Protein AF-0000000082549595 (afdb_homodimer)

pLDDT: mean 86.16, std 17.13, range [18.05, 98.75]

Sequence (910 aa):
MDESGLNRSSKKHKLNEEQGIVDGNTKCLENLPEEILRYIISLLPTNDAVRTSILCKRWEYLWTSIPNLGFKKGSKAKRKLFMNFVERVLLLHDSSDIKQFTLYCDVLHDGDASRIKAWISSAIRHNVQELVFDLNISEEQFSLPRCLFTCVTLTKLQFDMPCVLKIPPTIYFTNLKILTVGNVTFSDDYTTQKLFSGLPVLEEMFLEYCIWVNLTAVSISSPKLHRLRIIDDEQNSDDEDGCQVMIFGPGLKTFTYCGPICNDYCLYNSCSLERVVINACDPGKTARQVAYRMYRLLSGLSTIKKLKLSSGAVEVLNSAAELLPHVPMFNNVTHLEFDDGPTYLDRVALSTILEKFPRLNTLEFPEGINLSVNCKNADGIPAPVPPCFLSHLRCIKVYCYAEVQNQLPAIKNLLKNAVALDKIVISSNNHFARDFEKQLMEFPRGSKNCKFIIYMDESGLNRSSKKHKLNEEQGIVDGNTKCLENLPEEILRYIISLLPTNDAVRTSILCKRWEYLWTSIPNLGFKKGSKAKRKLFMNFVERVLLLHDSSDIKQFTLYCDVLHDGDASRIKAWISSAIRHNVQELVFDLNISEEQFSLPRCLFTCVTLTKLQFDMPCVLKIPPTIYFTNLKILTVGNVTFSDDYTTQKLFSGLPVLEEMFLEYCIWVNLTAVSISSPKLHRLRIIDDEQNSDDEDGCQVMIFGPGLKTFTYCGPICNDYCLYNSCSLERVVINACDPGKTARQVAYRMYRLLSGLSTIKKLKLSSGAVEVLNSAAELLPHVPMFNNVTHLEFDDGPTYLDRVALSTILEKFPRLNTLEFPEGINLSVNCKNADGIPAPVPPCFLSHLRCIKVYCYAEVQNQLPAIKNLLKNAVALDKIVISSNNHFARDFEKQLMEFPRGSKNCKFIIY

Secondary structure (DSSP, 8-state):
-------------------S--------GGGS-HHHHHHHHHTS-HHHHHHGGGT-GGGTTGGGG-SEEEEE--TTS-HHHHHHHHHHHHHH--SSPPSEEEEEEEE-SHHHHHHHHHHHHHHHHTT-SEEEEEEEE-SSEEE--GGGGG-SS--EEEEE-SSEEE--S----TT--EEEEES-EE--HHHHHHHHHS-TT--EEEEEEEEE-S--EEEEE-TT--EEEEEE-GGGGG-SS--EEEEE-TT--EEEEEE---SEEEEES-TT--EEEEEE---GGGHHHHHHHHHHHHHT--S-SEEEEEHHHHHHHHTTGGGGGGPPP-TT--EEEEESS-EETT-HHHHHHHTT-TT--EEEETT-EE--TT--STTSSPSSPPHHHHHT--EEEE------TTTHHHHHHHHHH-TT--EEEE--SSPPPTTHHHHHHHS--SSTTPEEEE-/-------------------S--------GGGS-HHHHHHHHHTS-HHHHHHGGGT-GGGTTGGGG-SEEEEE--TTS-HHHHHHHHHHHHHH--SSPPSEEEEEEEE-SHHHHHHHHHHHHHHHHTT-SEEEEEEEE-SSEEE--GGGGG-SS--EEEEE-SSEEE--S----TT--EEEEES-EE--HHHHHHHHHS-TT--EEEEEEEEE-S--EEEEE-TT--EEEEEE-GGGGG-SS--EEEEE-TT--EEEEEE---SEEEEES-TT--EEEEEE---GGGHHHHHHHHHHHHHT-SS-SEEEEEHHHHHHHHTTGGGGGGPPP-TT--EEEEESS-EETT-HHHHHHHTT-TT--EEEETT-EE--TT--STTSSPSSPPHHHHHT--EEEE------TTTHHHHHHHHHH-TT--EEEE--SSPPPTTHHHHHHHS--S-TTPEEEE-

Organism: Quercus lobata (NCBI:txid97700)

Nearest PDB structures (foldseek):
  4k17-assembly2_B  TM=4.503E-01  e=9.598E-05  Mus musculus
  8rfh-assembly1_B  TM=3.430E-01  e=7.603E-02  Nicotiana benthamiana
  6djb-assembly1_A  TM=2.849E-01  e=8.649E-01  Homo sapiens
  3qkw-assembly1_D  TM=1.720E-01  e=8.131E+00  Streptococcus parasanguinis
  4k17-assembly2_B  TM=4.518E-01  e=1.374E-04  Mus musculus

Structure (mmCIF, N/CA/C/O backbone):
data_AF-0000000082549595-model_v1
#
loop_
_entity.id
_entity.type
_entity.pdbx_description
1 polymer 'F-box domain-containing protein'
#
loop_
_atom_site.group_PDB
_atom_site.id
_atom_site.type_symbol
_atom_site.label_atom_id
_atom_site.label_alt_id
_atom_site.label_comp_id
_atom_site.label_asym_id
_atom_site.label_entity_id
_atom_site.label_seq_id
_atom_site.pdbx_PDB_ins_code
_atom_site.Cartn_x
_atom_site.Cartn_y
_atom_site.Cartn_z
_atom_site.occupancy
_atom_site.B_iso_or_equiv
_atom_site.auth_seq_id
_atom_site.auth_comp_id
_atom_site.auth_asym_id
_atom_site.auth_atom_id
_atom_site.pdbx_PDB_model_num
ATOM 1 N N . MET A 1 1 ? 60.688 66.562 11.852 1 21.02 1 MET A N 1
ATOM 2 C CA . MET A 1 1 ? 60.594 66.875 13.266 1 21.02 1 MET A CA 1
ATOM 3 C C . MET A 1 1 ? 59.344 67.75 13.531 1 21.02 1 MET A C 1
ATOM 5 O O . MET A 1 1 ? 58.562 67.438 14.414 1 21.02 1 MET A O 1
ATOM 9 N N . ASP A 1 2 ? 59.375 69.062 13.234 1 19.61 2 ASP A N 1
ATOM 10 C CA . ASP A 1 2 ? 59.125 70.188 14.094 1 19.61 2 ASP A CA 1
ATOM 11 C C . ASP A 1 2 ? 57.688 70.688 13.922 1 19.61 2 ASP A C 1
ATOM 13 O O . ASP A 1 2 ? 57.469 71.875 13.891 1 19.61 2 ASP A O 1
ATOM 17 N N . GLU A 1 3 ? 56.781 69.812 13.445 1 22.39 3 GLU A N 1
ATOM 18 C CA . GLU A 1 3 ? 55.562 70.25 12.828 1 22.39 3 GLU A CA 1
ATOM 19 C C . GLU A 1 3 ? 54.625 70.938 13.844 1 22.39 3 GLU A C 1
ATOM 21 O O . GLU A 1 3 ? 53.938 70.25 14.609 1 22.39 3 GLU A O 1
ATOM 26 N N . SER A 1 4 ? 55.062 72.125 14.305 1 20.42 4 SER A N 1
ATOM 27 C CA . SER A 1 4 ? 54.719 72.875 15.508 1 20.42 4 SER A CA 1
ATOM 28 C C . SER A 1 4 ? 53.312 73.5 15.414 1 20.42 4 SER A C 1
ATOM 30 O O . SER A 1 4 ? 52.812 74 16.406 1 20.42 4 SER A O 1
ATOM 32 N N . GLY A 1 5 ? 52.812 73.688 14.203 1 20.5 5 GLY A N 1
ATOM 33 C CA . GLY A 1 5 ? 52.094 74.938 14.148 1 20.5 5 GLY A CA 1
ATOM 34 C C . GLY A 1 5 ? 50.938 75 15.109 1 20.5 5 GLY A C 1
ATOM 35 O O . GLY A 1 5 ? 50.5 74 15.656 1 20.5 5 GLY A O 1
ATOM 36 N N . LEU A 1 6 ? 50.062 76.188 15.047 1 23.3 6 LEU A N 1
ATOM 37 C CA . LEU A 1 6 ? 49.406 77.312 15.672 1 23.3 6 LEU A CA 1
ATOM 38 C C . LEU A 1 6 ? 48 76.938 16.172 1 23.3 6 LEU A C 1
ATOM 40 O O . LEU A 1 6 ? 47.312 76.125 15.539 1 23.3 6 LEU A O 1
ATOM 44 N N . ASN A 1 7 ? 47.656 77.375 17.406 1 22.33 7 ASN A N 1
ATOM 45 C CA . ASN A 1 7 ? 46.75 77.312 18.562 1 22.33 7 ASN A CA 1
ATOM 46 C C . ASN A 1 7 ? 45.438 78.062 18.266 1 22.33 7 ASN A C 1
ATOM 48 O O . ASN A 1 7 ? 44.688 78.438 19.188 1 22.33 7 ASN A O 1
ATOM 52 N N . ARG A 1 8 ? 45.094 78.375 16.984 1 23.38 8 ARG A N 1
ATOM 53 C CA . ARG A 1 8 ? 44.094 79.5 16.969 1 23.38 8 ARG A CA 1
ATOM 54 C C . ARG A 1 8 ? 42.844 79.125 17.719 1 23.38 8 ARG A C 1
ATOM 56 O O . ARG A 1 8 ? 42.312 78 17.562 1 23.38 8 ARG A O 1
ATOM 63 N N . SER A 1 9 ? 42.594 79.812 18.812 1 21.81 9 SER A N 1
ATOM 64 C CA . SER A 1 9 ? 41.625 79.938 19.891 1 21.81 9 SER A CA 1
ATOM 65 C C . SER A 1 9 ? 40.219 80.25 19.359 1 21.81 9 SER A C 1
ATOM 67 O O . SER A 1 9 ? 40.031 81.312 18.766 1 21.81 9 SER A O 1
ATOM 69 N N . SER A 1 10 ? 39.688 79.5 18.531 1 21.23 10 SER A N 1
ATOM 70 C CA . SER A 1 10 ? 38.406 79.875 17.922 1 21.23 10 SER A CA 1
ATOM 71 C C . SER A 1 10 ? 37.375 80.25 18.984 1 21.23 10 SER A C 1
ATOM 73 O O . SER A 1 10 ? 37.25 79.562 19.984 1 21.23 10 SER A O 1
ATOM 75 N N . LYS A 1 11 ? 37.062 81.562 19.062 1 21.11 11 LYS A N 1
ATOM 76 C CA . LYS A 1 11 ? 36.094 82.312 19.844 1 21.11 11 LYS A CA 1
ATOM 77 C C . LYS A 1 11 ? 34.75 81.625 19.906 1 21.11 11 LYS A C 1
ATOM 79 O O . LYS A 1 11 ? 34.219 81.25 18.875 1 21.11 11 LYS A O 1
ATOM 84 N N . LYS A 1 12 ? 34.375 81.25 21.125 1 21.97 12 LYS A N 1
ATOM 85 C CA . LYS A 1 12 ? 33.219 80.562 21.703 1 21.97 12 LYS A CA 1
ATOM 86 C C . LYS A 1 12 ? 31.938 81.375 21.516 1 21.97 12 LYS A C 1
ATOM 88 O O . LYS A 1 12 ? 31.719 82.375 22.234 1 21.97 12 LYS A O 1
ATOM 93 N N . HIS A 1 13 ? 31.781 81.875 20.25 1 22.58 13 HIS A N 1
ATOM 94 C CA . HIS A 1 13 ? 30.562 82.688 20.344 1 22.58 13 HIS A CA 1
ATOM 95 C C . HIS A 1 13 ? 29.453 81.938 21.031 1 22.58 13 HIS A C 1
ATOM 97 O O . HIS A 1 13 ? 29.188 80.75 20.703 1 22.58 13 HIS A O 1
ATOM 103 N N . LYS A 1 14 ? 29.219 82.25 22.25 1 22.47 14 LYS A N 1
ATOM 104 C CA . LYS A 1 14 ? 28.203 81.75 23.172 1 22.47 14 LYS A CA 1
ATOM 105 C C . LYS A 1 14 ? 26.812 81.812 22.516 1 22.47 14 LYS A C 1
ATOM 107 O O . LYS A 1 14 ? 26.328 82.875 22.141 1 22.47 14 LYS A O 1
ATOM 112 N N . LEU A 1 15 ? 26.594 80.875 21.578 1 23.33 15 LEU A N 1
ATOM 113 C CA . LEU A 1 15 ? 25.234 80.75 21.094 1 23.33 15 LEU A CA 1
ATOM 114 C C . LEU A 1 15 ? 24.219 80.938 22.219 1 23.33 15 LEU A C 1
ATOM 116 O O . LEU A 1 15 ? 24.297 80.25 23.234 1 23.33 15 LEU A O 1
ATOM 120 N N . ASN A 1 16 ? 23.781 82.125 22.5 1 25.38 16 ASN A N 1
ATOM 121 C CA . ASN A 1 16 ? 22.641 82.562 23.312 1 25.38 16 ASN A CA 1
ATOM 122 C C . ASN A 1 16 ? 21.531 81.5 23.297 1 25.38 16 ASN A C 1
ATOM 124 O O . ASN A 1 16 ? 21.422 80.688 22.359 1 25.38 16 ASN A O 1
ATOM 128 N N . GLU A 1 17 ? 20.734 81.375 24.422 1 27.81 17 GLU A N 1
ATOM 129 C CA . GLU A 1 17 ? 19.656 80.562 25.016 1 27.81 17 GLU A CA 1
ATOM 130 C C . GLU A 1 17 ? 18.422 80.562 24.109 1 27.81 17 GLU A C 1
ATOM 132 O O . GLU A 1 17 ? 17.812 81.625 23.875 1 27.81 17 GLU A O 1
ATOM 137 N N . GLU A 1 18 ? 18.484 79.938 22.938 1 28.59 18 GLU A N 1
ATOM 138 C CA . GLU A 1 18 ? 17.359 79.812 22.031 1 28.59 18 GLU A CA 1
ATOM 139 C C . GLU A 1 18 ? 16.094 79.438 22.797 1 28.59 18 GLU A C 1
ATOM 141 O O . GLU A 1 18 ? 16.031 78.375 23.422 1 28.59 18 GLU A O 1
ATOM 146 N N . GLN A 1 19 ? 15.266 80.375 23.281 1 29.42 19 GLN A N 1
ATOM 147 C CA . GLN A 1 19 ? 13.977 80.438 23.984 1 29.42 19 GLN A CA 1
ATOM 148 C C . GLN A 1 19 ? 13 79.375 23.406 1 29.42 19 GLN A C 1
ATOM 150 O O . GLN A 1 19 ? 12.406 78.625 24.156 1 29.42 19 GLN A O 1
ATOM 155 N N . GLY A 1 20 ? 11.969 79.875 22.562 1 29.8 20 GLY A N 1
ATOM 156 C CA . GLY A 1 20 ? 10.539 79.625 22.453 1 29.8 20 GLY A CA 1
ATOM 157 C C . GLY A 1 20 ? 10.219 78.375 21.703 1 29.8 20 GLY A C 1
ATOM 158 O O . GLY A 1 20 ? 9.055 78.125 21.391 1 29.8 20 GLY A O 1
ATOM 159 N N . ILE A 1 21 ? 11.039 77.875 20.891 1 30.16 21 ILE A N 1
ATOM 160 C CA . ILE A 1 21 ? 10.578 77.062 19.719 1 30.16 21 ILE A CA 1
ATOM 161 C C . ILE A 1 21 ? 9.82 75.875 20.188 1 30.16 21 ILE A C 1
ATOM 163 O O . ILE A 1 21 ? 8.867 75.438 19.531 1 30.16 21 ILE A O 1
ATOM 167 N N . VAL A 1 22 ? 10.547 75 20.891 1 33.09 22 VAL A N 1
ATOM 168 C CA . VAL A 1 22 ? 10.023 73.688 20.781 1 33.09 22 VAL A CA 1
ATOM 169 C C . VAL A 1 22 ? 8.648 73.562 21.438 1 33.09 22 VAL A C 1
ATOM 171 O O . VAL A 1 22 ? 8.539 73.562 22.672 1 33.09 22 VAL A O 1
ATOM 174 N N . ASP A 1 23 ? 7.801 74.562 21.297 1 35.5 23 ASP A N 1
ATOM 175 C CA . ASP A 1 23 ? 6.414 74.125 21.516 1 35.5 23 ASP A CA 1
ATOM 176 C C . ASP A 1 23 ? 6.105 72.812 20.797 1 35.5 23 ASP A C 1
ATOM 178 O O . ASP A 1 23 ? 5.828 72.812 19.594 1 35.5 23 ASP A O 1
ATOM 182 N N . GLY A 1 24 ? 6.984 71.938 20.719 1 33.94 24 GLY A N 1
ATOM 183 C CA . GLY A 1 24 ? 6.988 70.625 20.141 1 33.94 24 GLY A CA 1
ATOM 184 C C . GLY A 1 24 ? 5.617 70 20.109 1 33.94 24 GLY A C 1
ATOM 185 O O . GLY A 1 24 ? 4.832 70.125 21.047 1 33.94 24 GLY A O 1
ATOM 186 N N . ASN A 1 25 ? 4.91 70 18.891 1 35.94 25 ASN A N 1
ATOM 187 C CA . ASN A 1 25 ? 3.793 69.125 18.562 1 35.94 25 ASN A CA 1
ATOM 188 C C . ASN A 1 25 ? 3.877 67.75 19.297 1 35.94 25 ASN A C 1
ATOM 190 O O . ASN A 1 25 ? 4.398 66.812 18.766 1 35.94 25 ASN A O 1
ATOM 194 N N . THR A 1 26 ? 4.527 67.688 20.312 1 38.94 26 THR A N 1
ATOM 195 C CA . THR A 1 26 ? 4.156 66.5 21.109 1 38.94 26 THR A CA 1
ATOM 196 C C . THR A 1 26 ? 2.658 66.25 21 1 38.94 26 THR A C 1
ATOM 198 O O . THR A 1 26 ? 1.858 66.812 21.734 1 38.94 26 THR A O 1
ATOM 201 N N . LYS A 1 27 ? 2.123 66.438 19.859 1 45.41 27 LYS A N 1
ATOM 202 C CA . LYS A 1 27 ? 0.85 65.75 19.625 1 45.41 27 LYS A CA 1
ATOM 203 C C . LYS A 1 27 ? 0.684 64.562 20.547 1 45.41 27 LYS A C 1
ATOM 205 O O . LYS A 1 27 ? 1.286 63.5 20.328 1 45.41 27 LYS A O 1
ATOM 210 N N . CYS A 1 28 ? 0.617 64.75 21.75 1 50.03 28 CYS A N 1
ATOM 211 C CA . CYS A 1 28 ? 0.358 63.906 22.906 1 50.03 28 CYS A CA 1
ATOM 212 C C . CYS A 1 28 ? -0.617 62.781 22.578 1 50.03 28 CYS A C 1
ATOM 214 O O . CYS A 1 28 ? -1.691 63.031 22.031 1 50.03 28 CYS A O 1
ATOM 216 N N . LEU A 1 29 ? -0.008 61.594 22.328 1 61.06 29 LEU A N 1
ATOM 217 C CA . LEU A 1 29 ? -0.815 60.375 22.266 1 61.06 29 LEU A CA 1
ATOM 218 C C . LEU A 1 29 ? -2.072 60.531 23.125 1 61.06 29 LEU A C 1
ATOM 220 O O . LEU A 1 29 ? -3.041 59.781 22.938 1 61.06 29 LEU A O 1
ATOM 224 N N . GLU A 1 30 ? -2.002 61.594 24.078 1 61.25 30 GLU A N 1
ATOM 225 C CA . GLU A 1 30 ? -3.113 61.75 25.016 1 61.25 30 GLU A CA 1
ATOM 226 C C . GLU A 1 30 ? -4.348 62.312 24.297 1 61.25 30 GLU A C 1
ATOM 228 O O . GLU A 1 30 ? -5.477 62.062 24.734 1 61.25 30 GLU A O 1
ATOM 233 N N . ASN A 1 31 ? -4.102 63.031 23.141 1 66.19 31 ASN A N 1
ATOM 234 C CA . ASN A 1 31 ? -5.266 63.656 22.5 1 66.19 31 ASN A CA 1
ATOM 235 C C . ASN A 1 31 ? -5.805 62.781 21.375 1 66.19 31 ASN A C 1
ATOM 237 O O . ASN A 1 31 ? -6.695 63.188 20.641 1 66.19 31 ASN A O 1
ATOM 241 N N . LEU A 1 32 ? -5.211 61.625 21.25 1 75.38 32 LEU A N 1
ATOM 242 C CA . LEU A 1 32 ? -5.691 60.75 20.188 1 75.38 32 LEU A CA 1
ATOM 243 C C . LEU A 1 32 ? -6.977 60.062 20.609 1 75.38 32 LEU A C 1
ATOM 245 O O . LEU A 1 32 ? -7.156 59.719 21.781 1 75.38 32 LEU A O 1
ATOM 249 N N . PRO A 1 33 ? -7.965 60 19.594 1 80.75 33 PRO A N 1
ATOM 250 C CA . PRO A 1 33 ? -9.164 59.219 19.891 1 80.75 33 PRO A CA 1
ATOM 251 C C . PRO A 1 33 ? -8.828 57.812 20.391 1 80.75 33 PRO A C 1
ATOM 253 O O . PRO A 1 33 ? -7.793 57.25 20.031 1 80.75 33 PRO A O 1
ATOM 256 N N . GLU A 1 34 ? -9.742 57.375 21.188 1 81.12 34 GLU A N 1
ATOM 257 C CA . GLU A 1 34 ? -9.547 56.094 21.859 1 81.12 34 GLU A CA 1
ATOM 258 C C . GLU A 1 34 ? -9.383 54.969 20.844 1 81.12 34 GLU A C 1
ATOM 260 O O . GLU A 1 34 ? -8.578 54.062 21.031 1 81.12 34 GLU A O 1
ATOM 265 N N . GLU A 1 35 ? -10.109 55.125 19.75 1 82.5 35 GLU A N 1
ATOM 266 C CA . GLU A 1 35 ? -10.055 54.094 18.719 1 82.5 35 GLU A CA 1
ATOM 267 C C . GLU A 1 35 ? -8.656 54 18.109 1 82.5 35 GLU A C 1
ATOM 269 O O . GLU A 1 35 ? -8.164 52.906 17.844 1 82.5 35 GLU A O 1
ATOM 274 N N . ILE A 1 36 ? -8.086 55.031 17.984 1 84.44 36 ILE A N 1
ATOM 275 C CA . ILE A 1 36 ? -6.754 55.094 17.406 1 84.44 36 ILE A CA 1
ATOM 276 C C . ILE A 1 36 ? -5.727 54.594 18.422 1 84.44 36 ILE A C 1
ATOM 278 O O . ILE A 1 36 ? -4.785 53.875 18.062 1 84.44 36 ILE A O 1
ATOM 282 N N . LEU A 1 37 ? -5.906 55.031 19.609 1 82.69 37 LEU A N 1
ATOM 283 C CA . LEU A 1 37 ? -5 54.594 20.656 1 82.69 37 LEU A CA 1
ATOM 284 C C . LEU A 1 37 ? -5.039 53.062 20.797 1 82.69 37 LEU A C 1
ATOM 286 O O . LEU A 1 37 ? -3.992 52.438 20.906 1 82.69 37 LEU A O 1
ATOM 290 N N . ARG A 1 38 ? -6.176 52.562 20.75 1 83.44 38 ARG A N 1
ATOM 291 C CA . ARG A 1 38 ? -6.344 51.094 20.828 1 83.44 38 ARG A CA 1
ATOM 292 C C . ARG A 1 38 ? -5.609 50.406 19.688 1 83.44 38 ARG A C 1
ATOM 294 O O . ARG A 1 38 ? -4.988 49.375 19.891 1 83.44 38 ARG A O 1
ATOM 301 N N . TYR A 1 39 ? -5.66 51.031 18.609 1 85 39 TYR A N 1
ATOM 302 C CA . TYR A 1 39 ? -4.977 50.469 17.453 1 85 39 TYR A CA 1
ATOM 303 C C . TYR A 1 39 ? -3.467 50.5 17.656 1 85 39 TYR A C 1
ATOM 305 O O . TYR A 1 39 ? -2.791 49.5 17.375 1 85 39 TYR A O 1
ATOM 313 N N . ILE A 1 40 ? -2.971 51.531 18.172 1 81.69 40 ILE A N 1
ATOM 314 C CA . ILE A 1 40 ? -1.534 51.656 18.391 1 81.69 40 ILE A CA 1
ATOM 315 C C . ILE A 1 40 ? -1.073 50.625 19.406 1 81.69 40 ILE A C 1
ATOM 317 O O . ILE A 1 40 ? -0.06 49.938 19.203 1 81.69 40 ILE A O 1
ATOM 321 N N . ILE A 1 41 ? -1.818 50.531 20.406 1 84.94 41 ILE A N 1
ATOM 322 C CA . ILE A 1 41 ? -1.472 49.625 21.484 1 84.94 41 ILE A CA 1
ATOM 323 C C . ILE A 1 41 ? -1.538 48.188 20.953 1 84.94 41 ILE A C 1
ATOM 325 O O . ILE A 1 41 ? -0.743 47.312 21.359 1 84.94 41 ILE A O 1
ATOM 329 N N . SER A 1 42 ? -2.369 47.938 20.031 1 84.88 42 SER A N 1
ATOM 330 C CA . SER A 1 42 ? -2.561 46.594 19.469 1 84.88 42 SER A CA 1
ATOM 331 C C . SER A 1 42 ? -1.353 46.156 18.656 1 84.88 42 SER A C 1
ATOM 333 O O . SER A 1 42 ? -1.173 44.969 18.391 1 84.88 42 SER A O 1
ATOM 335 N N . LEU A 1 43 ? -0.505 47.094 18.328 1 83 43 LEU A N 1
ATOM 336 C CA . LEU A 1 43 ? 0.67 46.781 17.516 1 83 43 LEU A CA 1
ATOM 337 C C . LEU A 1 43 ? 1.86 46.438 18.406 1 83 43 LEU A C 1
ATOM 339 O O . LEU A 1 43 ? 2.879 45.938 17.906 1 83 43 LEU A O 1
ATOM 343 N N . LEU A 1 44 ? 1.71 46.594 19.672 1 82.94 44 LEU A N 1
ATOM 344 C CA . LEU A 1 44 ? 2.801 46.312 20.609 1 82.94 44 LEU A CA 1
ATOM 345 C C . LEU A 1 44 ? 2.781 44.875 21.078 1 82.94 44 LEU A C 1
ATOM 347 O O . LEU A 1 44 ? 1.725 44.25 21.109 1 82.94 44 LEU A O 1
ATOM 351 N N . PRO A 1 45 ? 4.074 44.406 21.406 1 86.19 45 PRO A N 1
ATOM 352 C CA . PRO A 1 45 ? 4.066 43.125 22.109 1 86.19 45 PRO A CA 1
ATOM 353 C C . PRO A 1 45 ? 3.223 43.156 23.375 1 86.19 45 PRO A C 1
ATOM 355 O O . PRO A 1 45 ? 3.064 44.219 24 1 86.19 45 PRO A O 1
ATOM 358 N N . THR A 1 46 ? 2.631 42.094 23.734 1 90.12 46 THR A N 1
ATOM 359 C CA . THR A 1 46 ? 1.681 42 24.844 1 90.12 46 THR A CA 1
ATOM 360 C C . THR A 1 46 ? 2.25 42.656 26.094 1 90.12 46 THR A C 1
ATOM 362 O O . THR A 1 46 ? 1.571 43.438 26.766 1 90.12 46 THR A O 1
ATOM 365 N N . ASN A 1 47 ? 3.492 42.375 26.438 1 86.81 47 ASN A N 1
ATOM 366 C CA . ASN A 1 47 ? 4.117 42.938 27.625 1 86.81 47 ASN A CA 1
ATOM 367 C C . ASN A 1 47 ? 4.117 44.469 27.594 1 86.81 47 ASN A C 1
ATOM 369 O O . ASN A 1 47 ? 3.787 45.125 28.578 1 86.81 47 ASN A O 1
ATOM 373 N N . ASP A 1 48 ? 4.441 44.969 26.484 1 86.56 48 ASP A N 1
ATOM 374 C CA . ASP A 1 48 ? 4.516 46.406 26.312 1 86.56 48 ASP A CA 1
ATOM 375 C C . ASP A 1 48 ? 3.123 47.031 26.328 1 86.56 48 ASP A C 1
ATOM 377 O O . ASP A 1 48 ? 2.926 48.125 26.875 1 86.56 48 ASP A O 1
ATOM 381 N N . ALA A 1 49 ? 2.299 46.312 25.672 1 88.19 49 ALA A N 1
ATOM 382 C CA . ALA A 1 49 ? 0.924 46.812 25.656 1 88.19 49 ALA A CA 1
ATOM 383 C C . ALA A 1 49 ? 0.375 46.969 27.078 1 88.19 49 ALA A C 1
ATOM 385 O O . ALA A 1 49 ? -0.193 48 27.422 1 88.19 49 ALA A O 1
ATOM 386 N N . VAL A 1 50 ? 0.528 46.031 27.844 1 88.31 50 VAL A N 1
ATOM 387 C CA . VAL A 1 50 ? 0.038 46.031 29.219 1 88.31 50 VAL A CA 1
ATOM 388 C C . VAL A 1 50 ? 0.736 47.156 30 1 88.31 50 VAL A C 1
ATOM 390 O O . VAL A 1 50 ? 0.104 47.844 30.812 1 88.31 50 VAL A O 1
ATOM 393 N N . ARG A 1 51 ? 1.981 47.344 29.75 1 86.69 51 ARG A N 1
ATOM 394 C CA . ARG A 1 51 ? 2.785 48.312 30.453 1 86.69 51 ARG A CA 1
ATOM 395 C C . ARG A 1 51 ? 2.295 49.75 30.172 1 86.69 51 ARG A C 1
ATOM 397 O O . ARG A 1 51 ? 2.545 50.656 30.953 1 86.69 51 ARG A O 1
ATOM 404 N N . THR A 1 52 ? 1.684 49.906 29.062 1 83.62 52 THR A N 1
ATOM 405 C CA . THR A 1 52 ? 1.168 51.219 28.719 1 83.62 52 THR A CA 1
ATOM 406 C C . THR A 1 52 ? 0.117 51.656 29.734 1 83.62 52 THR A C 1
ATOM 408 O O . THR A 1 52 ? -0.207 52.844 29.812 1 83.62 52 THR A O 1
ATOM 411 N N . SER A 1 53 ? -0.406 50.75 30.5 1 85.19 53 SER A N 1
ATOM 412 C CA . SER A 1 53 ? -1.454 51.062 31.469 1 85.19 53 SER A CA 1
ATOM 413 C C . SER A 1 53 ? -0.941 52 32.562 1 85.19 53 SER A C 1
ATOM 415 O O . SER A 1 53 ? -1.729 52.688 33.25 1 85.19 53 SER A O 1
ATOM 417 N N . ILE A 1 54 ? 0.324 52.062 32.688 1 82.69 54 ILE A N 1
ATOM 418 C CA . ILE A 1 54 ? 0.894 52.844 33.781 1 82.69 54 ILE A CA 1
ATOM 419 C C . ILE A 1 54 ? 1.269 54.219 33.281 1 82.69 54 ILE A C 1
ATOM 421 O O . ILE A 1 54 ? 1.604 55.094 34.094 1 82.69 54 ILE A O 1
ATOM 425 N N . LEU A 1 55 ? 1.168 54.406 32 1 77.19 55 LEU A N 1
ATOM 426 C CA . LEU A 1 55 ? 1.623 55.688 31.422 1 77.19 55 LEU A CA 1
ATOM 427 C C . LEU A 1 55 ? 0.659 56.812 31.766 1 77.19 55 LEU A C 1
ATOM 429 O O . LEU A 1 55 ? 1.088 57.906 32.094 1 77.19 55 LEU A O 1
AT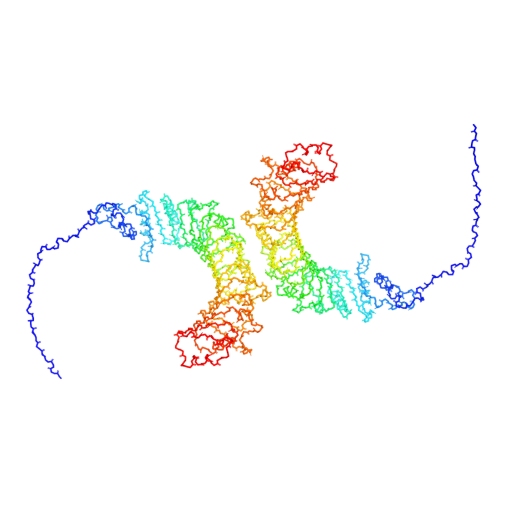OM 433 N N . CYS A 1 56 ? -0.615 56.531 31.672 1 78.56 56 CYS A N 1
ATOM 434 C CA . CYS A 1 56 ? -1.646 57.5 32.031 1 78.56 56 CYS A CA 1
ATOM 435 C C . CYS A 1 56 ? -2.975 56.812 32.312 1 78.56 56 CYS A C 1
ATOM 437 O O . CYS A 1 56 ? -3.189 55.656 31.875 1 78.56 56 CYS A O 1
ATOM 439 N N . LYS A 1 57 ? -3.83 57.375 33.031 1 80.81 57 LYS A N 1
ATOM 440 C CA . LYS A 1 57 ? -5.113 56.812 33.469 1 80.81 57 LYS A CA 1
ATOM 441 C C . LYS A 1 57 ? -5.988 56.5 32.25 1 80.81 57 LYS A C 1
ATOM 443 O O . LYS A 1 57 ? -6.711 55.5 32.25 1 80.81 57 LYS A O 1
ATOM 448 N N . ARG A 1 58 ? -5.875 57.219 31.219 1 79.81 58 ARG A N 1
ATOM 449 C CA . ARG A 1 58 ? -6.68 57.031 30.031 1 79.81 58 ARG A CA 1
ATOM 450 C C . ARG A 1 58 ? -6.312 55.75 29.312 1 79.81 58 ARG A C 1
ATOM 452 O O . ARG A 1 58 ? -7.137 55.156 28.609 1 79.81 58 ARG A O 1
ATOM 459 N N . TRP A 1 59 ? -5.125 55.344 29.578 1 78.62 59 TRP A N 1
ATOM 460 C CA . TRP A 1 59 ? -4.617 54.188 28.859 1 78.62 59 TRP A CA 1
ATOM 461 C C . TRP A 1 59 ? -4.727 52.938 29.719 1 78.62 59 TRP A C 1
ATOM 463 O O . TRP A 1 59 ? -4.379 51.844 29.266 1 78.62 59 TRP A O 1
ATOM 473 N N . GLU A 1 60 ? -5.219 53.062 30.859 1 83.75 60 GLU A N 1
ATOM 474 C CA . GLU A 1 60 ? -5.164 52.031 31.875 1 83.75 60 GLU A CA 1
ATOM 475 C C . GLU A 1 60 ? -5.812 50.75 31.391 1 83.75 60 GLU A C 1
ATOM 477 O O . GLU A 1 60 ? -5.328 49.656 31.672 1 83.75 60 GLU A O 1
ATOM 482 N N . TYR A 1 61 ? -6.859 50.812 30.562 1 85.5 61 TYR A N 1
ATOM 483 C CA . TYR A 1 61 ? -7.594 49.594 30.219 1 85.5 61 TYR A CA 1
ATOM 484 C C . TYR A 1 61 ? -7.625 49.375 28.703 1 85.5 61 TYR A C 1
ATOM 486 O O . TYR A 1 61 ? -8.32 48.5 28.219 1 85.5 61 TYR A O 1
ATOM 494 N N . LEU A 1 62 ? -6.855 50.094 27.984 1 85.75 62 LEU A N 1
ATOM 495 C CA . LEU A 1 62 ? -6.895 50 26.531 1 85.75 62 LEU A CA 1
ATOM 496 C C . LEU A 1 62 ? -6.344 48.656 26.047 1 85.75 62 LEU A C 1
ATOM 498 O O . LEU A 1 62 ? -6.785 48.125 25.031 1 85.75 62 LEU A O 1
ATOM 502 N N . TRP A 1 63 ? -5.434 48.188 26.844 1 88.69 63 TRP A N 1
ATOM 503 C CA . TRP A 1 63 ? -4.777 46.938 26.453 1 88.69 63 TRP A CA 1
ATOM 504 C C . TRP A 1 63 ? -5.734 45.75 26.594 1 88.69 63 TRP A C 1
ATOM 506 O O . TRP A 1 63 ? -5.488 44.688 26.031 1 88.69 63 TRP A O 1
ATOM 516 N N . THR A 1 64 ? -6.832 45.875 27.297 1 91.25 64 THR A N 1
ATOM 517 C CA . THR A 1 64 ? -7.734 44.781 27.625 1 91.25 64 THR A CA 1
ATOM 518 C C . THR A 1 64 ? -8.5 44.344 26.375 1 91.25 64 THR A C 1
ATOM 520 O O . THR A 1 64 ? -9.164 43.312 26.406 1 91.25 64 THR A O 1
ATOM 523 N N . SER A 1 65 ? -8.391 45 25.25 1 91 65 SER A N 1
ATOM 524 C CA . SER A 1 65 ? -9.117 44.656 24.031 1 91 65 SER A CA 1
ATOM 525 C C . SER A 1 65 ? -8.164 44.312 22.891 1 91 65 SER A C 1
ATOM 527 O O . SER A 1 65 ? -8.586 44.219 21.734 1 91 65 SER A O 1
ATOM 529 N N . ILE A 1 66 ? -6.945 44.125 23.203 1 91.06 66 ILE A N 1
ATOM 530 C CA . ILE A 1 66 ? -5.984 43.875 22.125 1 91.06 66 ILE A CA 1
ATOM 531 C C . ILE A 1 66 ? -6.238 42.5 21.516 1 91.06 66 ILE A C 1
ATOM 533 O O . ILE A 1 66 ? -6.473 41.531 22.234 1 91.06 66 ILE A O 1
ATOM 537 N N . PRO A 1 67 ? -6.129 42.438 20.203 1 93.81 67 PRO A N 1
ATOM 538 C CA . PRO A 1 67 ? -6.508 41.219 19.5 1 93.81 67 PRO A CA 1
ATOM 539 C C . PRO A 1 67 ? -5.379 40.188 19.469 1 93.81 67 PRO A C 1
ATOM 541 O O . PRO A 1 67 ? -5.633 39 19.328 1 93.81 67 PRO A O 1
ATOM 544 N N . ASN A 1 68 ? -4.156 40.594 19.562 1 95 68 ASN A N 1
ATOM 545 C CA . ASN A 1 68 ? -3.02 39.688 19.5 1 95 68 ASN A CA 1
ATOM 546 C C . ASN A 1 68 ? -2.33 39.562 20.859 1 95 68 ASN A C 1
ATOM 548 O O . ASN A 1 68 ? -1.794 40.531 21.375 1 95 68 ASN A O 1
ATOM 552 N N . LEU A 1 69 ? -2.369 38.375 21.406 1 95.5 69 LEU A N 1
ATOM 553 C CA . LEU A 1 69 ? -1.748 38.062 22.703 1 95.5 69 LEU A CA 1
ATOM 554 C C . LEU A 1 69 ? -0.611 37.062 22.547 1 95.5 69 LEU A C 1
ATOM 556 O O . LEU A 1 69 ? -0.812 35.969 22.016 1 95.5 69 LEU A O 1
ATOM 560 N N . GLY A 1 70 ? 0.565 37.438 22.859 1 94.94 70 GLY A N 1
ATOM 561 C CA . GLY A 1 70 ? 1.726 36.562 22.797 1 94.94 70 GLY A CA 1
ATOM 562 C C . GLY A 1 70 ? 2.498 36.5 24.094 1 94.94 70 GLY A C 1
ATOM 563 O O . GLY A 1 70 ? 2.777 37.531 24.719 1 94.94 70 GLY A O 1
ATOM 564 N N . PHE A 1 71 ? 2.781 35.281 24.562 1 94.56 71 PHE A N 1
ATOM 565 C CA . PHE A 1 71 ? 3.48 35.062 25.828 1 94.56 71 PHE A CA 1
ATOM 566 C C . PHE A 1 71 ? 4.664 34.125 25.641 1 94.56 71 PHE A C 1
ATOM 568 O O . PHE A 1 71 ? 4.504 33 25.156 1 94.56 71 PHE A O 1
ATOM 575 N N . LYS A 1 72 ? 5.77 34.531 25.953 1 90.56 72 LYS A N 1
ATOM 576 C CA . LYS A 1 72 ? 6.98 33.719 25.938 1 90.56 72 LYS A CA 1
ATOM 577 C C . LYS A 1 72 ? 7.828 33.938 27.188 1 90.56 72 LYS A C 1
ATOM 579 O O . LYS A 1 72 ? 8.125 35.094 27.531 1 90.56 72 LYS A O 1
ATOM 584 N N . LYS A 1 73 ? 8.039 32.875 27.828 1 82.12 73 LYS A N 1
ATOM 585 C CA . LYS A 1 73 ? 8.867 33.031 29.016 1 82.12 73 LYS A CA 1
ATOM 586 C C . LYS A 1 73 ? 10.328 33.312 28.656 1 82.12 73 LYS A C 1
ATOM 588 O O . LYS A 1 73 ? 10.93 32.531 27.906 1 82.12 73 LYS A O 1
ATOM 593 N N . GLY A 1 74 ? 10.836 34.344 29.078 1 72.69 74 GLY A N 1
ATOM 594 C CA . GLY A 1 74 ? 12.25 34.625 28.891 1 72.69 74 GLY A CA 1
ATOM 595 C C . GLY A 1 74 ? 13.156 33.781 29.781 1 72.69 74 GLY A C 1
ATOM 596 O O . GLY A 1 74 ? 12.719 33.281 30.812 1 72.69 74 GLY A O 1
ATOM 597 N N . SER A 1 75 ? 14.312 33.5 29.391 1 70.5 75 SER A N 1
ATOM 598 C CA . SER A 1 75 ? 15.289 32.656 30.109 1 70.5 75 SER A CA 1
ATOM 599 C C . SER A 1 75 ? 15.5 33.188 31.531 1 70.5 75 SER A C 1
ATOM 601 O O . SER A 1 75 ? 15.688 32.375 32.469 1 70.5 75 SER A O 1
ATOM 603 N N . LYS A 1 76 ? 15.445 34.438 31.812 1 76.12 76 LYS A N 1
ATOM 604 C CA . LYS A 1 76 ? 15.797 35.031 33.094 1 76.12 76 LYS A CA 1
ATOM 605 C C . LYS A 1 76 ? 14.555 35.312 33.938 1 76.12 76 LYS A C 1
ATOM 607 O O . LYS A 1 76 ? 14.656 35.625 35.125 1 76.12 76 LYS A O 1
ATOM 612 N N . ALA A 1 77 ? 13.469 35.125 33.281 1 74.69 77 ALA A N 1
ATOM 613 C CA . ALA A 1 77 ? 12.242 35.5 33.969 1 74.69 77 ALA A CA 1
ATOM 614 C C . ALA A 1 77 ? 11.812 34.438 34.969 1 74.69 77 ALA A C 1
ATOM 616 O O . ALA A 1 77 ? 11.984 33.25 34.719 1 74.69 77 ALA A O 1
ATOM 617 N N . LYS A 1 78 ? 11.414 34.875 36.156 1 83.62 78 LYS A N 1
ATOM 618 C CA . LYS A 1 78 ? 10.859 33.938 37.125 1 83.62 78 LYS A CA 1
ATOM 619 C C . LYS A 1 78 ? 9.57 33.312 36.594 1 83.62 78 LYS A C 1
ATOM 621 O O . LYS A 1 78 ? 8.672 34.031 36.156 1 83.62 78 LYS A O 1
ATOM 626 N N . ARG A 1 79 ? 9.469 32.125 36.719 1 86.62 79 ARG A N 1
ATOM 627 C CA . ARG A 1 79 ? 8.359 31.344 36.188 1 86.62 79 ARG A CA 1
ATOM 628 C C . ARG A 1 79 ? 7.039 31.75 36.812 1 86.62 79 ARG A C 1
ATOM 630 O O . ARG A 1 79 ? 6.035 31.938 36.125 1 86.62 79 ARG A O 1
ATOM 637 N N . LYS A 1 80 ? 7.051 31.906 38.094 1 86.88 80 LYS A N 1
ATOM 638 C CA . LYS A 1 80 ? 5.832 32.281 38.812 1 86.88 80 LYS A CA 1
ATOM 639 C C . LYS A 1 80 ? 5.273 33.594 38.344 1 86.88 80 LYS A C 1
ATOM 641 O O . LYS A 1 80 ? 4.062 33.75 38.156 1 86.88 80 LYS A O 1
ATOM 646 N N . LEU A 1 81 ? 6.125 34.562 38.125 1 88.81 81 LEU A N 1
ATOM 647 C CA . LEU A 1 81 ? 5.703 35.875 37.688 1 88.81 81 LEU A CA 1
ATOM 648 C C . LEU A 1 81 ? 5.113 35.781 36.281 1 88.81 81 LEU A C 1
ATOM 650 O O . LEU A 1 81 ? 4.121 36.469 35.969 1 88.81 81 LEU A O 1
ATOM 654 N N . PHE A 1 82 ? 5.82 35.031 35.531 1 91.25 82 PHE A N 1
ATOM 655 C CA . PHE A 1 82 ? 5.344 34.844 34.156 1 91.25 82 PHE A CA 1
ATOM 656 C C . PHE A 1 82 ? 3.947 34.219 34.156 1 91.25 82 PHE A C 1
ATOM 658 O O . PHE A 1 82 ? 3.049 34.75 33.469 1 91.25 82 PHE A O 1
ATOM 665 N N . MET A 1 83 ? 3.738 33.156 34.875 1 91.25 83 MET A N 1
ATOM 666 C CA . MET A 1 83 ? 2.459 32.469 34.938 1 91.25 83 MET A CA 1
ATOM 667 C C . MET A 1 83 ? 1.352 33.375 35.438 1 91.25 83 MET A C 1
ATOM 669 O O . MET A 1 83 ? 0.245 33.375 34.906 1 91.25 83 MET A O 1
ATOM 673 N N . ASN A 1 84 ? 1.668 34.125 36.375 1 91.25 84 ASN A N 1
ATOM 674 C CA . ASN A 1 84 ? 0.689 35.062 36.938 1 91.25 84 ASN A CA 1
ATOM 675 C C . ASN A 1 84 ? 0.345 36.156 35.938 1 91.25 84 ASN A C 1
ATOM 677 O O . ASN A 1 84 ? -0.791 36.656 35.906 1 91.25 84 ASN A O 1
ATOM 681 N N . PHE A 1 85 ? 1.34 36.562 35.312 1 91.88 85 PHE A N 1
ATOM 682 C CA . PHE A 1 85 ? 1.142 37.594 34.312 1 91.88 85 PHE A CA 1
ATOM 683 C C . PHE A 1 85 ? 0.169 37.125 33.25 1 91.88 85 PHE A C 1
ATOM 685 O O . PHE A 1 85 ? -0.76 37.875 32.875 1 91.88 85 PHE A O 1
ATOM 692 N N . VAL A 1 86 ? 0.388 35.938 32.719 1 93.62 86 VAL A N 1
ATOM 693 C CA . VAL A 1 86 ? -0.488 35.375 31.688 1 93.62 86 VAL A CA 1
ATOM 694 C C . VAL A 1 86 ? -1.919 35.312 32.219 1 93.62 86 VAL A C 1
ATOM 696 O O . VAL A 1 86 ? -2.855 35.75 31.547 1 93.62 86 VAL A O 1
ATOM 699 N N . GLU A 1 87 ? -2.057 34.812 33.344 1 94.12 87 GLU A N 1
ATOM 700 C CA . GLU A 1 87 ? -3.363 34.656 33.969 1 94.12 87 GLU A CA 1
ATOM 701 C C . GLU A 1 87 ? -4.07 36 34.094 1 94.12 87 GLU A C 1
ATOM 703 O O . GLU A 1 87 ? -5.258 36.125 33.781 1 94.12 87 GLU A O 1
ATOM 708 N N . ARG A 1 88 ? -3.367 36.969 34.562 1 93.31 88 ARG A N 1
ATOM 709 C CA . ARG A 1 88 ? -3.928 38.281 34.781 1 93.31 88 ARG A CA 1
ATOM 710 C C . ARG A 1 88 ? -4.387 38.906 33.469 1 93.31 88 ARG A C 1
ATOM 712 O O . ARG A 1 88 ? -5.465 39.5 33.375 1 93.31 88 ARG A O 1
ATOM 719 N N . VAL A 1 89 ? -3.539 38.812 32.531 1 93.75 89 VAL A N 1
ATOM 720 C CA . VAL A 1 89 ? -3.848 39.406 31.219 1 93.75 89 VAL A CA 1
ATOM 721 C C . VAL A 1 89 ? -5.129 38.812 30.656 1 93.75 89 VAL A C 1
ATOM 723 O O . VAL A 1 89 ? -6.004 39.5 30.172 1 93.75 89 VAL A O 1
ATOM 726 N N . LEU A 1 90 ? -5.273 37.5 30.75 1 94.88 90 LEU A N 1
ATOM 727 C CA . LEU A 1 90 ? -6.438 36.812 30.203 1 94.88 90 LEU A CA 1
ATOM 728 C C . LEU A 1 90 ? -7.684 37.094 31.031 1 94.88 90 LEU A C 1
ATOM 730 O O . LEU A 1 90 ? -8.781 37.219 30.484 1 94.88 90 LEU A O 1
ATOM 734 N N . LEU A 1 91 ? -7.512 37.219 32.25 1 93.25 91 LEU A N 1
ATOM 735 C CA . LEU A 1 91 ? -8.625 37.5 33.156 1 93.25 91 LEU A CA 1
ATOM 736 C C . LEU A 1 91 ? -9.195 38.875 32.906 1 93.25 91 LEU A C 1
ATOM 738 O O . LEU A 1 91 ? -10.406 39.094 33 1 93.25 91 LEU A O 1
ATOM 742 N N . LEU A 1 92 ? -8.312 39.812 32.625 1 92.88 92 LEU A N 1
ATOM 743 C CA . LEU A 1 92 ? -8.711 41.219 32.531 1 92.88 92 LEU A CA 1
ATOM 744 C C . LEU A 1 92 ? -9.086 41.562 31.078 1 92.88 92 LEU A C 1
ATOM 746 O O . LEU A 1 92 ? -9.641 42.625 30.812 1 92.88 92 LEU A O 1
ATOM 750 N N . HIS A 1 93 ? -8.688 40.625 30.203 1 92.94 93 HIS A N 1
ATOM 751 C CA . HIS A 1 93 ? -9.07 40.844 28.812 1 92.94 93 HIS A CA 1
ATOM 752 C C . HIS A 1 93 ? -10.578 41.031 28.672 1 92.94 93 HIS A C 1
ATOM 754 O O . HIS A 1 93 ? -11.352 40.25 29.25 1 92.94 93 HIS A O 1
ATOM 760 N N . ASP A 1 94 ? -11.055 41.906 27.984 1 91.38 94 ASP A N 1
ATOM 761 C CA . ASP A 1 94 ? -12.484 42.156 27.891 1 91.38 94 ASP A CA 1
ATOM 762 C C . ASP A 1 94 ? -13.164 41.188 26.922 1 91.38 94 ASP A C 1
ATOM 764 O O . ASP A 1 94 ? -12.602 40.156 26.609 1 91.38 94 ASP A O 1
ATOM 768 N N . SER A 1 95 ? -14.398 41.438 26.484 1 92 95 SER A N 1
ATOM 769 C CA . SER A 1 95 ? -15.195 40.5 25.719 1 92 95 SER A CA 1
ATOM 770 C C . SER A 1 95 ? -14.836 40.531 24.234 1 92 95 SER A C 1
ATOM 772 O O . SER A 1 95 ? -15.469 39.875 23.422 1 92 95 SER A O 1
ATOM 774 N N . SER A 1 96 ? -13.812 41.344 23.953 1 93.25 96 SER A N 1
ATOM 775 C CA . SER A 1 96 ? -13.398 41.438 22.562 1 93.25 96 SER A CA 1
ATOM 776 C C . SER A 1 96 ? -12.781 40.125 22.078 1 93.25 96 SER A C 1
ATOM 778 O O . SER A 1 96 ? -12.25 39.344 22.875 1 93.25 96 SER A O 1
ATOM 780 N N . ASP A 1 97 ? -12.852 39.938 20.828 1 95.81 97 ASP A N 1
ATOM 781 C CA . ASP A 1 97 ? -12.312 38.719 20.234 1 95.81 97 ASP A CA 1
ATOM 782 C C . ASP A 1 97 ? -10.789 38.719 20.25 1 95.81 97 ASP A C 1
ATOM 784 O O . ASP A 1 97 ? -10.172 39.781 20.141 1 95.81 97 ASP A O 1
ATOM 788 N N . ILE A 1 98 ? -10.219 37.594 20.344 1 96.38 98 ILE A N 1
ATOM 789 C CA . ILE A 1 98 ? -8.781 37.406 20.219 1 96.38 98 ILE A CA 1
ATOM 790 C C . ILE A 1 98 ? -8.461 36.844 18.828 1 96.38 98 ILE A C 1
ATOM 792 O O . ILE A 1 98 ? -8.969 35.812 18.438 1 96.38 98 ILE A O 1
ATOM 796 N N . LYS A 1 99 ? -7.645 37.594 18.109 1 97.12 99 LYS A N 1
ATOM 797 C CA . LYS A 1 99 ? -7.27 37.125 16.766 1 97.12 99 LYS A CA 1
ATOM 798 C C . LYS A 1 99 ? -6.148 36.094 16.828 1 97.12 99 LYS A C 1
ATOM 800 O O . LYS A 1 99 ? -6.266 35.031 16.25 1 97.12 99 LYS A O 1
ATOM 805 N N . GLN A 1 100 ? -5.117 36.438 17.516 1 97.69 100 GLN A N 1
ATOM 806 C CA . GLN A 1 100 ? -3.979 35.531 17.641 1 97.69 100 GLN A CA 1
ATOM 807 C C . GLN A 1 100 ? -3.586 35.344 19.094 1 97.69 100 GLN A C 1
ATOM 809 O O . GLN A 1 100 ? -3.488 36.312 19.844 1 97.69 100 GLN A O 1
ATOM 814 N N . PHE A 1 101 ? -3.439 34.125 19.516 1 97.88 101 PHE A N 1
ATOM 815 C CA . PHE A 1 101 ? -2.951 33.781 20.844 1 97.88 101 PHE A CA 1
ATOM 816 C C . PHE A 1 101 ? -1.731 32.875 20.75 1 97.88 101 PHE A C 1
ATOM 818 O O . PHE A 1 101 ? -1.806 31.781 20.172 1 97.88 101 PHE A O 1
ATOM 825 N N . THR A 1 102 ? -0.555 33.25 21.203 1 97.44 102 THR A N 1
ATOM 826 C CA . THR A 1 102 ? 0.666 32.438 21.172 1 97.44 102 THR A CA 1
ATOM 827 C C . THR A 1 102 ? 1.194 32.219 22.594 1 97.44 102 THR A C 1
ATOM 829 O O . THR A 1 102 ? 1.226 33.156 23.391 1 97.44 102 THR A O 1
ATOM 832 N N . LEU A 1 103 ? 1.557 31.016 22.891 1 95.94 103 LEU A N 1
ATOM 833 C CA . LEU A 1 103 ? 2.029 30.656 24.234 1 95.94 103 LEU A CA 1
ATOM 834 C C . LEU A 1 103 ? 3.25 29.75 24.156 1 95.94 103 LEU A C 1
ATOM 836 O O . LEU A 1 103 ? 3.201 28.688 23.516 1 95.94 103 LEU A O 1
ATOM 840 N N . TYR A 1 104 ? 4.402 30.094 24.75 1 93.38 104 TYR A N 1
ATOM 841 C CA . TYR A 1 104 ? 5.613 29.297 24.875 1 93.38 104 TYR A CA 1
ATOM 842 C C . TYR A 1 104 ? 5.996 29.141 26.344 1 93.38 104 TYR A C 1
ATOM 844 O O . TYR A 1 104 ? 6.352 30.109 27.016 1 93.38 104 TYR A O 1
ATOM 852 N N . CYS A 1 105 ? 5.855 27.953 26.812 1 88.75 105 CYS A N 1
ATOM 853 C CA . CYS A 1 105 ? 6.207 27.797 28.219 1 88.75 105 CYS A CA 1
ATOM 854 C C . CYS A 1 105 ? 6.438 26.328 28.562 1 88.75 105 CYS A C 1
ATOM 856 O O . CYS A 1 105 ? 6.09 25.438 27.781 1 88.75 105 CYS A O 1
ATOM 858 N N . ASP A 1 106 ? 7.035 26.094 29.734 1 87.06 106 ASP A N 1
ATOM 859 C CA . ASP A 1 106 ? 7.273 24.75 30.25 1 87.06 106 ASP A CA 1
ATOM 860 C C . ASP A 1 106 ? 6.121 24.281 31.141 1 87.06 106 ASP A C 1
ATOM 862 O O . ASP A 1 106 ? 5.504 25.094 31.844 1 87.06 106 ASP A O 1
ATOM 866 N N . VAL A 1 107 ? 5.793 23.062 30.953 1 82.62 107 VAL A N 1
ATOM 867 C CA . VAL A 1 107 ? 4.812 22.453 31.844 1 82.62 107 VAL A CA 1
ATOM 868 C C . VAL A 1 107 ? 5.516 21.484 32.812 1 82.62 107 VAL A C 1
ATOM 870 O O . VAL A 1 107 ? 5.82 20.344 32.438 1 82.62 107 VAL A O 1
ATOM 873 N N . LEU A 1 108 ? 5.652 21.859 33.938 1 74.5 108 LEU A N 1
ATOM 874 C CA . LEU A 1 108 ? 6.508 21.141 34.875 1 74.5 108 LEU A CA 1
ATOM 875 C C . LEU A 1 108 ? 5.688 20.203 35.75 1 74.5 108 LEU A C 1
ATOM 877 O O . LEU A 1 108 ? 6.164 19.141 36.156 1 74.5 108 LEU A O 1
ATOM 881 N N . HIS A 1 109 ? 4.508 20.609 36.188 1 80.38 109 HIS A N 1
ATOM 882 C CA . HIS A 1 109 ? 3.676 19.812 37.094 1 80.38 109 HIS A CA 1
ATOM 883 C C . HIS A 1 109 ? 2.199 19.938 36.719 1 80.38 109 HIS A C 1
ATOM 885 O O . HIS A 1 109 ? 1.837 20.75 35.875 1 80.38 109 HIS A O 1
ATOM 891 N N . ASP A 1 110 ? 1.369 19.219 37.375 1 79.5 110 ASP A N 1
ATOM 892 C CA . ASP A 1 110 ? -0.061 19.125 37.094 1 79.5 110 ASP A CA 1
ATOM 893 C C . ASP A 1 110 ? -0.749 20.484 37.25 1 79.5 110 ASP A C 1
ATOM 895 O O . ASP A 1 110 ? -1.713 20.781 36.562 1 79.5 110 ASP A O 1
ATOM 899 N N . GLY A 1 111 ? -0.27 21.156 38.188 1 84.38 111 GLY A N 1
ATOM 900 C CA . GLY A 1 111 ? -0.842 22.484 38.375 1 84.38 111 GLY A CA 1
ATOM 901 C C . GLY A 1 111 ? -0.678 23.391 37.188 1 84.38 111 GLY A C 1
ATOM 902 O O . GLY A 1 111 ? -1.586 24.141 36.844 1 84.38 111 GLY A O 1
ATOM 903 N N . ASP A 1 112 ? 0.414 23.281 36.562 1 87.44 112 ASP A N 1
ATOM 904 C CA . ASP A 1 112 ? 0.679 24.047 35.344 1 87.44 112 ASP A CA 1
ATOM 905 C C . ASP A 1 112 ? -0.268 23.625 34.219 1 87.44 112 ASP A C 1
ATOM 907 O O . ASP A 1 112 ? -0.782 24.469 33.5 1 87.44 112 ASP A O 1
ATOM 911 N N . ALA A 1 113 ? -0.474 22.312 34.188 1 89.75 113 ALA A N 1
ATOM 912 C CA . ALA A 1 113 ? -1.33 21.781 33.125 1 89.75 113 ALA A CA 1
ATOM 913 C C . ALA A 1 113 ? -2.74 22.359 33.219 1 89.75 113 ALA A C 1
ATOM 915 O O . ALA A 1 113 ? -3.332 22.734 32.188 1 89.75 113 ALA A O 1
ATOM 916 N N . SER A 1 114 ? -3.244 22.406 34.406 1 92.5 114 SER A N 1
ATOM 917 C CA . SER A 1 114 ? -4.586 22.922 34.625 1 92.5 114 SER A CA 1
ATOM 918 C C . SER A 1 114 ? -4.676 24.406 34.219 1 92.5 114 SER A C 1
ATOM 920 O O . SER A 1 114 ? -5.676 24.828 33.656 1 92.5 114 SER A O 1
ATOM 922 N N . ARG A 1 115 ? -3.713 25.172 34.531 1 93.56 115 ARG A N 1
ATOM 923 C CA . ARG A 1 115 ? -3.691 26.594 34.188 1 93.56 115 ARG A CA 1
ATOM 924 C C . ARG A 1 115 ? -3.627 26.781 32.688 1 93.56 115 ARG A C 1
ATOM 926 O O . ARG A 1 115 ? -4.363 27.609 32.125 1 93.56 115 ARG A O 1
ATOM 933 N N . ILE A 1 116 ? -2.807 26.031 32.125 1 92.81 116 ILE A N 1
ATOM 934 C CA . ILE A 1 116 ? -2.623 26.141 30.688 1 92.81 116 ILE A CA 1
ATOM 935 C C . ILE A 1 116 ? -3.926 25.781 29.984 1 92.81 116 ILE A C 1
ATOM 937 O O . ILE A 1 116 ? -4.328 26.469 29.031 1 92.81 116 ILE A O 1
ATOM 941 N N . LYS A 1 117 ? -4.52 24.75 30.438 1 94.25 117 LYS A N 1
ATOM 942 C CA . LYS A 1 117 ? -5.816 24.391 29.891 1 94.25 117 LYS A CA 1
ATOM 943 C C . LYS A 1 117 ? -6.82 25.531 30.016 1 94.25 117 LYS A C 1
ATOM 945 O O . LYS A 1 117 ? -7.57 25.812 29.078 1 94.25 117 LYS A O 1
ATOM 950 N N . ALA A 1 118 ? -6.809 26.156 31.109 1 95.81 118 ALA A N 1
ATOM 951 C CA . ALA A 1 118 ? -7.707 27.281 31.359 1 95.81 118 ALA A CA 1
ATOM 952 C C . ALA A 1 118 ? -7.402 28.438 30.422 1 95.81 118 ALA A C 1
ATOM 954 O O . ALA A 1 118 ? -8.32 29.125 29.938 1 95.81 118 ALA A O 1
ATOM 955 N N . TRP A 1 119 ? -6.125 28.688 30.219 1 97 119 TRP A N 1
ATOM 956 C CA . TRP A 1 119 ? -5.715 29.766 29.312 1 97 119 TRP A CA 1
ATOM 957 C C . TRP A 1 119 ? -6.203 29.516 27.891 1 97 119 TRP A C 1
ATOM 959 O O . TRP A 1 119 ? -6.766 30.406 27.25 1 97 119 TRP A O 1
ATOM 969 N N . ILE A 1 120 ? -6.016 28.281 27.453 1 96.38 120 ILE A N 1
ATOM 970 C CA . ILE A 1 120 ? -6.449 27.891 26.109 1 96.38 120 ILE A CA 1
ATOM 971 C C . ILE A 1 120 ? -7.969 28.016 26.016 1 96.38 120 ILE A C 1
ATOM 973 O O . ILE A 1 120 ? -8.492 28.547 25.031 1 96.38 120 ILE A O 1
ATOM 977 N N . SER A 1 121 ? -8.617 27.562 27.031 1 97.25 121 SER A N 1
ATOM 978 C CA . SER A 1 121 ? -10.078 27.656 27.062 1 97.25 121 SER A CA 1
ATOM 979 C C . SER A 1 121 ? -10.539 29.109 26.984 1 97.25 121 SER A C 1
ATOM 981 O O . SER A 1 121 ? -11.531 29.422 26.328 1 97.25 121 SER A O 1
ATOM 983 N N . SER A 1 122 ? -9.867 29.953 27.688 1 96.88 122 SER A N 1
ATOM 984 C CA . SER A 1 122 ? -10.195 31.375 27.672 1 96.88 122 SER A CA 1
ATOM 985 C C . SER A 1 122 ? -10.031 31.969 26.281 1 96.88 122 SER A C 1
ATOM 987 O O . SER A 1 122 ? -10.875 32.75 25.828 1 96.88 122 SER A O 1
ATOM 989 N N . ALA A 1 123 ? -8.961 31.594 25.672 1 97 123 ALA A N 1
ATOM 990 C CA . ALA A 1 123 ? -8.734 32.062 24.297 1 97 123 ALA A CA 1
ATOM 991 C C . ALA A 1 123 ? -9.859 31.594 23.375 1 97 123 ALA A C 1
ATOM 993 O O . ALA A 1 123 ? -10.336 32.375 22.547 1 97 123 ALA A O 1
ATOM 994 N N . ILE A 1 124 ? -10.305 30.391 23.562 1 97 124 ILE A N 1
ATOM 995 C CA . ILE A 1 124 ? -11.375 29.828 22.75 1 97 124 ILE A CA 1
ATOM 996 C C . ILE A 1 124 ? -12.68 30.578 23.016 1 97 124 ILE A C 1
ATOM 998 O O . ILE A 1 124 ? -13.414 30.906 22.078 1 97 124 ILE A O 1
ATOM 1002 N N . ARG A 1 125 ? -12.945 30.891 24.203 1 96 125 ARG A N 1
ATOM 1003 C CA . ARG A 1 125 ? -14.148 31.625 24.578 1 96 125 ARG A CA 1
ATOM 1004 C C . ARG A 1 125 ? -14.156 33.031 23.953 1 96 125 ARG A C 1
ATOM 1006 O O . ARG A 1 125 ? -15.219 33.594 23.719 1 96 125 ARG A O 1
ATOM 1013 N N . HIS A 1 126 ? -12.961 33.5 23.703 1 97.19 126 HIS A N 1
ATOM 1014 C CA . HIS A 1 126 ? -12.828 34.812 23.094 1 97.19 126 HIS A CA 1
ATOM 1015 C C . HIS A 1 126 ? -12.688 34.719 21.578 1 97.19 126 HIS A C 1
ATOM 1017 O O . HIS A 1 126 ? -12.078 35.562 20.938 1 97.19 126 HIS A O 1
ATOM 1023 N N . ASN A 1 127 ? -13.086 33.562 21 1 97.38 127 ASN A N 1
ATOM 1024 C CA . ASN A 1 127 ? -13.18 33.344 19.562 1 97.38 127 ASN A CA 1
ATOM 1025 C C . ASN A 1 127 ? -11.82 33.469 18.891 1 97.38 127 ASN A C 1
ATOM 1027 O O . ASN A 1 127 ? -11.688 34.156 17.875 1 97.38 127 ASN A O 1
ATOM 1031 N N . VAL A 1 128 ? -10.883 32.844 19.422 1 97.94 128 VAL A N 1
ATOM 1032 C CA . VAL A 1 128 ? -9.531 32.906 18.875 1 97.94 128 VAL A CA 1
ATOM 1033 C C . VAL A 1 128 ? -9.516 32.344 17.469 1 97.94 128 VAL A C 1
ATOM 1035 O O . VAL A 1 128 ? -10.203 31.359 17.172 1 97.94 128 VAL A O 1
ATOM 1038 N N . GLN A 1 129 ? -8.719 32.969 16.594 1 98.44 129 GLN A N 1
ATOM 1039 C CA . GLN A 1 129 ? -8.625 32.531 15.195 1 98.44 129 GLN A CA 1
ATOM 1040 C C . GLN A 1 129 ? -7.312 31.797 14.93 1 98.44 129 GLN A C 1
ATOM 1042 O O . GLN A 1 129 ? -7.285 30.828 14.172 1 98.44 129 GLN A O 1
ATOM 1047 N N . GLU A 1 130 ? -6.254 32.312 15.461 1 98.69 130 GLU A N 1
ATOM 1048 C CA . GLU A 1 130 ? -4.945 31.672 15.352 1 98.69 130 GLU A CA 1
ATOM 1049 C C . GLU A 1 130 ? -4.398 31.281 16.719 1 98.69 130 GLU A C 1
ATOM 1051 O O . GLU A 1 130 ? -4.18 32.156 17.578 1 98.69 130 GLU A O 1
ATOM 1056 N N . LEU A 1 131 ? -4.203 30.047 16.906 1 98.56 131 LEU A N 1
ATOM 1057 C CA . LEU A 1 131 ? -3.705 29.531 18.172 1 98.56 131 LEU A CA 1
ATOM 1058 C C . LEU A 1 131 ? -2.373 28.812 17.984 1 98.56 131 LEU A C 1
ATOM 1060 O O . LEU A 1 131 ? -2.293 27.828 17.234 1 98.56 131 LEU A O 1
ATOM 1064 N N . VAL A 1 132 ? -1.304 29.266 18.594 1 97.88 132 VAL A N 1
ATOM 1065 C CA . VAL A 1 132 ? 0.03 28.688 18.516 1 97.88 132 VAL A CA 1
ATOM 1066 C C . VAL A 1 132 ? 0.593 28.453 19.906 1 97.88 132 VAL A C 1
ATOM 1068 O O . VAL A 1 132 ? 0.667 29.391 20.719 1 97.88 132 VAL A O 1
ATOM 1071 N N . PHE A 1 133 ? 0.933 27.25 20.203 1 95.12 133 PHE A N 1
ATOM 1072 C CA . PHE A 1 133 ? 1.571 27.078 21.5 1 95.12 133 PHE A CA 1
ATOM 1073 C C . PHE A 1 133 ? 2.641 25.984 21.422 1 95.12 133 PHE A C 1
ATOM 1075 O O . PHE A 1 133 ? 2.514 25.031 20.656 1 95.12 133 PHE A O 1
ATOM 1082 N N . ASP A 1 134 ? 3.684 26.203 22.094 1 95.44 134 ASP A N 1
ATOM 1083 C CA . ASP A 1 134 ? 4.832 25.312 22.281 1 95.44 134 ASP A CA 1
ATOM 1084 C C . ASP A 1 134 ? 5.066 25.016 23.766 1 95.44 134 ASP A C 1
ATOM 1086 O O . ASP A 1 134 ? 5.527 25.891 24.5 1 95.44 134 ASP A O 1
ATOM 1090 N N . LEU A 1 135 ? 4.73 23.844 24.094 1 92.94 135 LEU A N 1
ATOM 1091 C CA . LEU A 1 135 ? 4.793 23.453 25.5 1 92.94 135 LEU A CA 1
ATOM 1092 C C . LEU A 1 135 ? 5.852 22.375 25.719 1 92.94 135 LEU A C 1
ATOM 1094 O O . LEU A 1 135 ? 5.824 21.328 25.062 1 92.94 135 LEU A O 1
ATOM 1098 N N . ASN A 1 136 ? 6.809 22.609 26.562 1 91.69 136 ASN A N 1
ATOM 1099 C CA . ASN A 1 136 ? 7.75 21.578 26.984 1 91.69 136 ASN A CA 1
ATOM 1100 C C . ASN A 1 136 ? 7.215 20.781 28.172 1 91.69 136 ASN A C 1
ATOM 1102 O O . ASN A 1 136 ? 7.355 21.203 29.312 1 91.69 136 ASN A O 1
ATOM 1106 N N . ILE A 1 137 ? 6.699 19.672 27.797 1 88.81 137 ILE A N 1
ATOM 1107 C CA . ILE A 1 137 ? 5.965 18.906 28.797 1 88.81 137 ILE A CA 1
ATOM 1108 C C . ILE A 1 137 ? 6.848 17.781 29.328 1 88.81 137 ILE A C 1
ATOM 1110 O O . ILE A 1 137 ? 7.438 17.016 28.547 1 88.81 137 ILE A O 1
ATOM 1114 N N . SER A 1 138 ? 6.887 17.672 30.594 1 81.75 138 SER A N 1
ATOM 1115 C CA . SER A 1 138 ? 7.668 16.625 31.234 1 81.75 138 SER A CA 1
ATOM 1116 C C . SER A 1 138 ? 6.844 15.352 31.422 1 81.75 138 SER A C 1
ATOM 1118 O O . SER A 1 138 ? 7.402 14.258 31.547 1 81.75 138 SER A O 1
ATOM 1120 N N . GLU A 1 139 ? 5.57 15.461 31.406 1 79.94 139 GLU A N 1
ATOM 1121 C CA . GLU A 1 139 ? 4.684 14.328 31.625 1 79.94 139 GLU A CA 1
ATOM 1122 C C . GLU A 1 139 ? 4.578 13.453 30.391 1 79.94 139 GLU A C 1
ATOM 1124 O O . GLU A 1 139 ? 4.824 13.922 29.266 1 79.94 139 GLU A O 1
ATOM 1129 N N . GLU A 1 140 ? 4.148 12.273 30.609 1 83.81 140 GLU A N 1
ATOM 1130 C CA . GLU A 1 140 ? 4.055 11.297 29.516 1 83.81 140 GLU A CA 1
ATOM 1131 C C . GLU A 1 140 ? 2.826 11.555 28.656 1 83.81 140 GLU A C 1
ATOM 1133 O O . GLU A 1 140 ? 2.875 11.391 27.438 1 83.81 140 GLU A O 1
ATOM 1138 N N . GLN A 1 141 ? 1.833 11.961 29.344 1 90.94 141 GLN A N 1
ATOM 1139 C CA . GLN A 1 141 ? 0.588 12.195 28.625 1 90.94 141 GLN A CA 1
ATOM 1140 C C . GLN A 1 141 ? 0.026 13.578 28.922 1 90.94 141 GLN A C 1
ATOM 1142 O O . GLN A 1 141 ? 0.215 14.102 30.031 1 90.94 141 GLN A O 1
ATOM 1147 N N . PHE A 1 142 ? -0.678 14.164 28 1 91.19 142 PHE A N 1
ATOM 1148 C CA . PHE A 1 142 ? -1.262 15.492 28.156 1 91.19 142 PHE A CA 1
ATOM 1149 C C . PHE A 1 142 ? -2.572 15.602 27.375 1 91.19 142 PHE A C 1
ATOM 1151 O O . PHE A 1 142 ? -2.693 15.062 26.281 1 91.19 142 PHE A O 1
ATOM 1158 N N . SER A 1 143 ? -3.529 16.219 28.016 1 91.88 143 SER A N 1
ATOM 1159 C CA . SER A 1 143 ? -4.82 16.422 27.375 1 91.88 143 SER A CA 1
ATOM 1160 C C . SER A 1 143 ? -5.094 17.906 27.172 1 91.88 143 SER A C 1
ATOM 1162 O O . SER A 1 143 ? -4.781 18.734 28.031 1 91.88 143 SER A O 1
ATOM 1164 N N . LEU A 1 144 ? -5.574 18.203 26.031 1 93.94 144 LEU A N 1
ATOM 1165 C CA . LEU A 1 144 ? -6.027 19.562 25.734 1 93.94 144 LEU A CA 1
ATOM 1166 C C . LEU A 1 144 ? -7.52 19.703 26.016 1 93.94 144 LEU A C 1
ATOM 1168 O O . LEU A 1 144 ? -8.234 18.703 26.109 1 93.94 144 LEU A O 1
ATOM 1172 N N . PRO A 1 145 ? -7.934 20.938 26.281 1 95.31 145 PRO A N 1
ATOM 1173 C CA . PRO A 1 145 ? -9.367 21.109 26.531 1 95.31 145 PRO A CA 1
ATOM 1174 C C . PRO A 1 145 ? -10.234 20.656 25.359 1 95.31 145 PRO A C 1
ATOM 1176 O O . PRO A 1 145 ? -9.898 20.906 24.203 1 95.31 145 PRO A O 1
ATOM 1179 N N . ARG A 1 146 ? -11.359 20.062 25.656 1 94.56 146 ARG A N 1
ATOM 1180 C CA . ARG A 1 146 ? -12.258 19.5 24.672 1 94.56 146 ARG A CA 1
ATOM 1181 C C . ARG A 1 146 ? -12.781 20.562 23.719 1 94.56 146 ARG A C 1
ATOM 1183 O O . ARG A 1 146 ? -12.977 20.297 22.531 1 94.56 146 ARG A O 1
ATOM 1190 N N . CYS A 1 147 ? -12.984 21.766 24.266 1 95.81 147 CYS A N 1
ATOM 1191 C CA . CYS A 1 147 ? -13.562 22.828 23.469 1 95.81 147 CYS A CA 1
ATOM 1192 C C . CYS A 1 147 ? -12.625 23.25 22.328 1 95.81 147 CYS A C 1
ATOM 1194 O O . CYS A 1 147 ? -13.055 23.844 21.344 1 95.81 147 CYS A O 1
ATOM 1196 N N . LEU A 1 148 ? -11.398 22.938 22.531 1 97.19 148 LEU A N 1
ATOM 1197 C CA . LEU A 1 148 ? -10.445 23.234 21.484 1 97.19 148 LEU A CA 1
ATOM 1198 C C . LEU A 1 148 ? -10.805 22.484 20.203 1 97.19 148 LEU A C 1
ATOM 1200 O O . LEU A 1 148 ? -10.773 23.062 19.109 1 97.19 148 LEU A O 1
ATOM 1204 N N . PHE A 1 149 ? -11.266 21.281 20.312 1 96.44 149 PHE A N 1
ATOM 1205 C CA . PHE A 1 149 ? -11.43 20.375 19.188 1 96.44 149 PHE A CA 1
ATOM 1206 C C . PHE A 1 149 ? -12.766 20.609 18.484 1 96.44 149 PHE A C 1
ATOM 1208 O O . PHE A 1 149 ? -13.07 19.984 17.469 1 96.44 149 PHE A O 1
ATOM 1215 N N . THR A 1 150 ? -13.57 21.516 19 1 95.31 150 THR A N 1
ATOM 1216 C CA . THR A 1 150 ? -14.844 21.875 18.375 1 95.31 150 THR A CA 1
ATOM 1217 C C . THR A 1 150 ? -14.93 23.391 18.156 1 95.31 150 THR A C 1
ATOM 1219 O O . THR A 1 150 ? -16.016 23.922 17.938 1 95.31 150 THR A O 1
ATOM 1222 N N . CYS A 1 151 ? -13.836 24.016 18.281 1 96.31 151 CYS A N 1
ATOM 1223 C CA . CYS A 1 151 ? -13.805 25.469 18.125 1 96.31 151 CYS A CA 1
ATOM 1224 C C . CYS A 1 151 ? -14.156 25.875 16.703 1 96.31 151 CYS A C 1
ATOM 1226 O O . CYS A 1 151 ? -13.484 25.453 15.758 1 96.31 151 CYS A O 1
ATOM 1228 N N . VAL A 1 152 ? -15.047 26.703 16.5 1 96.25 152 VAL A N 1
ATOM 1229 C CA . VAL A 1 152 ? -15.578 27.047 15.18 1 96.25 152 VAL A CA 1
ATOM 1230 C C . VAL A 1 152 ? -14.773 28.203 14.578 1 96.25 152 VAL A C 1
ATOM 1232 O O . VAL A 1 152 ? -14.703 28.344 13.359 1 96.25 152 VAL A O 1
ATOM 1235 N N . THR A 1 153 ? -14.141 29 15.43 1 97.75 153 THR A N 1
ATOM 1236 C CA . THR A 1 153 ? -13.516 30.234 14.938 1 97.75 153 THR A CA 1
ATOM 1237 C C . THR A 1 153 ? -12.062 29.969 14.547 1 97.75 153 THR A C 1
ATOM 1239 O O . THR A 1 153 ? -11.438 30.797 13.883 1 97.75 153 THR A O 1
ATOM 1242 N N . LEU A 1 154 ? -11.562 28.875 14.898 1 97.94 154 LEU A N 1
ATOM 1243 C CA . LEU A 1 154 ? -10.148 28.562 14.688 1 97.94 154 LEU A CA 1
ATOM 1244 C C . LEU A 1 154 ? -9.859 28.359 13.211 1 97.94 154 LEU A C 1
ATOM 1246 O O . LEU A 1 154 ? -10.523 27.562 12.547 1 97.94 154 LEU A O 1
ATOM 1250 N N . THR A 1 155 ? -8.844 29.078 12.656 1 98.5 155 THR A N 1
ATOM 1251 C CA . THR A 1 155 ? -8.438 28.938 11.266 1 98.5 155 THR A CA 1
ATOM 1252 C C . THR A 1 155 ? -7.02 28.375 11.172 1 98.5 155 THR A C 1
ATOM 1254 O O . THR A 1 155 ? -6.66 27.734 10.18 1 98.5 155 THR A O 1
ATOM 1257 N N . LYS A 1 156 ? -6.219 28.688 12.117 1 98.75 156 LYS A N 1
ATOM 1258 C CA . LYS A 1 156 ? -4.852 28.188 12.195 1 98.75 156 LYS A CA 1
ATOM 1259 C C . LYS A 1 156 ? -4.555 27.609 13.578 1 98.75 156 LYS A C 1
ATOM 1261 O O . LYS A 1 156 ? -4.785 28.266 14.594 1 98.75 156 LYS A O 1
ATOM 1266 N N . LEU A 1 157 ? -4.109 26.406 13.609 1 98.62 157 LEU A N 1
ATOM 1267 C CA . LEU A 1 157 ? -3.729 25.75 14.852 1 98.62 157 LEU A CA 1
ATOM 1268 C C . LEU A 1 157 ? -2.33 25.141 14.742 1 98.62 157 LEU A C 1
ATOM 1270 O O . LEU A 1 157 ? -2.064 24.328 13.859 1 98.62 157 LEU A O 1
ATOM 1274 N N . GLN A 1 158 ? -1.42 25.562 15.57 1 98.56 158 GLN A N 1
ATOM 1275 C CA . GLN A 1 158 ? -0.061 25.031 15.633 1 98.56 158 GLN A CA 1
ATOM 1276 C C . GLN A 1 158 ? 0.336 24.688 17.062 1 98.56 158 GLN A C 1
ATOM 1278 O O . GLN A 1 158 ? 0.264 25.531 17.953 1 98.56 158 GLN A O 1
ATOM 1283 N N . PHE A 1 159 ? 0.671 23.5 17.25 1 96.88 159 PHE A N 1
ATOM 1284 C CA . PHE A 1 159 ? 1.123 23.172 18.609 1 96.88 159 PHE A CA 1
ATOM 1285 C C . PHE A 1 159 ? 2.285 22.188 18.562 1 96.88 159 PHE A C 1
ATOM 1287 O O . PHE A 1 159 ? 2.41 21.406 17.625 1 96.88 159 PHE A O 1
ATOM 1294 N N . ASP A 1 160 ? 3.182 22.281 19.453 1 96.44 160 ASP A N 1
ATOM 1295 C CA . ASP A 1 160 ? 4.359 21.453 19.688 1 96.44 160 ASP A CA 1
ATOM 1296 C C . ASP A 1 160 ? 4.422 20.984 21.141 1 96.44 160 ASP A C 1
ATOM 1298 O O . ASP A 1 160 ? 4.508 21.797 22.062 1 96.44 160 ASP A O 1
ATOM 1302 N N . MET A 1 161 ? 4.266 19.75 21.344 1 94.75 161 MET A N 1
ATOM 1303 C CA . MET A 1 161 ? 4.215 19.172 22.688 1 94.75 161 MET A CA 1
ATOM 1304 C C . MET A 1 161 ? 4.785 17.766 22.688 1 94.75 161 MET A C 1
ATOM 1306 O O . MET A 1 161 ? 4.102 16.812 22.328 1 94.75 161 MET A O 1
ATOM 1310 N N . PRO A 1 162 ? 6 17.484 23.234 1 93.44 162 PRO A N 1
ATOM 1311 C CA . PRO A 1 162 ? 6.621 16.172 23.25 1 93.44 162 PRO A CA 1
ATOM 1312 C C . PRO A 1 162 ? 5.977 15.227 24.281 1 93.44 162 PRO A C 1
ATOM 1314 O O . PRO A 1 162 ? 6.582 14.914 25.297 1 93.44 162 PRO A O 1
ATOM 1317 N N . CYS A 1 163 ? 4.766 14.781 24.016 1 94.06 163 CYS A N 1
ATOM 1318 C CA . CYS A 1 163 ? 4.023 13.883 24.875 1 94.06 163 CYS A CA 1
ATOM 1319 C C . CYS A 1 163 ? 2.979 13.102 24.094 1 94.06 163 CYS A C 1
ATOM 1321 O O . CYS A 1 163 ? 2.803 13.32 22.891 1 94.06 163 CYS A O 1
ATOM 1323 N N . VAL A 1 164 ? 2.449 12.172 24.781 1 94.88 164 VAL A N 1
ATOM 1324 C CA . VAL A 1 164 ? 1.322 11.453 24.203 1 94.88 164 VAL A CA 1
ATOM 1325 C C . VAL A 1 164 ? 0.07 12.328 24.25 1 94.88 164 VAL A C 1
ATOM 1327 O O . VAL A 1 164 ? -0.344 12.766 25.328 1 94.88 164 VAL A O 1
ATOM 1330 N N . LEU A 1 165 ? -0.474 12.625 23.125 1 93.44 165 LEU A N 1
ATOM 1331 C CA . LEU A 1 165 ? -1.663 13.461 23.047 1 93.44 165 LEU A CA 1
ATOM 1332 C C . LEU A 1 165 ? -2.928 12.641 23.266 1 93.44 165 LEU A C 1
ATOM 1334 O O . LEU A 1 165 ? -3.195 11.695 22.531 1 93.44 165 LEU A O 1
ATOM 1338 N N . LYS A 1 166 ? -3.596 13.016 24.234 1 92.62 166 LYS A N 1
ATOM 1339 C CA . LYS A 1 166 ? -4.914 12.422 24.438 1 92.62 166 LYS A CA 1
ATOM 1340 C C . LYS A 1 166 ? -5.98 13.164 23.641 1 92.62 166 LYS A C 1
ATOM 1342 O O . LYS A 1 166 ? -6.27 14.336 23.922 1 92.62 166 LYS A O 1
ATOM 1347 N N . ILE A 1 167 ? -6.539 12.516 22.703 1 92.56 167 ILE A N 1
ATOM 1348 C CA . ILE A 1 167 ? -7.496 13.117 21.797 1 92.56 167 ILE A CA 1
ATOM 1349 C C . ILE A 1 167 ? -8.922 12.766 22.219 1 92.56 167 ILE A C 1
ATOM 1351 O O . ILE A 1 167 ? -9.211 11.602 22.516 1 92.56 167 ILE A O 1
ATOM 1355 N N . PRO A 1 168 ? -9.703 13.75 22.312 1 92.44 168 PRO A N 1
ATOM 1356 C CA . PRO A 1 168 ? -11.086 13.477 22.688 1 92.44 168 PRO A CA 1
ATOM 1357 C C . PRO A 1 168 ? -11.859 12.734 21.594 1 92.44 168 PRO A C 1
ATOM 1359 O O . PRO A 1 168 ? -11.422 12.695 20.438 1 92.44 168 PRO A O 1
ATOM 1362 N N . PRO A 1 169 ? -12.969 12.156 21.906 1 88.44 169 PRO A N 1
ATOM 1363 C CA . PRO A 1 169 ? -13.734 11.359 20.938 1 88.44 169 PRO A CA 1
ATOM 1364 C C . PRO A 1 169 ? -14.469 12.219 19.922 1 88.44 169 PRO A C 1
ATOM 1366 O O . PRO A 1 169 ? -14.852 11.727 18.844 1 88.44 169 PRO A O 1
ATOM 1369 N N . THR A 1 170 ? -14.703 13.453 20.281 1 90.94 170 THR A N 1
ATOM 1370 C CA . THR A 1 170 ? -15.422 14.312 19.359 1 90.94 170 THR A CA 1
ATOM 1371 C C . THR A 1 170 ? -14.508 15.414 18.828 1 90.94 170 THR A C 1
ATOM 1373 O O . THR A 1 170 ? -13.961 16.203 19.594 1 90.94 170 THR A O 1
ATOM 1376 N N . ILE A 1 171 ? -14.359 15.406 17.594 1 93.88 171 ILE A N 1
ATOM 1377 C CA . ILE A 1 171 ? -13.508 16.391 16.938 1 93.88 171 ILE A CA 1
ATOM 1378 C C . ILE A 1 171 ? -14.195 16.906 15.664 1 93.88 171 ILE A C 1
ATOM 1380 O O . ILE A 1 171 ? -14.711 16.109 14.875 1 93.88 171 ILE A O 1
ATOM 1384 N N . TYR A 1 172 ? -14.328 18.203 15.57 1 94.12 172 TYR A N 1
ATOM 1385 C CA . TYR A 1 172 ? -14.859 18.781 14.352 1 94.12 172 TYR A CA 1
ATOM 1386 C C . TYR A 1 172 ? -14.414 20.234 14.195 1 94.12 172 TYR A C 1
ATOM 1388 O O . TYR A 1 172 ? -15.078 21.156 14.68 1 94.12 172 TYR A O 1
ATOM 1396 N N . PHE A 1 173 ? -13.367 20.438 13.445 1 95.31 173 PHE A N 1
ATOM 1397 C CA . PHE A 1 173 ? -12.844 21.766 13.164 1 95.31 173 PHE A CA 1
ATOM 1398 C C . PHE A 1 173 ? -13.492 22.344 11.914 1 95.31 173 PHE A C 1
ATOM 1400 O O . PHE A 1 173 ? -12.977 22.188 10.805 1 95.31 173 PHE A O 1
ATOM 1407 N N . THR A 1 174 ? -14.469 23.125 12.016 1 95.44 174 THR A N 1
ATOM 1408 C CA . THR A 1 174 ? -15.328 23.562 10.922 1 95.44 174 THR A CA 1
ATOM 1409 C C . THR A 1 174 ? -14.578 24.516 9.984 1 95.44 174 THR A C 1
ATOM 1411 O O . THR A 1 174 ? -14.852 24.547 8.789 1 95.44 174 THR A O 1
ATOM 1414 N N . ASN A 1 175 ? -13.578 25.25 10.594 1 97.44 175 ASN A N 1
ATOM 1415 C CA . ASN A 1 175 ? -12.984 26.297 9.781 1 97.44 175 ASN A CA 1
ATOM 1416 C C . ASN A 1 175 ? -11.461 26.234 9.805 1 97.44 175 ASN A C 1
ATOM 1418 O O . ASN A 1 175 ? -10.797 27.156 9.32 1 97.44 175 ASN A O 1
ATOM 1422 N N . LEU A 1 176 ? -10.93 25.188 10.281 1 98.06 176 LEU A N 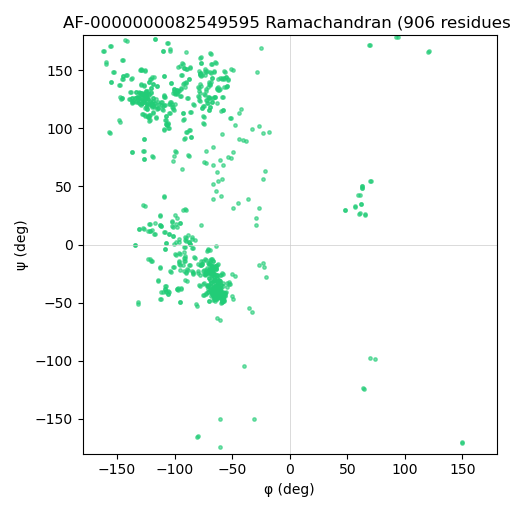1
ATOM 1423 C CA . LEU A 1 176 ? -9.484 25.078 10.391 1 98.06 176 LEU A CA 1
ATOM 1424 C C . LEU A 1 176 ? -8.844 24.906 9.023 1 98.06 176 LEU A C 1
ATOM 1426 O O . LEU A 1 176 ? -9.141 23.938 8.305 1 98.06 176 LEU A O 1
ATOM 1430 N N . LYS A 1 177 ? -7.895 25.781 8.664 1 98.44 177 LYS A N 1
ATOM 1431 C CA . LYS A 1 177 ? -7.273 25.766 7.344 1 98.44 177 LYS A CA 1
ATOM 1432 C C . LYS A 1 177 ? -5.836 25.266 7.418 1 98.44 177 LYS A C 1
ATOM 1434 O O . LYS A 1 177 ? -5.34 24.656 6.473 1 98.44 177 LYS A O 1
ATOM 1439 N N . ILE A 1 178 ? -5.191 25.609 8.484 1 98.75 178 ILE A N 1
ATOM 1440 C CA . ILE A 1 178 ? -3.791 25.234 8.641 1 98.75 178 ILE A CA 1
ATOM 1441 C C . ILE A 1 178 ? -3.6 24.516 9.969 1 98.75 178 ILE A C 1
ATOM 1443 O O . ILE A 1 178 ? -3.955 25.031 11.023 1 98.75 178 ILE A O 1
ATOM 1447 N N . LEU A 1 179 ? -3.064 23.328 9.906 1 98.62 179 LEU A N 1
ATOM 1448 C CA . LEU A 1 179 ? -2.766 22.547 11.102 1 98.62 179 LEU A CA 1
ATOM 1449 C C . LEU A 1 179 ? -1.295 22.141 11.141 1 98.62 179 LEU A C 1
ATOM 1451 O O . LEU A 1 179 ? -0.788 21.531 10.188 1 98.62 179 LEU A O 1
ATOM 1455 N N . THR A 1 180 ? -0.574 22.5 12.148 1 98.62 180 THR A N 1
ATOM 1456 C CA . THR A 1 180 ? 0.807 22.094 12.375 1 98.62 180 THR A CA 1
ATOM 1457 C C . THR A 1 180 ? 0.942 21.359 13.703 1 98.62 180 THR A C 1
ATOM 1459 O O . THR A 1 180 ? 0.599 21.891 14.758 1 98.62 180 THR A O 1
ATOM 1462 N N . VAL A 1 181 ? 1.377 20.172 13.656 1 98.12 181 VAL A N 1
ATOM 1463 C CA . VAL A 1 181 ? 1.593 19.359 14.852 1 98.12 181 VAL A CA 1
ATOM 1464 C C . VAL A 1 181 ? 3.07 18.984 14.961 1 98.12 181 VAL A C 1
ATOM 1466 O O . VAL A 1 181 ? 3.652 18.422 14.031 1 98.12 181 VAL A O 1
ATOM 1469 N N . GLY A 1 182 ? 3.654 19.297 16.125 1 97.56 182 GLY A N 1
ATOM 1470 C CA . GLY A 1 182 ? 5.07 19.031 16.312 1 97.56 182 GLY A CA 1
ATOM 1471 C C . GLY A 1 182 ? 5.367 18.188 17.531 1 97.56 182 GLY A C 1
ATOM 1472 O O . GLY A 1 182 ? 4.812 18.422 18.609 1 97.56 182 GLY A O 1
ATOM 1473 N N . ASN A 1 183 ? 6.148 17.125 17.391 1 96.25 183 ASN A N 1
ATOM 1474 C CA . ASN A 1 183 ? 6.746 16.344 18.453 1 96.25 183 ASN A CA 1
ATOM 1475 C C . ASN A 1 183 ? 5.68 15.625 19.281 1 96.25 183 ASN A C 1
ATOM 1477 O O . ASN A 1 183 ? 5.887 15.352 20.469 1 96.25 183 ASN A O 1
ATOM 1481 N N . VAL A 1 184 ? 4.594 15.375 18.688 1 96.38 184 VAL A N 1
ATOM 1482 C CA . VAL A 1 184 ? 3.498 14.719 19.391 1 96.38 184 VAL A CA 1
ATOM 1483 C C . VAL A 1 184 ? 3.561 13.211 19.141 1 96.38 184 VAL A C 1
ATOM 1485 O O . VAL A 1 184 ? 3.947 12.766 18.062 1 96.38 184 VAL A O 1
ATOM 1488 N N . THR A 1 185 ? 3.154 12.43 20.188 1 95.38 185 THR A N 1
ATOM 1489 C CA . THR A 1 185 ? 3.045 10.984 20.062 1 95.38 185 THR A CA 1
ATOM 1490 C C . THR A 1 185 ? 1.583 10.562 19.953 1 95.38 185 THR A C 1
ATOM 1492 O O . THR A 1 185 ? 0.763 10.883 20.812 1 95.38 185 THR A O 1
ATOM 1495 N N . PHE A 1 186 ? 1.274 9.898 18.844 1 95.06 186 PHE A N 1
ATOM 1496 C CA . PHE A 1 186 ? -0.04 9.289 18.672 1 95.06 186 PHE A CA 1
ATOM 1497 C C . PHE A 1 186 ? -0.027 7.832 19.094 1 95.06 186 PHE A C 1
ATOM 1499 O O . PHE A 1 186 ? 0.878 7.078 18.734 1 95.06 186 PHE A O 1
ATOM 1506 N N . SER A 1 187 ? -1.071 7.383 19.891 1 92.62 187 SER A N 1
ATOM 1507 C CA . SER A 1 187 ? -0.957 6.039 20.453 1 92.62 187 SER A CA 1
ATOM 1508 C C . SER A 1 187 ? -2.26 5.266 20.297 1 92.62 187 SER A C 1
ATOM 1510 O O . SER A 1 187 ? -2.359 4.113 20.734 1 92.62 187 SER A O 1
ATOM 1512 N N . ASP A 1 188 ? -3.25 5.914 19.703 1 92.06 188 ASP A N 1
ATOM 1513 C CA . ASP A 1 188 ? -4.547 5.258 19.547 1 92.06 188 ASP A CA 1
ATOM 1514 C C . ASP A 1 188 ? -5.07 5.422 18.125 1 92.06 188 ASP A C 1
ATOM 1516 O O . ASP A 1 188 ? -5.25 6.543 17.641 1 92.06 188 ASP A O 1
ATOM 1520 N N . ASP A 1 189 ? -5.414 4.289 17.531 1 91.19 189 ASP A N 1
ATOM 1521 C CA . ASP A 1 189 ? -5.859 4.289 16.141 1 91.19 189 ASP A CA 1
ATOM 1522 C C . ASP A 1 189 ? -7.152 5.086 15.977 1 91.19 189 ASP A C 1
ATOM 1524 O O . ASP A 1 189 ? -7.266 5.91 15.062 1 91.19 189 ASP A O 1
ATOM 1528 N N . TYR A 1 190 ? -8.062 4.848 16.859 1 90.44 190 TYR A N 1
ATOM 1529 C CA . TYR A 1 190 ? -9.406 5.391 16.719 1 90.44 190 TYR A CA 1
ATOM 1530 C C . TYR A 1 190 ? -9.414 6.898 16.922 1 90.44 190 TYR A C 1
ATOM 1532 O O . TYR A 1 190 ? -9.922 7.648 16.094 1 90.44 190 TYR A O 1
ATOM 1540 N N . THR A 1 191 ? -8.781 7.266 17.984 1 92.31 191 THR A N 1
ATOM 1541 C CA . THR A 1 191 ? -8.797 8.695 18.281 1 92.31 191 THR A CA 1
ATOM 1542 C C . THR A 1 191 ? -7.93 9.461 17.281 1 92.31 191 THR A C 1
ATOM 1544 O O . THR A 1 191 ? -8.273 10.578 16.891 1 92.31 191 THR A O 1
ATOM 1547 N N . THR A 1 192 ? -6.816 8.852 16.844 1 94.69 192 THR A N 1
ATOM 1548 C CA . THR A 1 192 ? -5.957 9.484 15.844 1 94.69 192 THR A CA 1
ATOM 1549 C C . THR A 1 192 ? -6.699 9.664 14.523 1 94.69 192 THR A C 1
ATOM 1551 O O . THR A 1 192 ? -6.625 10.727 13.898 1 94.69 192 THR A O 1
ATOM 1554 N N . GLN A 1 193 ? -7.426 8.617 14.188 1 95.06 193 GLN A N 1
ATOM 1555 C CA . GLN A 1 193 ? -8.211 8.688 12.961 1 95.06 193 GLN A CA 1
ATOM 1556 C C . GLN A 1 193 ? -9.25 9.805 13.031 1 95.06 193 GLN A C 1
ATOM 1558 O O . GLN A 1 193 ? -9.492 10.5 12.047 1 95.06 193 GLN A O 1
ATOM 1563 N N . LYS A 1 194 ? -9.836 9.984 14.172 1 93.38 194 LYS A N 1
ATOM 1564 C CA . LYS A 1 194 ? -10.836 11.031 14.352 1 93.38 194 LYS A CA 1
ATOM 1565 C C . LYS A 1 194 ? -10.234 12.414 14.141 1 93.38 194 LYS A C 1
ATOM 1567 O O . LYS A 1 194 ? -10.867 13.297 13.562 1 93.38 194 LYS A O 1
ATOM 1572 N N . LEU A 1 195 ? -9.062 12.516 14.602 1 94.44 195 LEU A N 1
ATOM 1573 C CA . LEU A 1 195 ? -8.375 13.797 14.43 1 94.44 195 LEU A CA 1
ATOM 1574 C C . LEU A 1 195 ? -8.203 14.125 12.953 1 94.44 195 LEU A C 1
ATOM 1576 O O . LEU A 1 195 ? -8.531 15.234 12.523 1 94.44 195 LEU A O 1
ATOM 1580 N N . PHE A 1 196 ? -7.801 13.172 12.156 1 94.94 196 PHE A N 1
ATOM 1581 C CA . PHE A 1 196 ? -7.488 13.414 10.75 1 94.94 196 PHE A CA 1
ATOM 1582 C C . PHE A 1 196 ? -8.758 13.406 9.906 1 94.94 196 PHE A C 1
ATOM 1584 O O . PHE A 1 196 ? -8.734 13.836 8.75 1 94.94 196 PHE A O 1
ATOM 1591 N N . SER A 1 197 ? -9.852 12.977 10.477 1 90.75 197 SER A N 1
ATOM 1592 C CA . SER A 1 197 ? -11.133 12.969 9.773 1 90.75 197 SER A CA 1
ATOM 1593 C C . SER A 1 197 ? -11.938 14.227 10.094 1 90.75 197 SER A C 1
ATOM 1595 O O . SER A 1 197 ? -12.891 14.555 9.391 1 90.75 197 SER A O 1
ATOM 1597 N N . GLY A 1 198 ? -11.602 14.945 11.172 1 90.69 198 GLY A N 1
ATOM 1598 C CA . GLY A 1 198 ? -12.352 16.109 11.641 1 90.69 198 GLY A CA 1
ATOM 1599 C C . GLY A 1 198 ? -11.875 17.406 11.031 1 90.69 198 GLY A C 1
ATOM 1600 O O . GLY A 1 198 ? -11.93 18.453 11.68 1 90.69 198 GLY A O 1
ATOM 1601 N N . LEU A 1 199 ? -11.367 17.281 9.805 1 94.69 199 LEU A N 1
ATOM 1602 C CA . LEU A 1 199 ? -10.781 18.453 9.18 1 94.69 199 LEU A CA 1
ATOM 1603 C C . LEU A 1 199 ? -11.398 18.703 7.805 1 94.69 199 LEU A C 1
ATOM 1605 O O . LEU A 1 199 ? -10.719 18.594 6.785 1 94.69 199 LEU A O 1
ATOM 1609 N N . PRO A 1 200 ? -12.625 19.188 7.668 1 93.44 200 PRO A N 1
ATOM 1610 C CA . PRO A 1 200 ? -13.359 19.234 6.402 1 93.44 200 PRO A CA 1
ATOM 1611 C C . PRO A 1 200 ? -12.828 20.312 5.453 1 93.44 200 PRO A C 1
ATOM 1613 O O . PRO A 1 200 ? -12.961 20.172 4.23 1 93.44 200 PRO A O 1
ATOM 1616 N N . VAL A 1 201 ? -12.188 21.406 6.031 1 96.06 201 VAL A N 1
ATOM 1617 C CA . VAL A 1 201 ? -11.797 22.516 5.152 1 96.06 201 VAL A CA 1
ATOM 1618 C C . VAL A 1 201 ? -10.289 22.734 5.25 1 96.06 201 VAL A C 1
ATOM 1620 O O . VAL A 1 201 ? -9.797 23.812 4.902 1 96.06 201 VAL A O 1
ATOM 1623 N N . LEU A 1 202 ? -9.562 21.766 5.758 1 97.38 202 LEU A N 1
ATOM 1624 C CA . LEU A 1 202 ? -8.117 21.906 5.934 1 97.38 202 LEU A CA 1
ATOM 1625 C C . LEU A 1 202 ? -7.418 22.078 4.59 1 97.38 202 LEU A C 1
ATOM 1627 O O . LEU A 1 202 ? -7.703 21.344 3.641 1 97.38 202 LEU A O 1
ATOM 1631 N N . GLU A 1 203 ? -6.48 23.031 4.496 1 98 203 GLU A N 1
ATOM 1632 C CA . GLU A 1 203 ? -5.758 23.328 3.262 1 98 203 GLU A CA 1
ATOM 1633 C C . GLU A 1 203 ? -4.297 22.906 3.361 1 98 203 GLU A C 1
ATOM 1635 O O . GLU A 1 203 ? -3.711 22.438 2.383 1 98 203 GLU A O 1
ATOM 1640 N N . GLU A 1 204 ? -3.719 23.156 4.492 1 98.44 204 GLU A N 1
ATOM 1641 C CA . GLU A 1 204 ? -2.316 22.812 4.715 1 98.44 204 GLU A CA 1
ATOM 1642 C C . GLU A 1 204 ? -2.137 22.031 6.008 1 98.44 204 GLU A C 1
ATOM 1644 O O . GLU A 1 204 ? -2.746 22.344 7.027 1 98.44 204 GLU A O 1
ATOM 1649 N N . MET A 1 205 ? -1.309 21 5.953 1 98.25 205 MET A N 1
ATOM 1650 C CA . MET A 1 205 ? -1.008 20.172 7.125 1 98.25 205 MET A CA 1
ATOM 1651 C C . MET A 1 205 ? 0.493 19.938 7.254 1 98.25 205 MET A C 1
ATOM 1653 O O . MET A 1 205 ? 1.156 19.594 6.273 1 98.25 205 MET A O 1
ATOM 1657 N N . PHE A 1 206 ? 1.054 20.156 8.438 1 98.62 206 PHE A N 1
ATOM 1658 C CA . PHE A 1 206 ? 2.463 19.938 8.734 1 98.62 206 PHE A CA 1
ATOM 1659 C C . PHE A 1 206 ? 2.623 19.016 9.945 1 98.62 206 PHE A C 1
ATOM 1661 O O . PHE A 1 206 ? 2.254 19.391 11.062 1 98.62 206 PHE A O 1
ATOM 1668 N N . LEU A 1 207 ? 3.08 17.859 9.719 1 98.12 207 LEU A N 1
ATOM 1669 C CA . LEU A 1 207 ? 3.416 16.922 10.781 1 98.12 207 LEU A CA 1
ATOM 1670 C C . LEU A 1 207 ? 4.926 16.844 10.984 1 98.12 207 LEU A C 1
ATOM 1672 O O . LEU A 1 207 ? 5.637 16.297 10.141 1 98.12 207 LEU A O 1
ATOM 1676 N N . GLU A 1 208 ? 5.41 17.312 12.141 1 97.81 208 GLU A N 1
ATOM 1677 C CA . GLU A 1 208 ? 6.852 17.438 12.336 1 97.81 208 GLU A CA 1
ATOM 1678 C C . GLU A 1 208 ? 7.312 16.625 13.547 1 97.81 208 GLU A C 1
ATOM 1680 O O . GLU A 1 208 ? 6.973 16.953 14.688 1 97.81 208 GLU A O 1
ATOM 1685 N N . TYR A 1 209 ? 8.062 15.555 13.336 1 96.5 209 TYR A N 1
ATOM 1686 C CA . TYR A 1 209 ? 8.695 14.719 14.344 1 96.5 209 TYR A CA 1
ATOM 1687 C C . TYR A 1 209 ? 7.656 14.062 15.242 1 96.5 209 TYR A C 1
ATOM 1689 O O . TYR A 1 209 ? 7.844 13.977 16.453 1 96.5 209 TYR A O 1
ATOM 1697 N N . CYS A 1 210 ? 6.559 13.742 14.625 1 96.12 210 CYS A N 1
ATOM 1698 C CA . CYS A 1 210 ? 5.531 13.016 15.367 1 96.12 210 CYS A CA 1
ATOM 1699 C C . CYS A 1 210 ? 5.891 11.539 15.492 1 96.12 210 CYS A C 1
ATOM 1701 O O . CYS A 1 210 ? 6.52 10.977 14.594 1 96.12 210 CYS A O 1
ATOM 1703 N N . ILE A 1 211 ? 5.512 10.953 16.641 1 94.38 211 ILE A N 1
ATOM 1704 C CA . ILE A 1 211 ? 5.801 9.547 16.906 1 94.38 211 ILE A CA 1
ATOM 1705 C C . ILE A 1 211 ? 4.508 8.734 16.844 1 94.38 211 ILE A C 1
ATOM 1707 O O . ILE A 1 211 ? 3.512 9.102 17.484 1 94.38 211 ILE A O 1
ATOM 1711 N N . TRP A 1 212 ? 4.531 7.715 16.062 1 93 212 TRP A N 1
ATOM 1712 C CA . TRP A 1 212 ? 3.389 6.824 15.898 1 93 212 TRP A CA 1
ATOM 1713 C C . TRP A 1 212 ? 3.623 5.5 16.625 1 93 212 TRP A C 1
ATOM 1715 O O . TRP A 1 212 ? 4.32 4.621 16.109 1 93 212 TRP A O 1
ATOM 1725 N N . VAL A 1 213 ? 3.049 5.371 17.797 1 89.38 213 VAL A N 1
ATOM 1726 C CA . VAL A 1 213 ? 3.295 4.18 18.609 1 89.38 213 VAL A CA 1
ATOM 1727 C C . VAL A 1 213 ? 2.041 3.307 18.641 1 89.38 213 VAL A C 1
ATOM 1729 O O . VAL A 1 213 ? 0.943 3.795 18.906 1 89.38 213 VAL A O 1
ATOM 1732 N N . ASN A 1 214 ? 2.211 2.078 18.328 1 85.81 214 ASN A N 1
ATOM 1733 C CA . ASN A 1 214 ? 1.139 1.091 18.391 1 85.81 214 ASN A CA 1
ATOM 1734 C C . ASN A 1 214 ? -0.015 1.457 17.469 1 85.81 214 ASN A C 1
ATOM 1736 O O . ASN A 1 214 ? -1.182 1.282 17.828 1 85.81 214 ASN A O 1
ATOM 1740 N N . LEU A 1 215 ? 0.292 2.164 16.453 1 90.44 215 LEU A N 1
ATOM 1741 C CA . LEU A 1 215 ? -0.701 2.48 15.43 1 90.44 215 LEU A CA 1
ATOM 1742 C C . LEU A 1 215 ? -0.595 1.519 14.25 1 90.44 215 LEU A C 1
ATOM 1744 O O . LEU A 1 215 ? 0.508 1.187 13.812 1 90.44 215 LEU A O 1
ATOM 1748 N N . THR A 1 216 ? -1.703 1.017 13.852 1 88.19 216 THR A N 1
ATOM 1749 C CA . THR A 1 216 ? -1.704 0.052 12.758 1 88.19 216 THR A CA 1
ATOM 1750 C C . THR A 1 216 ? -1.98 0.744 11.43 1 88.19 216 THR A C 1
ATOM 1752 O O . THR A 1 216 ? -1.254 0.54 10.453 1 88.19 216 THR A O 1
ATOM 1755 N N . ALA A 1 217 ? -3.023 1.55 11.453 1 92.44 217 ALA A N 1
ATOM 1756 C CA . ALA A 1 217 ? -3.393 2.193 10.195 1 92.44 217 ALA A CA 1
ATOM 1757 C C . ALA A 1 217 ? -4.152 3.492 10.445 1 92.44 217 ALA A C 1
ATOM 1759 O O . ALA A 1 217 ? -4.98 3.568 11.352 1 92.44 217 ALA A O 1
ATOM 1760 N N . VAL A 1 218 ? -3.816 4.469 9.633 1 95.25 218 VAL A N 1
ATOM 1761 C CA . VAL A 1 218 ? -4.465 5.773 9.711 1 95.25 218 VAL A CA 1
ATOM 1762 C C . VAL A 1 218 ? -4.605 6.367 8.312 1 95.25 218 VAL A C 1
ATOM 1764 O O . VAL A 1 218 ? -3.791 6.094 7.426 1 95.25 218 VAL A O 1
ATOM 1767 N N . SER A 1 219 ? -5.688 7.07 8.086 1 96.19 219 SER A N 1
ATOM 1768 C CA . SER A 1 219 ? -5.871 7.754 6.812 1 96.19 219 SER A CA 1
ATOM 1769 C C . SER A 1 219 ? -5.988 9.266 7.008 1 96.19 219 SER A C 1
ATOM 1771 O O . SER A 1 219 ? -6.566 9.727 7.992 1 96.19 219 SER A O 1
ATOM 1773 N N . ILE A 1 220 ? -5.379 9.992 6.188 1 94.88 220 ILE A N 1
ATOM 1774 C CA . ILE A 1 220 ? -5.469 11.453 6.145 1 94.88 220 ILE A CA 1
ATOM 1775 C C . ILE A 1 220 ? -6.258 11.883 4.914 1 94.88 220 ILE A C 1
ATOM 1777 O O . ILE A 1 220 ? -5.887 11.555 3.783 1 94.88 220 ILE A O 1
ATOM 1781 N N . SER A 1 221 ? -7.297 12.547 5.184 1 91.25 221 SER A N 1
ATOM 1782 C CA . SER A 1 221 ? -8.133 12.977 4.062 1 91.25 221 SER A CA 1
ATOM 1783 C C . SER A 1 221 ? -8.766 14.336 4.332 1 91.25 221 SER A C 1
ATOM 1785 O O . SER A 1 221 ? -9.297 14.578 5.418 1 91.25 221 SER A O 1
ATOM 1787 N N . SER A 1 222 ? -8.602 15.289 3.471 1 90.5 222 SER A N 1
ATOM 1788 C CA . SER A 1 222 ? -9.281 16.578 3.412 1 90.5 222 SER A CA 1
ATOM 1789 C C . SER A 1 222 ? -9.469 17.047 1.971 1 90.5 222 SER A C 1
ATOM 1791 O O . SER A 1 222 ? -8.508 17.094 1.201 1 90.5 222 SER A O 1
ATOM 1793 N N . PRO A 1 223 ? -10.68 17.344 1.581 1 89.19 223 PRO A N 1
ATOM 1794 C CA . PRO A 1 223 ? -10.961 17.688 0.186 1 89.19 223 PRO A CA 1
ATOM 1795 C C . PRO A 1 223 ? -10.18 18.922 -0.282 1 89.19 223 PRO A C 1
ATOM 1797 O O . PRO A 1 223 ? -9.859 19.031 -1.468 1 89.19 223 PRO A O 1
ATOM 1800 N N . LYS A 1 224 ? -9.828 19.781 0.677 1 94.38 224 LYS A N 1
ATOM 1801 C CA . LYS A 1 224 ? -9.203 21.031 0.276 1 94.38 224 LYS A CA 1
ATOM 1802 C C . LYS A 1 224 ? -7.703 21.016 0.557 1 94.38 224 LYS A C 1
ATOM 1804 O O . LYS A 1 224 ? -7.016 22.016 0.353 1 94.38 224 LYS A O 1
ATOM 1809 N N . LEU A 1 225 ? -7.238 19.906 0.903 1 95.88 225 LEU A N 1
ATOM 1810 C CA . LEU A 1 225 ? -5.824 19.797 1.247 1 95.88 225 LEU A CA 1
ATOM 1811 C C . LEU A 1 225 ? -4.949 19.969 0.01 1 95.88 225 LEU A C 1
ATOM 1813 O O . LEU A 1 225 ? -5.055 19.203 -0.945 1 95.88 225 LEU A O 1
ATOM 1817 N N . HIS A 1 226 ? -4.074 21.016 0.002 1 96.38 226 HIS A N 1
ATOM 1818 C CA . HIS A 1 226 ? -3.238 21.203 -1.179 1 96.38 226 HIS A CA 1
ATOM 1819 C C . HIS A 1 226 ? -1.758 21.125 -0.822 1 96.38 226 HIS A C 1
ATOM 1821 O O . HIS A 1 226 ? -0.905 21.047 -1.709 1 96.38 226 HIS A O 1
ATOM 1827 N N . ARG A 1 227 ? -1.447 21.203 0.465 1 97.62 227 ARG A N 1
ATOM 1828 C CA . ARG A 1 227 ? -0.058 21.109 0.897 1 97.62 227 ARG A CA 1
ATOM 1829 C C . ARG A 1 227 ? 0.076 20.172 2.098 1 97.62 227 ARG A C 1
ATOM 1831 O O . ARG A 1 227 ? -0.615 20.359 3.104 1 97.62 227 ARG A O 1
ATOM 1838 N N . LEU A 1 228 ? 0.948 19.172 2.023 1 97.69 228 LEU A N 1
ATOM 1839 C CA . LEU A 1 228 ? 1.228 18.25 3.115 1 97.69 228 LEU A CA 1
ATOM 1840 C C . LEU A 1 228 ? 2.73 18.062 3.297 1 97.69 228 LEU A C 1
ATOM 1842 O O . LEU A 1 228 ? 3.441 17.75 2.338 1 97.69 228 LEU A O 1
ATOM 1846 N N . ARG A 1 229 ? 3.213 18.328 4.461 1 98.31 229 ARG A N 1
ATOM 1847 C CA . ARG A 1 229 ? 4.613 18.109 4.805 1 98.31 229 ARG A CA 1
ATOM 1848 C C . ARG A 1 229 ? 4.734 17.172 6.016 1 98.31 229 ARG A C 1
ATOM 1850 O O . ARG A 1 229 ? 4.117 17.422 7.055 1 98.31 229 ARG A O 1
ATOM 1857 N N . ILE A 1 230 ? 5.508 16.172 5.875 1 97.88 230 ILE A N 1
ATOM 1858 C CA . ILE A 1 230 ? 5.75 15.227 6.957 1 97.88 230 ILE A CA 1
ATOM 1859 C C . ILE A 1 230 ? 7.25 15.117 7.223 1 97.88 230 ILE A C 1
ATOM 1861 O O . ILE A 1 230 ? 8.023 14.758 6.328 1 97.88 230 ILE A O 1
ATOM 1865 N N . ILE A 1 231 ? 7.668 15.453 8.344 1 96.81 231 ILE A N 1
ATOM 1866 C CA . ILE A 1 231 ? 9.016 15.195 8.844 1 96.81 231 ILE A CA 1
ATOM 1867 C C . ILE A 1 231 ? 8.977 14.094 9.906 1 96.81 231 ILE A C 1
ATOM 1869 O O . ILE A 1 231 ? 8.539 14.328 11.031 1 96.81 231 ILE A O 1
ATOM 1873 N N . ASP A 1 232 ? 9.383 12.961 9.531 1 92.19 232 ASP A N 1
ATOM 1874 C CA . ASP A 1 232 ? 9.258 11.766 10.367 1 92.19 232 ASP A CA 1
ATOM 1875 C C . ASP A 1 232 ? 10.328 11.734 11.453 1 92.19 232 ASP A C 1
ATOM 1877 O O . ASP A 1 232 ? 11.453 12.195 11.234 1 92.19 232 ASP A O 1
ATOM 1881 N N . ASP A 1 233 ? 9.93 11.18 12.555 1 87.94 233 ASP A N 1
ATOM 1882 C CA . ASP A 1 233 ? 10.867 11.031 13.664 1 87.94 233 ASP A CA 1
ATOM 1883 C C . ASP A 1 233 ? 11.656 9.734 13.547 1 87.94 233 ASP A C 1
ATOM 1885 O O . ASP A 1 233 ? 11.102 8.695 13.188 1 87.94 233 ASP A O 1
ATOM 1889 N N . GLU A 1 234 ? 12.906 9.75 13.906 1 84.62 234 GLU A N 1
ATOM 1890 C CA . GLU A 1 234 ? 13.766 8.57 13.82 1 84.62 234 GLU A CA 1
ATOM 1891 C C . GLU A 1 234 ? 13.32 7.492 14.805 1 84.62 234 GLU A C 1
ATOM 1893 O O . GLU A 1 234 ? 13.594 6.309 14.609 1 84.62 234 GLU A O 1
ATOM 1898 N N . GLN A 1 235 ? 12.609 7.895 15.812 1 83.56 235 GLN A N 1
ATOM 1899 C CA . GLN A 1 235 ? 12.148 6.953 16.828 1 83.56 235 GLN A CA 1
ATOM 1900 C C . GLN A 1 235 ? 11.125 5.984 16.266 1 83.56 235 GLN A C 1
ATOM 1902 O O . GLN A 1 235 ? 10.891 4.914 16.828 1 83.56 235 GLN A O 1
ATOM 1907 N N . ASN A 1 236 ? 10.508 6.371 15.234 1 81.94 236 ASN A N 1
ATOM 1908 C CA . ASN A 1 236 ? 9.531 5.5 14.594 1 81.94 236 ASN A CA 1
ATOM 1909 C C . ASN A 1 236 ? 10.188 4.262 13.992 1 81.94 236 ASN A C 1
ATOM 1911 O O . ASN A 1 236 ? 9.508 3.279 13.688 1 81.94 236 ASN A O 1
ATOM 1915 N N . SER A 1 237 ? 11.492 4.227 13.836 1 74.88 237 SER A N 1
ATOM 1916 C CA . SER A 1 237 ? 12.219 3.102 13.25 1 74.88 237 SER A CA 1
ATOM 1917 C C . SER A 1 237 ? 12.258 1.916 14.203 1 74.88 237 SER A C 1
ATOM 1919 O O . SER A 1 237 ? 12.562 0.792 13.797 1 74.88 237 SER A O 1
ATOM 1921 N N . ASP A 1 238 ? 11.914 2.164 15.43 1 72.88 238 ASP A N 1
ATOM 1922 C CA . ASP A 1 238 ? 11.93 1.099 16.438 1 72.88 238 ASP A CA 1
ATOM 1923 C C . ASP A 1 238 ? 10.805 0.099 16.188 1 72.88 238 ASP A C 1
ATOM 1925 O O . ASP A 1 238 ? 10.883 -1.056 16.609 1 72.88 238 ASP A O 1
ATOM 1929 N N . ASP A 1 239 ? 9.797 0.586 15.531 1 69.94 239 ASP A N 1
ATOM 1930 C CA . ASP A 1 239 ? 8.695 -0.282 15.141 1 69.94 239 ASP A CA 1
ATOM 1931 C C . ASP A 1 239 ? 8.914 -0.863 13.75 1 69.94 239 ASP A C 1
ATOM 1933 O O . ASP A 1 239 ? 8.836 -0.143 12.75 1 69.94 239 ASP A O 1
ATOM 1937 N N . GLU A 1 240 ? 9.211 -2.117 13.703 1 70.12 240 GLU A N 1
ATOM 1938 C CA . GLU A 1 240 ? 9.578 -2.752 12.438 1 70.12 240 GLU A CA 1
ATOM 1939 C C . GLU A 1 240 ? 8.398 -2.775 11.477 1 70.12 240 GLU A C 1
ATOM 1941 O O . GLU A 1 240 ? 8.586 -2.697 10.258 1 70.12 240 GLU A O 1
ATOM 1946 N N . ASP A 1 241 ? 7.277 -2.799 11.969 1 75.69 241 ASP A N 1
ATOM 1947 C CA . ASP A 1 241 ? 6.137 -2.973 11.07 1 75.69 241 ASP A CA 1
ATOM 1948 C C . ASP A 1 241 ? 5.602 -1.625 10.594 1 75.69 241 ASP A C 1
ATOM 1950 O O . ASP A 1 241 ? 5.172 -1.492 9.445 1 75.69 241 ASP A O 1
ATOM 1954 N N . GLY A 1 242 ? 5.742 -0.571 11.469 1 85.5 242 GLY A N 1
ATOM 1955 C CA . GLY A 1 242 ? 5.332 0.775 11.102 1 85.5 242 GLY A CA 1
ATOM 1956 C C . GLY A 1 242 ? 3.828 0.927 10.984 1 85.5 242 GLY A C 1
ATOM 1957 O O . GLY A 1 242 ? 3.092 -0.061 11.039 1 85.5 242 GLY A O 1
ATOM 1958 N N . CYS A 1 243 ? 3.338 2.129 10.828 1 92.12 243 CYS A N 1
ATOM 1959 C CA . CYS A 1 243 ? 1.932 2.471 10.648 1 92.12 243 CYS A CA 1
ATOM 1960 C C . CYS A 1 243 ? 1.605 2.676 9.18 1 92.12 243 CYS A C 1
ATOM 1962 O O . CYS A 1 243 ? 2.393 3.273 8.438 1 92.12 243 CYS A O 1
ATOM 1964 N N . GLN A 1 244 ? 0.518 2.072 8.742 1 92.62 244 GLN A N 1
ATOM 1965 C CA . GLN A 1 244 ? 0.039 2.361 7.395 1 92.62 244 GLN A CA 1
ATOM 1966 C C . GLN A 1 244 ? -0.652 3.721 7.336 1 92.62 244 GLN A C 1
ATOM 1968 O O . GLN A 1 244 ? -1.656 3.941 8.016 1 92.62 244 GLN A O 1
ATOM 1973 N N . VAL A 1 245 ? -0.117 4.566 6.594 1 95.56 245 VAL A N 1
ATOM 1974 C CA . VAL A 1 245 ? -0.683 5.906 6.484 1 95.56 245 VAL A CA 1
ATOM 1975 C C . VAL A 1 245 ? -1.173 6.148 5.059 1 95.56 245 VAL A C 1
ATOM 1977 O O . VAL A 1 245 ? -0.368 6.312 4.141 1 95.56 245 VAL A O 1
ATOM 1980 N N . MET A 1 246 ? -2.42 6.195 4.887 1 96 246 MET A N 1
ATOM 1981 C CA . MET A 1 246 ? -3.002 6.465 3.574 1 96 246 MET A CA 1
ATOM 1982 C C . MET A 1 246 ? -3.381 7.938 3.438 1 96 246 MET A C 1
ATOM 1984 O O . MET A 1 246 ? -4.035 8.5 4.32 1 96 246 MET A O 1
ATOM 1988 N N . ILE A 1 247 ? -2.973 8.516 2.404 1 95.62 247 ILE A N 1
ATOM 1989 C CA . ILE A 1 247 ? -3.25 9.93 2.168 1 95.62 247 ILE A CA 1
ATOM 1990 C C . ILE A 1 247 ? -4.16 10.078 0.949 1 95.62 247 ILE A C 1
ATOM 1992 O O . ILE A 1 247 ? -3.791 9.68 -0.16 1 95.62 247 ILE A O 1
ATOM 1996 N N . PHE A 1 248 ? -5.32 10.609 1.224 1 93.38 248 PHE A N 1
ATOM 1997 C CA . PHE A 1 248 ? -6.27 10.914 0.161 1 93.38 248 PHE A CA 1
ATOM 1998 C C . PHE A 1 248 ? -6.348 12.414 -0.082 1 93.38 248 PHE A C 1
ATOM 2000 O O . PHE A 1 248 ? -6.941 13.148 0.712 1 93.38 248 PHE A O 1
ATOM 2007 N N . GLY A 1 249 ? -5.719 12.812 -1.126 1 86.88 249 GLY A N 1
ATOM 2008 C CA . GLY A 1 249 ? -5.703 14.242 -1.407 1 86.88 249 GLY A CA 1
ATOM 2009 C C . GLY A 1 249 ? -5.926 14.562 -2.873 1 86.88 249 GLY A C 1
ATOM 2010 O O . GLY A 1 249 ? -4.977 14.883 -3.592 1 86.88 249 GLY A O 1
ATOM 2011 N N . PRO A 1 250 ? -7.121 14.523 -3.262 1 86.94 250 PRO A N 1
ATOM 2012 C CA . PRO A 1 250 ? -7.367 14.836 -4.672 1 86.94 250 PRO A CA 1
ATOM 2013 C C . PRO A 1 250 ? -6.891 16.234 -5.055 1 86.94 250 PRO A C 1
ATOM 2015 O O . PRO A 1 250 ? -6.555 16.484 -6.215 1 86.94 250 PRO A O 1
ATOM 2018 N N . GLY A 1 251 ? -6.828 17.094 -4.051 1 90.25 251 GLY A N 1
ATOM 2019 C CA . GLY A 1 251 ? -6.391 18.453 -4.305 1 90.25 251 GLY A CA 1
ATOM 2020 C C . GLY A 1 251 ? -4.949 18.703 -3.904 1 90.25 251 GLY A C 1
ATOM 2021 O O . GLY A 1 251 ? -4.473 19.844 -3.963 1 90.25 251 GLY A O 1
ATOM 2022 N N . LEU A 1 252 ? -4.27 17.688 -3.551 1 93.94 252 LEU A N 1
ATOM 2023 C CA . LEU A 1 252 ? -2.906 17.844 -3.053 1 93.94 252 LEU A CA 1
ATOM 2024 C C . LEU A 1 252 ? -1.972 18.312 -4.16 1 93.94 252 LEU A C 1
ATOM 2026 O O . LEU A 1 252 ? -1.861 17.656 -5.203 1 93.94 252 LEU A O 1
ATOM 2030 N N . LYS A 1 253 ? -1.289 19.453 -3.973 1 95.25 253 LYS A N 1
ATOM 2031 C CA . LYS A 1 253 ? -0.402 20.047 -4.977 1 95.25 253 LYS A CA 1
ATOM 2032 C C . LYS A 1 253 ? 1.062 19.828 -4.602 1 95.25 253 LYS A C 1
ATOM 2034 O O . LYS A 1 253 ? 1.902 19.594 -5.477 1 95.25 253 LYS A O 1
ATOM 2039 N N . THR A 1 254 ? 1.268 19.984 -3.342 1 96.56 254 THR A N 1
ATOM 2040 C CA . THR A 1 254 ? 2.639 19.844 -2.861 1 96.56 254 THR A CA 1
ATOM 2041 C C . THR A 1 254 ? 2.723 18.797 -1.751 1 96.56 254 THR A C 1
ATOM 2043 O O . THR A 1 254 ? 1.926 18.828 -0.811 1 96.56 254 THR A O 1
ATOM 2046 N N . PHE A 1 255 ? 3.621 17.953 -1.87 1 96.75 255 PHE A N 1
ATOM 2047 C CA . PHE A 1 255 ? 3.875 16.938 -0.865 1 96.75 255 PHE A CA 1
ATOM 2048 C C . PHE A 1 255 ? 5.359 16.859 -0.534 1 96.75 255 PHE A C 1
ATOM 2050 O O . PHE A 1 255 ? 6.195 16.719 -1.43 1 96.75 255 PHE A O 1
ATOM 2057 N N . THR A 1 256 ? 5.699 16.953 0.728 1 97.5 256 THR A N 1
ATOM 2058 C CA . THR A 1 256 ? 7.082 16.875 1.19 1 97.5 256 THR A CA 1
ATOM 2059 C C . THR A 1 256 ? 7.219 15.812 2.283 1 97.5 256 THR A C 1
ATOM 2061 O O . THR A 1 256 ? 6.461 15.82 3.258 1 97.5 256 THR A O 1
ATOM 2064 N N . TYR A 1 257 ? 8.117 14.992 2.084 1 96.81 257 TYR A N 1
ATOM 2065 C CA . TYR A 1 257 ? 8.438 13.992 3.1 1 96.81 257 TYR A CA 1
ATOM 2066 C C . TYR A 1 257 ? 9.922 14.023 3.438 1 96.81 257 TYR A C 1
ATOM 2068 O O . TYR A 1 257 ? 10.773 14.062 2.541 1 96.81 257 TYR A O 1
ATOM 2076 N N . CYS A 1 258 ? 10.258 13.945 4.742 1 95.06 258 CYS A N 1
ATOM 2077 C CA . CYS A 1 258 ? 11.625 13.836 5.23 1 95.06 258 CYS A CA 1
ATOM 2078 C C . CYS A 1 258 ? 11.719 12.836 6.375 1 95.06 258 CYS A C 1
ATOM 2080 O O . CYS A 1 258 ? 10.992 12.938 7.363 1 95.06 258 CYS A O 1
ATOM 2082 N N . GLY A 1 259 ? 12.586 11.859 6.227 1 91.94 259 GLY A N 1
ATOM 2083 C CA . GLY A 1 259 ? 12.773 10.898 7.301 1 91.94 259 GLY A CA 1
ATOM 2084 C C . GLY A 1 259 ? 13.164 9.523 6.805 1 91.94 259 GLY A C 1
ATOM 2085 O O . GLY A 1 259 ? 13.547 9.359 5.641 1 91.94 259 GLY A O 1
ATOM 2086 N N . PRO A 1 260 ? 13.188 8.469 7.629 1 89.88 260 PRO A N 1
ATOM 2087 C CA . PRO A 1 260 ? 13.664 7.133 7.27 1 89.88 260 PRO A CA 1
ATOM 2088 C C . PRO A 1 260 ? 12.578 6.266 6.637 1 89.88 260 PRO A C 1
ATOM 2090 O O . PRO A 1 260 ? 12.828 5.105 6.305 1 89.88 260 PRO A O 1
ATOM 2093 N N . ILE A 1 261 ? 11.43 6.754 6.48 1 91.12 261 ILE A N 1
ATOM 2094 C CA . ILE A 1 261 ? 10.32 6.016 5.898 1 91.12 261 ILE A CA 1
ATOM 2095 C C . ILE A 1 261 ? 9.977 4.816 6.777 1 91.12 261 ILE A C 1
ATOM 2097 O O . ILE A 1 261 ? 9.844 3.693 6.281 1 91.12 261 ILE A O 1
ATOM 2101 N N . CYS A 1 262 ? 9.812 5.066 8.031 1 88 262 CYS A N 1
ATOM 2102 C CA . CYS A 1 262 ? 9.469 4.031 9 1 88 262 CYS A CA 1
ATOM 2103 C C . CYS A 1 262 ? 8 3.639 8.875 1 88 262 CYS A C 1
ATOM 2105 O O . CYS A 1 262 ? 7.645 2.482 9.109 1 88 262 CYS A O 1
ATOM 2107 N N . ASN A 1 263 ? 7.211 4.594 8.555 1 91.88 263 ASN A N 1
ATOM 2108 C CA . ASN A 1 263 ? 5.793 4.348 8.312 1 91.88 263 ASN A CA 1
ATOM 2109 C C . ASN A 1 263 ? 5.5 4.156 6.828 1 91.88 263 ASN A C 1
ATOM 2111 O O . ASN A 1 263 ? 6.301 4.555 5.977 1 91.88 263 ASN A O 1
ATOM 2115 N N . ASP A 1 264 ? 4.504 3.477 6.543 1 93.31 264 ASP A N 1
ATOM 2116 C CA . ASP A 1 264 ? 4.133 3.141 5.172 1 93.31 264 ASP A CA 1
ATOM 2117 C C . ASP A 1 264 ? 3.17 4.176 4.598 1 93.31 264 ASP A C 1
ATOM 2119 O O . ASP A 1 264 ? 1.95 4.027 4.699 1 93.31 264 ASP A O 1
ATOM 2123 N N . TYR A 1 265 ? 3.729 5.203 3.947 1 95.06 265 TYR A N 1
ATOM 2124 C CA . TYR A 1 265 ? 2.947 6.293 3.373 1 95.06 265 TYR A CA 1
ATOM 2125 C C . TYR A 1 265 ? 2.525 5.969 1.945 1 95.06 265 TYR A C 1
ATOM 2127 O O . TYR A 1 265 ? 3.365 5.645 1.104 1 95.06 265 TYR A O 1
ATOM 2135 N N . CYS A 1 266 ? 1.268 6.062 1.708 1 95.12 266 CYS A N 1
ATOM 2136 C CA . CYS A 1 266 ? 0.732 5.82 0.374 1 95.12 266 CYS A CA 1
ATOM 2137 C C . CYS A 1 266 ? -0.184 6.961 -0.061 1 95.12 266 CYS A C 1
ATOM 2139 O O . CYS A 1 266 ? -1.089 7.352 0.679 1 95.12 266 CYS A O 1
ATOM 2141 N N . LEU A 1 267 ? 0.055 7.441 -1.212 1 93.88 267 LEU A N 1
ATOM 2142 C CA . LEU A 1 267 ? -0.794 8.484 -1.776 1 93.88 267 LEU A CA 1
ATOM 2143 C C . LEU A 1 267 ? -1.786 7.898 -2.775 1 93.88 267 LEU A C 1
ATOM 2145 O O . LEU A 1 267 ? -1.426 7.035 -3.578 1 93.88 267 LEU A O 1
ATOM 2149 N N . TYR A 1 268 ? -3.006 8.344 -2.609 1 90.44 268 TYR A N 1
ATOM 2150 C CA . TYR A 1 268 ? -4.055 7.898 -3.52 1 90.44 268 TYR A CA 1
ATOM 2151 C C . TYR A 1 268 ? -4.766 9.086 -4.156 1 90.44 268 TYR A C 1
ATOM 2153 O O . TYR A 1 268 ? -4.875 10.148 -3.549 1 90.44 268 TYR A O 1
ATOM 2161 N N . ASN A 1 269 ? -5.242 8.93 -5.34 1 77.62 269 ASN A N 1
ATOM 2162 C CA . ASN A 1 269 ? -6.078 9.898 -6.035 1 77.62 269 ASN A CA 1
ATOM 2163 C C . ASN A 1 269 ? -5.391 11.258 -6.141 1 77.62 269 ASN A C 1
ATOM 2165 O O . ASN A 1 269 ? -6.016 12.297 -5.922 1 77.62 269 ASN A O 1
ATOM 2169 N N . SER A 1 270 ? -4.148 11.203 -6.258 1 70 270 SER A N 1
ATOM 2170 C CA . SER A 1 270 ? -3.391 12.453 -6.293 1 70 270 SER A CA 1
ATOM 2171 C C . SER A 1 270 ? -3.285 13 -7.715 1 70 270 SER A C 1
ATOM 2173 O O . SER A 1 270 ? -2.203 13 -8.305 1 70 270 SER A O 1
ATOM 2175 N N . CYS A 1 271 ? -4.348 13.539 -8.133 1 72.31 271 CYS A N 1
ATOM 2176 C CA . CYS A 1 271 ? -4.406 13.945 -9.531 1 72.31 271 CYS A CA 1
ATOM 2177 C C . CYS A 1 271 ? -3.936 15.383 -9.703 1 72.31 271 CYS A C 1
ATOM 2179 O O . CYS A 1 271 ? -3.729 15.844 -10.828 1 72.31 271 CYS A O 1
ATOM 2181 N N . SER A 1 272 ? -3.6 16.031 -8.625 1 85.06 272 SER A N 1
ATOM 2182 C CA . SER A 1 272 ? -3.238 17.438 -8.727 1 85.06 272 SER A CA 1
ATOM 2183 C C . SER A 1 272 ? -1.796 17.672 -8.289 1 85.06 272 SER A C 1
ATOM 2185 O O . SER A 1 272 ? -1.344 18.812 -8.203 1 85.06 272 SER A O 1
ATOM 2187 N N . LEU A 1 273 ? -1.124 16.688 -8.102 1 91.19 273 LEU A N 1
ATOM 2188 C CA . LEU A 1 273 ? 0.222 16.797 -7.551 1 91.19 273 LEU A CA 1
ATOM 2189 C C . LEU A 1 273 ? 1.153 17.516 -8.531 1 91.19 273 LEU A C 1
ATOM 2191 O O . LEU A 1 273 ? 1.237 17.125 -9.703 1 91.19 273 LEU A O 1
ATOM 2195 N N . GLU A 1 274 ? 1.825 18.562 -8.07 1 93.5 274 GLU A N 1
ATOM 2196 C CA . GLU A 1 274 ? 2.727 19.344 -8.898 1 93.5 274 GLU A CA 1
ATOM 2197 C C . GLU A 1 274 ? 4.176 19.188 -8.445 1 93.5 274 GLU A C 1
ATOM 2199 O O . GLU A 1 274 ? 5.074 19 -9.273 1 93.5 274 GLU A O 1
ATOM 2204 N N . ARG A 1 275 ? 4.355 19.312 -7.164 1 95.38 275 ARG A N 1
ATOM 2205 C CA . ARG A 1 275 ? 5.703 19.266 -6.609 1 95.38 275 ARG A CA 1
ATOM 2206 C C . ARG A 1 275 ? 5.801 18.25 -5.48 1 95.38 275 ARG A C 1
ATOM 2208 O O . ARG A 1 275 ? 5.004 18.281 -4.539 1 95.38 275 ARG A O 1
ATOM 2215 N N . VAL A 1 276 ? 6.773 17.406 -5.594 1 96.31 276 VAL A N 1
ATOM 2216 C CA . VAL A 1 276 ? 6.992 16.406 -4.559 1 96.31 276 VAL A CA 1
ATOM 2217 C C . VAL A 1 276 ? 8.469 16.391 -4.148 1 96.31 276 VAL A C 1
ATOM 2219 O O . VAL A 1 276 ? 9.352 16.453 -5.004 1 96.31 276 VAL A O 1
ATOM 2222 N N . VAL A 1 277 ? 8.703 16.438 -2.863 1 96.62 277 VAL A N 1
ATOM 2223 C CA . VAL A 1 277 ? 10.047 16.328 -2.299 1 96.62 277 VAL A CA 1
ATOM 2224 C C . VAL A 1 277 ? 10.125 15.109 -1.376 1 96.62 277 VAL A C 1
ATOM 2226 O O . VAL A 1 277 ? 9.352 15 -0.418 1 96.62 277 VAL A O 1
ATOM 2229 N N . ILE A 1 278 ? 11 14.203 -1.678 1 96 278 ILE A N 1
ATOM 2230 C CA . ILE A 1 278 ? 11.203 13.031 -0.832 1 96 278 ILE A CA 1
ATOM 2231 C C . ILE A 1 278 ? 12.664 12.953 -0.394 1 96 278 ILE A C 1
ATOM 2233 O O . ILE A 1 278 ? 13.555 12.688 -1.209 1 96 278 ILE A O 1
ATOM 2237 N N . ASN A 1 279 ? 12.867 13.188 0.832 1 94.5 279 ASN A N 1
ATOM 2238 C CA . ASN A 1 279 ? 14.188 13.047 1.448 1 94.5 279 ASN A CA 1
ATOM 2239 C C . ASN A 1 279 ? 14.234 11.844 2.391 1 94.5 279 ASN A C 1
ATOM 2241 O O . ASN A 1 279 ? 13.789 11.93 3.537 1 94.5 279 ASN A O 1
ATOM 2245 N N . ALA A 1 280 ? 14.781 10.758 1.898 1 91 280 ALA A N 1
ATOM 2246 C CA . ALA A 1 280 ? 14.859 9.531 2.688 1 91 280 ALA A CA 1
ATOM 2247 C C . ALA A 1 280 ? 16.281 9.32 3.223 1 91 280 ALA A C 1
ATOM 2249 O O . ALA A 1 280 ? 17.25 9.586 2.523 1 91 280 ALA A O 1
ATOM 2250 N N . CYS A 1 281 ? 16.328 8.898 4.449 1 81.31 281 CYS A N 1
ATOM 2251 C CA . CYS A 1 281 ? 17.625 8.641 5.039 1 81.31 281 CYS A CA 1
ATOM 2252 C C . CYS A 1 281 ? 17.891 7.141 5.156 1 81.31 281 CYS A C 1
ATOM 2254 O O . CYS A 1 281 ? 17.047 6.328 4.766 1 81.31 281 CYS A O 1
ATOM 2256 N N . ASP A 1 282 ? 18.984 6.773 5.52 1 75.06 282 ASP A N 1
ATOM 2257 C CA . ASP A 1 282 ? 19.438 5.391 5.59 1 75.06 282 ASP A CA 1
ATOM 2258 C C . ASP A 1 282 ? 18.547 4.555 6.496 1 75.06 282 ASP A C 1
ATOM 2260 O O . ASP A 1 282 ? 18.406 4.848 7.688 1 75.06 282 ASP A O 1
ATOM 2264 N N . PRO A 1 283 ? 17.906 3.592 5.867 1 72.81 283 PRO A N 1
ATOM 2265 C CA . PRO A 1 283 ? 16.922 2.82 6.621 1 72.81 283 PRO A CA 1
ATOM 2266 C C . PRO A 1 283 ? 17.547 1.894 7.656 1 72.81 283 PRO A C 1
ATOM 2268 O O . PRO A 1 283 ? 16.859 1.345 8.516 1 72.81 283 PRO A O 1
ATOM 2271 N N . GLY A 1 284 ? 18.828 1.8 7.719 1 71.94 284 GLY A N 1
ATOM 2272 C CA . GLY A 1 284 ? 19.469 0.935 8.695 1 71.94 284 GLY A CA 1
ATOM 2273 C C . GLY A 1 284 ? 19.156 -0.536 8.484 1 71.94 284 GLY A C 1
ATOM 2274 O O . GLY A 1 284 ? 19.328 -1.058 7.375 1 71.94 284 GLY A O 1
ATOM 2275 N N . LYS A 1 285 ? 18.578 -1.291 9.594 1 74.44 285 LYS A N 1
ATOM 2276 C CA . LYS A 1 285 ? 18.375 -2.738 9.641 1 74.44 285 LYS A CA 1
ATOM 2277 C C . LYS A 1 285 ? 17.141 -3.148 8.844 1 74.44 285 LYS A C 1
ATOM 2279 O O . LYS A 1 285 ? 17 -4.309 8.453 1 74.44 285 LYS A O 1
ATOM 2284 N N . THR A 1 286 ? 16.312 -2.256 8.562 1 85.19 286 THR A N 1
ATOM 2285 C CA . THR A 1 286 ? 15.055 -2.592 7.887 1 85.19 286 THR A CA 1
ATOM 2286 C C . THR A 1 286 ? 15.07 -2.088 6.445 1 85.19 286 THR A C 1
ATOM 2288 O O . THR A 1 286 ? 14.055 -1.596 5.945 1 85.19 286 THR A O 1
ATOM 2291 N N . ALA A 1 287 ? 16.234 -2.273 5.836 1 86.81 287 ALA A N 1
ATOM 2292 C CA . ALA A 1 287 ? 16.453 -1.682 4.52 1 86.81 287 ALA A CA 1
ATOM 2293 C C . ALA A 1 287 ? 15.477 -2.248 3.494 1 86.81 287 ALA A C 1
ATOM 2295 O O . ALA A 1 287 ? 14.906 -1.503 2.693 1 86.81 287 ALA A O 1
ATOM 2296 N N . ARG A 1 288 ? 15.289 -3.516 3.529 1 89.25 288 ARG A N 1
ATOM 2297 C CA . ARG A 1 288 ? 14.422 -4.156 2.547 1 89.25 288 ARG A CA 1
ATOM 2298 C C . ARG A 1 288 ? 12.977 -3.695 2.709 1 89.25 288 ARG A C 1
ATOM 2300 O O . ARG A 1 288 ? 12.32 -3.338 1.729 1 89.25 288 ARG A O 1
ATOM 2307 N N . GLN A 1 289 ? 12.523 -3.695 3.887 1 90.12 289 GLN A N 1
ATOM 2308 C CA . GLN A 1 289 ? 11.164 -3.26 4.172 1 90.12 289 GLN A CA 1
ATOM 2309 C C . GLN A 1 289 ? 10.953 -1.806 3.758 1 90.12 289 GLN A C 1
ATOM 2311 O O . GLN A 1 289 ? 9.922 -1.462 3.178 1 90.12 289 GLN A O 1
ATOM 2316 N N . VAL A 1 290 ? 11.898 -1.041 4.094 1 91.81 290 VAL A N 1
ATOM 2317 C CA . VAL A 1 290 ? 11.828 0.382 3.777 1 91.81 290 VAL A CA 1
ATOM 2318 C C . VAL A 1 290 ? 11.812 0.574 2.262 1 91.81 290 VAL A C 1
ATOM 2320 O O . VAL A 1 290 ? 11.148 1.478 1.75 1 91.81 290 VAL A O 1
ATOM 2323 N N . ALA A 1 291 ? 12.531 -0.247 1.515 1 93.69 291 ALA A N 1
ATOM 2324 C CA . ALA A 1 291 ? 12.531 -0.184 0.056 1 93.69 291 ALA A CA 1
ATOM 2325 C C . ALA A 1 291 ? 11.133 -0.424 -0.504 1 93.69 291 ALA A C 1
ATOM 2327 O O . ALA A 1 291 ? 10.695 0.27 -1.426 1 93.69 291 ALA A O 1
ATOM 2328 N N . TYR A 1 292 ? 10.453 -1.347 0.071 1 94.25 292 TYR A N 1
ATOM 2329 C CA . TYR A 1 292 ? 9.094 -1.641 -0.364 1 94.25 292 TYR A CA 1
ATOM 2330 C C . TYR A 1 292 ? 8.156 -0.482 -0.045 1 94.25 292 TYR A C 1
ATOM 2332 O O . TYR A 1 292 ? 7.281 -0.146 -0.844 1 94.25 292 TYR A O 1
ATOM 2340 N N . ARG A 1 293 ? 8.297 0.095 1.078 1 93.88 293 ARG A N 1
ATOM 2341 C CA . ARG A 1 293 ? 7.5 1.264 1.434 1 93.88 293 ARG A CA 1
ATOM 2342 C C . ARG A 1 293 ? 7.777 2.426 0.488 1 93.88 293 ARG A C 1
ATOM 2344 O O . ARG A 1 293 ? 6.855 3.123 0.062 1 93.88 293 ARG A O 1
ATOM 2351 N N . MET A 1 294 ? 9.086 2.588 0.217 1 93.88 294 MET A N 1
ATOM 2352 C CA . MET A 1 294 ? 9.477 3.633 -0.724 1 93.88 294 MET A CA 1
ATOM 2353 C C . MET A 1 294 ? 8.836 3.406 -2.088 1 93.88 294 MET A C 1
ATOM 2355 O O . MET A 1 294 ? 8.352 4.348 -2.717 1 93.88 294 MET A O 1
ATOM 2359 N N . TYR A 1 295 ? 8.844 2.197 -2.541 1 94.88 295 TYR A N 1
ATOM 2360 C CA . TYR A 1 295 ? 8.203 1.864 -3.811 1 94.88 295 TYR A CA 1
ATOM 2361 C C . TYR A 1 295 ? 6.73 2.266 -3.803 1 94.88 295 TYR A C 1
ATOM 2363 O O . TYR A 1 295 ? 6.238 2.85 -4.77 1 94.88 295 TYR A O 1
ATOM 2371 N N . ARG A 1 296 ? 6.059 1.997 -2.75 1 94 296 ARG A N 1
ATOM 2372 C CA . ARG A 1 296 ? 4.641 2.324 -2.643 1 94 296 ARG A CA 1
ATOM 2373 C C . ARG A 1 296 ? 4.418 3.832 -2.68 1 94 296 ARG A C 1
ATOM 2375 O O . ARG A 1 296 ? 3.469 4.312 -3.299 1 94 296 ARG A O 1
ATOM 2382 N N . LEU A 1 297 ? 5.23 4.469 -1.983 1 94.69 297 LEU A N 1
ATOM 2383 C CA . LEU A 1 297 ? 5.148 5.926 -1.987 1 94.69 297 LEU A CA 1
ATOM 2384 C C . LEU A 1 297 ? 5.312 6.477 -3.4 1 94.69 297 LEU A C 1
ATOM 2386 O O . LEU A 1 297 ? 4.516 7.305 -3.846 1 94.69 297 LEU A O 1
ATOM 2390 N N . LEU A 1 298 ? 6.285 5.969 -4.145 1 93.56 298 LEU A N 1
ATOM 2391 C CA . LEU A 1 298 ? 6.566 6.43 -5.5 1 93.56 298 LEU A CA 1
ATOM 2392 C C . LEU A 1 298 ? 5.441 6.043 -6.453 1 93.56 298 LEU A C 1
ATOM 2394 O O . LEU A 1 298 ? 5.141 6.777 -7.395 1 93.56 298 LEU A O 1
ATOM 2398 N N . SER A 1 299 ? 4.855 4.91 -6.172 1 91.94 299 SER A N 1
ATOM 2399 C CA . SER A 1 299 ? 3.801 4.406 -7.043 1 91.94 299 SER A CA 1
ATOM 2400 C C . SER A 1 299 ? 2.564 5.293 -6.988 1 91.94 299 SER A C 1
ATOM 2402 O O . SER A 1 299 ? 1.716 5.242 -7.883 1 91.94 299 SER A O 1
ATOM 2404 N N . GLY A 1 300 ? 2.467 6.102 -5.941 1 90.94 300 GLY A N 1
ATOM 2405 C CA . GLY A 1 300 ? 1.323 6.988 -5.805 1 90.94 300 GLY A CA 1
ATOM 2406 C C . GLY A 1 300 ? 1.518 8.328 -6.496 1 90.94 300 GLY A C 1
ATOM 2407 O O . GLY A 1 300 ? 0.605 9.148 -6.523 1 90.94 300 GLY A O 1
ATOM 2408 N N . LEU A 1 301 ? 2.689 8.539 -7.18 1 90 301 LEU A N 1
ATOM 2409 C CA . LEU A 1 301 ? 3.023 9.828 -7.781 1 90 301 LEU A CA 1
ATOM 2410 C C . LEU A 1 301 ? 2.742 9.82 -9.281 1 90 301 LEU A C 1
ATOM 2412 O O . LEU A 1 301 ? 3.67 9.766 -10.094 1 90 301 LEU A O 1
ATOM 2416 N N . SER A 1 302 ? 1.587 9.898 -9.836 1 76.81 302 SER A N 1
ATOM 2417 C CA . SER A 1 302 ? 1.302 9.656 -11.25 1 76.81 302 SER A CA 1
ATOM 2418 C C . SER A 1 302 ? 1.297 10.969 -12.039 1 76.81 302 SER A C 1
ATOM 2420 O O . SER A 1 302 ? 1.606 10.977 -13.234 1 76.81 302 SER A O 1
ATOM 2422 N N . THR A 1 303 ? 1.104 12.117 -11.469 1 81.75 303 THR A N 1
ATOM 2423 C CA . THR A 1 303 ? 0.886 13.328 -12.25 1 81.75 303 THR A CA 1
ATOM 2424 C C . THR A 1 303 ? 1.855 14.43 -11.828 1 81.75 303 THR A C 1
ATOM 2426 O O . THR A 1 303 ? 1.615 15.609 -12.094 1 81.75 303 THR A O 1
ATOM 2429 N N . ILE A 1 304 ? 2.969 14.078 -11.469 1 91.12 304 ILE A N 1
ATOM 2430 C CA . ILE A 1 304 ? 3.85 15.102 -10.914 1 91.12 304 ILE A CA 1
ATOM 2431 C C . ILE A 1 304 ? 4.703 15.711 -12.023 1 91.12 304 ILE A C 1
ATOM 2433 O O . ILE A 1 304 ? 5.012 15.047 -13.008 1 91.12 304 ILE A O 1
ATOM 2437 N N . LYS A 1 305 ? 5.098 16.984 -11.812 1 91.44 305 LYS A N 1
ATOM 2438 C CA . LYS A 1 305 ? 5.914 17.688 -12.797 1 91.44 305 LYS A CA 1
ATOM 2439 C C . LYS A 1 305 ? 7.34 17.875 -12.289 1 91.44 305 LYS A C 1
ATOM 2441 O O . LYS A 1 305 ? 8.297 17.828 -13.07 1 91.44 305 LYS A O 1
ATOM 2446 N N . LYS A 1 306 ? 7.363 18.141 -11.047 1 96.31 306 LYS A N 1
ATOM 2447 C CA . LYS A 1 306 ? 8.664 18.375 -10.43 1 96.31 306 LYS A CA 1
ATOM 2448 C C . LYS A 1 306 ? 8.898 17.422 -9.266 1 96.31 306 LYS A C 1
ATOM 2450 O O . LYS A 1 306 ? 8.086 17.344 -8.344 1 96.31 306 LYS A O 1
ATOM 2455 N N . LEU A 1 307 ? 10 16.719 -9.352 1 96.5 307 LEU A N 1
ATOM 2456 C CA . LEU A 1 307 ? 10.32 15.734 -8.328 1 96.5 307 LEU A CA 1
ATOM 2457 C C . LEU A 1 307 ? 11.719 15.953 -7.77 1 96.5 307 LEU A C 1
ATOM 2459 O O . LEU A 1 307 ? 12.672 16.156 -8.523 1 96.5 307 LEU A O 1
ATOM 2463 N N . LYS A 1 308 ? 11.797 16.078 -6.508 1 96.62 308 LYS A N 1
ATOM 2464 C CA . LYS A 1 308 ? 13.07 16.125 -5.801 1 96.62 308 LYS A CA 1
ATOM 2465 C C . LYS A 1 308 ? 13.281 14.883 -4.953 1 96.62 308 LYS A C 1
ATOM 2467 O O . LYS A 1 308 ? 12.461 14.562 -4.086 1 96.62 308 LYS A O 1
ATOM 2472 N N . LEU A 1 309 ? 14.375 14.188 -5.207 1 94.62 309 LEU A N 1
ATOM 2473 C CA . LEU A 1 309 ? 14.727 12.984 -4.461 1 94.62 309 LEU A CA 1
ATOM 2474 C C . LEU A 1 309 ? 16.094 13.141 -3.785 1 94.62 309 LEU A C 1
ATOM 2476 O O . LEU A 1 309 ? 17 13.766 -4.344 1 94.62 309 LEU A O 1
ATOM 2480 N N . SER A 1 310 ? 16.141 12.594 -2.633 1 92.19 310 SER A N 1
ATOM 2481 C CA . SER A 1 310 ? 17.469 12.523 -2.023 1 92.19 310 SER A CA 1
ATOM 2482 C C . SER A 1 310 ? 18.312 11.406 -2.641 1 92.19 310 SER A C 1
ATOM 2484 O O . SER A 1 310 ? 17.766 10.445 -3.188 1 92.19 310 SER A O 1
ATOM 2486 N N . SER A 1 311 ? 19.641 11.508 -2.555 1 84.75 311 SER A N 1
ATOM 2487 C CA . SER A 1 311 ? 20.516 10.438 -3.006 1 84.75 311 SER A CA 1
ATOM 2488 C C . SER A 1 311 ? 20.297 9.164 -2.189 1 84.75 311 SER A C 1
ATOM 2490 O O . SER A 1 311 ? 20.406 8.055 -2.717 1 84.75 311 SER A O 1
ATOM 2492 N N . GLY A 1 312 ? 19.891 9.422 -0.972 1 87.06 312 GLY A N 1
ATOM 2493 C CA . GLY A 1 312 ? 19.562 8.305 -0.099 1 87.06 312 GLY A CA 1
ATOM 2494 C C . GLY A 1 312 ? 18.375 7.5 -0.57 1 87.06 312 GLY A C 1
ATOM 2495 O O . GLY A 1 312 ? 18.312 6.285 -0.364 1 87.06 312 GLY A O 1
ATOM 2496 N N . ALA A 1 313 ? 17.484 8.148 -1.224 1 88.88 313 ALA A N 1
ATOM 2497 C CA . ALA A 1 313 ? 16.281 7.488 -1.708 1 88.88 313 ALA A CA 1
ATOM 2498 C C . ALA A 1 313 ? 16.609 6.43 -2.756 1 88.88 313 ALA A C 1
ATOM 2500 O O . ALA A 1 313 ? 15.977 5.375 -2.809 1 88.88 313 ALA A O 1
ATOM 2501 N N . VAL A 1 314 ? 17.594 6.688 -3.559 1 87.69 314 VAL A N 1
ATOM 2502 C CA . VAL A 1 314 ? 18.047 5.742 -4.578 1 87.69 314 VAL A CA 1
ATOM 2503 C C . VAL A 1 314 ? 18.641 4.508 -3.91 1 87.69 314 VAL A C 1
ATOM 2505 O O . VAL A 1 314 ? 18.344 3.375 -4.301 1 87.69 314 VAL A O 1
ATOM 2508 N N . GLU A 1 315 ? 19.391 4.781 -2.93 1 88.19 315 GLU A N 1
ATOM 2509 C CA . GLU A 1 315 ? 20.031 3.686 -2.201 1 88.19 315 GLU A CA 1
ATOM 2510 C C . GLU A 1 315 ? 18.984 2.834 -1.476 1 88.19 315 GLU A C 1
ATOM 2512 O O . GLU A 1 315 ? 19.125 1.613 -1.385 1 88.19 315 GLU A O 1
ATOM 2517 N N . VAL A 1 316 ? 18.031 3.508 -0.971 1 91.19 316 VAL A N 1
ATOM 2518 C CA . VAL A 1 316 ? 16.953 2.805 -0.291 1 91.19 316 VAL A CA 1
ATOM 2519 C C . VAL A 1 316 ? 16.266 1.845 -1.263 1 91.19 316 VAL A C 1
ATOM 2521 O O . VAL A 1 316 ? 16.094 0.662 -0.957 1 91.19 316 VAL A O 1
ATOM 2524 N N . LEU A 1 317 ? 15.961 2.25 -2.422 1 90.69 317 LEU A N 1
ATOM 2525 C CA . LEU A 1 317 ? 15.297 1.415 -3.416 1 90.69 317 LEU A CA 1
ATOM 2526 C C . LEU A 1 317 ? 16.188 0.257 -3.844 1 90.69 317 LEU A C 1
ATOM 2528 O O . LEU A 1 317 ? 15.703 -0.845 -4.105 1 90.69 317 LEU A O 1
ATOM 2532 N N . ASN A 1 318 ? 17.453 0.496 -3.854 1 90.94 318 ASN A N 1
ATOM 2533 C CA . ASN A 1 318 ? 18.422 -0.511 -4.277 1 90.94 318 ASN A CA 1
ATOM 2534 C C . ASN A 1 318 ? 18.531 -1.647 -3.266 1 90.94 318 ASN A C 1
ATOM 2536 O O . ASN A 1 318 ? 19.094 -2.705 -3.568 1 90.94 318 ASN A O 1
ATOM 2540 N N . SER A 1 319 ? 18.047 -1.389 -2.074 1 91.75 319 SER A N 1
ATOM 2541 C CA . SER A 1 319 ? 18.062 -2.436 -1.059 1 91.75 319 SER A CA 1
ATOM 2542 C C . SER A 1 319 ? 17.109 -3.572 -1.431 1 91.75 319 SER A C 1
ATOM 2544 O O . SER A 1 319 ? 17.188 -4.664 -0.867 1 91.75 319 SER A O 1
ATOM 2546 N N . ALA A 1 320 ? 16.203 -3.357 -2.295 1 93.06 320 ALA A N 1
ATOM 2547 C CA . ALA A 1 320 ? 15.375 -4.371 -2.947 1 93.06 320 ALA A CA 1
ATOM 2548 C C . ALA A 1 320 ? 15.43 -4.23 -4.465 1 93.06 320 ALA A C 1
ATOM 2550 O O . ALA A 1 320 ? 14.477 -3.748 -5.086 1 93.06 320 ALA A O 1
ATOM 2551 N N . ALA A 1 321 ? 16.453 -4.727 -5.004 1 91.19 321 ALA A N 1
ATOM 2552 C CA . ALA A 1 321 ? 16.781 -4.508 -6.406 1 91.19 321 ALA A CA 1
ATOM 2553 C C . ALA A 1 321 ? 15.734 -5.117 -7.324 1 91.19 321 ALA A C 1
ATOM 2555 O O . ALA A 1 321 ? 15.57 -4.688 -8.469 1 91.19 321 ALA A O 1
ATOM 2556 N N . GLU A 1 322 ? 14.977 -6.074 -6.824 1 91.69 322 GLU A N 1
ATOM 2557 C CA . GLU A 1 322 ? 13.938 -6.719 -7.629 1 91.69 322 GLU A CA 1
ATOM 2558 C C . GLU A 1 322 ? 12.828 -5.738 -7.988 1 91.69 322 GLU A C 1
ATOM 2560 O O . GLU A 1 322 ? 12.047 -5.988 -8.914 1 91.69 322 GLU A O 1
ATOM 2565 N N . LEU A 1 323 ? 12.734 -4.66 -7.227 1 93.56 323 LEU A N 1
ATOM 2566 C CA . LEU A 1 323 ? 11.672 -3.686 -7.453 1 93.56 323 LEU A CA 1
ATOM 2567 C C . LEU A 1 323 ? 12.07 -2.695 -8.547 1 93.56 323 LEU A C 1
ATOM 2569 O O . LEU A 1 323 ? 11.203 -2.051 -9.148 1 93.56 323 LEU A O 1
ATOM 2573 N N . LEU A 1 324 ? 13.32 -2.488 -8.797 1 93 324 LEU A N 1
ATOM 2574 C CA . LEU A 1 324 ? 13.844 -1.422 -9.641 1 93 324 LEU A CA 1
ATOM 2575 C C . LEU A 1 324 ? 13.242 -1.491 -11.039 1 93 324 LEU A C 1
ATOM 2577 O O . LEU A 1 324 ? 12.781 -0.479 -11.57 1 93 324 LEU A O 1
ATOM 2581 N N . PRO A 1 325 ? 13.109 -2.662 -11.609 1 89.75 325 PRO A N 1
ATOM 2582 C CA . PRO A 1 325 ? 12.531 -2.729 -12.945 1 89.75 325 PRO A CA 1
ATOM 2583 C C . PRO A 1 325 ? 11.047 -2.357 -12.969 1 89.75 325 PRO A C 1
ATOM 2585 O O . PRO A 1 325 ? 10.5 -2.047 -14.023 1 89.75 325 PRO A O 1
ATOM 2588 N N . HIS A 1 326 ? 10.477 -2.285 -11.828 1 91.56 326 HIS A N 1
ATOM 2589 C CA . HIS A 1 326 ? 9.031 -2.113 -11.773 1 91.56 326 HIS A CA 1
ATOM 2590 C C . HIS A 1 326 ? 8.664 -0.705 -11.32 1 91.56 326 HIS A C 1
ATOM 2592 O O . HIS A 1 326 ? 7.48 -0.373 -11.219 1 91.56 326 HIS A O 1
ATOM 2598 N N . VAL A 1 327 ? 9.633 0.053 -11.102 1 91.62 327 VAL A N 1
ATOM 2599 C CA . VAL A 1 327 ? 9.352 1.439 -10.75 1 91.62 327 VAL A CA 1
ATOM 2600 C C . VAL A 1 327 ? 8.453 2.072 -11.812 1 91.62 327 VAL A C 1
ATOM 2602 O O . VAL A 1 327 ? 8.656 1.862 -13.008 1 91.62 327 VAL A O 1
ATOM 2605 N N . PRO A 1 328 ? 7.438 2.822 -11.367 1 90.06 328 PRO A N 1
ATOM 2606 C CA . PRO A 1 328 ? 6.496 3.395 -12.336 1 90.06 328 PRO A CA 1
ATOM 2607 C C . PRO A 1 328 ? 7.148 4.41 -13.266 1 90.06 328 PRO A C 1
ATOM 2609 O O . PRO A 1 328 ? 8.18 4.996 -12.922 1 90.06 328 PRO A O 1
ATOM 2612 N N . MET A 1 329 ? 6.496 4.559 -14.391 1 92.12 329 MET A N 1
ATOM 2613 C CA . MET A 1 329 ? 6.938 5.562 -15.359 1 92.12 329 MET A CA 1
ATOM 2614 C C . MET A 1 329 ? 6.461 6.953 -14.953 1 92.12 329 MET A C 1
ATOM 2616 O O . MET A 1 329 ? 5.281 7.152 -14.664 1 92.12 329 MET A O 1
ATOM 2620 N N . PHE A 1 330 ? 7.332 7.859 -14.891 1 93.62 330 PHE A N 1
ATOM 2621 C CA . PHE A 1 330 ? 7.016 9.25 -14.594 1 93.62 330 PHE A CA 1
ATOM 2622 C C . PHE A 1 330 ? 6.961 10.078 -15.867 1 93.62 330 PHE A C 1
ATOM 2624 O O . PHE A 1 330 ? 7.84 10.914 -16.109 1 93.62 330 PHE A O 1
ATOM 2631 N N . ASN A 1 331 ? 5.887 10 -16.547 1 92.38 331 ASN A N 1
ATOM 2632 C CA . ASN A 1 331 ? 5.758 10.523 -17.891 1 92.38 331 ASN A CA 1
ATOM 2633 C C . ASN A 1 331 ? 5.617 12.039 -17.891 1 92.38 331 ASN A C 1
ATOM 2635 O O . ASN A 1 331 ? 5.859 12.695 -18.922 1 92.38 331 ASN A O 1
ATOM 2639 N N . ASN A 1 332 ? 5.293 12.602 -16.766 1 91.69 332 ASN A N 1
ATOM 2640 C CA . ASN A 1 332 ? 5 14.031 -16.734 1 91.69 332 ASN A CA 1
ATOM 2641 C C . ASN A 1 332 ? 6.105 14.812 -16.031 1 91.69 332 ASN A C 1
ATOM 2643 O O . ASN A 1 332 ? 6.055 16.047 -15.977 1 91.69 332 ASN A O 1
ATOM 2647 N N . VAL A 1 333 ? 7.035 14.117 -15.539 1 95.69 333 VAL A N 1
ATOM 2648 C CA . VAL A 1 333 ? 8.086 14.805 -14.797 1 95.69 333 VAL A CA 1
ATOM 2649 C C . VAL A 1 333 ? 9.062 15.453 -15.766 1 95.69 333 VAL A C 1
ATOM 2651 O O . VAL A 1 333 ? 9.672 14.773 -16.594 1 95.69 333 VAL A O 1
ATOM 2654 N N . THR A 1 334 ? 9.25 16.766 -15.633 1 96.81 334 THR A N 1
ATOM 2655 C CA . THR A 1 334 ? 10.156 17.484 -16.516 1 96.81 334 THR A CA 1
ATOM 2656 C C . THR A 1 334 ? 11.375 17.984 -15.734 1 96.81 334 THR A C 1
ATOM 2658 O O . THR A 1 334 ? 12.398 18.328 -16.328 1 96.81 334 THR A O 1
ATOM 2661 N N . HIS A 1 335 ? 11.195 18.047 -14.477 1 97.88 335 HIS A N 1
ATOM 2662 C CA . HIS A 1 335 ? 12.281 18.531 -13.625 1 97.88 335 HIS A CA 1
ATOM 2663 C C . HIS A 1 335 ? 12.586 17.531 -12.516 1 97.88 335 HIS A C 1
ATOM 2665 O O . HIS A 1 335 ? 11.703 17.188 -11.727 1 97.88 335 HIS A O 1
ATOM 2671 N N . LEU A 1 336 ? 13.875 17.062 -12.438 1 97.25 336 LEU A N 1
ATOM 2672 C CA . LEU A 1 336 ? 14.305 16.094 -11.43 1 97.25 336 LEU A CA 1
ATOM 2673 C C . LEU A 1 336 ? 15.562 16.578 -10.719 1 97.25 336 LEU A C 1
ATOM 2675 O O . LEU A 1 336 ? 16.516 17.016 -11.359 1 97.25 336 LEU A O 1
ATOM 2679 N N . GLU A 1 337 ? 15.492 16.547 -9.43 1 96.88 337 GLU A N 1
ATOM 2680 C CA . GLU A 1 337 ? 16.625 16.953 -8.602 1 96.88 337 GLU A CA 1
ATOM 2681 C C . GLU A 1 337 ? 17.047 15.836 -7.645 1 96.88 337 GLU A C 1
ATOM 2683 O O . GLU A 1 337 ? 16.188 15.188 -7.031 1 96.88 337 GLU A O 1
ATOM 2688 N N . PHE A 1 338 ? 18.344 15.555 -7.582 1 93.88 338 PHE A N 1
ATOM 2689 C CA . PHE A 1 338 ? 18.891 14.664 -6.57 1 93.88 338 PHE A CA 1
ATOM 2690 C C . PHE A 1 338 ? 19.672 15.453 -5.523 1 93.88 338 PHE A C 1
ATOM 2692 O O . PHE A 1 338 ? 20.766 15.961 -5.801 1 93.88 338 PHE A O 1
ATOM 2699 N N . ASP A 1 339 ? 19 15.422 -4.34 1 89.31 339 ASP A N 1
ATOM 2700 C CA . ASP A 1 339 ? 19.578 16.281 -3.305 1 89.31 339 ASP A CA 1
ATOM 2701 C C . ASP A 1 339 ? 20.062 15.445 -2.117 1 89.31 339 ASP A C 1
ATOM 2703 O O . ASP A 1 339 ? 20.062 14.211 -2.17 1 89.31 339 ASP A O 1
ATOM 2707 N N . ASP A 1 340 ? 20.688 16.125 -1.104 1 85.81 340 ASP A N 1
ATOM 2708 C CA . ASP A 1 340 ? 21.125 15.57 0.178 1 85.81 340 ASP A CA 1
ATOM 2709 C C . ASP A 1 340 ? 22.312 14.641 0.003 1 85.81 340 ASP A C 1
ATOM 2711 O O . ASP A 1 340 ? 22.281 13.484 0.428 1 85.81 340 ASP A O 1
ATOM 2715 N N . GLY A 1 341 ? 23.375 15.039 -0.587 1 83.38 341 GLY A N 1
ATOM 2716 C CA . GLY A 1 341 ? 24.625 14.336 -0.809 1 83.38 341 GLY A CA 1
ATOM 2717 C C . GLY A 1 341 ? 24.969 14.18 -2.277 1 83.38 341 GLY A C 1
ATOM 2718 O O . GLY A 1 341 ? 24.125 14.391 -3.146 1 83.38 341 GLY A O 1
ATOM 2719 N N . PRO A 1 342 ? 26.219 13.82 -2.471 1 87 342 PRO A N 1
ATOM 2720 C CA . PRO A 1 342 ? 26.641 13.625 -3.863 1 87 342 PRO A CA 1
ATOM 2721 C C . PRO A 1 342 ? 25.953 12.422 -4.52 1 87 342 PRO A C 1
ATOM 2723 O O . PRO A 1 342 ? 25.656 11.43 -3.85 1 87 342 PRO A O 1
ATOM 2726 N N . THR A 1 343 ? 25.656 12.602 -5.773 1 90 343 THR A N 1
ATOM 2727 C CA . THR A 1 343 ? 25.031 11.531 -6.543 1 90 343 THR A CA 1
ATOM 2728 C C . THR A 1 343 ? 26.078 10.727 -7.305 1 90 343 THR A C 1
ATOM 2730 O O . THR A 1 343 ? 26.922 11.305 -8 1 90 343 THR A O 1
ATOM 2733 N N . TYR A 1 344 ? 26.078 9.477 -7.172 1 88.31 344 TYR A N 1
ATOM 2734 C CA . TYR A 1 344 ? 27.016 8.602 -7.875 1 88.31 344 TYR A CA 1
ATOM 2735 C C . TYR A 1 344 ? 26.406 8.102 -9.188 1 88.31 344 TYR A C 1
ATOM 2737 O O . TYR A 1 344 ? 25.484 7.285 -9.18 1 88.31 344 TYR A O 1
ATOM 2745 N N . LEU A 1 345 ? 26.953 8.516 -10.289 1 89.44 345 LEU A N 1
ATOM 2746 C CA . LEU A 1 345 ? 26.359 8.32 -11.609 1 89.44 345 LEU A CA 1
ATOM 2747 C C . LEU A 1 345 ? 26.562 6.887 -12.086 1 89.44 345 LEU A C 1
ATOM 2749 O O . LEU A 1 345 ? 25.891 6.438 -13.016 1 89.44 345 LEU A O 1
ATOM 2753 N N . ASP A 1 346 ? 27.5 6.172 -11.461 1 86.88 346 ASP A N 1
ATOM 2754 C CA . ASP A 1 346 ? 27.844 4.84 -11.953 1 86.88 346 ASP A CA 1
ATOM 2755 C C . ASP A 1 346 ? 27 3.768 -11.281 1 86.88 346 ASP A C 1
ATOM 2757 O O . ASP A 1 346 ? 27.203 2.572 -11.508 1 86.88 346 ASP A O 1
ATOM 2761 N N . ARG A 1 347 ? 26.125 4.199 -10.5 1 86.25 347 ARG A N 1
ATOM 2762 C CA . ARG A 1 347 ? 25.266 3.232 -9.836 1 86.25 347 ARG A CA 1
ATOM 2763 C C . ARG A 1 347 ? 24.172 2.74 -10.773 1 86.25 347 ARG A C 1
ATOM 2765 O O . ARG A 1 347 ? 23.484 3.541 -11.406 1 86.25 347 ARG A O 1
ATOM 2772 N N . VAL A 1 348 ? 24.016 1.493 -10.82 1 87.5 348 VAL A N 1
ATOM 2773 C CA . VAL A 1 348 ? 23.047 0.867 -11.711 1 87.5 348 VAL A CA 1
ATOM 2774 C C . VAL A 1 348 ? 21.625 1.279 -11.305 1 87.5 348 VAL A C 1
ATOM 2776 O O . VAL A 1 348 ? 20.781 1.514 -12.156 1 87.5 348 VAL A O 1
ATOM 2779 N N . ALA A 1 349 ? 21.453 1.372 -10.023 1 89.62 349 ALA A N 1
ATOM 2780 C CA . ALA A 1 349 ? 20.141 1.748 -9.508 1 89.62 349 ALA A CA 1
ATOM 2781 C C . ALA A 1 349 ? 19.734 3.121 -10.023 1 89.62 349 ALA A C 1
ATOM 2783 O O . ALA A 1 349 ? 18.578 3.322 -10.406 1 89.62 349 ALA A O 1
ATOM 2784 N N . LEU A 1 350 ? 20.641 4.051 -10.078 1 91.44 350 LEU A N 1
ATOM 2785 C CA . LEU A 1 350 ? 20.344 5.398 -10.547 1 91.44 350 LEU A CA 1
ATOM 2786 C C . LEU A 1 350 ? 19.984 5.383 -12.031 1 91.44 350 LEU A C 1
ATOM 2788 O O . LEU A 1 350 ? 19 6.016 -12.43 1 91.44 350 LEU A O 1
ATOM 2792 N N . SER A 1 351 ? 20.734 4.668 -12.82 1 91.5 351 SER A N 1
ATOM 2793 C CA . SER A 1 351 ? 20.469 4.574 -14.25 1 91.5 351 SER A CA 1
ATOM 2794 C C . SER A 1 351 ? 19.094 3.969 -14.523 1 91.5 351 SER A C 1
ATOM 2796 O O . SER A 1 351 ? 18.375 4.422 -15.414 1 91.5 351 SER A O 1
ATOM 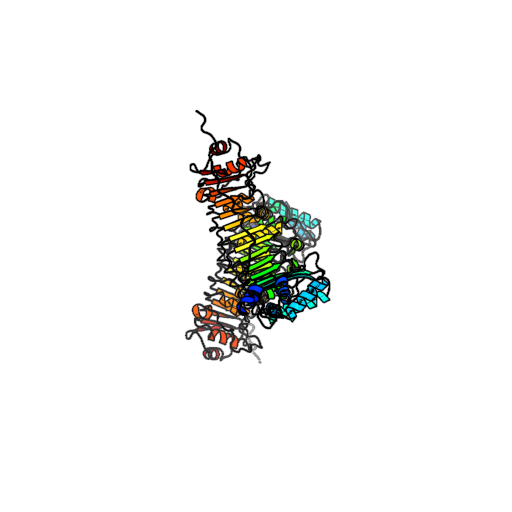2798 N N . THR A 1 352 ? 18.797 2.947 -13.75 1 92.62 352 THR A N 1
ATOM 2799 C CA . THR A 1 352 ? 17.5 2.287 -13.906 1 92.62 352 THR A CA 1
ATOM 2800 C C . THR A 1 352 ? 16.359 3.24 -13.562 1 92.62 352 THR A C 1
ATOM 2802 O O . THR A 1 352 ? 15.344 3.271 -14.258 1 92.62 352 THR A O 1
ATOM 2805 N N . ILE A 1 353 ? 16.547 4.023 -12.555 1 92.75 353 ILE A N 1
ATOM 2806 C CA . ILE A 1 353 ? 15.516 4.977 -12.133 1 92.75 353 ILE A CA 1
ATOM 2807 C C . ILE A 1 353 ? 15.367 6.07 -13.18 1 92.75 353 ILE A C 1
ATOM 2809 O O . ILE A 1 353 ? 14.25 6.469 -13.516 1 92.75 353 ILE A O 1
ATOM 2813 N N . LEU A 1 354 ? 16.453 6.496 -13.75 1 94.25 354 LEU A N 1
ATOM 2814 C CA . LEU A 1 354 ? 16.438 7.57 -14.734 1 94.25 354 LEU A CA 1
ATOM 2815 C C . LEU A 1 354 ? 15.719 7.133 -16 1 94.25 354 LEU A C 1
ATOM 2817 O O . LEU A 1 354 ? 15.18 7.965 -16.734 1 94.25 354 LEU A O 1
ATOM 2821 N N . GLU A 1 355 ? 15.664 5.855 -16.25 1 94.94 355 GLU A N 1
ATOM 2822 C CA . GLU A 1 355 ? 14.945 5.32 -17.391 1 94.94 355 GLU A CA 1
ATOM 2823 C C . GLU A 1 355 ? 13.445 5.578 -17.281 1 94.94 355 GLU A C 1
ATOM 2825 O O . GLU A 1 355 ? 12.719 5.52 -18.266 1 94.94 355 GLU A O 1
ATOM 2830 N N . LYS A 1 356 ? 13.023 5.863 -16.078 1 94.88 356 LYS A N 1
ATOM 2831 C CA . LYS A 1 356 ? 11.594 5.988 -15.82 1 94.88 356 LYS A CA 1
ATOM 2832 C C . LYS A 1 356 ? 11.125 7.43 -16.016 1 94.88 356 LYS A C 1
ATOM 2834 O O . LYS A 1 356 ? 9.977 7.758 -15.727 1 94.88 356 LYS A O 1
ATOM 2839 N N . PHE A 1 357 ? 12.008 8.258 -16.484 1 95.81 357 PHE A N 1
ATOM 2840 C CA . PHE A 1 357 ? 11.68 9.648 -16.75 1 95.81 357 PHE A CA 1
ATOM 2841 C C . PHE A 1 357 ? 11.883 9.969 -18.234 1 95.81 357 PHE A C 1
ATOM 2843 O O . PHE A 1 357 ? 12.789 10.727 -18.594 1 95.81 357 PHE A O 1
ATOM 2850 N N . PRO A 1 358 ? 11.023 9.57 -19.094 1 94.25 358 PRO A N 1
ATOM 2851 C CA . PRO A 1 358 ? 11.234 9.719 -20.531 1 94.25 358 PRO A CA 1
ATOM 2852 C C . PRO A 1 358 ? 11.164 11.172 -21 1 94.25 358 PRO A C 1
ATOM 2854 O O . PRO A 1 358 ? 11.758 11.531 -22.016 1 94.25 358 PRO A O 1
ATOM 2857 N N . ARG A 1 359 ? 10.539 12.047 -20.281 1 95.5 359 ARG A N 1
ATOM 2858 C CA . ARG A 1 359 ? 10.352 13.422 -20.734 1 95.5 359 ARG A CA 1
ATOM 2859 C C . ARG A 1 359 ? 11.164 14.391 -19.875 1 95.5 359 ARG A C 1
ATOM 2861 O O . ARG A 1 359 ? 10.867 15.586 -19.828 1 95.5 359 ARG A O 1
ATOM 2868 N N . LEU A 1 360 ? 12.07 13.859 -19.172 1 97.19 360 LEU A N 1
ATOM 2869 C CA . LEU A 1 360 ? 12.891 14.688 -18.312 1 97.19 360 LEU A CA 1
ATOM 2870 C C . LEU A 1 360 ? 13.625 15.758 -19.109 1 97.19 360 LEU A C 1
ATOM 2872 O O . LEU A 1 360 ? 14.273 15.453 -20.109 1 97.19 360 LEU A O 1
ATOM 2876 N N . ASN A 1 361 ? 13.477 16.969 -18.688 1 97.88 361 ASN A N 1
ATOM 2877 C CA . ASN A 1 361 ? 14.07 18.109 -19.391 1 97.88 361 ASN A CA 1
ATOM 2878 C C . ASN A 1 361 ? 15.25 18.688 -18.625 1 97.88 361 ASN A C 1
ATOM 2880 O O . ASN A 1 361 ? 16.25 19.109 -19.219 1 97.88 361 ASN A O 1
ATOM 2884 N N . THR A 1 362 ? 15.016 18.734 -17.375 1 98.25 362 THR A N 1
ATOM 2885 C CA . THR A 1 362 ? 16.031 19.344 -16.516 1 98.25 362 THR A CA 1
ATOM 2886 C C . THR A 1 362 ? 16.453 18.391 -15.406 1 98.25 362 THR A C 1
ATOM 2888 O O . THR A 1 362 ? 15.602 17.875 -14.672 1 98.25 362 THR A O 1
ATOM 2891 N N . LEU A 1 363 ? 17.75 18.141 -15.242 1 97.06 363 LEU A N 1
ATOM 2892 C CA . LEU A 1 363 ? 18.328 17.297 -14.211 1 97.06 363 LEU A CA 1
ATOM 2893 C C . LEU A 1 363 ? 19.312 18.078 -13.344 1 97.06 363 LEU A C 1
ATOM 2895 O O . LEU A 1 363 ? 20.266 18.672 -13.859 1 97.06 363 LEU A O 1
ATOM 2899 N N . GLU A 1 364 ? 19.047 18.078 -12.047 1 97.19 364 GLU A N 1
ATOM 2900 C CA . GLU A 1 364 ? 19.828 18.922 -11.156 1 97.19 364 GLU A CA 1
ATOM 2901 C C . GLU A 1 364 ? 20.5 18.109 -10.062 1 97.19 364 GLU A C 1
ATOM 2903 O O . GLU A 1 364 ? 19.891 17.203 -9.492 1 97.19 364 GLU A O 1
ATOM 2908 N N . PHE A 1 365 ? 21.797 18.5 -9.758 1 95.56 365 PHE A N 1
ATOM 2909 C CA . PHE A 1 365 ? 22.578 17.906 -8.68 1 95.56 365 PHE A CA 1
ATOM 2910 C C . PHE A 1 365 ? 23.109 19 -7.742 1 95.56 365 PHE A C 1
ATOM 2912 O O . PHE A 1 365 ? 24.281 19.375 -7.828 1 95.56 365 PHE A O 1
ATOM 2919 N N . PRO A 1 366 ? 22.328 19.297 -6.734 1 93.38 366 PRO A N 1
ATOM 2920 C CA . PRO A 1 366 ? 22.688 20.406 -5.852 1 93.38 366 PRO A CA 1
ATOM 2921 C C . PRO A 1 366 ? 23.938 20.125 -5.02 1 93.38 366 PRO A C 1
ATOM 2923 O O . PRO A 1 366 ? 24.656 21.062 -4.652 1 93.38 366 PRO A O 1
ATOM 2926 N N . GLU A 1 367 ? 24.234 18.875 -4.762 1 91.38 367 GLU A N 1
ATOM 2927 C CA . GLU A 1 367 ? 25.375 18.547 -3.918 1 91.38 367 GLU A CA 1
ATOM 2928 C C . GLU A 1 367 ? 26.5 17.922 -4.738 1 91.38 367 GLU A C 1
ATOM 2930 O O . GLU A 1 367 ? 27.406 17.297 -4.184 1 91.38 367 GLU A O 1
ATOM 2935 N N . GLY A 1 368 ? 26.359 17.984 -6.035 1 90.44 368 GLY A N 1
ATOM 2936 C CA . GLY A 1 368 ? 27.422 17.531 -6.922 1 90.44 368 GLY A CA 1
ATOM 2937 C C . GLY A 1 368 ? 27.25 16.094 -7.363 1 90.44 368 GLY A C 1
ATOM 2938 O O . GLY A 1 368 ? 26.25 15.445 -7.02 1 90.44 368 GLY A O 1
ATOM 2939 N N . ILE A 1 369 ? 28.156 15.625 -8.195 1 91.44 369 ILE A N 1
ATOM 2940 C CA . ILE A 1 369 ? 28.141 14.273 -8.734 1 91.44 369 ILE A CA 1
ATOM 2941 C C . ILE A 1 369 ? 29.516 13.633 -8.539 1 91.44 369 ILE A C 1
ATOM 2943 O O . ILE A 1 369 ? 30.531 14.336 -8.398 1 91.44 369 ILE A O 1
ATOM 2947 N N . ASN A 1 370 ? 29.484 12.375 -8.406 1 88 370 ASN A N 1
ATOM 2948 C CA . ASN A 1 370 ? 30.719 11.625 -8.219 1 88 370 ASN A CA 1
ATOM 2949 C C . ASN A 1 370 ? 30.672 10.266 -8.898 1 88 370 ASN A C 1
ATOM 2951 O O . ASN A 1 370 ? 29.594 9.812 -9.312 1 88 370 ASN A O 1
ATOM 2955 N N . LEU A 1 371 ? 31.828 9.688 -9.172 1 87.81 371 LEU A N 1
ATOM 2956 C CA . LEU A 1 371 ? 31.953 8.289 -9.562 1 87.81 371 LEU A CA 1
ATOM 2957 C C . LEU A 1 371 ? 32.594 7.469 -8.445 1 87.81 371 LEU A C 1
ATOM 2959 O O . LEU A 1 371 ? 33.406 7.984 -7.676 1 87.81 371 LEU A O 1
ATOM 2963 N N . SER A 1 372 ? 32.094 6.25 -8.383 1 81.94 372 SER A N 1
ATOM 2964 C CA . SER A 1 372 ? 32.688 5.383 -7.371 1 81.94 372 SER A CA 1
ATOM 2965 C C . SER A 1 372 ? 34.125 5.086 -7.691 1 81.94 372 SER A C 1
ATOM 2967 O O . SER A 1 372 ? 34.562 5.141 -8.852 1 81.94 372 SER A O 1
ATOM 2969 N N . VAL A 1 373 ? 34.969 4.891 -6.664 1 71.06 373 VAL A N 1
ATOM 2970 C CA . VAL A 1 373 ? 36.406 4.703 -6.793 1 71.06 373 VAL A CA 1
ATOM 2971 C C . VAL A 1 373 ? 36.688 3.5 -7.691 1 71.06 373 VAL A C 1
ATOM 2973 O O . VAL A 1 373 ? 37.594 3.539 -8.516 1 71.06 373 VAL A O 1
ATOM 2976 N N . ASN A 1 374 ? 35.938 2.404 -7.512 1 64.06 374 ASN A N 1
ATOM 2977 C CA . ASN A 1 374 ? 36.219 1.179 -8.25 1 64.06 374 ASN A CA 1
ATOM 2978 C C . ASN A 1 374 ? 35.5 1.15 -9.594 1 64.06 374 ASN A C 1
ATOM 2980 O O . ASN A 1 374 ? 35.406 0.098 -10.227 1 64.06 374 ASN A O 1
ATOM 2984 N N . CYS A 1 375 ? 34.938 2.148 -9.938 1 61.09 375 CYS A N 1
ATOM 2985 C CA . CYS A 1 375 ? 34.156 2.104 -11.164 1 61.09 375 CYS A CA 1
ATOM 2986 C C . CYS A 1 375 ? 35.031 1.755 -12.359 1 61.09 375 CYS A C 1
ATOM 2988 O O . CYS A 1 375 ? 35.844 2.572 -12.805 1 61.09 375 CYS A O 1
ATOM 2990 N N . LYS A 1 376 ? 35.375 0.482 -12.328 1 50.94 376 LYS A N 1
ATOM 2991 C CA . LYS A 1 376 ? 36.094 -0.135 -13.43 1 50.94 376 LYS A CA 1
ATOM 2992 C C . LYS A 1 376 ? 35.656 0.417 -14.773 1 50.94 376 LYS A C 1
ATOM 2994 O O . LYS A 1 376 ? 36.375 0.313 -15.773 1 50.94 376 LYS A O 1
ATOM 2999 N N . ASN A 1 377 ? 34.281 0.316 -14.969 1 52.59 377 ASN A N 1
ATOM 3000 C CA . ASN A 1 377 ? 33.875 0.683 -16.328 1 52.59 377 ASN A CA 1
ATOM 3001 C C . ASN A 1 377 ? 33.969 2.189 -16.547 1 52.59 377 ASN A C 1
ATOM 3003 O O . ASN A 1 377 ? 33.25 2.961 -15.898 1 52.59 377 ASN A O 1
ATOM 3007 N N . ALA A 1 378 ? 35.031 2.611 -16.781 1 51.09 378 ALA A N 1
ATOM 3008 C CA . ALA A 1 378 ? 35.469 3.957 -17.141 1 51.09 378 ALA A CA 1
ATOM 3009 C C . ALA A 1 378 ? 34.312 4.762 -17.734 1 51.09 378 ALA A C 1
ATOM 3011 O O . ALA A 1 378 ? 34.406 5.98 -17.906 1 51.09 378 ALA A O 1
ATOM 3012 N N . ASP A 1 379 ? 33.25 4.137 -18.203 1 56.78 379 ASP A N 1
ATOM 3013 C CA . ASP A 1 379 ? 32.406 4.992 -19.031 1 56.78 379 ASP A CA 1
ATOM 3014 C C . ASP A 1 379 ? 31.203 5.508 -18.234 1 56.78 379 ASP A C 1
ATOM 3016 O O . ASP A 1 379 ? 30.266 6.082 -18.797 1 56.78 379 ASP A O 1
ATOM 3020 N N . GLY A 1 380 ? 31.125 5.672 -16.891 1 63.09 380 GLY A N 1
ATOM 3021 C CA . GLY A 1 380 ? 30.188 6.465 -16.125 1 63.09 380 GLY A CA 1
ATOM 3022 C C . GLY A 1 380 ? 28.812 5.844 -16.047 1 63.09 380 GLY A C 1
ATOM 3023 O O . GLY A 1 380 ? 28.609 4.828 -15.375 1 63.09 380 GLY A O 1
ATOM 3024 N N . ILE A 1 381 ? 27.844 6.219 -16.828 1 67.62 381 ILE A N 1
ATOM 3025 C CA . ILE A 1 381 ? 26.453 5.773 -16.875 1 67.62 381 ILE A CA 1
ATOM 3026 C C . ILE A 1 381 ? 26.375 4.395 -17.531 1 67.62 381 ILE A C 1
ATOM 3028 O O . ILE A 1 381 ? 26.75 4.23 -18.688 1 67.62 381 ILE A O 1
ATOM 3032 N N . PRO A 1 382 ? 26.062 3.426 -16.734 1 71.88 382 PRO A N 1
ATOM 3033 C CA . PRO A 1 382 ? 26 2.072 -17.281 1 71.88 382 PRO A CA 1
ATOM 3034 C C . PRO A 1 382 ? 25.047 1.966 -18.469 1 71.88 382 PRO A C 1
ATOM 3036 O O . PRO A 1 382 ? 24.062 2.709 -18.547 1 71.88 382 PRO A O 1
ATOM 3039 N N . ALA A 1 383 ? 25.359 1.153 -19.484 1 75 383 ALA A N 1
ATOM 3040 C CA . ALA A 1 383 ? 24.484 0.887 -20.625 1 75 383 ALA A CA 1
ATOM 3041 C C . ALA A 1 383 ? 23.266 0.062 -20.219 1 75 383 ALA A C 1
ATOM 3043 O O . ALA A 1 383 ? 23.375 -0.811 -19.344 1 75 383 ALA A O 1
ATOM 3044 N N . PRO A 1 384 ? 22.266 0.389 -20.688 1 82.88 384 PRO A N 1
ATOM 3045 C CA . PRO A 1 384 ? 21.875 1.37 -21.703 1 82.88 384 PRO A CA 1
ATOM 3046 C C . PRO A 1 384 ? 21.641 2.76 -21.125 1 82.88 384 PRO A C 1
ATOM 3048 O O . PRO A 1 384 ? 21.25 2.887 -19.969 1 82.88 384 PRO A O 1
ATOM 3051 N N . VAL A 1 385 ? 21.859 3.766 -22.016 1 89.75 385 VAL A N 1
ATOM 3052 C CA . VAL A 1 385 ? 21.672 5.156 -21.625 1 89.75 385 VAL A CA 1
ATOM 3053 C C . VAL A 1 385 ? 20.188 5.457 -21.484 1 89.75 385 VAL A C 1
ATOM 3055 O O . VAL A 1 385 ? 19.375 5.062 -22.328 1 89.75 385 VAL A O 1
ATOM 3058 N N . PRO A 1 386 ? 19.812 6.086 -20.406 1 92.81 386 PRO A N 1
ATOM 3059 C CA . PRO A 1 386 ? 18.391 6.434 -20.25 1 92.81 386 PRO A CA 1
ATOM 3060 C C . PRO A 1 386 ? 17.844 7.207 -21.438 1 92.81 386 PRO A C 1
ATOM 3062 O O . PRO A 1 386 ? 18.531 8.07 -22 1 92.81 386 PRO A O 1
ATOM 3065 N N . PRO A 1 387 ? 16.656 6.953 -21.797 1 93.62 387 PRO A N 1
ATOM 3066 C CA . PRO A 1 387 ? 16.062 7.551 -23 1 93.62 387 PRO A CA 1
ATOM 3067 C C . PRO A 1 387 ? 15.992 9.07 -22.922 1 93.62 387 PRO A C 1
ATOM 3069 O O . PRO A 1 387 ? 16.125 9.75 -23.938 1 93.62 387 PRO A O 1
ATOM 3072 N N . CYS A 1 388 ? 15.852 9.594 -21.812 1 94.38 388 CYS A N 1
ATOM 3073 C CA . CYS A 1 388 ? 15.734 11.047 -21.688 1 94.38 388 CYS A CA 1
ATOM 3074 C C . CYS A 1 388 ? 17.016 11.734 -22.109 1 94.38 388 CYS A C 1
ATOM 3076 O O . CYS A 1 388 ? 16.984 12.859 -22.625 1 94.38 388 CYS A O 1
ATOM 3078 N N . PHE A 1 389 ? 18.125 11.07 -22.016 1 94.69 389 PHE A N 1
ATOM 3079 C CA . PHE A 1 389 ? 19.406 11.617 -22.406 1 94.69 389 PHE A CA 1
ATOM 3080 C C . PHE A 1 389 ? 19.5 11.758 -23.922 1 94.69 389 PHE A C 1
ATOM 3082 O O . PHE A 1 389 ? 20.219 12.625 -24.438 1 94.69 389 PHE A O 1
ATOM 3089 N N . LEU A 1 390 ? 18.734 10.969 -24.562 1 93.69 390 LEU A N 1
ATOM 3090 C CA . LEU A 1 390 ? 18.797 10.914 -26.031 1 93.69 390 LEU A CA 1
ATOM 3091 C C . LEU A 1 390 ? 17.734 11.805 -26.656 1 93.69 390 LEU A C 1
ATOM 3093 O O . LEU A 1 390 ? 17.844 12.164 -27.828 1 93.69 390 LEU A O 1
ATOM 3097 N N . SER A 1 391 ? 16.812 12.211 -25.875 1 93.75 391 SER A N 1
ATOM 3098 C CA . SER A 1 391 ? 15.664 12.828 -26.516 1 93.75 391 SER A CA 1
ATOM 3099 C C . SER A 1 391 ? 15.297 14.156 -25.859 1 93.75 391 SER A C 1
ATOM 3101 O O . SER A 1 391 ? 15.203 15.188 -26.531 1 93.75 391 SER A O 1
ATOM 3103 N N . HIS A 1 392 ? 15.172 14.195 -24.531 1 95.75 392 HIS A N 1
ATOM 3104 C CA . HIS A 1 392 ? 14.453 15.32 -23.953 1 95.75 392 HIS A CA 1
ATOM 3105 C C . HIS A 1 392 ? 15.328 16.062 -22.953 1 95.75 392 HIS A C 1
ATOM 3107 O O . HIS A 1 392 ? 15.008 17.188 -22.547 1 95.75 392 HIS A O 1
ATOM 3113 N N . LEU A 1 393 ? 16.438 15.578 -22.516 1 96.88 393 LEU A N 1
ATOM 3114 C CA . LEU A 1 393 ? 17.266 16.203 -21.484 1 96.88 393 LEU A CA 1
ATOM 3115 C C . LEU A 1 393 ? 18.016 17.406 -22.031 1 96.88 393 LEU A C 1
ATOM 3117 O O . LEU A 1 393 ? 19.078 17.25 -22.656 1 96.88 393 LEU A O 1
ATOM 3121 N N . ARG A 1 394 ? 17.547 18.641 -21.703 1 97.12 394 ARG A N 1
ATOM 3122 C CA . ARG A 1 394 ? 18.062 19.859 -22.312 1 97.12 394 ARG A CA 1
ATOM 3123 C C . ARG A 1 394 ? 19 20.594 -21.359 1 97.12 394 ARG A C 1
ATOM 3125 O O . ARG A 1 394 ? 19.859 21.359 -21.797 1 97.12 394 ARG A O 1
ATOM 3132 N N . CYS A 1 395 ? 18.766 20.297 -20.156 1 98.25 395 CYS A N 1
ATOM 3133 C CA . CYS A 1 395 ? 19.531 21.062 -19.172 1 98.25 395 CYS A CA 1
ATOM 3134 C C . CYS A 1 395 ? 20.031 20.172 -18.047 1 98.25 395 CYS A C 1
ATOM 3136 O O . CYS A 1 395 ? 19.25 19.406 -17.469 1 98.25 395 CYS A O 1
ATOM 3138 N N . ILE A 1 396 ? 21.344 20.297 -17.719 1 97.5 396 ILE A N 1
ATOM 3139 C CA . ILE A 1 396 ? 21.938 19.625 -16.562 1 97.5 396 ILE A CA 1
ATOM 3140 C C . ILE A 1 396 ? 22.625 20.656 -15.664 1 97.5 396 ILE A C 1
ATOM 3142 O O . ILE A 1 396 ? 23.391 21.5 -16.141 1 97.5 396 ILE A O 1
ATOM 3146 N N . LYS A 1 397 ? 22.266 20.609 -14.422 1 97.5 397 LYS A N 1
ATOM 3147 C CA . LYS A 1 397 ? 22.891 21.516 -13.469 1 97.5 397 LYS A CA 1
ATOM 3148 C C . LYS A 1 397 ? 23.672 20.766 -12.406 1 97.5 397 LYS A C 1
ATOM 3150 O O . LYS A 1 397 ? 23.109 19.938 -11.68 1 97.5 397 LYS A O 1
ATOM 3155 N N . VAL A 1 398 ? 24.938 21.016 -12.258 1 95.5 398 VAL A N 1
ATOM 3156 C CA . VAL A 1 398 ? 25.812 20.422 -11.266 1 95.5 398 VAL A CA 1
ATOM 3157 C C . VAL A 1 398 ? 26.375 21.5 -10.344 1 95.5 398 VAL A C 1
ATOM 3159 O O . VAL A 1 398 ? 27.219 22.297 -10.758 1 95.5 398 VAL A O 1
ATOM 3162 N N . TYR A 1 399 ? 25.938 21.375 -9.156 1 93 399 TYR A N 1
ATOM 3163 C CA . TYR A 1 399 ? 26.406 22.375 -8.203 1 93 399 TYR A CA 1
ATOM 3164 C C . TYR A 1 399 ? 27.469 21.781 -7.285 1 93 399 TYR A C 1
ATOM 3166 O O . TYR A 1 399 ? 27.797 20.594 -7.367 1 93 399 TYR A O 1
ATOM 3174 N N . CYS A 1 400 ? 28.203 22.547 -6.551 1 87.56 400 CYS A N 1
ATOM 3175 C CA . CYS A 1 400 ? 29.203 22.172 -5.562 1 87.56 400 CYS A CA 1
ATOM 3176 C C . CYS A 1 400 ? 30.328 21.375 -6.207 1 87.56 400 CYS A C 1
ATOM 3178 O O . CYS A 1 400 ? 30.766 20.359 -5.676 1 87.56 400 CYS A O 1
ATOM 3180 N N . TYR A 1 401 ? 30.766 21.797 -7.352 1 88.19 401 TYR A N 1
ATOM 3181 C CA . TYR A 1 401 ? 31.938 21.188 -7.98 1 88.19 401 TYR A CA 1
ATOM 3182 C C . TYR A 1 401 ? 33.219 21.531 -7.219 1 88.19 401 TYR A C 1
ATOM 3184 O O . TYR A 1 401 ? 33.438 22.688 -6.887 1 88.19 401 TYR A O 1
ATOM 3192 N N . ALA A 1 402 ? 33.938 20.562 -6.605 1 81.94 402 ALA A N 1
ATOM 3193 C CA . ALA A 1 402 ? 35.125 20.812 -5.797 1 81.94 402 ALA A CA 1
ATOM 3194 C C . ALA A 1 402 ? 36.375 20.25 -6.48 1 81.94 402 ALA A C 1
ATOM 3196 O O . ALA A 1 402 ? 37.438 20.141 -5.859 1 81.94 402 ALA A O 1
ATOM 3197 N N . GLU A 1 403 ? 36.5 20.047 -7.719 1 72.81 403 GLU A N 1
ATOM 3198 C CA . GLU A 1 403 ? 37.625 19.547 -8.477 1 72.81 403 GLU A CA 1
ATOM 3199 C C . GLU A 1 403 ? 38.219 18.281 -7.859 1 72.81 403 GLU A C 1
ATOM 3201 O O . GLU A 1 403 ? 39.438 18.109 -7.793 1 72.81 403 GLU A O 1
ATOM 3206 N N . VAL A 1 404 ? 37.375 17.562 -7.23 1 73.81 404 VAL A N 1
ATOM 3207 C CA . VAL A 1 404 ? 37.812 16.281 -6.68 1 73.81 404 VAL A CA 1
ATOM 3208 C C . VAL A 1 404 ? 37.906 15.25 -7.805 1 73.81 404 VAL A C 1
ATOM 3210 O O . VAL A 1 404 ? 37.281 15.398 -8.859 1 73.81 404 VAL A O 1
ATOM 3213 N N . GLN A 1 405 ? 38.781 14.312 -7.77 1 70.88 405 GLN A N 1
ATOM 3214 C CA . GLN A 1 405 ? 39.25 13.383 -8.789 1 70.88 405 GLN A CA 1
ATOM 3215 C C . GLN A 1 405 ? 38.062 12.688 -9.477 1 70.88 405 GLN A C 1
ATOM 3217 O O . GLN A 1 405 ? 38.125 12.414 -10.68 1 70.88 405 GLN A O 1
ATOM 3222 N N . ASN A 1 406 ? 36.969 12.594 -8.828 1 83.44 406 ASN A N 1
ATOM 3223 C CA . ASN A 1 406 ? 35.938 11.758 -9.477 1 83.44 406 ASN A CA 1
ATOM 3224 C C . ASN A 1 406 ? 34.75 12.586 -9.922 1 83.44 406 ASN A C 1
ATOM 3226 O O . ASN A 1 406 ? 33.75 12.031 -10.43 1 83.44 406 ASN A O 1
ATOM 3230 N N . GLN A 1 407 ? 34.875 13.875 -10.016 1 87.69 407 GLN A N 1
ATOM 3231 C CA . GLN A 1 407 ? 33.781 14.719 -10.43 1 87.69 407 GLN A CA 1
ATOM 3232 C C . GLN A 1 407 ? 33.875 15.07 -11.914 1 87.69 407 GLN A C 1
ATOM 3234 O O . GLN A 1 407 ? 32.875 15.07 -12.625 1 87.69 407 GLN A O 1
ATOM 3239 N N . LEU A 1 408 ? 35.125 15.297 -12.336 1 88.69 408 LEU A N 1
ATOM 3240 C CA . LEU A 1 408 ? 35.344 15.688 -13.727 1 88.69 408 LEU A CA 1
ATOM 3241 C C . LEU A 1 408 ? 34.969 14.539 -14.672 1 88.69 408 LEU A C 1
ATOM 3243 O O . LEU A 1 408 ? 34.281 14.742 -15.672 1 88.69 408 LEU A O 1
ATOM 3247 N N . PRO A 1 409 ? 35.375 13.359 -14.289 1 88.38 409 PRO A N 1
ATOM 3248 C CA . PRO A 1 409 ? 34.938 12.234 -15.125 1 88.38 409 PRO A CA 1
ATOM 3249 C C . PRO A 1 409 ? 33.438 12.062 -15.148 1 88.38 409 PRO A C 1
ATOM 3251 O O . PRO A 1 409 ? 32.875 11.617 -16.156 1 88.38 409 PRO A O 1
ATOM 3254 N N . ALA A 1 410 ? 32.844 12.367 -14.117 1 91 410 ALA A N 1
ATOM 3255 C CA . ALA A 1 410 ? 31.375 12.289 -14.062 1 91 410 ALA A CA 1
ATOM 3256 C C . ALA A 1 410 ? 30.734 13.273 -15.031 1 91 410 ALA A C 1
ATOM 3258 O O . ALA A 1 410 ? 29.781 12.93 -15.734 1 91 410 ALA A O 1
ATOM 3259 N N . ILE A 1 411 ? 31.234 14.461 -15.062 1 91.44 411 ILE A N 1
ATOM 3260 C CA . ILE A 1 411 ? 30.734 15.477 -15.969 1 91.44 411 ILE A CA 1
ATOM 3261 C C . ILE A 1 411 ? 30.984 15.047 -17.422 1 91.44 411 ILE A C 1
ATOM 3263 O O . ILE A 1 411 ? 30.125 15.219 -18.281 1 91.44 411 ILE A O 1
ATOM 3267 N N . LYS A 1 412 ? 32.188 14.492 -17.594 1 90.94 412 LYS A N 1
ATOM 3268 C CA . LYS A 1 412 ? 32.531 13.984 -18.922 1 90.94 412 LYS A CA 1
ATOM 3269 C C . LYS A 1 412 ? 31.5 12.969 -19.406 1 90.94 412 LYS A C 1
ATOM 3271 O O . LYS A 1 412 ? 31.094 13 -20.578 1 90.94 412 LYS A O 1
ATOM 3276 N N . ASN A 1 413 ? 31.109 12.148 -18.516 1 90.69 413 ASN A N 1
ATOM 3277 C CA . ASN A 1 413 ? 30.125 11.109 -18.844 1 90.69 413 ASN A CA 1
ATOM 3278 C C . ASN A 1 413 ? 28.766 11.703 -19.203 1 90.69 413 ASN A C 1
ATOM 3280 O O . ASN A 1 413 ? 28.094 11.219 -20.109 1 90.69 413 ASN A O 1
ATOM 3284 N N . LEU A 1 414 ? 28.375 12.68 -18.484 1 92.81 414 LEU A N 1
ATOM 3285 C CA . LEU A 1 414 ? 27.094 13.336 -18.766 1 92.81 414 LEU A CA 1
ATOM 3286 C C . LEU A 1 414 ? 27.125 13.984 -20.141 1 92.81 414 LEU A C 1
ATOM 3288 O O . LEU A 1 414 ? 26.172 13.828 -20.922 1 92.81 414 LEU A O 1
ATOM 3292 N N . LEU A 1 415 ? 28.219 14.633 -20.438 1 93 415 LEU A N 1
ATOM 3293 C CA . LEU A 1 415 ? 28.359 15.336 -21.703 1 93 415 LEU A CA 1
ATOM 3294 C C . LEU A 1 415 ? 28.375 14.359 -22.875 1 93 415 LEU A C 1
ATOM 3296 O O . LEU A 1 415 ? 27.766 14.633 -23.922 1 93 415 LEU A O 1
ATOM 3300 N N . LYS A 1 416 ? 28.969 13.266 -22.641 1 91.69 416 LYS A N 1
ATOM 3301 C CA . LYS A 1 416 ? 29.109 12.258 -23.688 1 91.69 416 LYS A CA 1
ATOM 3302 C C . LYS A 1 416 ? 27.766 11.641 -24.047 1 91.69 416 LYS A C 1
ATOM 3304 O O . LYS A 1 416 ? 27.484 11.391 -25.219 1 91.69 416 LYS A O 1
ATOM 3309 N N . ASN A 1 417 ? 26.938 11.484 -23.078 1 92.12 417 ASN A N 1
ATOM 3310 C CA . ASN A 1 417 ? 25.734 10.672 -23.266 1 92.12 417 ASN A CA 1
ATOM 3311 C C . ASN A 1 417 ? 24.5 11.531 -23.5 1 92.12 417 ASN A C 1
ATOM 3313 O O . ASN A 1 417 ? 23.484 11.039 -23.984 1 92.12 417 ASN A O 1
ATOM 3317 N N . ALA A 1 418 ? 24.562 12.789 -23.125 1 94 418 ALA A N 1
ATOM 3318 C CA . ALA A 1 418 ? 23.406 13.664 -23.297 1 94 418 ALA A CA 1
ATOM 3319 C C . ALA A 1 418 ? 23.375 14.273 -24.703 1 94 418 ALA A C 1
ATOM 3321 O O . ALA A 1 418 ? 23.859 15.391 -24.906 1 94 418 ALA A O 1
ATOM 3322 N N . VAL A 1 419 ? 22.703 13.625 -25.547 1 94.12 419 VAL A N 1
ATOM 3323 C CA . VAL A 1 419 ? 22.719 13.984 -26.953 1 94.12 419 VAL A CA 1
ATOM 3324 C C . VAL A 1 419 ? 21.828 15.195 -27.188 1 94.12 419 VAL A C 1
ATOM 3326 O O . VAL A 1 419 ? 22.062 15.977 -28.125 1 94.12 419 VAL A O 1
ATOM 3329 N N . ALA A 1 420 ? 20.875 15.375 -26.375 1 93.94 420 ALA A N 1
ATOM 3330 C CA . ALA A 1 420 ? 19.906 16.453 -26.594 1 93.94 420 ALA A CA 1
ATOM 3331 C C . ALA A 1 420 ? 20.203 17.656 -25.703 1 93.94 420 ALA A C 1
ATOM 3333 O O . ALA A 1 420 ? 19.422 18.594 -25.625 1 93.94 420 ALA A O 1
ATOM 3334 N N . LEU A 1 421 ? 21.312 17.75 -25.125 1 96.06 421 LEU A N 1
ATOM 3335 C CA . LEU A 1 421 ? 21.641 18.734 -24.109 1 96.06 421 LEU A CA 1
ATOM 3336 C C . LEU A 1 421 ? 21.844 20.109 -24.734 1 96.06 421 LEU A C 1
ATOM 3338 O O . LEU A 1 421 ? 22.625 20.25 -25.688 1 96.06 421 LEU A O 1
ATOM 3342 N N . ASP A 1 422 ? 21.203 21.125 -24.219 1 96.56 422 ASP A N 1
ATOM 3343 C CA . ASP A 1 422 ? 21.375 22.5 -24.672 1 96.56 422 ASP A CA 1
ATOM 3344 C C . ASP A 1 422 ? 22.406 23.234 -23.812 1 96.56 422 ASP A C 1
ATOM 3346 O O . ASP A 1 422 ? 23.172 24.047 -24.328 1 96.56 422 ASP A O 1
ATOM 3350 N N . LYS A 1 423 ? 22.328 22.922 -22.594 1 96.69 423 LYS A N 1
ATOM 3351 C CA . LYS A 1 423 ? 23.234 23.625 -21.703 1 96.69 423 LYS A CA 1
ATOM 3352 C C . LYS A 1 423 ? 23.578 22.797 -20.469 1 96.69 423 LYS A C 1
ATOM 3354 O O . LYS A 1 423 ? 22.75 22.031 -19.984 1 96.69 423 LYS A O 1
ATOM 3359 N N . ILE A 1 424 ? 24.766 22.969 -19.953 1 96.31 424 ILE A N 1
ATOM 3360 C CA . ILE A 1 424 ? 25.203 22.406 -18.672 1 96.31 424 ILE A CA 1
ATOM 3361 C C . ILE A 1 424 ? 25.688 23.531 -17.766 1 96.31 424 ILE A C 1
ATOM 3363 O O . ILE A 1 424 ? 26.422 24.422 -18.203 1 96.31 424 ILE A O 1
ATOM 3367 N N . VAL A 1 425 ? 25.094 23.516 -16.625 1 97 425 VAL A N 1
ATOM 3368 C CA . VAL A 1 425 ? 25.453 24.531 -15.633 1 97 425 VAL A CA 1
ATOM 3369 C C . VAL A 1 425 ? 26.344 23.906 -14.555 1 97 425 VAL A C 1
ATOM 3371 O O . VAL A 1 425 ? 25.969 22.906 -13.93 1 97 425 VAL A O 1
ATOM 3374 N N . ILE A 1 426 ? 27.562 24.453 -14.344 1 95.56 426 ILE A N 1
ATOM 3375 C CA . ILE A 1 426 ? 28.484 23.969 -13.328 1 95.56 426 ILE A CA 1
ATOM 3376 C C . ILE A 1 426 ? 28.859 25.109 -12.391 1 95.56 426 ILE A C 1
ATOM 3378 O O . ILE A 1 426 ? 29.328 26.156 -12.836 1 95.56 426 ILE A O 1
ATOM 3382 N N . SER A 1 427 ? 28.516 24.875 -11.172 1 94.44 427 SER A N 1
ATOM 3383 C CA . SER A 1 427 ? 28.844 25.891 -10.18 1 94.44 427 SER A CA 1
ATOM 3384 C C . SER A 1 427 ? 29.797 25.344 -9.117 1 9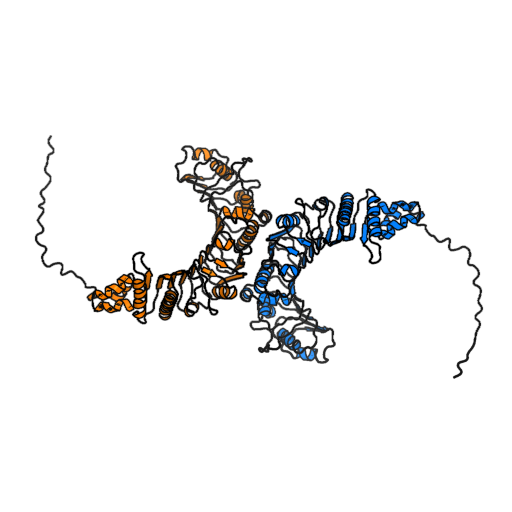4.44 427 SER A C 1
ATOM 3386 O O . SER A 1 427 ? 29.781 24.156 -8.812 1 94.44 427 SER A O 1
ATOM 3388 N N . SER A 1 428 ? 30.734 26.156 -8.602 1 91.06 428 SER A N 1
ATOM 3389 C CA . SER A 1 428 ? 31.703 25.812 -7.559 1 91.06 428 SER A CA 1
ATOM 3390 C C . SER A 1 428 ? 31.844 26.938 -6.543 1 91.06 428 SER A C 1
ATOM 3392 O O . SER A 1 428 ? 31.672 28.109 -6.887 1 91.06 428 SER A O 1
ATOM 3394 N N . ASN A 1 429 ? 32 26.5 -5.371 1 86 429 ASN A N 1
ATOM 3395 C CA . ASN A 1 429 ? 32.281 27.484 -4.336 1 86 429 ASN A CA 1
ATOM 3396 C C . ASN A 1 429 ? 33.75 27.938 -4.398 1 86 429 ASN A C 1
ATOM 3398 O O . ASN A 1 429 ? 34.125 28.938 -3.783 1 86 429 ASN A O 1
ATOM 3402 N N . ASN A 1 430 ? 34.5 27.172 -5.133 1 84.25 430 ASN A N 1
ATOM 3403 C CA . ASN A 1 430 ? 35.906 27.469 -5.289 1 84.25 430 ASN A CA 1
ATOM 3404 C C . ASN A 1 430 ? 36.219 27.953 -6.703 1 84.25 430 ASN A C 1
ATOM 3406 O O . ASN A 1 430 ? 35.375 27.875 -7.59 1 84.25 430 ASN A O 1
ATOM 3410 N N . HIS A 1 431 ? 37.406 28.516 -6.879 1 84.19 431 HIS A N 1
ATOM 3411 C CA . HIS A 1 431 ? 37.844 28.953 -8.195 1 84.19 431 HIS A CA 1
ATOM 3412 C C . HIS A 1 431 ? 38.156 27.766 -9.102 1 84.19 431 HIS A C 1
ATOM 3414 O O . HIS A 1 431 ? 38.719 26.766 -8.656 1 84.19 431 HIS A O 1
ATOM 3420 N N . PHE A 1 432 ? 37.688 27.891 -10.266 1 87.31 432 PHE A N 1
ATOM 3421 C CA . PHE A 1 432 ? 37.969 26.859 -11.266 1 87.31 432 PHE A CA 1
ATOM 3422 C C . PHE A 1 432 ? 39.406 26.938 -11.742 1 87.31 432 PHE A C 1
ATOM 3424 O O . PHE A 1 432 ? 40.031 28.016 -11.75 1 87.31 432 PHE A O 1
ATOM 3431 N N . ALA A 1 433 ? 39.844 25.734 -12 1 81.5 433 ALA A N 1
ATOM 3432 C CA . ALA A 1 433 ? 41.125 25.734 -12.664 1 81.5 433 ALA A CA 1
ATOM 3433 C C . ALA A 1 433 ? 41.094 26.531 -13.961 1 81.5 433 ALA A C 1
ATOM 3435 O O . ALA A 1 433 ? 40.031 26.609 -14.617 1 81.5 433 ALA A O 1
ATOM 3436 N N . ARG A 1 434 ? 42.156 27.25 -14.289 1 82.94 434 ARG A N 1
ATOM 3437 C CA . ARG A 1 434 ? 42.25 28.125 -15.453 1 82.94 434 ARG A CA 1
ATOM 3438 C C . ARG A 1 434 ? 41.875 27.391 -16.734 1 82.94 434 ARG A C 1
ATOM 3440 O O . ARG A 1 434 ? 41.25 27.969 -17.625 1 82.94 434 ARG A O 1
ATOM 3447 N N . ASP A 1 435 ? 42.188 26.062 -16.75 1 88.19 435 ASP A N 1
ATOM 3448 C CA . ASP A 1 435 ? 41.938 25.312 -17.984 1 88.19 435 ASP A CA 1
ATOM 3449 C C . ASP A 1 435 ? 40.688 24.469 -17.875 1 88.19 435 ASP A C 1
ATOM 3451 O O . ASP A 1 435 ? 40.469 23.547 -18.672 1 88.19 435 ASP A O 1
ATOM 3455 N N . PHE A 1 436 ? 39.812 24.812 -16.938 1 91.19 436 PHE A N 1
ATOM 3456 C CA . PHE A 1 436 ? 38.656 23.969 -16.688 1 91.19 436 PHE A CA 1
ATOM 3457 C C . PHE A 1 436 ? 37.719 23.969 -17.891 1 91.19 436 PHE A C 1
ATOM 3459 O O . PHE A 1 436 ? 37.281 22.922 -18.359 1 91.19 436 PHE A O 1
ATOM 3466 N N . GLU A 1 437 ? 37.406 25.141 -18.422 1 89.88 437 GLU A N 1
ATOM 3467 C CA . GLU A 1 437 ? 36.5 25.266 -19.562 1 89.88 437 GLU A CA 1
ATOM 3468 C C . GLU A 1 437 ? 37.094 24.594 -20.797 1 89.88 437 GLU A C 1
ATOM 3470 O O . GLU A 1 437 ? 36.375 23.984 -21.594 1 89.88 437 GLU A O 1
ATOM 3475 N N . LYS A 1 438 ? 38.406 24.812 -20.938 1 91.12 438 LYS A N 1
ATOM 3476 C CA . LYS A 1 438 ? 39.094 24.188 -22.062 1 91.12 438 LYS A CA 1
ATOM 3477 C C . LYS A 1 438 ? 39.031 22.656 -21.969 1 91.12 438 LYS A C 1
ATOM 3479 O O . LYS A 1 438 ? 38.844 21.969 -22.984 1 91.12 438 LYS A O 1
ATOM 3484 N N . GLN A 1 439 ? 39.156 22.203 -20.797 1 90.38 439 GLN A N 1
ATOM 3485 C CA . GLN A 1 439 ? 39.062 20.766 -20.562 1 90.38 439 GLN A CA 1
ATOM 3486 C C . GLN A 1 439 ? 37.688 20.234 -20.938 1 90.38 439 GLN A C 1
ATOM 3488 O O . GLN A 1 439 ? 37.562 19.172 -21.562 1 90.38 439 GLN A O 1
ATOM 3493 N N . LEU A 1 440 ? 36.656 20.969 -20.547 1 91.5 440 LEU A N 1
ATOM 3494 C CA . LEU A 1 440 ? 35.281 20.562 -20.859 1 91.5 440 LEU A CA 1
ATOM 3495 C C . LEU A 1 440 ? 35.062 20.516 -22.359 1 91.5 440 LEU A C 1
ATOM 3497 O O . LEU A 1 440 ? 34.375 19.625 -22.875 1 91.5 440 LEU A O 1
ATOM 3501 N N . MET A 1 441 ? 35.688 21.484 -23.078 1 90.81 441 MET A N 1
ATOM 3502 C CA . MET A 1 441 ? 35.5 21.594 -24.516 1 90.81 441 MET A CA 1
ATOM 3503 C C . MET A 1 441 ? 36.156 20.422 -25.25 1 90.81 441 MET A C 1
ATOM 3505 O O . MET A 1 441 ? 35.781 20.094 -26.375 1 90.81 441 MET A O 1
ATOM 3509 N N . GLU A 1 442 ? 37.094 19.828 -24.547 1 92 442 GLU A N 1
ATOM 3510 C CA . GLU A 1 442 ? 37.844 18.734 -25.156 1 92 442 GLU A CA 1
ATOM 3511 C C . GLU A 1 442 ? 37.125 17.391 -24.969 1 92 442 GLU A C 1
ATOM 3513 O O . GLU A 1 442 ? 37.438 16.422 -25.656 1 92 442 GLU A O 1
ATOM 3518 N N . PHE A 1 443 ? 36.219 17.359 -24.062 1 92.19 443 PHE A N 1
ATOM 3519 C CA . PHE A 1 443 ? 35.5 16.109 -23.812 1 92.19 443 PHE A CA 1
ATOM 3520 C C . PHE A 1 443 ? 34.594 15.781 -25 1 92.19 443 PHE A C 1
ATOM 3522 O O . PHE A 1 443 ? 34.094 16.672 -25.688 1 92.19 443 PHE A O 1
ATOM 3529 N N . PRO A 1 444 ? 34.406 14.445 -25.234 1 91.25 444 PRO A N 1
ATOM 3530 C CA . PRO A 1 444 ? 33.375 14.078 -26.203 1 91.25 444 PRO A CA 1
ATOM 3531 C C . PRO A 1 444 ? 31.969 14.547 -25.781 1 91.25 444 PRO A C 1
ATOM 3533 O O . PRO A 1 444 ? 31.609 14.453 -24.609 1 91.25 444 PRO A O 1
ATOM 3536 N N . ARG A 1 445 ? 31.25 15.156 -26.734 1 92.12 445 ARG A N 1
ATOM 3537 C CA . ARG A 1 445 ? 29.938 15.688 -26.422 1 92.12 445 ARG A CA 1
ATOM 3538 C C . ARG A 1 445 ? 28.859 15.023 -27.297 1 92.12 445 ARG A C 1
ATOM 3540 O O . ARG A 1 445 ? 29.047 14.867 -28.5 1 92.12 445 ARG A O 1
ATOM 3547 N N . GLY A 1 446 ? 27.844 14.602 -26.703 1 91 446 GLY A N 1
ATOM 3548 C CA . GLY A 1 446 ? 26.703 14.109 -27.438 1 91 446 GLY A CA 1
ATOM 3549 C C . GLY A 1 446 ? 25.984 15.195 -28.219 1 91 446 GLY A C 1
ATOM 3550 O O . GLY A 1 446 ? 25.562 14.977 -29.359 1 91 446 GLY A O 1
ATOM 3551 N N . SER A 1 447 ? 25.844 16.312 -27.547 1 92.25 447 SER A N 1
ATOM 3552 C CA . SER A 1 447 ? 25.266 17.5 -28.188 1 92.25 447 SER A CA 1
ATOM 3553 C C . SER A 1 447 ? 26.344 18.5 -28.594 1 92.25 447 SER A C 1
ATOM 3555 O O . SER A 1 447 ? 27 19.094 -27.734 1 92.25 447 SER A O 1
ATOM 3557 N N . LYS A 1 448 ? 26.516 18.812 -29.844 1 88.06 448 LYS A N 1
ATOM 3558 C CA . LYS A 1 448 ? 27.562 19.688 -30.344 1 88.06 448 LYS A CA 1
ATOM 3559 C C . LYS A 1 448 ? 27.281 21.141 -29.984 1 88.06 448 LYS A C 1
ATOM 3561 O O . LYS A 1 448 ? 28.203 21.953 -29.875 1 88.06 448 LYS A O 1
ATOM 3566 N N . ASN A 1 449 ? 26.094 21.453 -29.797 1 88.88 449 ASN A N 1
ATOM 3567 C CA . ASN A 1 449 ? 25.703 22.844 -29.547 1 88.88 449 ASN A CA 1
ATOM 3568 C C . ASN A 1 449 ? 25.5 23.109 -28.047 1 88.88 449 ASN A C 1
ATOM 3570 O O . ASN A 1 449 ? 24.953 24.141 -27.672 1 88.88 449 ASN A O 1
ATOM 3574 N N . CYS A 1 450 ? 26 22.266 -27.203 1 93.75 450 CYS A N 1
ATOM 3575 C CA . CYS A 1 450 ? 25.797 22.406 -25.766 1 93.75 450 CYS A CA 1
ATOM 3576 C C . CYS A 1 450 ? 26.562 23.609 -25.219 1 93.75 450 CYS A C 1
ATOM 3578 O O . CYS A 1 450 ? 27.766 23.766 -25.484 1 93.75 450 CYS A O 1
ATOM 3580 N N . LYS A 1 451 ? 25.875 24.5 -24.531 1 95.38 451 LYS A N 1
ATOM 3581 C CA . LYS A 1 451 ? 26.484 25.672 -23.906 1 95.38 451 LYS A CA 1
ATOM 3582 C C . LYS A 1 451 ? 26.938 25.359 -22.484 1 95.38 451 LYS A C 1
ATOM 3584 O O . LYS A 1 451 ? 26.25 24.641 -21.75 1 95.38 451 LYS A O 1
ATOM 3589 N N . PHE A 1 452 ? 28.125 25.906 -22.172 1 94.62 452 PHE A N 1
ATOM 3590 C CA . PHE A 1 452 ? 28.672 25.75 -20.828 1 94.62 452 PHE A CA 1
ATOM 3591 C C . PHE A 1 452 ? 28.453 27.016 -20 1 94.62 452 PHE A C 1
ATOM 3593 O O . PHE A 1 452 ? 28.875 28.094 -20.406 1 94.62 452 PHE A O 1
ATOM 3600 N N . ILE A 1 453 ? 27.703 26.859 -18.969 1 95.31 453 ILE A N 1
ATOM 3601 C CA . ILE A 1 453 ? 27.547 27.953 -18.016 1 95.31 453 ILE A CA 1
ATOM 3602 C C . ILE A 1 453 ? 28.312 27.625 -16.734 1 95.31 453 ILE A C 1
ATOM 3604 O O . ILE A 1 453 ? 27.906 26.766 -15.969 1 95.31 453 ILE A O 1
ATOM 3608 N N . ILE A 1 454 ? 29.484 28.344 -16.516 1 93.56 454 ILE A N 1
ATOM 3609 C CA . ILE A 1 454 ? 30.375 28.047 -15.398 1 93.56 454 ILE A CA 1
ATOM 3610 C C . ILE A 1 454 ? 30.469 29.281 -14.484 1 93.56 454 ILE A C 1
ATOM 3612 O O . ILE A 1 454 ? 30.719 30.391 -14.953 1 93.56 454 ILE A O 1
ATOM 3616 N N . TYR A 1 455 ? 30.141 29.078 -13.18 1 90.5 455 TYR A N 1
ATOM 3617 C CA . TYR A 1 455 ? 30.281 30.188 -12.25 1 90.5 455 TYR A CA 1
ATOM 3618 C C . TYR A 1 455 ? 30.547 29.688 -10.828 1 90.5 455 TYR A C 1
ATOM 3620 O O . TYR A 1 455 ? 30.234 28.531 -10.508 1 90.5 455 TYR A O 1
ATOM 3628 N N . MET B 1 1 ? -67.75 -64.688 -31.609 1 23.08 1 MET B N 1
ATOM 3629 C CA . MET B 1 1 ? -66.875 -65.438 -32.531 1 23.08 1 MET B CA 1
ATOM 3630 C C . MET B 1 1 ? -65.438 -65.375 -32.062 1 23.08 1 MET B C 1
ATOM 3632 O O . MET B 1 1 ? -64.938 -64.312 -31.719 1 23.08 1 MET B O 1
ATOM 3636 N N . ASP B 1 2 ? -64.562 -66.688 -31.75 1 22.27 2 ASP B N 1
ATOM 3637 C CA . ASP B 1 2 ? -63.562 -67.188 -30.859 1 22.27 2 ASP B CA 1
ATOM 3638 C C . ASP B 1 2 ? -62.156 -67 -31.406 1 22.27 2 ASP B C 1
ATOM 3640 O O . ASP B 1 2 ? -61.781 -67.625 -32.375 1 22.27 2 ASP B O 1
ATOM 3644 N N . GLU B 1 3 ? -61.594 -65.875 -31.609 1 22.36 3 GLU B N 1
ATOM 3645 C CA . GLU B 1 3 ? -60.438 -65.375 -32.375 1 22.36 3 GLU B CA 1
ATOM 3646 C C . GLU B 1 3 ? -59.125 -65.938 -31.781 1 22.36 3 GLU B C 1
ATOM 3648 O O . GLU B 1 3 ? -58.531 -65.312 -30.906 1 22.36 3 GLU B O 1
ATOM 3653 N N . SER B 1 4 ? -59 -67.375 -31.578 1 21 4 SER B N 1
ATOM 3654 C CA . SER B 1 4 ? -58.031 -68.125 -30.734 1 21 4 SER B CA 1
ATOM 3655 C C . SER B 1 4 ? -56.594 -67.875 -31.188 1 21 4 SER B C 1
ATOM 3657 O O . SER B 1 4 ? -56.375 -67.375 -32.281 1 21 4 SER B O 1
ATOM 3659 N N . GLY B 1 5 ? -55.562 -68.938 -31 1 21.56 5 GLY B N 1
ATOM 3660 C CA . GLY B 1 5 ? -54.375 -69.438 -30.328 1 21.56 5 GLY B CA 1
ATOM 3661 C C . GLY B 1 5 ? -53.188 -69.625 -31.266 1 21.56 5 GLY B C 1
ATOM 3662 O O . GLY B 1 5 ? -52.219 -70.312 -30.938 1 21.56 5 GLY B O 1
ATOM 3663 N N . LEU B 1 6 ? -53.062 -69.062 -32.469 1 19.98 6 LEU B N 1
ATOM 3664 C CA . LEU B 1 6 ? -52.344 -69.75 -33.469 1 19.98 6 LEU B CA 1
ATOM 3665 C C . LEU B 1 6 ? -50.844 -69.75 -33.188 1 19.98 6 LEU B C 1
ATOM 3667 O O . LEU B 1 6 ? -50.094 -70.5 -33.812 1 19.98 6 LEU B O 1
ATOM 3671 N N . ASN B 1 7 ? -50.281 -68.875 -32.375 1 20.36 7 ASN B N 1
ATOM 3672 C CA . ASN B 1 7 ? -49.031 -68.25 -32.906 1 20.36 7 ASN B CA 1
ATOM 3673 C C . ASN B 1 7 ? -47.844 -69.25 -32.719 1 20.36 7 ASN B C 1
ATOM 3675 O O . ASN B 1 7 ? -47.75 -69.875 -31.672 1 20.36 7 ASN B O 1
ATOM 3679 N N . ARG B 1 8 ? -46.781 -69.312 -33.562 1 18.05 8 ARG B N 1
ATOM 3680 C CA . ARG B 1 8 ? -45.938 -70.188 -34.375 1 18.05 8 ARG B CA 1
ATOM 3681 C C . ARG B 1 8 ? -44.781 -70.688 -33.562 1 18.05 8 ARG B C 1
ATOM 3683 O O . ARG B 1 8 ? -44.344 -70.125 -32.594 1 18.05 8 ARG B O 1
ATOM 3690 N N . SER B 1 9 ? -44 -71.75 -33.969 1 18.83 9 SER B N 1
ATOM 3691 C CA . SER B 1 9 ? -43.188 -72.938 -33.875 1 18.83 9 SER B CA 1
ATOM 3692 C C . SER B 1 9 ? -41.719 -72.562 -33.781 1 18.83 9 SER B C 1
ATOM 3694 O O . SER B 1 9 ? -40.906 -73.438 -33.469 1 18.83 9 SER B O 1
ATOM 3696 N N . SER B 1 10 ? -41.219 -71.438 -34.094 1 20.89 10 SER B N 1
ATOM 3697 C CA . SER B 1 10 ? -39.938 -71.75 -34.719 1 20.89 10 SER B CA 1
ATOM 3698 C C . SER B 1 10 ? -39 -72.438 -33.688 1 20.89 10 SER B C 1
ATOM 3700 O O . SER B 1 10 ? -38.938 -72 -32.531 1 20.89 10 SER B O 1
ATOM 3702 N N . LYS B 1 11 ? -38.5 -73.562 -33.844 1 20.73 11 LYS B N 1
ATOM 3703 C CA . LYS B 1 11 ? -37.688 -74.625 -33.375 1 20.73 11 LYS B CA 1
ATOM 3704 C C . LYS B 1 11 ? -36.312 -74.188 -32.938 1 20.73 11 LYS B C 1
ATOM 3706 O O . LYS B 1 11 ? -35.625 -73.438 -33.656 1 20.73 11 LYS B O 1
ATOM 3711 N N . LYS B 1 12 ? -36.031 -74.188 -31.781 1 22.52 12 LYS B N 1
ATOM 3712 C CA . LYS B 1 12 ? -34.875 -73.812 -31 1 22.52 12 LYS B CA 1
ATOM 3713 C C . LYS B 1 12 ? -33.656 -74.688 -31.375 1 22.52 12 LYS B C 1
ATOM 3715 O O . LYS B 1 12 ? -33.594 -75.812 -31.016 1 22.52 12 LYS B O 1
ATOM 3720 N N . HIS B 1 13 ? -33.375 -74.688 -32.656 1 20.33 13 HIS B N 1
ATOM 3721 C CA . HIS B 1 13 ? -32.281 -75.625 -32.938 1 20.33 13 HIS B CA 1
ATOM 3722 C C . HIS B 1 13 ? -31.156 -75.5 -31.922 1 20.33 13 HIS B C 1
ATOM 3724 O O . HIS B 1 13 ? -30.812 -74.375 -31.531 1 20.33 13 HIS B O 1
ATOM 3730 N N . LYS B 1 14 ? -30.859 -76.375 -31.125 1 25.62 14 LYS B N 1
ATOM 3731 C CA . LYS B 1 14 ? -29.875 -76.688 -30.094 1 25.62 14 LYS B CA 1
ATOM 3732 C C . LYS B 1 14 ? -28.453 -76.562 -30.609 1 25.62 14 LYS B C 1
ATOM 3734 O O . LYS B 1 14 ? -28.047 -77.25 -31.547 1 25.62 14 LYS B O 1
ATOM 3739 N N . LEU B 1 15 ? -28.047 -75.312 -30.734 1 23.25 15 LEU B N 1
ATOM 3740 C CA . LEU B 1 15 ? -26.656 -75.125 -31.141 1 23.25 15 LEU B CA 1
ATOM 3741 C C . LEU B 1 15 ? -25.75 -76.125 -30.438 1 23.25 15 LEU B C 1
ATOM 3743 O O . LEU B 1 15 ? -25.781 -76.25 -29.219 1 23.25 15 LEU B O 1
ATOM 3747 N N . ASN B 1 16 ? -25.5 -77.25 -30.938 1 25.78 16 ASN B N 1
ATOM 3748 C CA . ASN B 1 16 ? -24.438 -78.25 -30.781 1 25.78 16 ASN B CA 1
ATOM 3749 C C . ASN B 1 16 ? -23.141 -77.625 -30.281 1 25.78 16 ASN B C 1
ATOM 3751 O O . ASN B 1 16 ? -22.953 -76.438 -30.406 1 25.78 16 ASN B O 1
ATOM 3755 N N . GLU B 1 17 ? -22.078 -78.438 -29.844 1 27.75 17 GLU B N 1
ATOM 3756 C CA . GLU B 1 17 ? -20.781 -78.5 -29.172 1 27.75 17 GLU B CA 1
ATOM 3757 C C . GLU B 1 17 ? -19.75 -77.625 -29.906 1 27.75 17 GLU B C 1
ATOM 3759 O O . GLU B 1 17 ? -19.578 -77.75 -31.125 1 27.75 17 GLU B O 1
ATOM 3764 N N . GLU B 1 18 ? -19.516 -76.375 -29.516 1 26.95 18 GLU B N 1
ATOM 3765 C CA . GLU B 1 18 ? -18.625 -75.438 -30.141 1 26.95 18 GLU B CA 1
ATOM 3766 C C . GLU B 1 18 ? -17.25 -76 -30.406 1 26.95 18 GLU B C 1
ATOM 3768 O O . GLU B 1 18 ? -16.547 -76.438 -29.484 1 26.95 18 GLU B O 1
ATOM 3773 N N . GLN B 1 19 ? -16.969 -76.75 -31.391 1 28.33 19 GLN B N 1
ATOM 3774 C CA . GLN B 1 19 ? -15.68 -77.125 -31.922 1 28.33 19 GLN B CA 1
ATOM 3775 C C . GLN B 1 19 ? -14.625 -76.062 -31.75 1 28.33 19 GLN B C 1
ATOM 3777 O O . GLN B 1 19 ? -14.945 -74.938 -31.406 1 28.33 19 GLN B O 1
ATOM 3782 N N . GLY B 1 20 ? -13.531 -76 -32.781 1 29.25 20 GLY B N 1
ATOM 3783 C CA . GLY B 1 20 ? -12.18 -75.5 -33 1 29.25 20 GLY B CA 1
ATOM 3784 C C . GLY B 1 20 ? -12.078 -74 -32.969 1 29.25 20 GLY B C 1
ATOM 3785 O O . GLY B 1 20 ? -11.094 -73.375 -33.438 1 29.25 20 GLY B O 1
ATOM 3786 N N . ILE B 1 21 ? -12.984 -73.188 -32.812 1 29.97 21 ILE B N 1
ATOM 3787 C CA . ILE B 1 21 ? -13.055 -71.812 -33.312 1 29.97 21 ILE B CA 1
ATOM 3788 C C . ILE B 1 21 ? -11.93 -71 -32.688 1 29.97 21 ILE B C 1
ATOM 3790 O O . ILE B 1 21 ? -11.422 -70.062 -33.281 1 29.97 21 ILE B O 1
ATOM 3794 N N . VAL B 1 22 ? -12.086 -70.938 -31.359 1 32.38 22 VAL B N 1
ATOM 3795 C CA . VAL B 1 22 ? -11.281 -69.812 -30.844 1 32.38 22 VAL B CA 1
ATOM 3796 C C . VAL B 1 22 ? -9.812 -70.062 -31.203 1 32.38 22 VAL B C 1
ATOM 3798 O O . VAL B 1 22 ? -9.125 -70.812 -30.547 1 32.38 22 VAL B O 1
ATOM 3801 N N . ASP B 1 23 ? -9.555 -70.5 -32.312 1 33.69 23 ASP B N 1
ATOM 3802 C CA . ASP B 1 23 ? -8.203 -70.125 -32.656 1 33.69 23 ASP B CA 1
ATOM 3803 C C . ASP B 1 23 ? -8.023 -68.625 -32.406 1 33.69 23 ASP B C 1
ATOM 3805 O O . ASP B 1 23 ? -8.422 -67.812 -33.25 1 33.69 23 ASP B O 1
ATOM 3809 N N . GLY B 1 24 ? -8.688 -68.062 -31.469 1 33.34 24 GLY B N 1
ATOM 3810 C CA . GLY B 1 24 ? -8.695 -66.75 -30.938 1 33.34 24 GLY B CA 1
ATOM 3811 C C . GLY B 1 24 ? -7.457 -65.938 -31.297 1 33.34 24 GLY B C 1
ATOM 3812 O O . GLY B 1 24 ? -6.348 -66.438 -31.312 1 33.34 24 GLY B O 1
ATOM 3813 N N . ASN B 1 25 ? -7.613 -65.125 -32.344 1 34.38 25 ASN B N 1
ATOM 3814 C CA . ASN B 1 25 ? -6.664 -64 -32.562 1 34.38 25 ASN B CA 1
ATOM 3815 C C . ASN B 1 25 ? -6.09 -63.5 -31.25 1 34.38 25 ASN B C 1
ATOM 3817 O O . ASN B 1 25 ? -6.625 -62.562 -30.656 1 34.38 25 ASN B O 1
ATOM 3821 N N . THR B 1 26 ? -6.164 -64.188 -30.219 1 37.66 26 THR B N 1
ATOM 3822 C CA . THR B 1 26 ? -5.133 -63.781 -29.281 1 37.66 26 THR B CA 1
ATOM 3823 C C . THR B 1 26 ? -3.939 -63.188 -30.016 1 37.66 26 THR B C 1
ATOM 3825 O O . THR B 1 26 ? -3.039 -63.906 -30.453 1 37.66 26 THR B O 1
ATOM 3828 N N . LYS B 1 27 ? -4.285 -62.594 -31.109 1 42.53 27 LYS B N 1
ATOM 3829 C CA . LYS B 1 27 ? -3.24 -61.656 -31.469 1 42.53 27 LYS B CA 1
ATOM 3830 C C . LYS B 1 27 ? -2.404 -61.25 -30.25 1 42.53 27 LYS B C 1
ATOM 3832 O O . LYS B 1 27 ? -2.85 -60.469 -29.406 1 42.53 27 LYS B O 1
ATOM 3837 N N . CYS B 1 28 ? -1.917 -62.188 -29.672 1 48.94 28 CYS B N 1
ATOM 3838 C CA . CYS B 1 28 ? -0.945 -62.219 -28.594 1 48.94 28 CYS B CA 1
ATOM 3839 C C . CYS B 1 28 ? -0.113 -60.938 -28.578 1 48.94 28 CYS B C 1
ATOM 3841 O O . CYS B 1 28 ? 0.452 -60.531 -29.594 1 48.94 28 CYS B O 1
ATOM 3843 N N . LEU B 1 29 ? -0.614 -60.031 -27.703 1 60.75 29 LEU B N 1
ATOM 3844 C CA . LEU B 1 29 ? 0.279 -58.906 -27.375 1 60.75 29 LEU B CA 1
ATOM 3845 C C . LEU B 1 29 ? 1.732 -59.281 -27.625 1 60.75 29 LEU B C 1
ATOM 3847 O O . LEU B 1 29 ? 2.588 -58.406 -27.781 1 60.75 29 LEU B O 1
ATOM 3851 N N . GLU B 1 30 ? 1.899 -60.719 -27.75 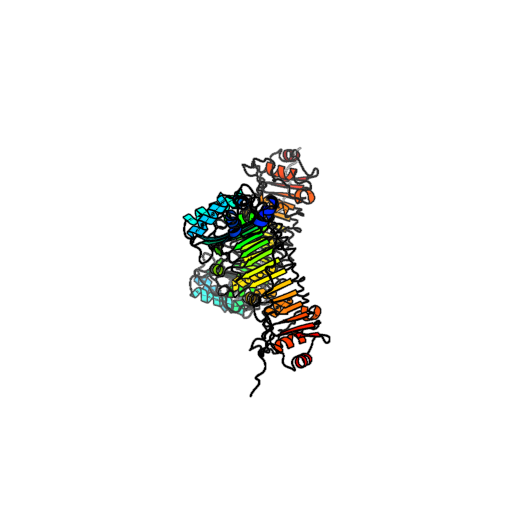1 61.34 30 GLU B N 1
ATOM 3852 C CA . GLU B 1 30 ? 3.268 -61.188 -27.906 1 61.34 30 GLU B CA 1
ATOM 3853 C C . GLU B 1 30 ? 3.799 -60.875 -29.312 1 61.34 30 GLU B C 1
ATOM 3855 O O . GLU B 1 30 ? 5.008 -60.75 -29.5 1 61.34 30 GLU B O 1
ATOM 3860 N N . ASN B 1 31 ? 2.818 -60.75 -30.312 1 65.88 31 ASN B N 1
ATOM 3861 C CA . ASN B 1 31 ? 3.312 -60.562 -31.672 1 65.88 31 ASN B CA 1
ATOM 3862 C C . ASN B 1 31 ? 3.34 -59.062 -32.031 1 65.88 31 ASN B C 1
ATOM 3864 O O . ASN B 1 31 ? 3.596 -58.719 -33.188 1 65.88 31 ASN B O 1
ATOM 3868 N N . LEU B 1 32 ? 2.979 -58.281 -31.078 1 75.25 32 LEU B N 1
ATOM 3869 C CA . LEU B 1 32 ? 3.008 -56.844 -31.375 1 75.25 32 LEU B CA 1
ATOM 3870 C C . LEU B 1 32 ? 4.438 -56.312 -31.344 1 75.25 32 LEU B C 1
ATOM 3872 O O . LEU B 1 32 ? 5.266 -56.781 -30.562 1 75.25 32 LEU B O 1
ATOM 3876 N N . PRO B 1 33 ? 4.723 -55.438 -32.406 1 80.44 33 PRO B N 1
ATOM 3877 C CA . PRO B 1 33 ? 6.035 -54.781 -32.344 1 80.44 33 PRO B CA 1
ATOM 3878 C C . PRO B 1 33 ? 6.312 -54.156 -30.984 1 80.44 33 PRO B C 1
ATOM 3880 O O . PRO B 1 33 ? 5.383 -53.75 -30.297 1 80.44 33 PRO B O 1
ATOM 3883 N N . GLU B 1 34 ? 7.574 -54.156 -30.734 1 81.12 34 GLU B N 1
ATOM 3884 C CA . GLU B 1 34 ? 8.023 -53.688 -29.422 1 81.12 34 GLU B CA 1
ATOM 3885 C C . GLU B 1 34 ? 7.594 -52.25 -29.188 1 81.12 34 GLU B C 1
ATOM 3887 O O . GLU B 1 34 ? 7.219 -51.875 -28.078 1 81.12 34 GLU B O 1
ATOM 3892 N N . GLU B 1 35 ? 7.602 -51.5 -30.266 1 82.19 35 GLU B N 1
ATOM 3893 C CA . GLU B 1 35 ? 7.234 -50.094 -30.156 1 82.19 35 GLU B CA 1
ATOM 3894 C C . GLU B 1 35 ? 5.781 -49.938 -29.719 1 82.19 35 GLU B C 1
ATOM 3896 O O . GLU B 1 35 ? 5.461 -49.062 -28.906 1 82.19 35 GLU B O 1
ATOM 3901 N N . ILE B 1 36 ? 5.027 -50.75 -30.172 1 83.94 36 ILE B N 1
ATOM 3902 C CA . ILE B 1 36 ? 3.602 -50.719 -29.859 1 83.94 36 ILE B CA 1
ATOM 3903 C C . ILE B 1 36 ? 3.375 -51.219 -28.438 1 83.94 36 ILE B C 1
ATOM 3905 O O . ILE B 1 36 ? 2.574 -50.656 -27.688 1 83.94 36 ILE B O 1
ATOM 3909 N N . LEU B 1 37 ? 4.055 -52.25 -28.156 1 82.38 37 LEU B N 1
ATOM 3910 C CA . LEU B 1 37 ? 3.939 -52.812 -26.812 1 82.38 37 LEU B CA 1
ATOM 3911 C C . LEU B 1 37 ? 4.355 -51.75 -25.766 1 82.38 37 LEU B C 1
ATOM 3913 O O . LEU B 1 37 ? 3.676 -51.594 -24.75 1 82.38 37 LEU B O 1
ATOM 3917 N N . ARG B 1 38 ? 5.457 -51.125 -26 1 82.69 38 ARG B N 1
ATOM 3918 C CA . ARG B 1 38 ? 5.926 -50.062 -25.109 1 82.69 38 ARG B CA 1
ATOM 3919 C C . ARG B 1 38 ? 4.859 -48.969 -24.922 1 82.69 38 ARG B C 1
ATOM 3921 O O . ARG B 1 38 ? 4.66 -48.469 -23.812 1 82.69 38 ARG B O 1
ATOM 3928 N N . TYR B 1 39 ? 4.199 -48.75 -25.969 1 84.56 39 TYR B N 1
ATOM 3929 C CA . TYR B 1 39 ? 3.145 -47.719 -25.922 1 84.56 39 TYR B CA 1
ATOM 3930 C C . TYR B 1 39 ? 1.993 -48.188 -25.031 1 84.56 39 TYR B C 1
ATOM 3932 O O . TYR B 1 39 ? 1.502 -47.438 -24.188 1 84.56 39 TYR B O 1
ATOM 3940 N N . ILE B 1 40 ? 1.614 -49.375 -25.172 1 81 40 ILE B N 1
ATOM 3941 C CA . ILE B 1 40 ? 0.512 -49.938 -24.391 1 81 40 ILE B CA 1
ATOM 3942 C C . ILE B 1 40 ? 0.871 -49.938 -22.906 1 81 40 ILE B C 1
ATOM 3944 O O . ILE B 1 40 ? 0.062 -49.531 -22.078 1 81 40 ILE B O 1
ATOM 3948 N N . ILE B 1 41 ? 2.01 -50.344 -22.703 1 84.69 41 ILE B N 1
ATOM 3949 C CA . ILE B 1 41 ? 2.471 -50.438 -21.312 1 84.69 41 ILE B CA 1
ATOM 3950 C C . ILE B 1 41 ? 2.562 -49.031 -20.703 1 84.69 41 ILE B C 1
ATOM 3952 O O . ILE B 1 41 ? 2.291 -48.844 -19.516 1 84.69 41 ILE B O 1
ATOM 3956 N N . SER B 1 42 ? 2.848 -48.062 -21.5 1 84.81 42 SER B N 1
ATOM 3957 C CA . SER B 1 42 ? 3 -46.688 -21.031 1 84.81 42 SER B CA 1
ATOM 3958 C C . SER B 1 42 ? 1.665 -46.094 -20.578 1 84.81 42 SER B C 1
ATOM 3960 O O . SER B 1 42 ? 1.629 -45.094 -19.859 1 84.81 42 SER B O 1
ATOM 3962 N N . LEU B 1 43 ? 0.6 -46.781 -20.922 1 82.19 43 LEU B N 1
ATOM 3963 C CA . LEU B 1 43 ? -0.733 -46.312 -20.578 1 82.19 43 LEU B CA 1
ATOM 3964 C C . LEU B 1 43 ? -1.189 -46.875 -19.234 1 82.19 43 LEU B C 1
ATOM 3966 O O . LEU B 1 43 ? -2.186 -46.406 -18.672 1 82.19 43 LEU B O 1
ATOM 3970 N N . LEU B 1 44 ? -0.464 -47.781 -18.734 1 82.31 44 LEU B N 1
ATOM 3971 C CA . LEU B 1 44 ? -0.833 -48.438 -17.484 1 82.31 44 LEU B CA 1
ATOM 3972 C C . LEU B 1 44 ? -0.27 -47.688 -16.281 1 82.31 44 LEU B C 1
ATOM 3974 O O . LEU B 1 44 ? 0.749 -47 -16.391 1 82.31 44 LEU B O 1
ATOM 3978 N N . PRO B 1 45 ? -1.066 -47.844 -15.141 1 85.44 45 PRO B N 1
ATOM 3979 C CA . PRO B 1 45 ? -0.429 -47.344 -13.906 1 85.44 45 PRO B CA 1
ATOM 3980 C C . PRO B 1 45 ? 0.919 -48.031 -13.648 1 85.44 45 PRO B C 1
ATOM 3982 O O . PRO B 1 45 ? 1.146 -49.156 -14.078 1 85.44 45 PRO B O 1
ATOM 3985 N N . THR B 1 46 ? 1.826 -47.375 -13.055 1 89.62 46 THR B N 1
ATOM 3986 C CA . THR B 1 46 ? 3.205 -47.812 -12.867 1 89.62 46 THR B CA 1
ATOM 3987 C C . THR B 1 46 ? 3.25 -49.219 -12.289 1 89.62 46 THR B C 1
ATOM 3989 O O . THR B 1 46 ? 4 -50.062 -12.766 1 89.62 46 THR B O 1
ATOM 3992 N N . ASN B 1 47 ? 2.41 -49.469 -11.297 1 86.5 47 ASN B N 1
ATOM 3993 C CA . ASN B 1 47 ? 2.387 -50.812 -10.672 1 86.5 47 ASN B CA 1
ATOM 3994 C C . ASN B 1 47 ? 2.049 -51.906 -11.688 1 86.5 47 ASN B C 1
ATOM 3996 O O . ASN B 1 47 ? 2.705 -52.938 -11.719 1 86.5 47 ASN B O 1
ATOM 4000 N N . ASP B 1 48 ? 1.113 -51.625 -12.461 1 86.31 48 ASP B N 1
ATOM 4001 C CA . ASP B 1 48 ? 0.667 -52.594 -13.453 1 86.31 48 ASP B CA 1
ATOM 4002 C C . ASP B 1 48 ? 1.699 -52.75 -14.57 1 86.31 48 ASP B C 1
ATOM 4004 O O . ASP B 1 48 ? 1.93 -53.844 -15.055 1 86.31 48 ASP B O 1
ATOM 4008 N N . ALA B 1 49 ? 2.176 -51.625 -14.875 1 87.75 49 ALA B N 1
ATOM 4009 C CA . ALA B 1 49 ? 3.205 -51.688 -15.914 1 87.75 49 ALA B CA 1
ATOM 4010 C C . ALA B 1 49 ? 4.355 -52.594 -15.492 1 87.75 49 ALA B C 1
ATOM 4012 O O . ALA B 1 49 ? 4.785 -53.438 -16.266 1 87.75 49 ALA B O 1
ATOM 4013 N N . VAL B 1 50 ? 4.84 -52.438 -14.375 1 88.19 50 VAL B N 1
ATOM 4014 C CA . VAL B 1 50 ? 5.949 -53.219 -13.859 1 88.19 50 VAL B CA 1
ATOM 4015 C C . VAL B 1 50 ? 5.543 -54.688 -13.781 1 88.19 50 VAL B C 1
ATOM 4017 O O . VAL B 1 50 ? 6.336 -55.594 -14.102 1 88.19 50 VAL B O 1
ATOM 4020 N N . ARG B 1 51 ? 4.312 -54.938 -13.43 1 86.5 51 ARG B N 1
ATOM 4021 C CA . ARG B 1 51 ? 3.805 -56.281 -13.266 1 86.5 51 ARG B CA 1
ATOM 4022 C C . ARG B 1 51 ? 3.764 -57.031 -14.602 1 86.5 51 ARG B C 1
ATOM 4024 O O . ARG B 1 51 ? 3.76 -58.25 -14.633 1 86.5 51 ARG B O 1
ATOM 4031 N N . THR B 1 52 ? 3.693 -56.312 -15.641 1 83.25 52 THR B N 1
ATOM 4032 C CA . THR B 1 52 ? 3.678 -56.938 -16.953 1 83.25 52 THR B CA 1
ATOM 4033 C C . THR B 1 52 ? 4.98 -57.688 -17.203 1 83.25 52 THR B C 1
ATOM 4035 O O . THR B 1 52 ? 5.047 -58.531 -18.094 1 83.25 52 THR B O 1
ATOM 4038 N N . SER B 1 53 ? 5.992 -57.406 -16.469 1 85.25 53 SER B N 1
ATOM 4039 C CA . SER B 1 53 ? 7.301 -58.031 -16.656 1 85.25 53 SER B CA 1
ATOM 4040 C C . SER B 1 53 ? 7.246 -59.531 -16.391 1 85.25 53 SER B C 1
ATOM 4042 O O . SER B 1 53 ? 8.117 -60.281 -16.828 1 85.25 53 SER B O 1
ATOM 4044 N N . ILE B 1 54 ? 6.227 -59.906 -15.68 1 82.31 54 ILE B N 1
ATOM 4045 C CA . ILE B 1 54 ? 6.16 -61.312 -15.273 1 82.31 54 ILE B CA 1
ATOM 4046 C C . ILE B 1 54 ? 5.293 -62.094 -16.266 1 82.31 54 ILE B C 1
ATOM 4048 O O . ILE B 1 54 ? 5.234 -63.312 -16.203 1 82.31 54 ILE B O 1
ATOM 4052 N N . LEU B 1 55 ? 4.668 -61.375 -17.156 1 76.75 55 LEU B N 1
ATOM 4053 C CA . LEU B 1 55 ? 3.725 -62.031 -18.062 1 76.75 55 LEU B CA 1
ATOM 4054 C C . LEU B 1 55 ? 4.461 -62.875 -19.109 1 76.75 55 LEU B C 1
ATOM 4056 O O . LEU B 1 55 ? 4.055 -64 -19.406 1 76.75 55 LEU B O 1
ATOM 4060 N N . CYS B 1 56 ? 5.539 -62.281 -19.609 1 78.56 56 CYS B N 1
ATOM 4061 C CA . CYS B 1 56 ? 6.367 -63 -20.578 1 78.56 56 CYS B CA 1
ATOM 4062 C C . CYS B 1 56 ? 7.766 -62.406 -20.656 1 78.56 56 CYS B C 1
ATOM 4064 O O . CYS B 1 56 ? 7.965 -61.25 -20.266 1 78.56 56 CYS B O 1
ATOM 4066 N N . LYS B 1 57 ? 8.758 -63.094 -21.047 1 80.94 57 LYS B N 1
ATOM 4067 C CA . LYS B 1 57 ? 10.156 -62.688 -21.094 1 80.94 57 LYS B CA 1
ATOM 4068 C C . LYS B 1 57 ? 10.336 -61.469 -22.016 1 80.94 57 LYS B C 1
ATOM 4070 O O . LYS B 1 57 ? 11.148 -60.594 -21.734 1 80.94 57 LYS B O 1
ATOM 4075 N N . ARG B 1 58 ? 9.547 -61.375 -23 1 79.81 58 ARG B N 1
ATOM 4076 C CA . ARG B 1 58 ? 9.648 -60.281 -23.969 1 79.81 58 ARG B CA 1
ATOM 4077 C C . ARG B 1 58 ? 9.258 -58.938 -23.344 1 79.81 58 ARG B C 1
ATOM 4079 O O . ARG B 1 58 ? 9.711 -57.906 -23.781 1 79.81 58 ARG B O 1
ATOM 4086 N N . TRP B 1 59 ? 8.477 -59.125 -22.359 1 78.75 59 TRP B N 1
ATOM 4087 C CA . TRP B 1 59 ? 7.938 -57.906 -21.75 1 78.75 59 TRP B CA 1
ATOM 4088 C C . TRP B 1 59 ? 8.734 -57.531 -20.5 1 78.75 59 TRP B C 1
ATOM 4090 O O . TRP B 1 59 ? 8.445 -56.5 -19.859 1 78.75 59 TRP B O 1
ATOM 4100 N N . GLU B 1 60 ? 9.695 -58.25 -20.219 1 83.75 60 GLU B N 1
ATOM 4101 C CA . GLU B 1 60 ? 10.398 -58.156 -18.938 1 83.75 60 GLU B CA 1
ATOM 4102 C C . GLU B 1 60 ? 10.953 -56.781 -18.703 1 83.75 60 GLU B C 1
ATOM 4104 O O . GLU B 1 60 ? 10.922 -56.281 -17.562 1 83.75 60 GLU B O 1
ATOM 4109 N N . TYR B 1 61 ? 11.422 -56.062 -19.719 1 86.25 61 TYR B N 1
ATOM 4110 C CA . TYR B 1 61 ? 12.094 -54.781 -19.484 1 86.25 61 TYR B CA 1
ATOM 4111 C C . TYR B 1 61 ? 11.383 -53.656 -20.203 1 86.25 61 TYR B C 1
ATOM 4113 O O . TYR B 1 61 ? 11.883 -52.531 -20.25 1 86.25 61 TYR B O 1
ATOM 4121 N N . LEU B 1 62 ? 10.211 -53.875 -20.703 1 85.44 62 LEU B N 1
ATOM 4122 C CA . LEU B 1 62 ? 9.508 -52.844 -21.484 1 85.44 62 LEU B CA 1
ATOM 4123 C C . LEU B 1 62 ? 9.094 -51.688 -20.594 1 85.44 62 LEU B C 1
ATOM 4125 O O . LEU B 1 62 ? 9.055 -50.531 -21.047 1 85.44 62 LEU B O 1
ATOM 4129 N N . TRP B 1 63 ? 8.812 -52.062 -19.406 1 88.5 63 TRP B N 1
ATOM 4130 C CA . TRP B 1 63 ? 8.336 -51.031 -18.469 1 88.5 63 TRP B CA 1
ATOM 4131 C C . TRP B 1 63 ? 9.453 -50.062 -18.125 1 88.5 63 TRP B C 1
ATOM 4133 O O . TRP B 1 63 ? 9.188 -48.969 -17.609 1 88.5 63 TRP B O 1
ATOM 4143 N N . THR B 1 64 ? 10.703 -50.406 -18.359 1 91.19 64 THR B N 1
ATOM 4144 C CA . THR B 1 64 ? 11.852 -49.594 -17.938 1 91.19 64 THR B CA 1
ATOM 4145 C C . THR B 1 64 ? 11.945 -48.312 -18.719 1 91.19 64 THR B C 1
ATOM 4147 O O . THR B 1 64 ? 12.734 -47.438 -18.391 1 91.19 64 THR B O 1
ATOM 4150 N N . SER B 1 65 ? 11.117 -48.062 -19.719 1 90.75 65 SER B N 1
ATOM 4151 C CA . SER B 1 65 ? 11.18 -46.875 -20.547 1 90.75 65 SER B CA 1
ATOM 4152 C C . SER B 1 65 ? 9.867 -46.094 -20.484 1 90.75 65 SER B C 1
ATOM 4154 O O . SER B 1 65 ? 9.648 -45.188 -21.281 1 90.75 65 SER B O 1
ATOM 4156 N N . ILE B 1 66 ? 9.039 -46.438 -19.578 1 90.88 66 ILE B N 1
ATOM 4157 C CA . ILE B 1 66 ? 7.746 -45.75 -19.531 1 90.88 66 ILE B CA 1
ATOM 4158 C C . ILE B 1 66 ? 7.926 -44.312 -19.125 1 90.88 66 ILE B C 1
ATOM 4160 O O . ILE B 1 66 ? 8.703 -44 -18.219 1 90.88 66 ILE B O 1
ATOM 4164 N N . PRO B 1 67 ? 7.168 -43.438 -19.781 1 93.62 67 PRO B N 1
ATOM 4165 C CA . PRO B 1 67 ? 7.391 -42 -19.562 1 93.62 67 PRO B CA 1
ATOM 4166 C C . PRO B 1 67 ? 6.652 -41.469 -18.328 1 93.62 67 PRO B C 1
ATOM 4168 O O . PRO B 1 67 ? 7.039 -40.438 -17.781 1 93.62 67 PRO B O 1
ATOM 4171 N N . ASN B 1 68 ? 5.613 -42.094 -17.922 1 94.75 68 ASN B N 1
ATOM 4172 C CA . ASN B 1 68 ? 4.828 -41.625 -16.781 1 94.75 68 ASN B CA 1
ATOM 4173 C C . ASN B 1 68 ? 4.977 -42.562 -15.586 1 94.75 68 ASN B C 1
ATOM 4175 O O . ASN B 1 68 ? 4.598 -43.719 -15.648 1 94.75 68 ASN B O 1
ATOM 4179 N N . LEU B 1 69 ? 5.539 -42.031 -14.516 1 95.38 69 LEU B N 1
ATOM 4180 C CA . LEU B 1 69 ? 5.742 -42.781 -13.289 1 95.38 69 LEU B CA 1
ATOM 4181 C C . LEU B 1 69 ? 4.926 -42.188 -12.141 1 95.38 69 LEU B C 1
ATOM 4183 O O . LEU B 1 69 ? 5.035 -41 -11.844 1 95.38 69 LEU B O 1
ATOM 4187 N N . GLY B 1 70 ? 4.043 -42.938 -11.594 1 94.69 70 GLY B N 1
ATOM 4188 C CA . GLY B 1 70 ? 3.229 -42.5 -10.469 1 94.69 70 GLY B CA 1
ATOM 4189 C C . GLY B 1 70 ? 3.266 -43.469 -9.297 1 94.69 70 GLY B C 1
ATOM 4190 O O . GLY B 1 70 ? 3.123 -44.688 -9.469 1 94.69 70 GLY B O 1
ATOM 4191 N N . PHE B 1 71 ? 3.529 -42.906 -8.094 1 94.38 71 PHE B N 1
ATOM 4192 C CA . PHE B 1 71 ? 3.639 -43.719 -6.895 1 94.38 71 PHE B CA 1
ATOM 4193 C C . PHE B 1 71 ? 2.752 -43.188 -5.781 1 94.38 71 PHE B C 1
ATOM 4195 O O . PHE B 1 71 ? 2.871 -42 -5.406 1 94.38 71 PHE B O 1
ATOM 4202 N N . LYS B 1 72 ? 1.908 -43.906 -5.293 1 90.44 72 LYS B N 1
ATOM 4203 C CA . LYS B 1 72 ? 1.058 -43.562 -4.16 1 90.44 72 LYS B CA 1
ATOM 4204 C C . LYS B 1 72 ? 0.944 -44.719 -3.182 1 90.44 72 LYS B C 1
ATOM 4206 O O . LYS B 1 72 ? 0.644 -45.875 -3.582 1 90.44 72 LYS B O 1
ATOM 4211 N N . LYS B 1 73 ? 1.32 -44.438 -2.018 1 81.75 73 LYS B N 1
ATOM 4212 C CA . LYS B 1 73 ? 1.21 -45.5 -1.026 1 81.75 73 LYS B CA 1
ATOM 4213 C C . LYS B 1 73 ? -0.248 -45.75 -0.666 1 81.75 73 LYS B C 1
ATOM 4215 O O . LYS B 1 73 ? -0.973 -44.844 -0.271 1 81.75 73 LYS B O 1
ATOM 4220 N N . GLY B 1 74 ? -0.654 -46.906 -0.853 1 71.62 74 GLY B N 1
ATOM 4221 C CA . GLY B 1 74 ? -1.989 -47.312 -0.434 1 71.62 74 GLY B CA 1
ATOM 4222 C C . GLY B 1 74 ? -2.119 -47.469 1.068 1 71.62 74 GLY B C 1
ATOM 4223 O O . GLY B 1 74 ? -1.121 -47.656 1.766 1 71.62 74 GLY B O 1
ATOM 4224 N N . SER B 1 75 ? -3.227 -47.25 1.649 1 69.5 75 SER B N 1
ATOM 4225 C CA . SER B 1 75 ? -3.506 -47.312 3.08 1 69.5 75 SER B CA 1
ATOM 4226 C C . SER B 1 75 ? -3.057 -48.656 3.672 1 69.5 75 SER B C 1
ATOM 4228 O O . SER B 1 75 ? -2.582 -48.688 4.809 1 69.5 75 SER B O 1
ATOM 4230 N N . LYS B 1 76 ? -3.139 -49.75 2.967 1 75.25 76 LYS B N 1
ATOM 4231 C CA . LYS B 1 76 ? -2.891 -51.094 3.496 1 75.25 76 LYS B CA 1
ATOM 4232 C C . LYS B 1 76 ? -1.479 -51.562 3.156 1 75.25 76 LYS B C 1
ATOM 4234 O O . LYS B 1 76 ? -1.025 -52.594 3.658 1 75.25 76 LYS B O 1
ATOM 4239 N N . ALA B 1 77 ? -0.89 -50.781 2.35 1 74.56 77 ALA B N 1
ATOM 4240 C CA . ALA B 1 77 ? 0.412 -51.219 1.872 1 74.56 77 ALA B CA 1
ATOM 4241 C C . ALA B 1 77 ? 1.499 -50.969 2.912 1 74.56 77 ALA B C 1
ATOM 4243 O O . ALA B 1 77 ? 1.462 -49.969 3.627 1 74.56 77 ALA B O 1
ATOM 4244 N N . LYS B 1 78 ? 2.359 -52 3.1 1 83.56 78 LYS B N 1
ATOM 4245 C CA . LYS B 1 78 ? 3.516 -51.812 3.971 1 83.56 78 LYS B CA 1
ATOM 4246 C C . LYS B 1 78 ? 4.453 -50.719 3.422 1 83.56 78 LYS B C 1
ATOM 4248 O O . LYS B 1 78 ? 4.82 -50.75 2.246 1 83.56 78 LYS B O 1
ATOM 4253 N N . ARG B 1 79 ? 4.824 -49.906 4.199 1 86.56 79 ARG B N 1
ATOM 4254 C CA . ARG B 1 79 ? 5.645 -48.75 3.846 1 86.56 79 ARG B CA 1
ATOM 4255 C C . ARG B 1 79 ? 6.984 -49.188 3.264 1 86.56 79 ARG B C 1
ATOM 4257 O O . ARG B 1 79 ? 7.43 -48.656 2.246 1 86.56 79 ARG B O 1
ATOM 4264 N N . LYS B 1 80 ? 7.59 -50.156 3.861 1 86.81 80 LYS B N 1
ATOM 4265 C CA . LYS B 1 80 ? 8.898 -50.625 3.418 1 86.81 80 LYS B CA 1
ATOM 4266 C C . LYS B 1 80 ? 8.836 -51.156 1.994 1 86.81 80 LYS B C 1
ATOM 4268 O O . LYS B 1 80 ? 9.727 -50.906 1.182 1 86.81 80 LYS B O 1
ATOM 4273 N N . LEU B 1 81 ? 7.828 -51.906 1.71 1 88.44 81 LEU B N 1
ATOM 4274 C CA . LEU B 1 81 ? 7.66 -52.469 0.377 1 88.44 81 LEU B CA 1
ATOM 4275 C C . LEU B 1 81 ? 7.453 -51.375 -0.66 1 88.44 81 LEU B C 1
ATOM 4277 O O . LEU B 1 81 ? 7.992 -51.469 -1.767 1 88.44 81 LEU B O 1
ATOM 4281 N N . PHE B 1 82 ? 6.641 -50.5 -0.226 1 91.12 82 PHE B N 1
ATOM 4282 C CA . PHE B 1 82 ? 6.383 -49.375 -1.111 1 91.12 82 PHE B CA 1
ATOM 4283 C C . PHE B 1 82 ? 7.676 -48.625 -1.435 1 91.12 82 PHE B C 1
ATOM 4285 O O . PHE B 1 82 ? 7.984 -48.406 -2.604 1 91.12 82 PHE B O 1
ATOM 4292 N N . MET B 1 83 ? 8.477 -48.281 -0.439 1 91.38 83 MET B N 1
ATOM 4293 C CA . MET B 1 83 ? 9.711 -47.531 -0.604 1 91.38 83 MET B CA 1
ATOM 4294 C C . MET B 1 83 ? 10.703 -48.281 -1.48 1 91.38 83 MET B C 1
ATOM 4296 O O . MET B 1 83 ? 11.344 -47.688 -2.354 1 91.38 83 MET B O 1
ATOM 4300 N N . ASN B 1 84 ? 10.734 -49.531 -1.285 1 91 84 ASN B N 1
ATOM 4301 C CA . ASN B 1 84 ? 11.641 -50.344 -2.078 1 91 84 ASN B CA 1
ATOM 4302 C C . ASN B 1 84 ? 11.18 -50.438 -3.531 1 91 84 ASN B C 1
ATOM 4304 O O . ASN B 1 84 ? 12.008 -50.5 -4.441 1 91 84 ASN B O 1
ATOM 4308 N N . PHE B 1 85 ? 9.945 -50.531 -3.643 1 91.69 85 PHE B N 1
ATOM 4309 C CA . PHE B 1 85 ? 9.375 -50.594 -4.984 1 91.69 85 PHE B CA 1
ATOM 4310 C C . PHE B 1 85 ? 9.734 -49.375 -5.785 1 91.69 85 PHE B C 1
ATOM 4312 O O . PHE B 1 85 ? 10.18 -49.469 -6.93 1 91.69 85 PHE B O 1
ATOM 4319 N N . VAL B 1 86 ? 9.531 -48.188 -5.16 1 93.44 86 VAL B N 1
ATOM 4320 C CA . VAL B 1 86 ? 9.852 -46.938 -5.828 1 93.44 86 VAL B CA 1
ATOM 4321 C C . VAL B 1 86 ? 11.328 -46.906 -6.219 1 93.44 86 VAL B C 1
ATOM 4323 O O . VAL B 1 86 ? 11.672 -46.594 -7.363 1 93.44 86 VAL B O 1
ATOM 4326 N N . GLU B 1 87 ? 12.141 -47.25 -5.34 1 94.12 87 GLU B N 1
ATOM 4327 C CA . GLU B 1 87 ? 13.578 -47.281 -5.555 1 94.12 87 GLU B CA 1
ATOM 4328 C C . GLU B 1 87 ? 13.953 -48.188 -6.723 1 94.12 87 GLU B C 1
ATOM 4330 O O . GLU B 1 87 ? 14.758 -47.812 -7.578 1 94.12 87 GLU B O 1
ATOM 4335 N N . ARG B 1 88 ? 13.383 -49.344 -6.734 1 93.19 88 ARG B N 1
ATOM 4336 C CA . ARG B 1 88 ? 13.68 -50.312 -7.762 1 93.19 88 ARG B CA 1
ATOM 4337 C C . ARG B 1 88 ? 13.258 -49.844 -9.141 1 93.19 88 ARG B C 1
ATOM 4339 O O . ARG B 1 88 ? 13.992 -50 -10.117 1 93.19 88 ARG B O 1
ATOM 4346 N N . VAL B 1 89 ? 12.094 -49.344 -9.172 1 93.5 89 VAL B N 1
ATOM 4347 C CA . VAL B 1 89 ? 11.562 -48.875 -10.445 1 93.5 89 VAL B CA 1
ATOM 4348 C C . VAL B 1 89 ? 12.477 -47.781 -11.016 1 93.5 89 VAL B C 1
ATOM 4350 O O . VAL B 1 89 ? 12.805 -47.812 -12.203 1 93.5 89 VAL B O 1
ATOM 4353 N N . LEU B 1 90 ? 12.914 -46.875 -10.188 1 94.81 90 LEU B N 1
ATOM 4354 C CA . LEU B 1 90 ? 13.742 -45.75 -10.656 1 94.81 90 LEU B CA 1
ATOM 4355 C C . LEU B 1 90 ? 15.141 -46.25 -11.016 1 94.81 90 LEU B C 1
ATOM 4357 O O . LEU B 1 90 ? 15.75 -45.75 -11.961 1 94.81 90 LEU B O 1
ATOM 4361 N N . LEU B 1 91 ? 15.602 -47.156 -10.32 1 93.12 91 LEU B N 1
ATOM 4362 C CA . LEU B 1 91 ? 16.922 -47.719 -10.57 1 93.12 91 LEU B CA 1
ATOM 4363 C C . LEU B 1 91 ? 16.969 -48.438 -11.906 1 93.12 91 LEU B C 1
ATOM 4365 O O . LEU B 1 91 ? 17.969 -48.406 -12.609 1 93.12 91 LEU B O 1
ATOM 4369 N N . LEU B 1 92 ? 15.898 -49.125 -12.211 1 92.75 92 LEU B N 1
ATOM 4370 C CA . LEU B 1 92 ? 15.867 -50 -13.398 1 92.75 92 LEU B CA 1
ATOM 4371 C C . LEU B 1 92 ? 15.367 -49.219 -14.609 1 92.75 92 LEU B C 1
ATOM 4373 O O . LEU B 1 92 ? 15.477 -49.688 -15.742 1 92.75 92 LEU B O 1
ATOM 4377 N N . HIS B 1 93 ? 14.789 -48.062 -14.297 1 92.81 93 HIS B N 1
ATOM 4378 C CA . HIS B 1 93 ? 14.344 -47.25 -15.414 1 92.81 93 HIS B CA 1
ATOM 4379 C C . HIS B 1 93 ? 15.5 -46.938 -16.375 1 92.81 93 HIS B C 1
ATOM 4381 O O . HIS B 1 93 ? 16.594 -46.594 -15.93 1 92.81 93 HIS B O 1
ATOM 4387 N N . ASP B 1 94 ? 15.367 -47.031 -17.562 1 91.25 94 ASP B N 1
ATOM 4388 C CA . ASP B 1 94 ? 16.453 -46.844 -18.516 1 91.25 94 ASP B CA 1
ATOM 4389 C C . ASP B 1 94 ? 16.734 -45.375 -18.766 1 91.25 94 ASP B C 1
ATOM 4391 O O . ASP B 1 94 ? 16.328 -44.5 -17.984 1 91.25 94 ASP B O 1
ATOM 4395 N N . SER B 1 95 ? 17.484 -45 -19.828 1 92.12 95 SER B N 1
ATOM 4396 C CA . SER B 1 95 ? 17.953 -43.625 -20.031 1 92.12 95 SER B CA 1
ATOM 4397 C C . SER B 1 95 ? 16.891 -42.781 -20.719 1 92.12 95 SER B C 1
ATOM 4399 O O . SER B 1 95 ? 17.141 -41.625 -21.062 1 92.12 95 SER B O 1
ATOM 4401 N N . SER B 1 96 ? 15.711 -43.406 -20.875 1 93.25 96 SER B N 1
ATOM 4402 C CA . SER B 1 96 ? 14.633 -42.656 -21.516 1 93.25 96 SER B CA 1
ATOM 4403 C C . SER B 1 96 ? 14.156 -41.531 -20.625 1 93.25 96 SER B C 1
ATOM 4405 O O . SER B 1 96 ? 14.289 -41.594 -19.391 1 93.25 96 SER B O 1
ATOM 4407 N N . ASP B 1 97 ? 13.602 -40.562 -21.234 1 95.81 97 ASP B N 1
ATOM 4408 C CA . ASP B 1 97 ? 13.102 -39.406 -20.5 1 95.81 97 ASP B CA 1
ATOM 4409 C C . ASP B 1 97 ? 11.836 -39.75 -19.719 1 95.81 97 ASP B C 1
ATOM 4411 O O . ASP B 1 97 ? 11.055 -40.594 -20.141 1 95.81 97 ASP B O 1
ATOM 4415 N N . ILE B 1 98 ? 11.656 -39.125 -18.641 1 96.31 98 ILE B N 1
ATOM 4416 C CA . ILE B 1 98 ? 10.43 -39.188 -17.844 1 96.31 98 ILE B CA 1
ATOM 4417 C C . ILE B 1 98 ? 9.57 -37.969 -18.109 1 96.31 98 ILE B C 1
ATOM 4419 O O . ILE B 1 98 ? 10.008 -36.812 -17.906 1 96.31 98 ILE B O 1
ATOM 4423 N N . LYS B 1 99 ? 8.391 -38.188 -18.562 1 97.12 99 LYS B N 1
ATOM 4424 C CA . LYS B 1 99 ? 7.48 -37.094 -18.844 1 97.12 99 LYS B CA 1
ATOM 4425 C C . LYS B 1 99 ? 6.797 -36.594 -17.562 1 97.12 99 LYS B C 1
ATOM 4427 O O . LYS B 1 99 ? 6.816 -35.406 -17.25 1 97.12 99 LYS B O 1
ATOM 4432 N N . GLN B 1 100 ? 6.215 -37.5 -16.875 1 97.62 100 GLN B N 1
ATOM 4433 C CA . GLN B 1 100 ? 5.523 -37.188 -15.633 1 97.62 100 GLN B CA 1
ATOM 4434 C C . GLN B 1 100 ? 5.988 -38.062 -14.484 1 97.62 100 GLN B C 1
ATOM 4436 O O . GLN B 1 100 ? 6.074 -39.281 -14.641 1 97.62 100 GLN B O 1
ATOM 4441 N N . PHE B 1 101 ? 6.332 -37.5 -13.391 1 97.81 101 PHE B N 1
ATOM 4442 C CA . PHE B 1 101 ? 6.688 -38.188 -12.156 1 97.81 101 PHE B CA 1
ATOM 4443 C C . PHE B 1 101 ? 5.809 -37.719 -11 1 97.81 101 PHE B C 1
ATOM 4445 O O . PHE B 1 101 ? 5.797 -36.531 -10.664 1 97.81 101 PHE B O 1
ATOM 4452 N N . THR B 1 102 ? 4.992 -38.562 -10.391 1 97.44 102 THR B N 1
ATOM 4453 C CA . THR B 1 102 ? 4.133 -38.219 -9.258 1 97.44 102 THR B CA 1
ATOM 4454 C C . THR B 1 102 ? 4.469 -39.094 -8.047 1 97.44 102 THR B C 1
ATOM 4456 O O . THR B 1 102 ? 4.672 -40.281 -8.188 1 97.44 102 THR B O 1
ATOM 4459 N N . LEU B 1 103 ? 4.574 -38.469 -6.914 1 95.88 103 LEU B N 1
ATOM 4460 C CA . LEU B 1 103 ? 4.941 -39.188 -5.691 1 95.88 103 LEU B CA 1
ATOM 4461 C C . LEU B 1 103 ? 4.078 -38.719 -4.52 1 95.88 103 LEU B C 1
ATOM 4463 O O . LEU B 1 103 ? 4.027 -37.531 -4.203 1 95.88 103 LEU B O 1
ATOM 4467 N N . TYR B 1 104 ? 3.346 -39.594 -3.811 1 93.19 104 TYR B N 1
ATOM 4468 C CA . TYR B 1 104 ? 2.578 -39.375 -2.594 1 93.19 104 TYR B CA 1
ATOM 4469 C C . TYR B 1 104 ? 3.043 -40.281 -1.468 1 93.19 104 TYR B C 1
ATOM 4471 O O . TYR B 1 104 ? 2.879 -41.5 -1.541 1 93.19 104 TYR B O 1
ATOM 4479 N N . CYS B 1 105 ? 3.65 -39.688 -0.513 1 88.75 105 CYS B N 1
ATOM 4480 C CA . CYS B 1 105 ? 4.113 -40.562 0.562 1 88.75 105 CYS B CA 1
ATOM 4481 C C . CYS B 1 105 ? 4.398 -39.75 1.826 1 88.75 105 CYS B C 1
ATOM 4483 O O . CYS B 1 105 ? 4.457 -38.531 1.789 1 88.75 105 CYS B O 1
ATOM 4485 N N . ASP B 1 106 ? 4.543 -40.5 2.938 1 86.94 106 ASP B N 1
ATOM 4486 C CA . ASP B 1 106 ? 4.891 -39.906 4.227 1 86.94 106 ASP B CA 1
ATOM 4487 C C . ASP B 1 106 ? 6.402 -39.906 4.441 1 86.94 106 ASP B C 1
ATOM 4489 O O . ASP B 1 106 ? 7.098 -40.812 4.012 1 86.94 106 ASP B O 1
ATOM 4493 N N . VAL B 1 107 ? 6.836 -38.812 4.961 1 82.19 107 VAL B N 1
ATOM 4494 C CA . VAL B 1 107 ? 8.242 -38.719 5.355 1 82.19 107 VAL B CA 1
ATOM 4495 C C . VAL B 1 107 ? 8.352 -38.781 6.875 1 82.19 107 VAL B C 1
ATOM 4497 O O . VAL B 1 107 ? 8.156 -37.781 7.562 1 82.19 107 VAL B O 1
ATOM 4500 N N . LEU B 1 108 ? 8.734 -39.844 7.367 1 74.31 108 LEU B N 1
ATOM 4501 C CA . LEU B 1 108 ? 8.656 -40.094 8.805 1 74.31 108 LEU B CA 1
ATOM 4502 C C . LEU B 1 108 ? 9.992 -39.812 9.484 1 74.31 108 LEU B C 1
ATOM 4504 O O . LEU B 1 108 ? 10.031 -39.406 10.641 1 74.31 108 LEU B O 1
ATOM 4508 N N . HIS B 1 109 ? 11.125 -40.125 8.844 1 80.25 109 HIS B N 1
ATOM 4509 C CA . HIS B 1 109 ? 12.445 -39.938 9.438 1 80.25 109 HIS B CA 1
ATOM 4510 C C . HIS B 1 109 ? 13.453 -39.5 8.391 1 80.25 109 HIS B C 1
ATOM 4512 O O . HIS B 1 109 ? 13.133 -39.406 7.203 1 80.25 109 HIS B O 1
ATOM 4518 N N . ASP B 1 110 ? 14.633 -39.219 8.797 1 79.5 110 ASP B N 1
ATOM 4519 C CA . ASP B 1 110 ? 15.695 -38.656 7.977 1 79.5 110 ASP B CA 1
ATOM 4520 C C . ASP B 1 110 ? 16.078 -39.594 6.84 1 79.5 110 ASP B C 1
ATOM 4522 O O . ASP B 1 110 ? 16.453 -39.156 5.754 1 79.5 110 ASP B O 1
ATOM 4526 N N . GLY B 1 111 ? 16 -40.812 7.156 1 84.25 111 GLY B N 1
ATOM 4527 C CA . GLY B 1 111 ? 16.297 -41.781 6.109 1 84.25 111 GLY B CA 1
ATOM 4528 C C . GLY B 1 111 ? 15.352 -41.688 4.926 1 84.25 111 GLY B C 1
ATOM 4529 O O . GLY B 1 111 ? 15.773 -41.812 3.775 1 84.25 111 GLY B O 1
ATOM 4530 N N . ASP B 1 112 ? 14.164 -41.469 5.223 1 87.31 112 ASP B N 1
ATOM 4531 C CA . ASP B 1 112 ? 13.156 -41.281 4.18 1 87.31 112 ASP B CA 1
ATOM 4532 C C . ASP B 1 112 ? 13.461 -40.031 3.338 1 87.31 112 ASP B C 1
ATOM 4534 O O . ASP B 1 112 ? 13.344 -40.062 2.111 1 87.31 112 ASP B O 1
ATOM 4538 N N . ALA B 1 113 ? 13.891 -39 4.043 1 89.75 113 ALA B N 1
ATOM 4539 C CA . ALA B 1 113 ? 14.172 -37.75 3.363 1 89.75 113 ALA B CA 1
ATOM 4540 C C . ALA B 1 113 ? 15.273 -37.906 2.32 1 89.75 113 ALA B C 1
ATOM 4542 O O . ALA B 1 113 ? 15.164 -37.406 1.203 1 89.75 113 ALA B O 1
ATOM 4543 N N . SER B 1 114 ? 16.281 -38.625 2.703 1 92.5 114 SER B N 1
ATOM 4544 C CA . SER B 1 114 ? 17.406 -38.875 1.798 1 92.5 114 SER B CA 1
ATOM 4545 C C . SER B 1 114 ? 16.969 -39.656 0.574 1 92.5 114 SER B C 1
ATOM 4547 O O . SER B 1 114 ? 17.406 -39.375 -0.544 1 92.5 114 SER B O 1
ATOM 4549 N N . ARG B 1 115 ? 16.156 -40.625 0.727 1 93.62 115 ARG B N 1
ATOM 4550 C CA . ARG B 1 115 ? 15.664 -41.469 -0.379 1 93.62 115 ARG B CA 1
ATOM 4551 C C . ARG B 1 115 ? 14.797 -40.625 -1.322 1 93.62 115 ARG B C 1
ATOM 4553 O O . ARG B 1 115 ? 14.953 -40.688 -2.543 1 93.62 115 ARG B O 1
ATOM 4560 N N . ILE B 1 116 ? 13.992 -39.906 -0.715 1 92.81 116 ILE B N 1
ATOM 4561 C CA . ILE B 1 116 ? 13.078 -39.062 -1.505 1 92.81 116 ILE B CA 1
ATOM 4562 C C . ILE B 1 116 ? 13.867 -38.062 -2.342 1 92.81 116 ILE B C 1
ATOM 4564 O O . ILE B 1 116 ? 13.578 -37.875 -3.523 1 92.81 116 ILE B O 1
ATOM 4568 N N . LYS B 1 117 ? 14.828 -37.5 -1.715 1 94.31 117 LYS B N 1
ATOM 4569 C CA . LYS B 1 117 ? 15.703 -36.594 -2.451 1 94.31 117 LYS B CA 1
ATOM 4570 C C . LYS B 1 117 ? 16.359 -37.281 -3.633 1 94.31 117 LYS B C 1
ATOM 4572 O O . LYS B 1 117 ? 16.438 -36.719 -4.73 1 94.31 117 LYS B O 1
ATOM 4577 N N . ALA B 1 118 ? 16.766 -38.469 -3.418 1 95.88 118 ALA B N 1
ATOM 4578 C CA . ALA B 1 118 ? 17.391 -39.25 -4.469 1 95.88 118 ALA B CA 1
ATOM 4579 C C . ALA B 1 118 ? 16.422 -39.562 -5.598 1 95.88 118 ALA B C 1
ATOM 4581 O O . ALA B 1 118 ? 16.781 -39.531 -6.773 1 95.88 118 ALA B O 1
ATOM 4582 N N . TRP B 1 119 ? 15.211 -39.875 -5.223 1 97 119 TRP B N 1
ATOM 4583 C CA . TRP B 1 119 ? 14.18 -40.188 -6.215 1 97 119 TRP B CA 1
ATOM 4584 C C . TRP B 1 119 ? 13.914 -38.969 -7.094 1 97 119 TRP B C 1
ATOM 4586 O O . TRP B 1 119 ? 13.867 -39.062 -8.32 1 97 119 TRP B O 1
ATOM 4596 N N . ILE B 1 120 ? 13.781 -37.812 -6.453 1 96.44 120 ILE B N 1
ATOM 4597 C CA . ILE B 1 120 ? 13.539 -36.594 -7.184 1 96.44 120 ILE B CA 1
ATOM 4598 C C . ILE B 1 120 ? 14.727 -36.281 -8.094 1 96.44 120 ILE B C 1
ATOM 4600 O O . ILE B 1 120 ? 14.547 -35.938 -9.266 1 96.44 120 ILE B O 1
ATOM 4604 N N . SER B 1 121 ? 15.883 -36.469 -7.566 1 97.31 121 SER B N 1
ATOM 4605 C CA . SER B 1 121 ? 17.094 -36.25 -8.359 1 97.31 121 SER B CA 1
ATOM 4606 C C . SER B 1 121 ? 17.125 -37.156 -9.578 1 97.31 121 SER B C 1
ATOM 4608 O O . SER B 1 121 ? 17.531 -36.75 -10.664 1 97.31 121 SER B O 1
ATOM 4610 N N . SER B 1 122 ? 16.734 -38.375 -9.391 1 96.88 122 SER B N 1
ATOM 4611 C CA . SER B 1 122 ? 16.703 -39.344 -10.484 1 96.88 122 SER B CA 1
ATOM 4612 C C . SER B 1 122 ? 15.727 -38.906 -11.578 1 96.88 122 SER B C 1
ATOM 4614 O O . SER B 1 122 ? 16.031 -38.969 -12.766 1 96.88 122 SER B O 1
ATOM 4616 N N . ALA B 1 123 ? 14.602 -38.438 -11.125 1 97 123 ALA B N 1
ATOM 4617 C CA . ALA B 1 123 ? 13.617 -37.938 -12.078 1 97 123 ALA B CA 1
ATOM 4618 C C . ALA B 1 123 ? 14.18 -36.781 -12.883 1 97 123 ALA B C 1
ATOM 4620 O O . ALA B 1 123 ? 13.984 -36.719 -14.094 1 97 123 ALA B O 1
ATOM 4621 N N . ILE B 1 124 ? 14.906 -35.906 -12.219 1 97 124 ILE B N 1
ATOM 4622 C CA . ILE B 1 124 ? 15.492 -34.75 -12.852 1 97 124 ILE B CA 1
ATOM 4623 C C . ILE B 1 124 ? 16.562 -35.188 -13.859 1 97 124 ILE B C 1
ATOM 4625 O O . ILE B 1 124 ? 16.609 -34.656 -14.977 1 97 124 ILE B O 1
ATOM 4629 N N . ARG B 1 125 ? 17.312 -36.125 -13.523 1 96 125 ARG B N 1
ATOM 4630 C CA . ARG B 1 125 ? 18.344 -36.656 -14.406 1 96 125 ARG B CA 1
ATOM 4631 C C . ARG B 1 125 ? 17.734 -37.281 -15.664 1 96 125 ARG B C 1
ATOM 4633 O O . ARG B 1 125 ? 18.391 -37.312 -16.719 1 96 125 ARG B O 1
ATOM 4640 N N . HIS B 1 126 ? 16.516 -37.719 -15.523 1 97.19 126 HIS B N 1
ATOM 4641 C CA . HIS B 1 126 ? 15.82 -38.312 -16.656 1 97.19 126 HIS B CA 1
ATOM 4642 C C . HIS B 1 126 ? 14.945 -37.281 -17.359 1 97.19 126 HIS B C 1
ATOM 4644 O O . HIS B 1 126 ? 13.922 -37.625 -17.953 1 97.19 126 HIS B O 1
ATOM 4650 N N . ASN B 1 127 ? 15.219 -35.969 -17.125 1 97.38 127 ASN B N 1
ATOM 4651 C CA . ASN B 1 127 ? 14.602 -34.844 -17.844 1 97.38 127 ASN B CA 1
ATOM 4652 C C . ASN B 1 127 ? 13.094 -34.812 -17.609 1 97.38 127 ASN B C 1
ATOM 4654 O O . ASN B 1 127 ? 12.32 -34.656 -18.562 1 97.38 127 ASN B O 1
ATOM 4658 N N . VAL B 1 128 ? 12.734 -34.906 -16.422 1 97.94 128 VAL B N 1
ATOM 4659 C CA . VAL B 1 128 ? 11.32 -34.875 -16.078 1 97.94 128 VAL B CA 1
ATOM 4660 C C . VAL B 1 128 ? 10.695 -33.562 -16.516 1 97.94 128 VAL B C 1
ATOM 4662 O O . VAL B 1 128 ? 11.32 -32.5 -16.391 1 97.94 128 VAL B O 1
ATOM 4665 N N . GLN B 1 129 ? 9.453 -33.594 -16.984 1 98.44 129 GLN B N 1
ATOM 4666 C CA . GLN B 1 129 ? 8.742 -32.406 -17.438 1 98.44 129 GLN B CA 1
ATOM 4667 C C . GLN B 1 129 ? 7.68 -31.984 -16.438 1 98.44 129 GLN B C 1
ATOM 4669 O O . GLN B 1 129 ? 7.477 -30.781 -16.219 1 98.44 129 GLN B O 1
ATOM 4674 N N . GLU B 1 130 ? 6.973 -32.938 -15.93 1 98.69 130 GLU B N 1
ATOM 4675 C CA . GLU B 1 130 ? 5.957 -32.656 -14.914 1 98.69 130 GLU B CA 1
ATOM 4676 C C . GLU B 1 130 ? 6.285 -33.375 -13.609 1 98.69 130 GLU B C 1
ATOM 4678 O O . GLU B 1 130 ? 6.355 -34.625 -13.578 1 98.69 130 GLU B O 1
ATOM 4683 N N . LEU B 1 131 ? 6.465 -32.625 -12.602 1 98.56 131 LEU B N 1
ATOM 4684 C CA . LEU B 1 131 ? 6.812 -33.188 -11.297 1 98.56 131 LEU B CA 1
ATOM 4685 C C . LEU B 1 131 ? 5.762 -32.812 -10.258 1 98.56 131 LEU B C 1
ATOM 4687 O O . LEU B 1 131 ? 5.512 -31.641 -10.008 1 98.56 131 LEU B O 1
ATOM 4691 N N . VAL B 1 132 ? 5.098 -33.812 -9.648 1 97.88 132 VAL B N 1
ATOM 4692 C CA . VAL B 1 132 ? 4.066 -33.594 -8.633 1 97.88 132 VAL B CA 1
ATOM 4693 C C . VAL B 1 132 ? 4.367 -34.469 -7.41 1 97.88 132 VAL B C 1
ATOM 4695 O O . VAL B 1 132 ? 4.527 -35.688 -7.527 1 97.88 132 VAL B O 1
ATOM 4698 N N . PHE B 1 133 ? 4.484 -33.812 -6.297 1 95.06 133 PHE B N 1
ATOM 4699 C CA . PHE B 1 133 ? 4.656 -34.688 -5.125 1 95.06 133 PHE B CA 1
ATOM 4700 C C . PHE B 1 133 ? 3.959 -34.062 -3.912 1 95.06 133 PHE B C 1
ATOM 4702 O O . PHE B 1 133 ? 3.863 -32.844 -3.791 1 95.06 133 PHE B O 1
ATOM 4709 N N . ASP B 1 134 ? 3.391 -34.875 -3.141 1 95.44 134 ASP B N 1
ATOM 4710 C CA . ASP B 1 134 ? 2.719 -34.594 -1.876 1 95.44 134 ASP B CA 1
ATOM 4711 C C . ASP B 1 134 ? 3.35 -35.406 -0.732 1 95.44 134 ASP B C 1
ATOM 4713 O O . ASP B 1 134 ? 3.178 -36.625 -0.644 1 95.44 134 ASP B O 1
ATOM 4717 N N . LEU B 1 135 ? 4.055 -34.688 0.044 1 93.06 135 LEU B N 1
ATOM 4718 C CA . LEU B 1 135 ? 4.809 -35.312 1.12 1 93.06 135 LEU B CA 1
ATOM 4719 C C . LEU B 1 135 ? 4.27 -34.906 2.482 1 93.06 135 LEU B C 1
ATOM 4721 O O . LEU B 1 135 ? 4.172 -33.719 2.777 1 93.06 135 LEU B O 1
ATOM 4725 N N . ASN B 1 136 ? 3.854 -35.812 3.287 1 91.62 136 ASN B N 1
ATOM 4726 C CA . ASN B 1 136 ? 3.506 -35.531 4.676 1 91.62 136 ASN B CA 1
ATOM 4727 C C . ASN B 1 136 ? 4.73 -35.625 5.586 1 91.62 136 ASN B C 1
ATOM 4729 O O . ASN B 1 136 ? 5.129 -36.688 6.016 1 91.62 136 ASN B O 1
ATOM 4733 N N . ILE B 1 137 ? 5.215 -34.469 5.832 1 88.81 137 ILE B N 1
ATOM 4734 C CA . ILE B 1 137 ? 6.504 -34.375 6.516 1 88.81 137 ILE B CA 1
ATOM 4735 C C . ILE B 1 137 ? 6.281 -34.094 8 1 88.81 137 ILE B C 1
ATOM 4737 O O . ILE B 1 137 ? 5.551 -33.188 8.359 1 88.81 137 ILE B O 1
ATOM 4741 N N . SER B 1 138 ? 6.918 -34.844 8.805 1 81.94 138 SER B N 1
ATOM 4742 C CA . SER B 1 138 ? 6.82 -34.688 10.25 1 81.94 138 SER B CA 1
ATOM 4743 C C . SER B 1 138 ? 7.863 -33.688 10.766 1 81.94 138 SER B C 1
ATOM 4745 O O . SER B 1 138 ? 7.68 -33.062 11.812 1 81.94 138 SER B O 1
ATOM 4747 N N . GLU B 1 139 ? 8.898 -33.5 10.008 1 80.06 139 GLU B N 1
ATOM 4748 C CA . GLU B 1 139 ? 9.984 -32.594 10.422 1 80.06 139 GLU B CA 1
ATOM 4749 C C . GLU B 1 139 ? 9.609 -31.141 10.234 1 80.06 139 GLU B C 1
ATOM 4751 O O . GLU B 1 139 ? 8.742 -30.812 9.422 1 80.06 139 GLU B O 1
ATOM 4756 N N . GLU B 1 140 ? 10.336 -30.312 10.906 1 83.88 140 GLU B N 1
ATOM 4757 C CA . GLU B 1 140 ? 10.055 -28.891 10.875 1 83.88 140 GLU B CA 1
ATOM 4758 C C . GLU B 1 140 ? 10.578 -28.25 9.594 1 83.88 140 GLU B C 1
ATOM 4760 O O . GLU B 1 140 ? 9.945 -27.344 9.039 1 83.88 140 GLU B O 1
ATOM 4765 N N . GLN B 1 141 ? 11.68 -28.797 9.211 1 91.12 141 GLN B N 1
ATOM 4766 C CA . GLN B 1 141 ? 12.297 -28.234 8.008 1 91.12 141 GLN B CA 1
ATOM 4767 C C . GLN B 1 141 ? 12.625 -29.328 6.996 1 91.12 141 GLN B C 1
ATOM 4769 O O . GLN B 1 141 ? 12.914 -30.453 7.375 1 91.12 141 GLN B O 1
ATOM 4774 N N . PHE B 1 142 ? 12.609 -29 5.738 1 91.31 142 PHE B N 1
ATOM 4775 C CA . PHE B 1 142 ? 12.891 -29.938 4.66 1 91.31 142 PHE B CA 1
ATOM 4776 C C . PHE B 1 142 ? 13.562 -29.234 3.488 1 91.31 142 PHE B C 1
ATOM 4778 O O . PHE B 1 142 ? 13.211 -28.109 3.146 1 91.31 142 PHE B O 1
ATOM 4785 N N . SER B 1 143 ? 14.555 -29.906 2.959 1 91.94 143 SER B N 1
ATOM 4786 C CA . SER B 1 143 ? 15.258 -29.359 1.797 1 91.94 143 SER B CA 1
ATOM 4787 C C . SER B 1 143 ? 15.062 -30.25 0.574 1 91.94 143 SER B C 1
ATOM 4789 O O . SER B 1 143 ? 15.062 -31.484 0.688 1 91.94 143 SER B O 1
ATOM 4791 N N . LEU B 1 144 ? 14.82 -29.625 -0.5 1 94 144 LEU B N 1
ATOM 4792 C CA . LEU B 1 144 ? 14.766 -30.328 -1.778 1 94 144 LEU B CA 1
ATOM 4793 C C . LEU B 1 144 ? 16.109 -30.297 -2.482 1 94 144 LEU B C 1
ATOM 4795 O O . LEU B 1 144 ? 16.969 -29.469 -2.152 1 94 144 LEU B O 1
ATOM 4799 N N . PRO B 1 145 ? 16.328 -31.266 -3.354 1 95.38 145 PRO B N 1
ATOM 4800 C CA . PRO B 1 145 ? 17.609 -31.25 -4.059 1 95.38 145 PRO B CA 1
ATOM 4801 C C . PRO B 1 145 ? 17.828 -29.969 -4.863 1 95.38 145 PRO B C 1
ATOM 4803 O O . PRO B 1 145 ? 16.906 -29.469 -5.5 1 95.38 145 PRO B O 1
ATOM 4806 N N . ARG B 1 146 ? 19.047 -29.5 -4.891 1 94.69 146 ARG B N 1
ATOM 4807 C CA . ARG B 1 146 ? 19.406 -28.234 -5.535 1 94.69 146 ARG B CA 1
ATOM 4808 C C . ARG B 1 146 ? 19.125 -28.297 -7.035 1 94.69 146 ARG B C 1
ATOM 4810 O O . ARG B 1 146 ? 18.734 -27.297 -7.637 1 94.69 146 ARG B O 1
ATOM 4817 N N . CYS B 1 147 ? 19.328 -29.484 -7.609 1 96 147 CYS B N 1
ATOM 4818 C CA . CYS B 1 147 ? 19.172 -29.625 -9.055 1 96 147 CYS B CA 1
ATOM 4819 C C . CYS B 1 147 ? 17.719 -29.406 -9.469 1 96 147 CYS B C 1
ATOM 4821 O O . CYS B 1 147 ? 17.438 -29.125 -10.641 1 96 147 CYS B O 1
ATOM 4823 N N . LEU B 1 148 ? 16.875 -29.562 -8.523 1 97.25 148 LEU B N 1
ATOM 4824 C CA . LEU B 1 148 ? 15.469 -29.297 -8.812 1 97.25 148 LEU B CA 1
ATOM 4825 C C . LEU B 1 148 ? 15.266 -27.859 -9.242 1 97.25 148 LEU B C 1
ATOM 4827 O O . LEU B 1 148 ? 14.562 -27.578 -10.211 1 97.25 148 LEU B O 1
ATOM 4831 N N . PHE B 1 149 ? 15.953 -26.938 -8.641 1 96.5 149 PHE B N 1
ATOM 4832 C CA . PHE B 1 149 ? 15.711 -25.516 -8.766 1 96.5 149 PHE B CA 1
ATOM 4833 C C . PHE B 1 149 ? 16.406 -24.953 -10 1 96.5 149 PHE B C 1
ATOM 4835 O O . PHE B 1 149 ? 16.266 -23.766 -10.312 1 96.5 149 PHE B O 1
ATOM 4842 N N . THR B 1 150 ? 17.141 -25.781 -10.711 1 95.38 150 THR B N 1
ATOM 4843 C CA . THR B 1 150 ? 17.797 -25.359 -11.945 1 95.38 150 THR B CA 1
ATOM 4844 C C . THR B 1 150 ? 17.438 -26.312 -13.094 1 95.38 150 THR B C 1
ATOM 4846 O O . THR B 1 150 ? 18.109 -26.328 -14.125 1 95.38 150 THR B O 1
ATOM 4849 N N . CYS B 1 151 ? 16.469 -27.078 -12.875 1 96.44 151 CYS B N 1
ATOM 4850 C CA . CYS B 1 151 ? 16.047 -28.047 -13.883 1 96.44 151 CYS B CA 1
ATOM 4851 C C . CYS B 1 151 ? 15.523 -27.344 -15.133 1 96.44 151 CYS B C 1
ATOM 4853 O O . CYS B 1 151 ? 14.57 -26.578 -15.055 1 96.44 151 CYS B O 1
ATOM 4855 N N . VAL B 1 152 ? 15.977 -27.625 -16.25 1 96.31 152 VAL B N 1
ATOM 4856 C CA . VAL B 1 152 ? 15.672 -26.922 -17.484 1 96.31 152 VAL B CA 1
ATOM 4857 C C . VAL B 1 152 ? 14.453 -27.547 -18.156 1 96.31 152 VAL B C 1
ATOM 4859 O O . VAL B 1 152 ? 13.734 -26.875 -18.891 1 96.31 152 VAL B O 1
ATOM 4862 N N . THR B 1 153 ? 14.195 -28.797 -17.859 1 97.81 153 THR B N 1
ATOM 4863 C CA . THR B 1 153 ? 13.164 -29.516 -18.609 1 97.81 153 THR B CA 1
ATOM 4864 C C . THR B 1 153 ? 11.812 -29.391 -17.906 1 97.81 153 THR B C 1
ATOM 4866 O O . THR B 1 153 ? 10.773 -29.688 -18.5 1 97.81 153 THR B O 1
ATOM 4869 N N . LEU B 1 154 ? 11.812 -28.922 -16.75 1 97.94 154 LEU B N 1
ATOM 4870 C CA . LEU B 1 154 ? 10.594 -28.859 -15.945 1 97.94 154 LEU B CA 1
ATOM 4871 C C . LEU B 1 154 ? 9.633 -27.797 -16.484 1 97.94 154 LEU B C 1
ATOM 4873 O O . LEU B 1 154 ? 10.023 -26.656 -16.688 1 97.94 154 LEU B O 1
ATOM 4877 N N . THR B 1 155 ? 8.352 -28.188 -16.75 1 98.56 155 THR B N 1
ATOM 4878 C CA . THR B 1 155 ? 7.332 -27.266 -17.234 1 98.56 155 THR B CA 1
ATOM 4879 C C . THR B 1 155 ? 6.223 -27.109 -16.188 1 98.56 155 THR B C 1
ATOM 4881 O O . THR B 1 155 ? 5.551 -26.062 -16.156 1 98.56 155 THR B O 1
ATOM 4884 N N . LYS B 1 156 ? 5.996 -28.109 -15.453 1 98.75 156 LYS B N 1
ATOM 4885 C CA . LYS B 1 156 ? 5.004 -28.094 -14.383 1 98.75 156 LYS B CA 1
ATOM 4886 C C . LYS B 1 156 ? 5.586 -28.641 -13.078 1 98.75 156 LYS B C 1
ATOM 4888 O O . LYS B 1 156 ? 6.156 -29.734 -13.055 1 98.75 156 LYS B O 1
ATOM 4893 N N . LEU B 1 157 ? 5.465 -27.875 -12.055 1 98.62 157 LEU B N 1
ATOM 4894 C CA . LEU B 1 157 ? 5.926 -28.281 -10.727 1 98.62 157 LEU B CA 1
ATOM 4895 C C . LEU B 1 157 ? 4.836 -28.062 -9.688 1 98.62 157 LEU B C 1
ATOM 4897 O O . LEU B 1 157 ? 4.328 -26.953 -9.523 1 98.62 157 LEU B O 1
ATOM 4901 N N . GLN B 1 158 ? 4.422 -29.094 -9.008 1 98.56 158 GLN B N 1
ATOM 4902 C CA . GLN B 1 158 ? 3.436 -29.031 -7.938 1 98.56 158 GLN B CA 1
ATOM 4903 C C . GLN B 1 158 ? 3.916 -29.797 -6.707 1 98.56 158 GLN B C 1
ATOM 4905 O O . GLN B 1 158 ? 4.262 -30.984 -6.797 1 98.56 158 GLN B O 1
ATOM 4910 N N . PHE B 1 159 ? 3.982 -29.125 -5.656 1 96.81 159 PHE B N 1
ATOM 4911 C CA . PHE B 1 159 ? 4.367 -29.859 -4.461 1 96.81 159 PHE B CA 1
ATOM 4912 C C . PHE B 1 159 ? 3.594 -29.359 -3.242 1 96.81 159 PHE B C 1
ATOM 4914 O O . PHE B 1 159 ? 3.18 -28.203 -3.195 1 96.81 159 PHE B O 1
ATOM 4921 N N . ASP B 1 160 ? 3.281 -30.203 -2.348 1 96.44 160 ASP B N 1
ATOM 4922 C CA . ASP B 1 160 ? 2.604 -30 -1.072 1 96.44 160 ASP B CA 1
ATOM 4923 C C . ASP B 1 160 ? 3.4 -30.609 0.078 1 96.44 160 ASP B C 1
ATOM 4925 O O . ASP B 1 160 ? 3.627 -31.812 0.109 1 96.44 160 ASP B O 1
ATOM 4929 N N . MET B 1 161 ? 3.898 -29.797 0.911 1 94.75 161 MET B N 1
ATOM 4930 C CA . MET B 1 161 ? 4.754 -30.234 2.008 1 94.75 161 MET B CA 1
ATOM 4931 C C . MET B 1 161 ? 4.586 -29.344 3.227 1 94.75 161 MET B C 1
ATOM 4933 O O . MET B 1 161 ? 5.16 -28.25 3.287 1 94.75 161 MET B O 1
ATOM 4937 N N . PRO B 1 162 ? 3.904 -29.75 4.324 1 93.38 162 PRO B N 1
ATOM 4938 C CA . PRO B 1 162 ? 3.676 -28.938 5.516 1 93.38 162 PRO B CA 1
ATOM 4939 C C . PRO B 1 162 ? 4.934 -28.766 6.367 1 93.38 162 PRO B C 1
ATOM 4941 O O . PRO B 1 162 ? 5.016 -29.328 7.465 1 93.38 162 PRO B O 1
ATOM 4944 N N . CYS B 1 163 ? 5.902 -28.016 5.871 1 94.06 163 CYS B N 1
ATOM 4945 C CA . CYS B 1 163 ? 7.16 -27.766 6.57 1 94.06 163 CYS B CA 1
ATOM 4946 C C . CYS B 1 163 ? 7.789 -26.453 6.098 1 94.06 163 CYS B C 1
ATOM 4948 O O . CYS B 1 163 ? 7.266 -25.797 5.199 1 94.06 163 CYS B O 1
ATOM 4950 N N . VAL B 1 164 ? 8.781 -26.109 6.82 1 94.94 164 VAL B N 1
ATOM 4951 C CA . VAL B 1 164 ? 9.57 -24.969 6.383 1 94.94 164 VAL B CA 1
ATOM 4952 C C . VAL B 1 164 ? 10.453 -25.375 5.203 1 94.94 164 VAL B C 1
ATOM 4954 O O . VAL B 1 164 ? 11.258 -26.297 5.309 1 94.94 164 VAL B O 1
ATOM 4957 N N . LEU B 1 165 ? 10.273 -24.75 4.094 1 93.56 165 LEU B N 1
ATOM 4958 C CA . LEU B 1 165 ? 11.039 -25.062 2.893 1 93.56 165 LEU B CA 1
ATOM 4959 C C . LEU B 1 165 ? 12.383 -24.328 2.904 1 93.56 165 LEU B C 1
ATOM 4961 O O . LEU B 1 165 ? 12.43 -23.094 2.971 1 93.56 165 LEU B O 1
ATOM 4965 N N . LYS B 1 166 ? 13.352 -25.094 2.854 1 92.69 166 LYS B N 1
ATOM 4966 C CA . LYS B 1 166 ? 14.68 -24.516 2.676 1 92.69 166 LYS B CA 1
ATOM 4967 C C . LYS B 1 166 ? 15 -24.312 1.195 1 92.69 166 LYS B C 1
ATOM 4969 O O . LYS B 1 166 ? 15.133 -25.281 0.448 1 92.69 166 LYS B O 1
ATOM 4974 N N . ILE B 1 167 ? 15.125 -23.109 0.816 1 92.75 167 ILE B N 1
ATOM 4975 C CA . ILE B 1 167 ? 15.32 -22.766 -0.585 1 92.75 167 ILE B CA 1
ATOM 4976 C C . ILE B 1 167 ? 16.797 -22.469 -0.841 1 92.75 167 ILE B C 1
ATOM 4978 O O . ILE B 1 167 ? 17.438 -21.75 -0.076 1 92.75 167 ILE B O 1
ATOM 4982 N N . PRO B 1 168 ? 17.281 -23.078 -1.839 1 92.62 168 PRO B N 1
ATOM 4983 C CA . PRO B 1 168 ? 18.688 -22.828 -2.16 1 92.62 168 PRO B CA 1
ATOM 4984 C C . PRO B 1 168 ? 18.922 -21.406 -2.686 1 92.62 168 PRO B C 1
ATOM 4986 O O . PRO B 1 168 ? 17.984 -20.734 -3.086 1 92.62 168 PRO B O 1
ATOM 4989 N N . PRO B 1 169 ? 20.141 -20.969 -2.709 1 88.69 169 PRO B N 1
ATOM 4990 C CA . PRO B 1 169 ? 20.438 -19.594 -3.127 1 88.69 169 PRO B CA 1
ATOM 4991 C C . PRO B 1 169 ? 20.344 -19.406 -4.641 1 88.69 169 PRO B C 1
ATOM 4993 O O . PRO B 1 169 ? 20.219 -18.266 -5.113 1 88.69 169 PRO B O 1
ATOM 4996 N N . THR B 1 170 ? 20.484 -20.484 -5.34 1 91.12 170 THR B N 1
ATOM 4997 C CA . THR B 1 170 ? 20.422 -20.375 -6.793 1 91.12 170 THR B CA 1
ATOM 4998 C C . THR B 1 170 ? 19.156 -21.016 -7.336 1 91.12 170 THR B C 1
ATOM 5000 O O . THR B 1 170 ? 18.922 -22.219 -7.141 1 91.12 170 THR B O 1
ATOM 5003 N N . ILE B 1 171 ? 18.391 -20.234 -7.953 1 94.06 171 ILE B N 1
ATOM 5004 C CA . ILE B 1 171 ? 17.141 -20.703 -8.531 1 94.06 171 ILE B CA 1
ATOM 5005 C C . ILE B 1 171 ? 16.953 -20.109 -9.922 1 94.06 171 ILE B C 1
ATOM 5007 O O . ILE B 1 171 ? 17.141 -18.906 -10.117 1 94.06 171 ILE B O 1
ATOM 5011 N N . TYR B 1 172 ? 16.734 -20.969 -10.867 1 94.06 172 TYR B N 1
ATOM 5012 C CA . TYR B 1 172 ? 16.422 -20.484 -12.211 1 94.06 172 TYR B CA 1
ATOM 5013 C C . TYR B 1 172 ? 15.664 -21.547 -13.008 1 94.06 172 TYR B C 1
ATOM 5015 O O . TYR B 1 172 ? 16.266 -22.406 -13.648 1 94.06 172 TYR B O 1
ATOM 5023 N N . PHE B 1 173 ? 14.367 -21.422 -13.023 1 95.38 173 PHE B N 1
ATOM 5024 C CA . PHE B 1 173 ? 13.5 -22.312 -13.781 1 95.38 173 PHE B CA 1
ATOM 5025 C C . PHE B 1 173 ? 13.273 -21.797 -15.188 1 95.38 173 PHE B C 1
ATOM 5027 O O . PHE B 1 173 ? 12.312 -21.062 -15.445 1 95.38 173 PHE B O 1
ATOM 5034 N N . THR B 1 174 ? 13.969 -22.234 -16.141 1 95.5 174 THR B N 1
ATOM 5035 C CA . THR B 1 174 ? 14.023 -21.656 -17.484 1 95.5 174 THR B CA 1
ATOM 5036 C C . THR B 1 174 ? 12.719 -21.891 -18.234 1 95.5 174 THR B C 1
ATOM 5038 O O . THR B 1 174 ? 12.32 -21.078 -19.062 1 95.5 174 THR B O 1
ATOM 5041 N N . ASN B 1 175 ? 12.039 -23.047 -17.859 1 97.56 175 ASN B N 1
ATOM 5042 C CA . ASN B 1 175 ? 10.906 -23.406 -18.703 1 97.56 175 ASN B CA 1
ATOM 5043 C C . ASN B 1 175 ? 9.664 -23.703 -17.859 1 97.56 175 ASN B C 1
ATOM 5045 O O . ASN B 1 175 ? 8.664 -24.203 -18.375 1 97.56 175 ASN B O 1
ATOM 5049 N N . LEU B 1 176 ? 9.695 -23.359 -16.625 1 98.12 176 LEU B N 1
ATOM 5050 C CA . LEU B 1 176 ? 8.57 -23.672 -15.758 1 98.12 176 LEU B CA 1
ATOM 5051 C C . LEU B 1 176 ? 7.371 -22.781 -16.078 1 98.12 176 LEU B C 1
ATOM 5053 O O . LEU B 1 176 ? 7.461 -21.562 -16.016 1 98.12 176 LEU B O 1
ATOM 5057 N N . LYS B 1 177 ? 6.215 -23.406 -16.375 1 98.44 177 LYS B N 1
ATOM 5058 C CA . LYS B 1 177 ? 5.023 -22.672 -16.781 1 98.44 177 LYS B CA 1
ATOM 5059 C C . LYS B 1 177 ? 3.971 -22.656 -15.68 1 98.44 177 LYS B C 1
ATOM 5061 O O . LYS B 1 177 ? 3.209 -21.703 -15.555 1 98.44 177 LYS B O 1
ATOM 5066 N N . ILE B 1 178 ? 3.918 -23.734 -14.984 1 98.75 178 ILE B N 1
ATOM 5067 C CA . ILE B 1 178 ? 2.914 -23.859 -13.93 1 98.75 178 ILE B CA 1
ATOM 5068 C C . ILE B 1 178 ? 3.59 -24.234 -12.617 1 98.75 178 ILE B C 1
ATOM 5070 O O . ILE B 1 178 ? 4.316 -25.234 -12.539 1 98.75 178 ILE B O 1
ATOM 5074 N N . LEU B 1 179 ? 3.363 -23.438 -11.594 1 98.62 179 LEU B N 1
ATOM 5075 C CA . LEU B 1 179 ? 3.895 -23.703 -10.266 1 98.62 179 LEU B CA 1
ATOM 5076 C C . LEU B 1 179 ? 2.775 -23.75 -9.227 1 98.62 179 LEU B C 1
ATOM 5078 O O . LEU B 1 179 ? 1.995 -22.812 -9.109 1 98.62 179 LEU B O 1
ATOM 5082 N N . THR B 1 180 ? 2.623 -24.844 -8.531 1 98.62 180 THR B N 1
ATOM 5083 C CA . THR B 1 180 ? 1.679 -24.969 -7.43 1 98.62 180 THR B CA 1
ATOM 5084 C C . THR B 1 180 ? 2.406 -25.328 -6.133 1 98.62 180 THR B C 1
ATOM 5086 O O . THR B 1 180 ? 3.123 -26.328 -6.066 1 98.62 180 THR B O 1
ATOM 5089 N N . VAL B 1 181 ? 2.264 -24.531 -5.168 1 98.12 181 VAL B N 1
ATOM 5090 C CA . VAL B 1 181 ? 2.867 -24.75 -3.855 1 98.12 181 VAL B CA 1
ATOM 5091 C C . VAL B 1 181 ? 1.773 -24.875 -2.797 1 98.12 181 VAL B C 1
ATOM 5093 O O . VAL B 1 181 ? 0.93 -23.984 -2.658 1 98.12 181 VAL B O 1
ATOM 5096 N N . GLY B 1 182 ? 1.824 -25.969 -2.045 1 97.56 182 GLY B N 1
ATOM 5097 C CA . GLY B 1 182 ? 0.796 -26.203 -1.045 1 97.56 182 GLY B CA 1
ATOM 5098 C C . GLY B 1 182 ? 1.359 -26.438 0.344 1 97.56 182 GLY B C 1
ATOM 5099 O O . GLY B 1 182 ? 2.316 -27.203 0.511 1 97.56 182 GLY B O 1
ATOM 5100 N N . ASN B 1 183 ? 0.851 -25.734 1.339 1 96.19 183 ASN B N 1
ATOM 5101 C CA . ASN B 1 183 ? 1.07 -25.984 2.762 1 96.19 183 ASN B CA 1
ATOM 5102 C C . ASN B 1 183 ? 2.531 -25.766 3.146 1 96.19 183 ASN B C 1
ATOM 5104 O O . ASN B 1 183 ? 3.023 -26.375 4.098 1 96.19 183 ASN B O 1
ATOM 5108 N N . VAL B 1 184 ? 3.184 -24.969 2.414 1 96.44 184 VAL B N 1
ATOM 5109 C CA . VAL B 1 184 ? 4.594 -24.703 2.674 1 96.44 184 VAL B CA 1
ATOM 5110 C C . VAL B 1 184 ? 4.738 -23.469 3.547 1 96.44 184 VAL B C 1
ATOM 5112 O O . VAL B 1 184 ? 3.957 -22.516 3.422 1 96.44 184 VAL B O 1
ATOM 5115 N N . THR B 1 185 ? 5.785 -23.484 4.434 1 95.38 185 THR B N 1
ATOM 5116 C CA . THR B 1 185 ? 6.121 -22.312 5.246 1 95.38 185 THR B CA 1
ATOM 5117 C C . THR B 1 185 ? 7.363 -21.609 4.695 1 95.38 185 THR B C 1
ATOM 5119 O O . THR B 1 185 ? 8.414 -22.234 4.547 1 95.38 185 THR B O 1
ATOM 5122 N N . PHE B 1 186 ? 7.199 -20.359 4.348 1 95.12 186 PHE B N 1
ATOM 5123 C CA . PHE B 1 186 ? 8.328 -19.516 3.963 1 95.12 186 PHE B CA 1
ATOM 5124 C C . PHE B 1 186 ? 8.844 -18.719 5.16 1 95.12 186 PHE B C 1
ATOM 5126 O O . PHE B 1 186 ? 8.07 -18.125 5.906 1 95.12 186 PHE B O 1
ATOM 5133 N N . SER B 1 187 ? 10.211 -18.688 5.363 1 92.62 187 SER B N 1
ATOM 5134 C CA . SER B 1 187 ? 10.688 -18.094 6.605 1 92.62 187 SER B CA 1
ATOM 5135 C C . SER B 1 187 ? 11.859 -17.141 6.355 1 92.62 187 SER B C 1
ATOM 5137 O O . SER B 1 187 ? 12.406 -16.562 7.293 1 92.62 187 SER B O 1
ATOM 5139 N N . ASP B 1 188 ? 12.234 -17.031 5.09 1 92.12 188 ASP B N 1
ATOM 5140 C CA . ASP B 1 188 ? 13.367 -16.172 4.762 1 92.12 188 ASP B CA 1
ATOM 5141 C C . ASP B 1 188 ? 13.047 -15.25 3.584 1 92.12 188 ASP B C 1
ATOM 5143 O O . ASP B 1 188 ? 12.711 -15.727 2.496 1 92.12 188 ASP B O 1
ATOM 5147 N N . ASP B 1 189 ? 13.258 -13.969 3.809 1 91.25 189 ASP B N 1
ATOM 5148 C CA . ASP B 1 189 ? 12.914 -12.977 2.795 1 91.25 189 ASP B CA 1
ATOM 5149 C C . ASP B 1 189 ? 13.734 -13.18 1.524 1 91.25 189 ASP B C 1
ATOM 5151 O O . ASP B 1 189 ? 13.188 -13.172 0.419 1 91.25 189 ASP B O 1
ATOM 5155 N N . TYR B 1 190 ? 15 -13.391 1.715 1 90.62 190 TYR B N 1
ATOM 5156 C CA . TYR B 1 190 ? 15.93 -13.406 0.591 1 90.62 190 TYR B CA 1
ATOM 5157 C C . TYR B 1 190 ? 15.719 -14.641 -0.271 1 90.62 190 TYR B C 1
ATOM 5159 O O . TYR B 1 190 ? 15.547 -14.539 -1.489 1 90.62 190 TYR B O 1
ATOM 5167 N N . THR B 1 191 ? 15.664 -15.734 0.421 1 92.25 191 THR B N 1
ATOM 5168 C CA . THR B 1 191 ? 15.523 -16.969 -0.341 1 92.25 191 THR B CA 1
ATOM 5169 C C . THR B 1 191 ? 14.125 -17.062 -0.958 1 92.25 191 THR B C 1
ATOM 5171 O O . THR B 1 191 ? 13.977 -17.562 -2.08 1 92.25 191 THR B O 1
ATOM 5174 N N . THR B 1 192 ? 13.102 -16.562 -0.252 1 94.75 192 THR B N 1
ATOM 5175 C CA . THR B 1 192 ? 11.742 -16.562 -0.784 1 94.75 192 THR B CA 1
ATOM 5176 C C . THR B 1 192 ? 11.648 -15.688 -2.023 1 94.75 192 THR B C 1
ATOM 5178 O O . THR B 1 192 ? 11.047 -16.078 -3.025 1 94.75 192 THR B O 1
ATOM 5181 N N . GLN B 1 193 ? 12.297 -14.539 -1.91 1 95.19 193 GLN B N 1
ATOM 5182 C CA . GLN B 1 193 ? 12.305 -13.633 -3.049 1 95.19 193 GLN B CA 1
ATOM 5183 C C . GLN B 1 193 ? 12.977 -14.273 -4.262 1 95.19 193 GLN B C 1
ATOM 5185 O O . GLN B 1 193 ? 12.523 -14.086 -5.395 1 95.19 193 GLN B O 1
ATOM 5190 N N . LYS B 1 194 ? 14.008 -15.016 -4.039 1 93.44 194 LYS B N 1
ATOM 5191 C CA . LYS B 1 194 ? 14.711 -15.68 -5.129 1 93.44 194 LYS B CA 1
ATOM 5192 C C . LYS B 1 194 ? 13.805 -16.688 -5.836 1 93.44 194 LYS B C 1
ATOM 5194 O O . LYS B 1 194 ? 13.852 -16.812 -7.062 1 93.44 194 LYS B O 1
ATOM 5199 N N . LEU B 1 195 ? 13.047 -17.312 -5.047 1 94.56 195 LEU B N 1
ATOM 5200 C CA . LEU B 1 195 ? 12.117 -18.281 -5.621 1 94.56 195 LEU B CA 1
ATOM 5201 C C . LEU B 1 195 ? 11.141 -17.609 -6.578 1 94.56 195 LEU B C 1
ATOM 5203 O O . LEU B 1 195 ? 10.953 -18.062 -7.707 1 94.56 195 LEU B O 1
ATOM 5207 N N . PHE B 1 196 ? 10.602 -16.469 -6.199 1 95.06 196 PHE B N 1
ATOM 5208 C CA . PHE B 1 196 ? 9.57 -15.805 -6.977 1 95.06 196 PHE B CA 1
ATOM 5209 C C . PHE B 1 196 ? 10.188 -14.977 -8.102 1 95.06 196 PHE B C 1
ATOM 5211 O O . PHE B 1 196 ? 9.484 -14.539 -9.008 1 95.06 196 PHE B O 1
ATOM 5218 N N . SER B 1 197 ? 11.492 -14.805 -8.07 1 90.88 197 SER B N 1
ATOM 5219 C CA . SER B 1 197 ? 12.195 -14.078 -9.117 1 90.88 197 SER B CA 1
ATOM 5220 C C . SER B 1 197 ? 12.766 -15.023 -10.164 1 90.88 197 SER B C 1
ATOM 5222 O O . SER B 1 197 ? 13.141 -14.602 -11.258 1 90.88 197 SER B O 1
ATOM 5224 N N . GLY B 1 198 ? 12.875 -16.328 -9.852 1 90.75 198 GLY B N 1
ATOM 5225 C CA . GLY B 1 198 ? 13.5 -17.312 -10.727 1 90.75 198 GLY B CA 1
ATOM 5226 C C . GLY B 1 198 ? 12.516 -17.969 -11.672 1 90.75 198 GLY B C 1
ATOM 5227 O O . GLY B 1 198 ? 12.672 -19.141 -12.016 1 90.75 198 GLY B O 1
ATOM 5228 N N . LEU B 1 199 ? 11.5 -17.188 -12.023 1 94.75 199 LEU B N 1
ATOM 5229 C CA . LEU B 1 199 ? 10.438 -17.766 -12.836 1 94.75 199 LEU B CA 1
ATOM 5230 C C . LEU B 1 199 ? 10.195 -16.938 -14.086 1 94.75 199 LEU B C 1
ATOM 5232 O O . LEU B 1 199 ? 9.125 -16.344 -14.242 1 94.75 199 LEU B O 1
ATOM 5236 N N . PRO B 1 200 ? 11.031 -16.938 -15.109 1 93.44 200 PRO B N 1
ATOM 5237 C CA . PRO B 1 200 ? 10.984 -15.992 -16.219 1 93.44 200 PRO B CA 1
ATOM 5238 C C . PRO B 1 200 ? 9.828 -16.281 -17.188 1 93.44 200 PRO B C 1
ATOM 5240 O O . PRO B 1 200 ? 9.344 -15.359 -17.859 1 93.44 200 PRO B O 1
ATOM 5243 N N . VAL B 1 201 ? 9.352 -17.594 -17.234 1 96.19 201 VAL B N 1
ATOM 5244 C CA . VAL B 1 201 ? 8.344 -17.906 -18.25 1 96.19 201 VAL B CA 1
ATOM 5245 C C . VAL B 1 201 ? 7.09 -18.453 -17.562 1 96.19 201 VAL B C 1
ATOM 5247 O O . VAL B 1 201 ? 6.27 -19.109 -18.203 1 96.19 201 VAL B O 1
ATOM 5250 N N . LEU B 1 202 ? 6.953 -18.234 -16.266 1 97.44 202 LEU B N 1
ATOM 5251 C CA . LEU B 1 202 ? 5.82 -18.75 -15.516 1 97.44 202 LEU B CA 1
ATOM 5252 C C . LEU B 1 202 ? 4.512 -18.156 -16.031 1 97.44 202 LEU B C 1
ATOM 5254 O O . LEU B 1 202 ? 4.414 -16.953 -16.234 1 97.44 202 LEU B O 1
ATOM 5258 N N . GLU B 1 203 ? 3.473 -18.984 -16.203 1 98 203 GLU B N 1
ATOM 5259 C CA . GLU B 1 203 ? 2.176 -18.562 -16.719 1 98 203 GLU B CA 1
ATOM 5260 C C . GLU B 1 203 ? 1.102 -18.641 -15.641 1 98 203 GLU B C 1
ATOM 5262 O O . GLU B 1 203 ? 0.214 -17.781 -15.586 1 98 203 GLU B O 1
ATOM 5267 N N . GLU B 1 204 ? 1.159 -19.688 -14.875 1 98.44 204 GLU B N 1
ATOM 5268 C CA . GLU B 1 204 ? 0.179 -19.875 -13.812 1 98.44 204 GLU B CA 1
ATOM 5269 C C . GLU B 1 204 ? 0.863 -20.172 -12.477 1 98.44 204 GLU B C 1
ATOM 5271 O O . GLU B 1 204 ? 1.826 -20.953 -12.43 1 98.44 204 GLU B O 1
ATOM 5276 N N . MET B 1 205 ? 0.362 -19.562 -11.414 1 98.25 205 MET B N 1
ATOM 5277 C CA . MET B 1 205 ? 0.889 -19.781 -10.078 1 98.25 205 MET B CA 1
ATOM 5278 C C . MET B 1 205 ? -0.242 -20.016 -9.078 1 98.25 205 MET B C 1
ATOM 5280 O O . MET B 1 205 ? -1.224 -19.266 -9.062 1 98.25 205 MET B O 1
ATOM 5284 N N . PHE B 1 206 ? -0.134 -21.062 -8.258 1 98.62 206 PHE B N 1
ATOM 5285 C CA . PHE B 1 206 ? -1.105 -21.391 -7.219 1 98.62 206 PHE B CA 1
ATOM 5286 C C . PHE B 1 206 ? -0.424 -21.531 -5.863 1 98.62 206 PHE B C 1
ATOM 5288 O O . PHE B 1 206 ? 0.385 -22.453 -5.668 1 98.62 206 PHE B O 1
ATOM 5295 N N . LEU B 1 207 ? -0.684 -20.641 -5.008 1 98.12 207 LEU B N 1
ATOM 5296 C CA . LEU B 1 207 ? -0.22 -20.719 -3.627 1 98.12 207 LEU B CA 1
ATOM 5297 C C . LEU B 1 207 ? -1.357 -21.109 -2.691 1 98.12 207 LEU B C 1
ATOM 5299 O O . LEU B 1 207 ? -2.266 -20.312 -2.441 1 98.12 207 LEU B O 1
ATOM 5303 N N . GLU B 1 208 ? -1.264 -22.312 -2.104 1 97.81 208 GLU B N 1
ATOM 5304 C CA . GLU B 1 208 ? -2.387 -22.844 -1.333 1 97.81 208 GLU B CA 1
ATOM 5305 C C . GLU B 1 208 ? -1.978 -23.125 0.109 1 97.81 208 GLU B C 1
ATOM 5307 O O . GLU B 1 208 ? -1.171 -24.031 0.363 1 97.81 208 GLU B O 1
ATOM 5312 N N . TYR B 1 209 ? -2.49 -22.375 1.065 1 96.44 209 TYR B N 1
ATOM 5313 C CA . TYR B 1 209 ? -2.324 -22.547 2.504 1 96.44 209 TYR B CA 1
ATOM 5314 C C . TYR B 1 209 ? -0.859 -22.422 2.904 1 96.44 209 TYR B C 1
ATOM 5316 O O . TYR B 1 209 ? -0.372 -23.188 3.74 1 96.44 209 TYR B O 1
ATOM 5324 N N . CYS B 1 210 ? -0.192 -21.562 2.193 1 96.19 210 CYS B N 1
ATOM 5325 C CA . CYS B 1 210 ? 1.196 -21.281 2.555 1 96.19 210 CYS B CA 1
ATOM 5326 C C . CYS B 1 210 ? 1.278 -20.359 3.764 1 96.19 210 CYS B C 1
ATOM 5328 O O . CYS B 1 210 ? 0.419 -19.5 3.951 1 96.19 210 CYS B O 1
ATOM 5330 N N . ILE B 1 211 ? 2.311 -20.609 4.605 1 94.44 211 ILE B N 1
ATOM 5331 C CA . ILE B 1 211 ? 2.504 -19.812 5.809 1 94.44 211 ILE B CA 1
ATOM 5332 C C . ILE B 1 211 ? 3.723 -18.906 5.641 1 94.44 211 ILE B C 1
ATOM 5334 O O . ILE B 1 211 ? 4.801 -19.375 5.258 1 94.44 211 ILE B O 1
ATOM 5338 N N . TRP B 1 212 ? 3.518 -17.656 5.871 1 93.06 212 TRP B N 1
ATOM 5339 C CA . TRP B 1 212 ? 4.574 -16.656 5.773 1 93.06 212 TRP B CA 1
ATOM 5340 C C . TRP B 1 212 ? 5.031 -16.219 7.16 1 93.06 212 TRP B C 1
ATOM 5342 O O . TRP B 1 212 ? 4.367 -15.406 7.809 1 93.06 212 TRP B O 1
ATOM 5352 N N . VAL B 1 213 ? 6.141 -16.75 7.617 1 89.5 213 VAL B N 1
ATOM 5353 C CA . VAL B 1 213 ? 6.602 -16.453 8.969 1 89.5 213 VAL B CA 1
ATOM 5354 C C . VAL B 1 213 ? 7.848 -15.57 8.906 1 89.5 213 VAL B C 1
ATOM 5356 O O . VAL B 1 213 ? 8.797 -15.875 8.188 1 89.5 213 VAL B O 1
ATOM 5359 N N . ASN B 1 214 ? 7.812 -14.516 9.617 1 85.69 214 ASN B N 1
ATOM 5360 C CA . ASN B 1 214 ? 8.945 -13.609 9.742 1 85.69 214 ASN B CA 1
ATOM 5361 C C . ASN B 1 214 ? 9.352 -13.023 8.391 1 85.69 214 ASN B C 1
ATOM 5363 O O . ASN B 1 214 ? 10.539 -12.875 8.109 1 85.69 214 ASN B O 1
ATOM 5367 N N . LEU B 1 215 ? 8.43 -12.953 7.512 1 90.38 215 LEU B N 1
ATOM 5368 C CA . LEU B 1 215 ? 8.656 -12.305 6.223 1 90.38 215 LEU B CA 1
ATOM 5369 C C . LEU B 1 215 ? 8.172 -10.859 6.238 1 90.38 215 LEU B C 1
ATOM 5371 O O . LEU B 1 215 ? 7.109 -10.57 6.785 1 90.38 215 LEU B O 1
ATOM 5375 N N . THR B 1 216 ? 9 -10.008 5.773 1 88.19 216 THR B N 1
ATOM 5376 C CA . THR B 1 216 ? 8.648 -8.594 5.785 1 88.19 216 THR B CA 1
ATOM 5377 C C . THR B 1 216 ? 8.047 -8.18 4.449 1 88.19 216 THR B C 1
ATOM 5379 O O . THR B 1 216 ? 6.98 -7.555 4.406 1 88.19 216 THR B O 1
ATOM 5382 N N . ALA B 1 217 ? 8.742 -8.547 3.402 1 92.5 217 ALA B N 1
ATOM 5383 C CA . ALA B 1 217 ? 8.266 -8.125 2.09 1 92.5 217 ALA B CA 1
ATOM 5384 C C . ALA B 1 217 ? 8.75 -9.07 0.995 1 92.5 217 ALA B C 1
ATOM 5386 O O . ALA B 1 217 ? 9.891 -9.531 1.032 1 92.5 217 ALA B O 1
ATOM 5387 N N . VAL B 1 218 ? 7.855 -9.336 0.071 1 95.31 218 VAL B N 1
ATOM 5388 C CA . VAL B 1 218 ? 8.164 -10.195 -1.065 1 95.31 218 VAL B CA 1
ATOM 5389 C C . VAL B 1 218 ? 7.434 -9.695 -2.309 1 95.31 218 VAL B C 1
ATOM 5391 O O . VAL B 1 218 ? 6.359 -9.094 -2.207 1 95.31 218 VAL B O 1
ATOM 5394 N N . SER B 1 219 ? 8.062 -9.836 -3.438 1 96.25 219 SER B N 1
ATOM 5395 C CA . SER B 1 219 ? 7.414 -9.469 -4.691 1 96.25 219 SER B CA 1
ATOM 5396 C C . SER B 1 219 ? 7.289 -10.672 -5.617 1 96.25 219 SER B C 1
ATOM 5398 O O . SER B 1 219 ? 8.172 -11.531 -5.656 1 96.25 219 SER B O 1
ATOM 5400 N N . ILE B 1 220 ? 6.207 -10.797 -6.242 1 94.88 220 ILE B N 1
ATOM 5401 C CA . ILE B 1 220 ? 5.949 -11.812 -7.254 1 94.88 220 ILE B CA 1
ATOM 5402 C C . ILE B 1 220 ? 5.883 -11.164 -8.633 1 94.88 220 ILE B C 1
ATOM 5404 O O . ILE B 1 220 ? 5.066 -10.266 -8.867 1 94.88 220 ILE B O 1
ATOM 5408 N N . SER B 1 221 ? 6.742 -11.609 -9.445 1 91.25 221 SER B N 1
ATOM 5409 C CA . SER B 1 221 ? 6.77 -11.023 -10.773 1 91.25 221 SER B CA 1
ATOM 5410 C C . SER B 1 221 ? 7.141 -12.055 -11.836 1 91.25 221 SER B C 1
ATOM 5412 O O . SER B 1 221 ? 8.086 -12.828 -11.648 1 91.25 221 SER B O 1
ATOM 5414 N N . SER B 1 222 ? 6.355 -12.211 -12.859 1 90.62 222 SER B N 1
ATOM 5415 C CA . SER B 1 222 ? 6.621 -12.961 -14.078 1 90.62 222 SER B CA 1
ATOM 5416 C C . SER B 1 222 ? 5.938 -12.328 -15.281 1 90.62 222 SER B C 1
ATOM 5418 O O . SER B 1 222 ? 4.734 -12.07 -15.258 1 90.62 222 SER B O 1
ATOM 5420 N N . PRO B 1 223 ? 6.68 -12.047 -16.328 1 89.31 223 PRO B N 1
ATOM 5421 C CA . PRO B 1 223 ? 6.121 -11.344 -17.469 1 89.31 223 PRO B CA 1
ATOM 5422 C C . PRO B 1 223 ? 4.973 -12.102 -18.125 1 89.31 223 PRO B C 1
ATOM 5424 O O . PRO B 1 223 ? 4.07 -11.492 -18.719 1 89.31 223 PRO B O 1
ATOM 5427 N N . LYS B 1 224 ? 4.988 -13.422 -17.969 1 94.44 224 LYS B N 1
ATOM 5428 C CA . LYS B 1 224 ? 3.996 -14.211 -18.688 1 94.44 224 LYS B CA 1
ATOM 5429 C C . LYS B 1 224 ? 2.898 -14.703 -17.75 1 94.44 224 LYS B C 1
ATOM 5431 O O . LYS B 1 224 ? 2.008 -15.453 -18.156 1 94.44 224 LYS B O 1
ATOM 5436 N N . LEU B 1 225 ? 2.924 -14.219 -16.594 1 95.94 225 LEU B N 1
ATOM 5437 C CA . LEU B 1 225 ? 1.948 -14.664 -15.609 1 95.94 225 LEU B CA 1
ATOM 5438 C C . LEU B 1 225 ? 0.548 -14.18 -15.969 1 95.94 225 LEU B C 1
ATOM 5440 O O . LEU B 1 225 ? 0.306 -12.977 -16.047 1 95.94 225 LEU B O 1
ATOM 5444 N N . HIS B 1 226 ? -0.4 -15.133 -16.203 1 96.31 226 HIS B N 1
ATOM 5445 C CA . HIS B 1 226 ? -1.741 -14.68 -16.562 1 96.31 226 HIS B CA 1
ATOM 5446 C C . HIS B 1 226 ? -2.773 -15.18 -15.547 1 96.31 226 HIS B C 1
ATOM 5448 O O . HIS B 1 226 ? -3.918 -14.727 -15.555 1 96.31 226 HIS B O 1
ATOM 5454 N N . ARG B 1 227 ? -2.383 -16.141 -14.719 1 97.62 227 ARG B N 1
ATOM 5455 C CA . ARG B 1 227 ? -3.295 -16.641 -13.695 1 97.62 227 ARG B CA 1
ATOM 5456 C C . ARG B 1 227 ? -2.59 -16.766 -12.352 1 97.62 227 ARG B C 1
ATOM 5458 O O . ARG B 1 227 ? -1.536 -17.406 -12.25 1 97.62 227 ARG B O 1
ATOM 5465 N N . LEU B 1 228 ? -3.145 -16.156 -11.289 1 97.62 228 LEU B N 1
ATOM 5466 C CA . LEU B 1 228 ? -2.619 -16.25 -9.93 1 97.62 228 LEU B CA 1
ATOM 5467 C C . LEU B 1 228 ? -3.734 -16.547 -8.938 1 97.62 228 LEU B C 1
ATOM 5469 O O . LEU B 1 228 ? -4.758 -15.852 -8.914 1 97.62 228 LEU B O 1
ATOM 5473 N N . ARG B 1 229 ? -3.594 -17.609 -8.211 1 98.31 229 ARG B N 1
ATOM 5474 C CA . ARG B 1 229 ? -4.531 -17.969 -7.152 1 98.31 229 ARG B CA 1
ATOM 5475 C C . ARG B 1 229 ? -3.818 -18.094 -5.812 1 98.31 229 ARG B C 1
ATOM 5477 O O . ARG B 1 229 ? -2.824 -18.812 -5.703 1 98.31 229 ARG B O 1
ATOM 5484 N N . ILE B 1 230 ? -4.324 -17.453 -4.836 1 97.94 230 ILE B N 1
ATOM 5485 C CA . ILE B 1 230 ? -3.768 -17.5 -3.488 1 97.94 230 ILE B CA 1
ATOM 5486 C C . ILE B 1 230 ? -4.855 -17.922 -2.5 1 97.94 230 ILE B C 1
ATOM 5488 O O . ILE B 1 230 ? -5.879 -17.25 -2.375 1 97.94 230 ILE B O 1
ATOM 5492 N N . ILE B 1 231 ? -4.691 -18.984 -1.87 1 96.81 231 ILE B N 1
ATOM 5493 C CA . ILE B 1 231 ? -5.5 -19.422 -0.734 1 96.81 231 ILE B CA 1
ATOM 5494 C C . ILE B 1 231 ? -4.691 -19.297 0.554 1 96.81 231 ILE B C 1
ATOM 5496 O O . ILE B 1 231 ? -3.797 -20.094 0.816 1 96.81 231 ILE B O 1
ATOM 5500 N N . ASP B 1 232 ? -4.988 -18.297 1.285 1 92.12 232 ASP B N 1
ATOM 5501 C CA . ASP B 1 232 ? -4.199 -17.938 2.461 1 92.12 232 ASP B CA 1
ATOM 5502 C C . ASP B 1 232 ? -4.527 -18.859 3.641 1 92.12 232 ASP B C 1
ATOM 5504 O O . ASP B 1 232 ? -5.664 -19.297 3.789 1 92.12 232 ASP B O 1
ATOM 5508 N N . ASP B 1 233 ? -3.508 -19.078 4.422 1 87.94 233 ASP B N 1
ATOM 5509 C CA . ASP B 1 233 ? -3.686 -19.875 5.625 1 87.94 233 ASP B CA 1
ATOM 5510 C C . ASP B 1 233 ? -4.129 -19.016 6.809 1 87.94 233 ASP B C 1
ATOM 5512 O O . ASP B 1 233 ? -3.627 -17.906 6.996 1 87.94 233 ASP B O 1
ATOM 5516 N N . GLU B 1 234 ? -4.984 -19.531 7.637 1 84.62 234 GLU B N 1
ATOM 5517 C CA . GLU B 1 234 ? -5.488 -18.797 8.797 1 84.62 234 GLU B CA 1
ATOM 5518 C C . GLU B 1 234 ? -4.383 -18.562 9.82 1 84.62 234 GLU B C 1
ATOM 5520 O O . GLU B 1 234 ? -4.465 -17.625 10.617 1 84.62 234 GLU B O 1
ATOM 5525 N N . GLN B 1 235 ? -3.355 -19.344 9.758 1 83.75 235 GLN B N 1
ATOM 5526 C CA . GLN B 1 235 ? -2.252 -19.219 10.703 1 83.75 235 GLN B CA 1
ATOM 5527 C C . GLN B 1 235 ? -1.485 -17.922 10.477 1 83.75 235 GLN B C 1
ATOM 5529 O O . GLN B 1 235 ? -0.774 -17.453 11.375 1 83.75 235 GLN B O 1
ATOM 5534 N N . ASN B 1 236 ? -1.592 -17.406 9.336 1 82.19 236 ASN B N 1
ATOM 5535 C CA . ASN B 1 236 ? -0.92 -16.141 9.039 1 82.19 236 ASN B CA 1
ATOM 5536 C C . ASN B 1 236 ? -1.515 -14.992 9.844 1 82.19 236 ASN B C 1
ATOM 5538 O O . ASN B 1 236 ? -0.9 -13.938 9.961 1 82.19 236 ASN B O 1
ATOM 5542 N N . SER B 1 237 ? -2.674 -15.148 10.461 1 75.25 237 SER B N 1
ATOM 5543 C CA . SER B 1 237 ? -3.336 -14.109 11.234 1 75.25 237 SER B CA 1
ATOM 5544 C C . SER B 1 237 ? -2.627 -13.875 12.57 1 75.25 237 SER B C 1
ATOM 5546 O O . SER B 1 237 ? -2.85 -12.852 13.227 1 75.25 237 SER B O 1
ATOM 5548 N N . ASP B 1 238 ? -1.755 -14.773 12.906 1 73.56 238 ASP B N 1
ATOM 5549 C CA . ASP B 1 238 ? -1.028 -14.648 14.164 1 73.56 238 ASP B CA 1
ATOM 5550 C C . ASP B 1 238 ? -0.003 -13.516 14.094 1 73.56 238 ASP B C 1
ATOM 5552 O O . ASP B 1 238 ? 0.392 -12.969 15.125 1 73.56 238 ASP B O 1
ATOM 5556 N N . ASP B 1 239 ? 0.385 -13.227 12.891 1 70.81 239 ASP B N 1
ATOM 5557 C CA . ASP B 1 239 ? 1.287 -12.102 12.664 1 70.81 239 ASP B CA 1
ATOM 5558 C C . ASP B 1 239 ? 0.507 -10.82 12.367 1 70.81 239 ASP B C 1
ATOM 5560 O O . ASP B 1 239 ? -0.086 -10.688 11.297 1 70.81 239 ASP B O 1
ATOM 5564 N N . GLU B 1 240 ? 0.495 -9.945 13.312 1 70.69 240 GLU B N 1
ATOM 5565 C CA . GLU B 1 240 ? -0.324 -8.742 13.195 1 70.69 240 GLU B CA 1
ATOM 5566 C C . GLU B 1 240 ? 0.172 -7.848 12.062 1 70.69 240 GLU B C 1
ATOM 5568 O O . GLU B 1 240 ? -0.619 -7.16 11.422 1 70.69 240 GLU B O 1
ATOM 5573 N N . ASP B 1 241 ? 1.368 -7.91 11.789 1 75.88 241 ASP B N 1
ATOM 5574 C CA . ASP B 1 241 ? 1.904 -6.965 10.812 1 75.88 241 ASP B CA 1
ATOM 5575 C C . ASP B 1 241 ? 1.807 -7.527 9.398 1 75.88 241 ASP B C 1
ATOM 5577 O O . ASP B 1 241 ? 1.536 -6.789 8.445 1 75.88 241 ASP B O 1
ATOM 5581 N N . GLY B 1 242 ? 1.918 -8.898 9.281 1 85.75 242 GLY B N 1
ATOM 5582 C CA . GLY B 1 242 ? 1.784 -9.562 7.992 1 85.75 242 GLY B CA 1
ATOM 5583 C C . GLY B 1 242 ? 2.941 -9.273 7.051 1 85.75 242 GLY B C 1
ATOM 5584 O O . GLY B 1 242 ? 3.793 -8.43 7.348 1 85.75 242 GLY B O 1
ATOM 5585 N N . CYS B 1 243 ? 3.018 -9.938 5.934 1 92.25 243 CYS B N 1
ATOM 5586 C CA . CYS B 1 243 ? 4.02 -9.773 4.887 1 92.25 243 CYS B CA 1
ATOM 5587 C C . CYS B 1 243 ? 3.492 -8.891 3.762 1 92.25 243 CYS B C 1
ATOM 5589 O O . CYS B 1 243 ? 2.332 -9.016 3.365 1 92.25 243 CYS B O 1
ATOM 5591 N N . GLN B 1 244 ? 4.305 -7.941 3.355 1 92.62 244 GLN B N 1
ATOM 5592 C CA . GLN B 1 244 ? 3.951 -7.172 2.166 1 92.62 244 GLN B CA 1
ATOM 5593 C C . GLN B 1 244 ? 4.203 -7.977 0.895 1 92.62 244 GLN B C 1
ATOM 5595 O O . GLN B 1 244 ? 5.34 -8.367 0.616 1 92.62 244 GLN B O 1
ATOM 5600 N N . VAL B 1 245 ? 3.195 -8.219 0.205 1 95.62 245 VAL B N 1
ATOM 5601 C CA . VAL B 1 245 ? 3.326 -9 -1.017 1 95.62 245 VAL B CA 1
ATOM 5602 C C . VAL B 1 245 ? 2.949 -8.148 -2.225 1 95.62 245 VAL B C 1
ATOM 5604 O O . VAL B 1 245 ? 1.775 -7.828 -2.426 1 95.62 245 VAL B O 1
ATOM 5607 N N . MET B 1 246 ? 3.881 -7.816 -2.998 1 96 246 MET B N 1
ATOM 5608 C CA . MET B 1 246 ? 3.639 -7.039 -4.211 1 96 246 MET B CA 1
ATOM 5609 C C . MET B 1 246 ? 3.568 -7.945 -5.434 1 96 246 MET B C 1
ATOM 5611 O O . MET B 1 246 ? 4.445 -8.781 -5.641 1 96 246 MET B O 1
ATOM 5615 N N . ILE B 1 247 ? 2.58 -7.781 -6.176 1 95.62 247 ILE B N 1
ATOM 5616 C CA . ILE B 1 247 ? 2.389 -8.602 -7.367 1 95.62 247 ILE B CA 1
ATOM 5617 C C . ILE B 1 247 ? 2.486 -7.73 -8.617 1 95.62 247 ILE B C 1
ATOM 5619 O O . ILE B 1 247 ? 1.694 -6.801 -8.797 1 95.62 247 ILE B O 1
ATOM 5623 N N . PHE B 1 248 ? 3.477 -8.047 -9.406 1 93.31 248 PHE B N 1
ATOM 5624 C CA . PHE B 1 248 ? 3.658 -7.379 -10.688 1 93.31 248 PHE B CA 1
ATOM 5625 C C . PHE B 1 248 ? 3.277 -8.305 -11.836 1 93.31 248 PHE B C 1
ATOM 5627 O O . PHE B 1 248 ? 4.027 -9.219 -12.18 1 93.31 248 PHE B O 1
ATOM 5634 N N . GLY B 1 249 ? 2.133 -8.062 -12.359 1 87 249 GLY B N 1
ATOM 5635 C CA . GLY B 1 249 ? 1.675 -8.922 -13.438 1 87 249 GLY B CA 1
A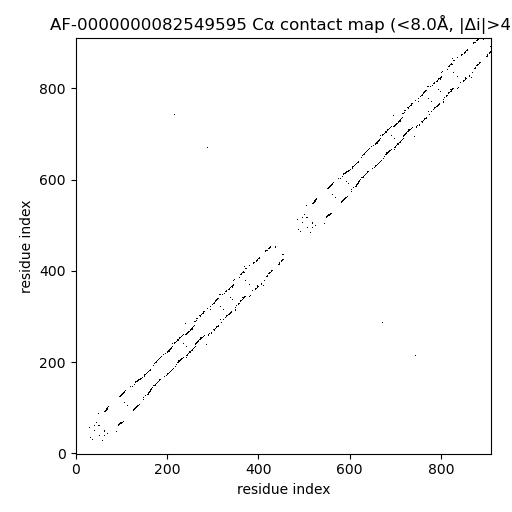TOM 5636 C C . GLY B 1 249 ? 1.043 -8.156 -14.586 1 87 249 GLY B C 1
ATOM 5637 O O . GLY B 1 249 ? -0.182 -8.125 -14.719 1 87 249 GLY B O 1
ATOM 5638 N N . PRO B 1 250 ? 1.845 -7.625 -15.383 1 86.81 250 PRO B N 1
ATOM 5639 C CA . PRO B 1 250 ? 1.268 -6.891 -16.516 1 86.81 250 PRO B CA 1
ATOM 5640 C C . PRO B 1 250 ? 0.371 -7.758 -17.391 1 86.81 250 PRO B C 1
ATOM 5642 O O . PRO B 1 250 ? -0.555 -7.25 -18.031 1 86.81 250 PRO B O 1
ATOM 5645 N N . GLY B 1 251 ? 0.633 -9.039 -17.359 1 90.25 251 GLY B N 1
ATOM 5646 C CA . GLY B 1 251 ? -0.157 -9.961 -18.156 1 90.25 251 GLY B CA 1
ATOM 5647 C C . GLY B 1 251 ? -1.201 -10.711 -17.359 1 90.25 251 GLY B C 1
ATOM 5648 O O . GLY B 1 251 ? -1.866 -11.609 -17.875 1 90.25 251 GLY B O 1
ATOM 5649 N N . LEU B 1 252 ? -1.369 -10.352 -16.141 1 93.88 252 LEU B N 1
ATOM 5650 C CA . LEU B 1 252 ? -2.275 -11.078 -15.266 1 93.88 252 LEU B CA 1
ATOM 5651 C C . LEU B 1 252 ? -3.723 -10.906 -15.711 1 93.88 252 LEU B C 1
ATOM 5653 O O . LEU B 1 252 ? -4.219 -9.781 -15.812 1 93.88 252 LEU B O 1
ATOM 5657 N N . LYS B 1 253 ? -4.434 -12.016 -15.992 1 95.19 253 LYS B N 1
ATOM 5658 C CA . LYS B 1 253 ? -5.812 -11.977 -16.484 1 95.19 253 LYS B CA 1
ATOM 5659 C C . LYS B 1 253 ? -6.793 -12.375 -15.375 1 95.19 253 LYS B C 1
ATOM 5661 O O . LYS B 1 253 ? -7.883 -11.812 -15.273 1 95.19 253 LYS B O 1
ATOM 5666 N N . THR B 1 254 ? -6.336 -13.359 -14.664 1 96.5 254 THR B N 1
ATOM 5667 C CA . THR B 1 254 ? -7.199 -13.859 -13.609 1 96.5 254 THR B CA 1
ATOM 5668 C C . THR B 1 254 ? -6.48 -13.836 -12.258 1 96.5 254 THR B C 1
ATOM 5670 O O . THR B 1 254 ? -5.34 -14.297 -12.148 1 96.5 254 THR B O 1
ATOM 5673 N N . PHE B 1 255 ? -7.117 -13.328 -11.32 1 96.75 255 PHE B N 1
ATOM 5674 C CA . PHE B 1 255 ? -6.598 -13.281 -9.961 1 96.75 255 PHE B CA 1
ATOM 5675 C C . PHE B 1 255 ? -7.645 -13.758 -8.961 1 96.75 255 PHE B C 1
ATOM 5677 O O . PHE B 1 255 ? -8.773 -13.258 -8.945 1 96.75 255 PHE B O 1
ATOM 5684 N N . THR B 1 256 ? -7.289 -14.719 -8.141 1 97.5 256 THR B N 1
ATOM 5685 C CA . THR B 1 256 ? -8.18 -15.25 -7.117 1 97.5 256 THR B CA 1
ATOM 5686 C C . THR B 1 256 ? -7.508 -15.219 -5.746 1 97.5 256 THR B C 1
ATOM 5688 O O . THR B 1 256 ? -6.383 -15.695 -5.59 1 97.5 256 THR B O 1
ATOM 5691 N N . TYR B 1 257 ? -8.188 -14.68 -4.879 1 96.88 257 TYR B N 1
ATOM 5692 C CA . TYR B 1 257 ? -7.723 -14.68 -3.496 1 96.88 257 TYR B CA 1
ATOM 5693 C C . TYR B 1 257 ? -8.789 -15.242 -2.564 1 96.88 257 TYR B C 1
ATOM 5695 O O . TYR B 1 257 ? -9.961 -14.867 -2.654 1 96.88 257 TYR B O 1
ATOM 5703 N N . CYS B 1 258 ? -8.367 -16.094 -1.597 1 95.06 258 CYS B N 1
ATOM 5704 C CA . CYS B 1 258 ? -9.227 -16.625 -0.548 1 95.06 258 CYS B CA 1
ATOM 5705 C C . CYS B 1 258 ? -8.508 -16.656 0.793 1 95.06 258 CYS B C 1
ATOM 5707 O O . CYS B 1 258 ? -7.406 -17.203 0.901 1 95.06 258 CYS B O 1
ATOM 5709 N N . GLY B 1 259 ? -9.109 -16.031 1.775 1 92 259 GLY B N 1
ATOM 5710 C CA . GLY B 1 259 ? -8.508 -16.062 3.1 1 92 259 GLY B CA 1
ATOM 5711 C C . GLY B 1 259 ? -8.797 -14.82 3.916 1 92 259 GLY B C 1
ATOM 5712 O O . GLY B 1 259 ? -9.672 -14.023 3.557 1 92 259 GLY B O 1
ATOM 5713 N N . PRO B 1 260 ? -8.18 -14.586 5.074 1 89.88 260 PRO B N 1
ATOM 5714 C CA . PRO B 1 260 ? -8.477 -13.484 5.984 1 89.88 260 PRO B CA 1
ATOM 5715 C C . PRO B 1 260 ? -7.707 -12.211 5.633 1 89.88 260 PRO B C 1
ATOM 5717 O O . PRO B 1 260 ? -7.848 -11.188 6.316 1 89.88 260 PRO B O 1
ATOM 5720 N N . ILE B 1 261 ? -6.93 -12.227 4.645 1 91.12 261 ILE B N 1
ATOM 5721 C CA . ILE B 1 261 ? -6.137 -11.07 4.223 1 91.12 261 ILE B CA 1
ATOM 5722 C C . ILE B 1 261 ? -5.148 -10.695 5.324 1 91.12 261 ILE B C 1
ATOM 5724 O O . ILE B 1 261 ? -5.043 -9.523 5.699 1 91.12 261 ILE B O 1
ATOM 5728 N N . CYS B 1 262 ? -4.426 -11.656 5.797 1 88.06 262 CYS B N 1
ATOM 5729 C CA . CYS B 1 262 ? -3.42 -11.453 6.832 1 88.06 262 CYS B CA 1
ATOM 5730 C C . CYS B 1 262 ? -2.18 -10.773 6.266 1 88.06 262 CYS B C 1
ATOM 5732 O O . CYS B 1 262 ? -1.509 -10.008 6.965 1 88.06 262 CYS B O 1
ATOM 5734 N N . ASN B 1 263 ? -1.9 -11.078 5.051 1 91.94 263 ASN B N 1
ATOM 5735 C CA . ASN B 1 263 ? -0.794 -10.438 4.344 1 91.94 263 ASN B CA 1
ATOM 5736 C C . ASN B 1 263 ? -1.276 -9.273 3.482 1 91.94 263 ASN B C 1
ATOM 5738 O O . ASN B 1 263 ? -2.463 -9.188 3.158 1 91.94 263 ASN B O 1
ATOM 5742 N N . ASP B 1 264 ? -0.454 -8.375 3.264 1 93.31 264 ASP B N 1
ATOM 5743 C CA . ASP B 1 264 ? -0.778 -7.168 2.512 1 93.31 264 ASP B CA 1
ATOM 5744 C C . ASP B 1 264 ? -0.491 -7.352 1.023 1 93.31 264 ASP B C 1
ATOM 5746 O O . ASP B 1 264 ? 0.615 -7.07 0.559 1 93.31 264 ASP B O 1
ATOM 5750 N N . TYR B 1 265 ? -1.507 -7.785 0.273 1 95.06 265 TYR B N 1
ATOM 5751 C CA . TYR B 1 265 ? -1.381 -8.047 -1.157 1 95.06 265 TYR B CA 1
ATOM 5752 C C . TYR B 1 265 ? -1.692 -6.793 -1.968 1 95.06 265 TYR B C 1
ATOM 5754 O O . TYR B 1 265 ? -2.756 -6.191 -1.807 1 95.06 265 TYR B O 1
ATOM 5762 N N . CYS B 1 266 ? -0.788 -6.445 -2.793 1 95.06 266 CYS B N 1
ATOM 5763 C CA . CYS B 1 266 ? -0.973 -5.289 -3.66 1 95.06 266 CYS B CA 1
ATOM 5764 C C . CYS B 1 266 ? -0.674 -5.641 -5.113 1 95.06 266 CYS B C 1
ATOM 5766 O O . CYS B 1 266 ? 0.382 -6.199 -5.418 1 95.06 266 CYS B O 1
ATOM 5768 N N . LEU B 1 267 ? -1.566 -5.301 -5.957 1 93.88 267 LEU B N 1
ATOM 5769 C CA . LEU B 1 267 ? -1.373 -5.52 -7.387 1 93.88 267 LEU B CA 1
ATOM 5770 C C . LEU B 1 267 ? -0.939 -4.23 -8.078 1 93.88 267 LEU B C 1
ATOM 5772 O O . LEU B 1 267 ? -1.474 -3.156 -7.789 1 93.88 267 LEU B O 1
ATOM 5776 N N . TYR B 1 268 ? 0.062 -4.402 -8.898 1 90.38 268 TYR B N 1
ATOM 5777 C CA . TYR B 1 268 ? 0.562 -3.258 -9.656 1 90.38 268 TYR B CA 1
ATOM 5778 C C . TYR B 1 268 ? 0.573 -3.551 -11.148 1 90.38 268 TYR B C 1
ATOM 5780 O O . TYR B 1 268 ? 0.744 -4.699 -11.562 1 90.38 268 TYR B O 1
ATOM 5788 N N . ASN B 1 269 ? 0.406 -2.568 -11.953 1 77.06 269 ASN B N 1
ATOM 5789 C CA . ASN B 1 269 ? 0.544 -2.641 -13.406 1 77.06 269 ASN B CA 1
ATOM 5790 C C . ASN B 1 269 ? -0.37 -3.707 -14 1 77.06 269 ASN B C 1
ATOM 5792 O O . ASN B 1 269 ? 0.039 -4.453 -14.891 1 77.06 269 ASN B O 1
ATOM 5796 N N . SER B 1 270 ? -1.447 -3.887 -13.406 1 68.69 270 SER B N 1
ATOM 5797 C CA . SER B 1 270 ? -2.348 -4.941 -13.859 1 68.69 270 SER B CA 1
ATOM 5798 C C . SER B 1 270 ? -3.295 -4.426 -14.938 1 68.69 270 SER B C 1
ATOM 5800 O O . SER B 1 270 ? -4.492 -4.254 -14.688 1 68.69 270 SER B O 1
ATOM 5802 N N . CYS B 1 271 ? -2.777 -4.32 -16.062 1 71.12 271 CYS B N 1
ATOM 5803 C CA . CYS B 1 271 ? -3.551 -3.699 -17.125 1 71.12 271 CYS B CA 1
ATOM 5804 C C . CYS B 1 271 ? -4.336 -4.746 -17.906 1 71.12 271 CYS B C 1
ATOM 5806 O O . CYS B 1 271 ? -5.215 -4.402 -18.703 1 71.12 271 CYS B O 1
ATOM 5808 N N . SER B 1 272 ? -4.188 -5.984 -17.578 1 84.44 272 SER B N 1
ATOM 5809 C CA . SER B 1 272 ? -4.84 -7.031 -18.359 1 84.44 272 SER B CA 1
ATOM 5810 C C . SER B 1 272 ? -5.859 -7.793 -17.516 1 84.44 272 SER B C 1
ATOM 5812 O O . SER B 1 272 ? -6.434 -8.781 -17.984 1 84.44 272 SER B O 1
ATOM 5814 N N . LEU B 1 273 ? -6.109 -7.332 -16.422 1 90.94 273 LEU B N 1
ATOM 5815 C CA . LEU B 1 273 ? -6.965 -8.062 -15.5 1 90.94 273 LEU B CA 1
ATOM 5816 C C . LEU B 1 273 ? -8.391 -8.148 -16.031 1 90.94 273 LEU B C 1
ATOM 5818 O O . LEU B 1 273 ? -8.992 -7.129 -16.391 1 90.94 273 LEU B O 1
ATOM 5822 N N . GLU B 1 274 ? -8.938 -9.352 -16.125 1 93.38 274 GLU B N 1
ATOM 5823 C CA . GLU B 1 274 ? -10.281 -9.586 -16.641 1 93.38 274 GLU B CA 1
ATOM 5824 C C . GLU B 1 274 ? -11.219 -10.07 -15.539 1 93.38 274 GLU B C 1
ATOM 5826 O O . GLU B 1 274 ? -12.352 -9.594 -15.422 1 93.38 274 GLU B O 1
ATOM 5831 N N . ARG B 1 275 ? -10.727 -11.031 -14.797 1 95.25 275 ARG B N 1
ATOM 5832 C CA . ARG B 1 275 ? -11.555 -11.648 -13.766 1 95.25 275 ARG B CA 1
ATOM 5833 C C . ARG B 1 275 ? -10.836 -11.656 -12.422 1 95.25 275 ARG B C 1
ATOM 5835 O O . ARG B 1 275 ? -9.695 -12.117 -12.32 1 95.25 275 ARG B O 1
ATOM 5842 N N . VAL B 1 276 ? -11.516 -11.172 -11.438 1 96.25 276 VAL B N 1
ATOM 5843 C CA . VAL B 1 276 ? -10.953 -11.156 -10.094 1 96.25 276 VAL B CA 1
ATOM 5844 C C . VAL B 1 276 ? -11.969 -11.727 -9.102 1 96.25 276 VAL B C 1
ATOM 5846 O O . VAL B 1 276 ? -13.156 -11.406 -9.172 1 96.25 276 VAL B O 1
ATOM 5849 N N . VAL B 1 277 ? -11.516 -12.641 -8.289 1 96.56 277 VAL B N 1
ATOM 5850 C CA . VAL B 1 277 ? -12.32 -13.211 -7.211 1 96.56 277 VAL B CA 1
ATOM 5851 C C . VAL B 1 277 ? -11.656 -12.945 -5.863 1 96.56 277 VAL B C 1
ATOM 5853 O O . VAL B 1 277 ? -10.5 -13.32 -5.648 1 96.56 277 VAL B O 1
ATOM 5856 N N . ILE B 1 278 ? -12.344 -12.273 -4.984 1 95.94 278 ILE B N 1
ATOM 5857 C CA . ILE B 1 278 ? -11.828 -12.008 -3.646 1 95.94 278 ILE B CA 1
ATOM 5858 C C . ILE B 1 278 ? -12.805 -12.555 -2.604 1 95.94 278 ILE B C 1
ATOM 5860 O O . ILE B 1 278 ? -13.906 -12.023 -2.432 1 95.94 278 ILE B O 1
ATOM 5864 N N . ASN B 1 279 ? -12.398 -13.57 -1.968 1 94.56 279 ASN B N 1
ATOM 5865 C CA . ASN B 1 279 ? -13.141 -14.148 -0.856 1 94.56 279 ASN B CA 1
ATOM 5866 C C . ASN B 1 279 ? -12.445 -13.898 0.479 1 94.56 279 ASN B C 1
ATOM 5868 O O . ASN B 1 279 ? -11.508 -14.609 0.84 1 94.56 279 ASN B O 1
ATOM 5872 N N . ALA B 1 280 ? -12.914 -12.891 1.179 1 91.19 280 ALA B N 1
ATOM 5873 C CA . ALA B 1 280 ? -12.312 -12.523 2.459 1 91.19 280 ALA B CA 1
ATOM 5874 C C . ALA B 1 280 ? -13.172 -13.016 3.625 1 91.19 280 ALA B C 1
ATOM 5876 O O . ALA B 1 280 ? -14.406 -12.953 3.566 1 91.19 280 ALA B O 1
ATOM 5877 N N . CYS B 1 281 ? -12.5 -13.508 4.621 1 81.38 281 CYS B N 1
ATOM 5878 C CA . CYS B 1 281 ? -13.234 -13.977 5.793 1 81.38 281 CYS B CA 1
ATOM 5879 C C . CYS B 1 281 ? -13.07 -13.016 6.961 1 81.38 281 CYS B C 1
ATOM 5881 O O . CYS B 1 281 ? -12.383 -11.992 6.836 1 81.38 281 CYS B O 1
ATOM 5883 N N . ASP B 1 282 ? -13.719 -13.203 7.965 1 75.38 282 ASP B N 1
ATOM 5884 C CA . ASP B 1 282 ? -13.773 -12.336 9.133 1 75.38 282 ASP B CA 1
ATOM 5885 C C . ASP B 1 282 ? -12.383 -12.133 9.734 1 75.38 282 ASP B C 1
ATOM 5887 O O . ASP B 1 282 ? -11.727 -13.094 10.141 1 75.38 282 ASP B O 1
ATOM 5891 N N . PRO B 1 283 ? -11.961 -10.883 9.664 1 72.69 283 PRO B N 1
ATOM 5892 C CA . PRO B 1 283 ? -10.586 -10.609 10.086 1 72.69 283 PRO B CA 1
ATOM 5893 C C . PRO B 1 283 ? -10.391 -10.734 11.594 1 72.69 283 PRO B C 1
ATOM 5895 O O . PRO B 1 283 ? -9.258 -10.734 12.07 1 72.69 283 PRO B O 1
ATOM 5898 N N . GLY B 1 284 ? -11.398 -10.984 12.336 1 72 284 GLY B N 1
ATOM 5899 C CA . GLY B 1 284 ? -11.25 -11.117 13.781 1 72 284 GLY B CA 1
ATOM 5900 C C . GLY B 1 284 ? -10.789 -9.844 14.453 1 72 284 GLY B C 1
ATOM 5901 O O . GLY B 1 284 ? -11.375 -8.781 14.258 1 72 284 GLY B O 1
ATOM 5902 N N . LYS B 1 285 ? -9.555 -9.898 15.266 1 74.31 285 LYS B N 1
ATOM 5903 C CA . LYS B 1 285 ? -9.055 -8.828 16.125 1 74.31 285 LYS B CA 1
ATOM 5904 C C . LYS B 1 285 ? -8.344 -7.754 15.312 1 74.31 285 LYS B C 1
ATOM 5906 O O . LYS B 1 285 ? -8.188 -6.621 15.773 1 74.31 285 LYS B O 1
ATOM 5911 N N . THR B 1 286 ? -7.992 -8.031 14.148 1 85.25 286 THR B N 1
ATOM 5912 C CA . THR B 1 286 ? -7.234 -7.086 13.344 1 85.25 286 THR B CA 1
ATOM 5913 C C . THR B 1 286 ? -8.094 -6.523 12.211 1 85.25 286 THR B C 1
ATOM 5915 O O . THR B 1 286 ? -7.613 -6.348 11.094 1 85.25 286 THR B O 1
ATOM 5918 N N . ALA B 1 287 ? -9.328 -6.23 12.602 1 86.75 287 ALA B N 1
ATOM 5919 C CA . ALA B 1 287 ? -10.32 -5.852 11.594 1 86.75 287 ALA B CA 1
ATOM 5920 C C . ALA B 1 287 ? -9.914 -4.566 10.883 1 86.75 287 ALA B C 1
ATOM 5922 O O . ALA B 1 287 ? -10.016 -4.469 9.656 1 86.75 287 ALA B O 1
ATOM 5923 N N . ARG B 1 288 ? -9.461 -3.619 11.617 1 89.25 288 ARG B N 1
ATOM 5924 C CA . A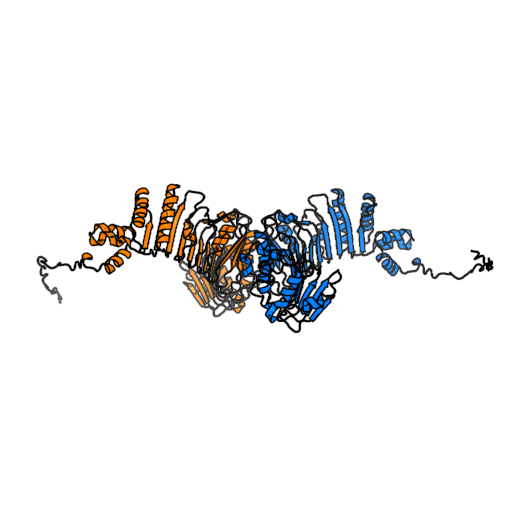RG B 1 288 ? -9.109 -2.328 11.031 1 89.25 288 ARG B CA 1
ATOM 5925 C C . ARG B 1 288 ? -7.926 -2.465 10.086 1 89.25 288 ARG B C 1
ATOM 5927 O O . ARG B 1 288 ? -7.957 -1.953 8.961 1 89.25 288 ARG B O 1
ATOM 5934 N N . GLN B 1 289 ? -6.945 -3.133 10.516 1 90.19 289 GLN B N 1
ATOM 5935 C CA . GLN B 1 289 ? -5.758 -3.346 9.695 1 90.19 289 GLN B CA 1
ATOM 5936 C C . GLN B 1 289 ? -6.105 -4.098 8.406 1 90.19 289 GLN B C 1
ATOM 5938 O O . GLN B 1 289 ? -5.621 -3.752 7.332 1 90.19 289 GLN B O 1
ATOM 5943 N N . VAL B 1 290 ? -6.883 -5.07 8.586 1 91.94 290 VAL B N 1
ATOM 5944 C CA . VAL B 1 290 ? -7.293 -5.891 7.453 1 91.94 290 VAL B CA 1
ATOM 5945 C C . VAL B 1 290 ? -8.102 -5.043 6.469 1 91.94 290 VAL B C 1
ATOM 5947 O O . VAL B 1 290 ? -8 -5.23 5.254 1 91.94 290 VAL B O 1
ATOM 5950 N N . ALA B 1 291 ? -8.906 -4.121 6.953 1 93.75 291 ALA B N 1
ATOM 5951 C CA . ALA B 1 291 ? -9.672 -3.219 6.094 1 93.75 291 ALA B CA 1
ATOM 5952 C C . ALA B 1 291 ? -8.742 -2.383 5.215 1 93.75 291 ALA B C 1
ATOM 5954 O O . ALA B 1 291 ? -9 -2.199 4.023 1 93.75 291 ALA B O 1
ATOM 5955 N N . TYR B 1 292 ? -7.688 -1.931 5.785 1 94.31 292 TYR B N 1
ATOM 5956 C CA . TYR B 1 292 ? -6.719 -1.143 5.035 1 94.31 292 TYR B CA 1
ATOM 5957 C C . TYR B 1 292 ? -6.02 -1.995 3.982 1 94.31 292 TYR B C 1
ATOM 5959 O O . TYR B 1 292 ? -5.77 -1.534 2.865 1 94.31 292 TYR B O 1
ATOM 5967 N N . ARG B 1 293 ? -5.684 -3.188 4.316 1 93.88 293 ARG B N 1
ATOM 5968 C CA . ARG B 1 293 ? -5.09 -4.102 3.348 1 93.88 293 ARG B CA 1
ATOM 5969 C C . ARG B 1 293 ? -6.059 -4.398 2.207 1 93.88 293 ARG B C 1
ATOM 5971 O O . ARG B 1 293 ? -5.656 -4.434 1.041 1 93.88 293 ARG B O 1
ATOM 5978 N N . MET B 1 294 ? -7.309 -4.609 2.617 1 93.88 294 MET B N 1
ATOM 5979 C CA . MET B 1 294 ? -8.336 -4.848 1.612 1 93.88 294 MET B CA 1
ATOM 5980 C C . MET B 1 294 ? -8.453 -3.658 0.663 1 93.88 294 MET B C 1
ATOM 5982 O O . MET B 1 294 ? -8.578 -3.838 -0.551 1 93.88 294 MET B O 1
ATOM 5986 N N . TYR B 1 295 ? -8.438 -2.486 1.193 1 94.94 295 TYR B N 1
ATOM 5987 C CA . TYR B 1 295 ? -8.484 -1.284 0.368 1 94.94 295 TYR B CA 1
ATOM 5988 C C . TYR B 1 295 ? -7.344 -1.271 -0.643 1 94.94 295 TYR B C 1
ATOM 5990 O O . TYR B 1 295 ? -7.551 -0.967 -1.82 1 94.94 295 TYR B O 1
ATOM 5998 N N . ARG B 1 296 ? -6.184 -1.603 -0.218 1 94 296 ARG B N 1
ATOM 5999 C CA . ARG B 1 296 ? -5.016 -1.611 -1.097 1 94 296 ARG B CA 1
ATOM 6000 C C . ARG B 1 296 ? -5.176 -2.643 -2.209 1 94 296 ARG B C 1
ATOM 6002 O O . ARG B 1 296 ? -4.809 -2.389 -3.357 1 94 296 ARG B O 1
ATOM 6009 N N . LEU B 1 297 ? -5.629 -3.73 -1.815 1 94.75 297 LEU B N 1
ATOM 6010 C CA . LEU B 1 297 ? -5.875 -4.777 -2.803 1 94.75 297 LEU B CA 1
ATOM 6011 C C . LEU B 1 297 ? -6.852 -4.293 -3.869 1 94.75 297 LEU B C 1
ATOM 6013 O O . LEU B 1 297 ? -6.594 -4.441 -5.066 1 94.75 297 LEU B O 1
ATOM 6017 N N . LEU B 1 298 ? -7.938 -3.648 -3.467 1 93.56 298 LEU B N 1
ATOM 6018 C CA . LEU B 1 298 ? -8.961 -3.166 -4.387 1 93.56 298 LEU B CA 1
ATOM 6019 C C . LEU B 1 298 ? -8.43 -2.027 -5.246 1 93.56 298 LEU B C 1
ATOM 6021 O O . LEU B 1 298 ? -8.82 -1.883 -6.406 1 93.56 298 LEU B O 1
ATOM 6025 N N . SER B 1 299 ? -7.559 -1.261 -4.652 1 91.88 299 SER B N 1
ATOM 6026 C CA . SER B 1 299 ? -7.016 -0.103 -5.359 1 91.88 299 SER B CA 1
ATOM 6027 C C . SER B 1 299 ? -6.156 -0.528 -6.543 1 91.88 299 SER B C 1
ATOM 6029 O O . SER B 1 299 ? -5.895 0.269 -7.445 1 91.88 299 SER B O 1
ATOM 6031 N N . GLY B 1 300 ? -5.719 -1.773 -6.523 1 90.81 300 GLY B N 1
ATOM 6032 C CA . GLY B 1 300 ? -4.891 -2.273 -7.613 1 90.81 300 GLY B CA 1
ATOM 6033 C C . GLY B 1 300 ? -5.699 -2.842 -8.766 1 90.81 300 GLY B C 1
ATOM 6034 O O . GLY B 1 300 ? -5.141 -3.244 -9.781 1 90.81 300 GLY B O 1
ATOM 6035 N N . LEU B 1 301 ? -7.078 -2.799 -8.703 1 89.75 301 LEU B N 1
ATOM 6036 C CA . LEU B 1 301 ? -7.945 -3.426 -9.688 1 89.75 301 LEU B CA 1
ATOM 6037 C C . LEU B 1 301 ? -8.492 -2.391 -10.672 1 89.75 301 LEU B C 1
ATOM 6039 O O . LEU B 1 301 ? -9.688 -2.098 -10.664 1 89.75 301 LEU B O 1
ATOM 6043 N N . SER B 1 302 ? -7.84 -1.79 -11.586 1 76.81 302 SER B N 1
ATOM 6044 C CA . SER B 1 302 ? -8.297 -0.647 -12.375 1 76.81 302 SER B CA 1
ATOM 6045 C C . SER B 1 302 ? -8.969 -1.097 -13.664 1 76.81 302 SER B C 1
ATOM 6047 O O . SER B 1 302 ? -9.867 -0.421 -14.172 1 76.81 302 SER B O 1
ATOM 6049 N N . THR B 1 303 ? -8.734 -2.244 -14.203 1 81.62 303 THR B N 1
ATOM 6050 C CA . THR B 1 303 ? -9.203 -2.574 -15.547 1 81.62 303 THR B CA 1
ATOM 6051 C C . THR B 1 303 ? -10.016 -3.863 -15.531 1 81.62 303 THR B C 1
ATOM 6053 O O . THR B 1 303 ? -10.203 -4.492 -16.578 1 81.62 303 THR B O 1
ATOM 6056 N N . ILE B 1 304 ? -10.688 -4.098 -14.531 1 90.81 304 ILE B N 1
ATOM 6057 C CA . ILE B 1 304 ? -11.336 -5.398 -14.438 1 90.81 304 ILE B CA 1
ATOM 6058 C C . ILE B 1 304 ? -12.75 -5.309 -15.016 1 90.81 304 ILE B C 1
ATOM 6060 O O . ILE B 1 304 ? -13.375 -4.246 -14.977 1 90.81 304 ILE B O 1
ATOM 6064 N N . LYS B 1 305 ? -13.242 -6.449 -15.531 1 91.25 305 LYS B N 1
ATOM 6065 C CA . LYS B 1 305 ? -14.578 -6.504 -16.125 1 91.25 305 LYS B CA 1
ATOM 6066 C C . LYS B 1 305 ? -15.547 -7.277 -15.227 1 91.25 305 LYS B C 1
ATOM 6068 O O . LYS B 1 305 ? -16.719 -6.934 -15.133 1 91.25 305 LYS B O 1
ATOM 6073 N N . LYS B 1 306 ? -14.969 -8.289 -14.68 1 96.19 306 LYS B N 1
ATOM 6074 C CA . LYS B 1 306 ? -15.781 -9.141 -13.82 1 96.19 306 LYS B CA 1
ATOM 6075 C C . LYS B 1 306 ? -15.18 -9.242 -12.422 1 96.19 306 LYS B C 1
ATOM 6077 O O . LYS B 1 306 ? -14.008 -9.609 -12.266 1 96.19 306 LYS B O 1
ATOM 6082 N N . LEU B 1 307 ? -15.984 -8.93 -11.461 1 96.44 307 LEU B N 1
ATOM 6083 C CA . LEU B 1 307 ? -15.516 -8.93 -10.078 1 96.44 307 LEU B CA 1
ATOM 6084 C C . LEU B 1 307 ? -16.438 -9.758 -9.195 1 96.44 307 LEU B C 1
ATOM 6086 O O . LEU B 1 307 ? -17.656 -9.617 -9.266 1 96.44 307 LEU B O 1
ATOM 6090 N N . LYS B 1 308 ? -15.883 -10.68 -8.523 1 96.56 308 LYS B N 1
ATOM 6091 C CA . LYS B 1 308 ? -16.594 -11.453 -7.508 1 96.56 308 LYS B CA 1
ATOM 6092 C C . LYS B 1 308 ? -16.062 -11.133 -6.109 1 96.56 308 LYS B C 1
ATOM 6094 O O . LYS B 1 308 ? -14.875 -11.281 -5.84 1 96.56 308 LYS B O 1
ATOM 6099 N N . LEU B 1 309 ? -16.953 -10.688 -5.238 1 94.56 309 LEU B N 1
ATOM 6100 C CA . LEU B 1 309 ? -16.609 -10.367 -3.859 1 94.56 309 LEU B CA 1
ATOM 6101 C C . LEU B 1 309 ? -17.422 -11.211 -2.885 1 94.56 309 LEU B C 1
ATOM 6103 O O . LEU B 1 309 ? -18.609 -11.492 -3.133 1 94.56 309 LEU B O 1
ATOM 6107 N N . SER B 1 310 ? -16.781 -11.578 -1.854 1 92.31 310 SER B N 1
ATOM 6108 C CA . SER B 1 310 ? -17.547 -12.203 -0.787 1 92.31 310 SER B CA 1
ATOM 6109 C C . SER B 1 310 ? -18.312 -11.164 0.026 1 92.31 310 SER B C 1
ATOM 6111 O O . SER B 1 310 ? -17.922 -9.992 0.065 1 92.31 310 SER B O 1
ATOM 6113 N N . SER B 1 311 ? -19.391 -11.578 0.689 1 84.94 311 SER B N 1
ATOM 6114 C CA . SER B 1 311 ? -20.125 -10.688 1.593 1 84.94 311 SER B CA 1
ATOM 6115 C C . SER B 1 311 ? -19.25 -10.25 2.76 1 84.94 311 SER B C 1
ATOM 6117 O O . SER B 1 311 ? -19.359 -9.125 3.248 1 84.94 311 SER B O 1
ATOM 6119 N N . GLY B 1 312 ? -18.328 -11.141 3.059 1 87.12 312 GLY B N 1
ATOM 6120 C CA . GLY B 1 312 ? -17.375 -10.828 4.105 1 87.12 312 GLY B CA 1
ATOM 6121 C C . GLY B 1 312 ? -16.453 -9.68 3.746 1 87.12 312 GLY B C 1
ATOM 6122 O O . GLY B 1 312 ? -16.047 -8.906 4.617 1 87.12 312 GLY B O 1
ATOM 6123 N N . ALA B 1 313 ? -16.188 -9.539 2.502 1 88.88 313 ALA B N 1
ATOM 6124 C CA . ALA B 1 313 ? -15.305 -8.484 2.037 1 88.88 313 ALA B CA 1
ATOM 6125 C C . ALA B 1 313 ? -15.898 -7.102 2.307 1 88.88 313 ALA B C 1
ATOM 6127 O O . ALA B 1 313 ? -15.172 -6.16 2.639 1 88.88 313 ALA B O 1
ATOM 6128 N N . VAL B 1 314 ? -17.188 -6.98 2.197 1 87.69 314 VAL B N 1
ATOM 6129 C CA . VAL B 1 314 ? -17.875 -5.727 2.465 1 87.69 314 VAL B CA 1
ATOM 6130 C C . VAL B 1 314 ? -17.781 -5.387 3.949 1 87.69 314 VAL B C 1
ATOM 6132 O O . VAL B 1 314 ? -17.484 -4.242 4.312 1 87.69 314 VAL B O 1
ATOM 6135 N N . GLU B 1 315 ? -17.953 -6.379 4.711 1 88.12 315 GLU B N 1
ATOM 6136 C CA . GLU B 1 315 ? -17.875 -6.184 6.156 1 88.12 315 GLU B CA 1
ATOM 6137 C C . GLU B 1 315 ? -16.453 -5.809 6.59 1 88.12 315 GLU B C 1
ATOM 6139 O O . GLU B 1 315 ? -16.281 -5.004 7.504 1 88.12 315 GLU B O 1
ATOM 6144 N N . VAL B 1 316 ? -15.547 -6.426 5.945 1 91.19 316 VAL B N 1
ATOM 6145 C CA . VAL B 1 316 ? -14.148 -6.121 6.23 1 91.19 316 VAL B CA 1
ATOM 6146 C C . VAL B 1 316 ? -13.875 -4.645 5.957 1 91.19 316 VAL B C 1
ATOM 6148 O O . VAL B 1 316 ? -13.32 -3.941 6.801 1 91.19 316 VAL B O 1
ATOM 6151 N N . LEU B 1 317 ? -14.305 -4.125 4.879 1 90.69 317 LEU B N 1
ATOM 6152 C CA . LEU B 1 317 ? -14.086 -2.729 4.516 1 90.69 317 LEU B CA 1
ATOM 6153 C C . LEU B 1 317 ? -14.805 -1.796 5.484 1 90.69 317 LEU B C 1
ATOM 6155 O O . LEU B 1 317 ? -14.305 -0.716 5.801 1 90.69 317 LEU B O 1
ATOM 6159 N N . ASN B 1 318 ? -15.914 -2.234 5.984 1 90.81 318 ASN B N 1
ATOM 6160 C CA . ASN B 1 318 ? -16.719 -1.432 6.898 1 90.81 318 ASN B CA 1
ATOM 6161 C C . ASN B 1 318 ? -16.047 -1.28 8.258 1 90.81 318 ASN B C 1
ATOM 6163 O O . ASN B 1 318 ? -16.438 -0.431 9.062 1 90.81 318 ASN B O 1
ATOM 6167 N N . SER B 1 319 ? -15.078 -2.135 8.508 1 91.75 319 SER B N 1
ATOM 6168 C CA . SER B 1 319 ? -14.336 -2.029 9.758 1 91.75 319 SER B CA 1
ATOM 6169 C C . SER B 1 319 ? -13.5 -0.756 9.797 1 91.75 319 SER B C 1
ATOM 6171 O O . SER B 1 319 ? -13.047 -0.342 10.867 1 91.75 319 SER B O 1
ATOM 6173 N N . ALA B 1 320 ? -13.234 -0.153 8.703 1 93 320 ALA B N 1
ATOM 6174 C CA . ALA B 1 320 ? -12.664 1.186 8.57 1 93 320 ALA B CA 1
ATOM 6175 C C . ALA B 1 320 ? -13.523 2.059 7.656 1 93 320 ALA B C 1
ATOM 6177 O O . ALA B 1 320 ? -13.156 2.305 6.504 1 93 320 ALA B O 1
ATOM 6178 N N . ALA B 1 321 ? -14.547 2.553 8.227 1 91.12 321 ALA B N 1
ATOM 6179 C CA . ALA B 1 321 ? -15.594 3.236 7.473 1 91.12 321 ALA B CA 1
ATOM 6180 C C . ALA B 1 321 ? -15.055 4.5 6.809 1 91.12 321 ALA B C 1
ATOM 6182 O O . ALA B 1 321 ? -15.602 4.961 5.801 1 91.12 321 ALA B O 1
ATOM 6183 N N . GLU B 1 322 ? -13.961 5.035 7.305 1 91.62 322 GLU B N 1
ATOM 6184 C CA . GLU B 1 322 ? -13.375 6.246 6.734 1 91.62 322 GLU B CA 1
ATOM 6185 C C . GLU B 1 322 ? -12.844 5.992 5.324 1 91.62 322 GLU B C 1
ATOM 6187 O O . GLU B 1 322 ? -12.617 6.934 4.562 1 91.62 322 GLU B O 1
ATOM 6192 N N . LEU B 1 323 ? -12.617 4.727 5.008 1 93.56 323 LEU B N 1
ATOM 6193 C CA . LEU B 1 323 ? -12.055 4.387 3.705 1 93.56 323 LEU B CA 1
ATOM 6194 C C . LEU B 1 323 ? -13.156 4.281 2.652 1 93.56 323 LEU B C 1
ATOM 6196 O O . LEU B 1 323 ? -12.891 4.391 1.454 1 93.56 323 LEU B O 1
ATOM 6200 N N . LEU B 1 324 ? -14.359 4.039 3.021 1 92.88 324 LEU B N 1
ATOM 6201 C CA . LEU B 1 324 ? -15.461 3.697 2.129 1 92.88 324 LEU B CA 1
ATOM 6202 C C . LEU B 1 324 ? -15.664 4.781 1.079 1 92.88 324 LEU B C 1
ATOM 6204 O O . LEU B 1 324 ? -15.773 4.488 -0.113 1 92.88 324 LEU B O 1
ATOM 6208 N N . PRO B 1 325 ? -15.609 6.035 1.453 1 89.62 325 PRO B N 1
ATOM 6209 C CA . PRO B 1 325 ? -15.797 7.078 0.442 1 89.62 325 PRO B CA 1
ATOM 6210 C C . PRO B 1 325 ? -14.656 7.133 -0.572 1 89.62 325 PRO B C 1
ATOM 6212 O O . PRO B 1 325 ? -14.812 7.715 -1.649 1 89.62 325 PRO B O 1
ATOM 6215 N N . HIS B 1 326 ? -13.609 6.465 -0.271 1 91.5 326 HIS B N 1
ATOM 6216 C CA . HIS B 1 326 ? -12.414 6.613 -1.094 1 91.5 326 HIS B CA 1
ATOM 6217 C C . HIS B 1 326 ? -12.18 5.371 -1.947 1 91.5 326 HIS B C 1
ATOM 6219 O O . HIS B 1 326 ? -11.219 5.316 -2.715 1 91.5 326 HIS B O 1
ATOM 6225 N N . VAL B 1 327 ? -13.039 4.461 -1.82 1 91.69 327 VAL B N 1
ATOM 6226 C CA . VAL B 1 327 ? -12.914 3.275 -2.664 1 91.69 327 VAL B CA 1
ATOM 6227 C C . VAL B 1 327 ? -12.852 3.691 -4.133 1 91.69 327 VAL B C 1
ATOM 6229 O O . VAL B 1 327 ? -13.586 4.578 -4.566 1 91.69 327 VAL B O 1
ATOM 6232 N N . PRO B 1 328 ? -11.93 3.076 -4.891 1 90.06 328 PRO B N 1
ATOM 6233 C CA . PRO B 1 328 ? -11.758 3.482 -6.289 1 90.06 328 PRO B CA 1
ATOM 6234 C C . PRO B 1 328 ? -13 3.205 -7.137 1 90.06 328 PRO B C 1
ATOM 6236 O O . PRO B 1 328 ? -13.805 2.336 -6.797 1 90.06 328 PRO B O 1
ATOM 6239 N N . MET B 1 329 ? -13.078 3.975 -8.195 1 92.12 329 MET B N 1
ATOM 6240 C CA . MET B 1 329 ? -14.156 3.775 -9.164 1 92.12 329 MET B CA 1
ATOM 6241 C C . MET B 1 329 ? -13.852 2.598 -10.086 1 92.12 329 MET B C 1
ATOM 6243 O O . MET B 1 329 ? -12.766 2.518 -10.656 1 92.12 329 MET B O 1
ATOM 6247 N N . PHE B 1 330 ? -14.734 1.701 -10.188 1 93.62 330 PHE B N 1
ATOM 6248 C CA . PHE B 1 330 ? -14.617 0.559 -11.086 1 93.62 330 PHE B CA 1
ATOM 6249 C C . PHE B 1 330 ? -15.406 0.796 -12.367 1 93.62 330 PHE B C 1
ATOM 6251 O O . PHE B 1 330 ? -16.438 0.171 -12.586 1 93.62 330 PHE B O 1
ATOM 6258 N N . ASN B 1 331 ? -14.828 1.537 -13.242 1 92.38 331 ASN B N 1
ATOM 6259 C CA . ASN B 1 331 ? -15.531 2.062 -14.406 1 92.38 331 ASN B CA 1
ATOM 6260 C C . ASN B 1 331 ? -15.742 0.986 -15.469 1 92.38 331 ASN B C 1
ATOM 6262 O O . ASN B 1 331 ? -16.609 1.122 -16.328 1 92.38 331 ASN B O 1
ATOM 6266 N N . ASN B 1 332 ? -15.008 -0.084 -15.359 1 91.69 332 ASN B N 1
ATOM 6267 C CA . ASN B 1 332 ? -15.055 -1.08 -16.422 1 91.69 332 ASN B CA 1
ATOM 6268 C C . ASN B 1 332 ? -15.781 -2.346 -15.977 1 91.69 332 ASN B C 1
ATOM 6270 O O . ASN B 1 332 ? -15.969 -3.271 -16.766 1 91.69 332 ASN B O 1
ATOM 6274 N N . VAL B 1 333 ? -16.156 -2.369 -14.773 1 95.69 333 VAL B N 1
ATOM 6275 C CA . VAL B 1 333 ? -16.781 -3.58 -14.266 1 95.69 333 VAL B CA 1
ATOM 6276 C C . VAL B 1 333 ? -18.234 -3.633 -14.727 1 95.69 333 VAL B C 1
ATOM 6278 O O . VAL B 1 333 ? -19.016 -2.727 -14.438 1 95.69 333 VAL B O 1
ATOM 6281 N N . THR B 1 334 ? -18.609 -4.711 -15.398 1 96.75 334 THR B N 1
ATOM 6282 C CA . THR B 1 334 ? -19.969 -4.867 -15.898 1 96.75 334 THR B CA 1
ATOM 6283 C C . THR B 1 334 ? -20.688 -6 -15.172 1 96.75 334 THR B C 1
ATOM 6285 O O . THR B 1 334 ? -21.922 -6.09 -15.203 1 96.75 334 THR B O 1
ATOM 6288 N N . HIS B 1 335 ? -19.891 -6.824 -14.586 1 97.81 335 HIS B N 1
ATOM 6289 C CA . HIS B 1 335 ? -20.453 -7.957 -13.867 1 97.81 335 HIS B CA 1
ATOM 6290 C C . HIS B 1 335 ? -19.938 -8.016 -12.438 1 97.81 335 HIS B C 1
ATOM 6292 O O . HIS B 1 335 ? -18.719 -8.086 -12.219 1 97.81 335 HIS B O 1
ATOM 6298 N N . LEU B 1 336 ? -20.859 -8 -11.422 1 97.25 336 LEU B N 1
ATOM 6299 C CA . LEU B 1 336 ? -20.5 -8.047 -10.016 1 97.25 336 LEU B CA 1
ATOM 6300 C C . LEU B 1 336 ? -21.281 -9.133 -9.281 1 97.25 336 LEU B C 1
ATOM 6302 O O . LEU B 1 336 ? -22.5 -9.227 -9.422 1 97.25 336 LEU B O 1
ATOM 6306 N N . GLU B 1 337 ? -20.547 -9.922 -8.562 1 96.81 337 GLU B N 1
ATOM 6307 C CA . GLU B 1 337 ? -21.156 -11 -7.781 1 96.81 337 GLU B CA 1
ATOM 6308 C C . GLU B 1 337 ? -20.766 -10.891 -6.309 1 96.81 337 GLU B C 1
ATOM 6310 O O . GLU B 1 337 ? -19.609 -10.633 -5.977 1 96.81 337 GLU B O 1
ATOM 6315 N N . PHE B 1 338 ? -21.766 -11 -5.438 1 93.94 338 PHE B N 1
ATOM 6316 C CA . PHE B 1 338 ? -21.516 -11.117 -4.008 1 93.94 338 PHE B CA 1
ATOM 6317 C C . PHE B 1 338 ? -21.797 -12.539 -3.527 1 93.94 338 PHE B C 1
ATOM 6319 O O . PHE B 1 338 ? -22.953 -12.961 -3.455 1 93.94 338 PHE B O 1
ATOM 6326 N N . ASP B 1 339 ? -20.625 -13.141 -3.191 1 89.25 339 ASP B N 1
ATOM 6327 C CA . ASP B 1 339 ? -20.75 -14.562 -2.865 1 89.25 339 ASP B CA 1
ATOM 6328 C C . ASP B 1 339 ? -20.359 -14.828 -1.412 1 89.25 339 ASP B C 1
ATOM 6330 O O . ASP B 1 339 ? -20.109 -13.891 -0.651 1 89.25 339 ASP B O 1
ATOM 6334 N N . ASP B 1 340 ? -20.5 -16.125 -0.968 1 85.56 340 ASP B N 1
ATOM 6335 C CA . ASP B 1 340 ? -20.094 -16.656 0.327 1 85.56 340 ASP B CA 1
ATOM 6336 C C . ASP B 1 340 ? -20.969 -16.109 1.45 1 85.56 340 ASP B C 1
ATOM 6338 O O . ASP B 1 340 ? -20.469 -15.523 2.412 1 85.56 340 ASP B O 1
ATOM 6342 N N . GLY B 1 341 ? -22.25 -16.234 1.396 1 83.12 341 GLY B N 1
ATOM 6343 C CA . GLY B 1 341 ? -23.25 -15.852 2.371 1 83.12 341 GLY B CA 1
ATOM 6344 C C . GLY B 1 341 ? -24.266 -14.867 1.824 1 83.12 341 GLY B C 1
ATOM 6345 O O . GLY B 1 341 ? -24.062 -14.281 0.759 1 83.12 341 GLY B O 1
ATOM 6346 N N . PRO B 1 342 ? -25.328 -14.742 2.598 1 86.94 342 PRO B N 1
ATOM 6347 C CA . PRO B 1 342 ? -26.344 -13.789 2.156 1 86.94 342 PRO B CA 1
ATOM 6348 C C . PRO B 1 342 ? -25.859 -12.344 2.213 1 86.94 342 PRO B C 1
ATOM 6350 O O . PRO B 1 342 ? -25.062 -11.984 3.09 1 86.94 342 PRO B O 1
ATOM 6353 N N . THR B 1 343 ? -26.297 -11.602 1.245 1 90 343 THR B N 1
ATOM 6354 C CA . THR B 1 343 ? -25.953 -10.188 1.184 1 90 343 THR B CA 1
ATOM 6355 C C . THR B 1 343 ? -27.031 -9.328 1.817 1 90 343 THR B C 1
ATOM 6357 O O . THR B 1 343 ? -28.219 -9.469 1.484 1 90 343 THR B O 1
ATOM 6360 N N . TYR B 1 344 ? -26.703 -8.5 2.703 1 88.31 344 TYR B N 1
ATOM 6361 C CA . TYR B 1 344 ? -27.641 -7.602 3.354 1 88.31 344 TYR B CA 1
ATOM 6362 C C . TYR B 1 344 ? -27.703 -6.262 2.637 1 88.31 344 TYR B C 1
ATOM 6364 O O . TYR B 1 344 ? -26.766 -5.473 2.699 1 88.31 344 TYR B O 1
ATOM 6372 N N . LEU B 1 345 ? -28.812 -5.961 2.033 1 89.44 345 LEU B N 1
ATOM 6373 C CA . LEU B 1 345 ? -28.953 -4.832 1.117 1 89.44 345 LEU B CA 1
ATOM 6374 C C . LEU B 1 345 ? -29.062 -3.521 1.885 1 89.44 345 LEU B C 1
ATOM 6376 O O . LEU B 1 345 ? -28.891 -2.443 1.312 1 89.44 345 LEU B O 1
ATOM 6380 N N . ASP B 1 346 ? -29.375 -3.602 3.184 1 86.94 346 ASP B N 1
ATOM 6381 C CA . ASP B 1 346 ? -29.625 -2.391 3.955 1 86.94 346 ASP B CA 1
ATOM 6382 C C . ASP B 1 346 ? -28.344 -1.861 4.59 1 86.94 346 ASP B C 1
ATOM 6384 O O . ASP B 1 346 ? -28.375 -0.884 5.34 1 86.94 346 ASP B O 1
ATOM 6388 N N . ARG B 1 347 ? -27.312 -2.508 4.301 1 86.19 347 ARG B N 1
ATOM 6389 C CA . ARG B 1 347 ? -26.031 -2.051 4.852 1 86.19 347 ARG B CA 1
ATOM 6390 C C . ARG B 1 347 ? -25.5 -0.844 4.086 1 86.19 347 ARG B C 1
ATOM 6392 O O . ARG B 1 347 ? -25.438 -0.868 2.855 1 86.19 347 ARG B O 1
ATOM 6399 N N . VAL B 1 348 ? -25.141 0.131 4.797 1 87.38 348 VAL B N 1
ATOM 6400 C CA . VAL B 1 348 ? -24.656 1.374 4.207 1 87.38 348 VAL B CA 1
ATOM 6401 C C . VAL B 1 348 ? -23.375 1.111 3.439 1 87.38 348 VAL B C 1
ATOM 6403 O O . VAL B 1 348 ? -23.156 1.68 2.367 1 87.38 348 VAL B O 1
ATOM 6406 N N . ALA B 1 349 ? -22.594 0.245 4.004 1 89.5 349 ALA B N 1
ATOM 6407 C CA . ALA B 1 349 ? -21.312 -0.08 3.369 1 89.5 349 ALA B CA 1
ATOM 6408 C C . ALA B 1 349 ? -21.531 -0.655 1.973 1 89.5 349 ALA B C 1
ATOM 6410 O O . ALA B 1 349 ? -20.812 -0.303 1.033 1 89.5 349 ALA B O 1
ATOM 6411 N N . LEU B 1 350 ? -22.5 -1.489 1.817 1 91.38 350 LEU B N 1
ATOM 6412 C CA . LEU B 1 350 ? -22.797 -2.102 0.525 1 91.38 350 LEU B CA 1
ATOM 6413 C C . LEU B 1 350 ? -23.234 -1.05 -0.487 1 91.38 350 LEU B C 1
ATOM 6415 O O . LEU B 1 350 ? -22.766 -1.041 -1.627 1 91.38 350 LEU B O 1
ATOM 6419 N N . SER B 1 351 ? -24.125 -0.178 -0.077 1 91.44 351 SER B N 1
ATOM 6420 C CA . SER B 1 351 ? -24.625 0.875 -0.956 1 91.44 351 SER B CA 1
ATOM 6421 C C . SER B 1 351 ? -23.484 1.789 -1.417 1 91.44 351 SER B C 1
ATOM 6423 O O . SER B 1 351 ? -23.438 2.188 -2.584 1 91.44 351 SER B O 1
ATOM 6425 N N . THR B 1 352 ? -22.625 2.094 -0.468 1 92.56 352 THR B N 1
ATOM 6426 C CA . THR B 1 352 ? -21.5 2.955 -0.787 1 92.56 352 THR B CA 1
ATOM 6427 C C . THR B 1 352 ? -20.578 2.283 -1.802 1 92.56 352 THR B C 1
ATOM 6429 O O . THR B 1 352 ? -20.094 2.93 -2.736 1 92.56 352 THR B O 1
ATOM 6432 N N . ILE B 1 353 ? -20.375 1.012 -1.659 1 92.75 353 ILE B N 1
ATOM 6433 C CA . ILE B 1 353 ? -19.5 0.263 -2.566 1 92.75 353 ILE B CA 1
ATOM 6434 C C . ILE B 1 353 ? -20.156 0.178 -3.945 1 92.75 353 ILE B C 1
ATOM 6436 O O . ILE B 1 353 ? -19.484 0.346 -4.965 1 92.75 353 ILE B O 1
ATOM 6440 N N . LEU B 1 354 ? -21.438 -0 -3.984 1 94.31 354 LEU B N 1
ATOM 6441 C CA . LEU B 1 354 ? -22.156 -0.142 -5.246 1 94.31 354 LEU B CA 1
ATOM 6442 C C . LEU B 1 354 ? -22.109 1.157 -6.043 1 94.31 354 LEU B C 1
ATOM 6444 O O . LEU B 1 354 ? -22.219 1.141 -7.273 1 94.31 354 LEU B O 1
ATOM 6448 N N . GLU B 1 355 ? -21.938 2.268 -5.367 1 94.94 355 GLU B N 1
ATOM 6449 C CA . GLU B 1 355 ? -21.812 3.561 -6.035 1 94.94 355 GLU B CA 1
ATOM 6450 C C . GLU B 1 355 ? -20.562 3.619 -6.906 1 94.94 355 GLU B C 1
ATOM 6452 O O . GLU B 1 355 ? -20.453 4.465 -7.797 1 94.94 355 GLU B O 1
ATOM 6457 N N . LYS B 1 356 ? -19.656 2.721 -6.637 1 94.88 356 LYS B N 1
ATOM 6458 C CA . LYS B 1 356 ? -18.359 2.771 -7.312 1 94.88 356 LYS B CA 1
ATOM 6459 C C . LYS B 1 356 ? -18.375 1.944 -8.594 1 94.88 356 LYS B C 1
ATOM 6461 O O . LYS B 1 356 ? -17.344 1.77 -9.242 1 94.88 356 LYS B O 1
ATOM 6466 N N . PHE B 1 357 ? -19.516 1.451 -8.945 1 95.81 357 PHE B N 1
ATOM 6467 C CA . PHE B 1 357 ? -19.688 0.681 -10.172 1 95.81 357 PHE B CA 1
ATOM 6468 C C . PHE B 1 357 ? -20.688 1.359 -11.109 1 95.81 357 PHE B C 1
ATOM 6470 O O . PHE B 1 357 ? -21.781 0.848 -11.328 1 95.81 357 PHE B O 1
ATOM 6477 N N . PRO B 1 358 ? -20.328 2.4 -11.773 1 94.25 358 PRO B N 1
ATOM 6478 C CA . PRO B 1 358 ? -21.281 3.186 -12.562 1 94.25 358 PRO B CA 1
ATOM 6479 C C . PRO B 1 358 ? -21.766 2.439 -13.805 1 94.25 358 PRO B C 1
ATOM 6481 O O . PRO B 1 358 ? -22.859 2.709 -14.297 1 94.25 358 PRO B O 1
ATOM 6484 N N . ARG B 1 359 ? -21.062 1.466 -14.289 1 95.5 359 ARG B N 1
ATOM 6485 C CA . ARG B 1 359 ? -21.438 0.795 -15.531 1 95.5 359 ARG B CA 1
ATOM 6486 C C . ARG B 1 359 ? -21.875 -0.643 -15.266 1 95.5 359 ARG B C 1
ATOM 6488 O O . ARG B 1 359 ? -21.859 -1.479 -16.172 1 95.5 359 ARG B O 1
ATOM 6495 N N . LEU B 1 360 ? -22.141 -0.9 -14.055 1 97.25 360 LEU B N 1
ATOM 6496 C CA . LEU B 1 360 ? -22.562 -2.248 -13.68 1 97.25 360 LEU B CA 1
ATOM 6497 C C . LEU B 1 360 ? -23.812 -2.668 -14.445 1 97.25 360 LEU B C 1
ATOM 6499 O O . LEU B 1 360 ? -24.797 -1.933 -14.477 1 97.25 360 LEU B O 1
ATOM 6503 N N . ASN B 1 361 ? -23.734 -3.801 -15.086 1 97.88 361 ASN B N 1
ATOM 6504 C CA . ASN B 1 361 ? -24.828 -4.293 -15.906 1 97.88 361 ASN B CA 1
ATOM 6505 C C . ASN B 1 361 ? -25.531 -5.477 -15.25 1 97.88 361 ASN B C 1
ATOM 6507 O O . ASN B 1 361 ? -26.766 -5.59 -15.328 1 97.88 361 ASN B O 1
ATOM 6511 N N . THR B 1 362 ? -24.703 -6.266 -14.695 1 98.25 362 THR B N 1
ATOM 6512 C CA . THR B 1 362 ? -25.234 -7.477 -14.086 1 98.25 362 THR B CA 1
ATOM 6513 C C . THR B 1 362 ? -24.797 -7.59 -12.633 1 98.25 362 THR B C 1
ATOM 6515 O O . THR B 1 362 ? -23.609 -7.496 -12.32 1 98.25 362 THR B O 1
ATOM 6518 N N . LEU B 1 363 ? -25.75 -7.797 -11.719 1 97.12 363 LEU B N 1
ATOM 6519 C CA . LEU B 1 363 ? -25.531 -7.977 -10.289 1 97.12 363 LEU B CA 1
ATOM 6520 C C . LEU B 1 363 ? -26.062 -9.32 -9.82 1 97.12 363 LEU B C 1
ATOM 6522 O O . LEU B 1 363 ? -27.25 -9.617 -10 1 97.12 363 LEU B O 1
ATOM 6526 N N . GLU B 1 364 ? -25.172 -10.102 -9.227 1 97.19 364 GLU B N 1
ATOM 6527 C CA . GLU B 1 364 ? -25.547 -11.469 -8.875 1 97.19 364 GLU B CA 1
ATOM 6528 C C . GLU B 1 364 ? -25.375 -11.719 -7.379 1 97.19 364 GLU B C 1
ATOM 6530 O O . GLU B 1 364 ? -24.375 -11.289 -6.785 1 97.19 364 GLU B O 1
ATOM 6535 N N . PHE B 1 365 ? -26.375 -12.477 -6.801 1 95.56 365 PHE B N 1
ATOM 6536 C CA . PHE B 1 365 ? -26.344 -12.922 -5.41 1 95.56 365 PHE B CA 1
ATOM 6537 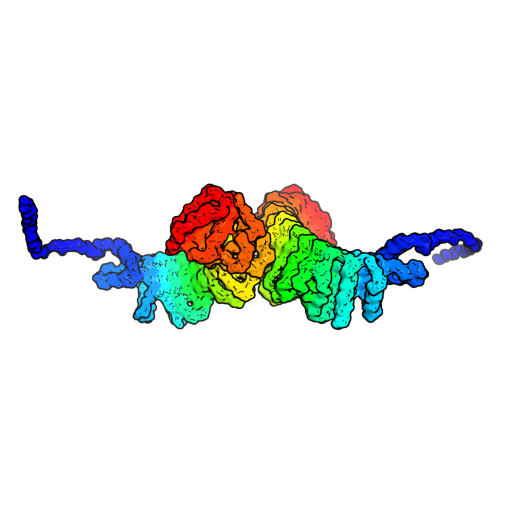C C . PHE B 1 365 ? -26.531 -14.43 -5.32 1 95.56 365 PHE B C 1
ATOM 6539 O O . PHE B 1 365 ? -27.625 -14.906 -5.02 1 95.56 365 PHE B O 1
ATOM 6546 N N . PRO B 1 366 ? -25.422 -15.133 -5.344 1 93.44 366 PRO B N 1
ATOM 6547 C CA . PRO B 1 366 ? -25.5 -16.594 -5.395 1 93.44 366 PRO B CA 1
ATOM 6548 C C . PRO B 1 366 ? -26.062 -17.203 -4.105 1 93.44 366 PRO B C 1
ATOM 6550 O O . PRO B 1 366 ? -26.656 -18.281 -4.137 1 93.44 366 PRO B O 1
ATOM 6553 N N . GLU B 1 367 ? -25.891 -16.516 -2.992 1 91.31 367 GLU B N 1
ATOM 6554 C CA . GLU B 1 367 ? -26.344 -17.062 -1.718 1 91.31 367 GLU B CA 1
ATOM 6555 C C . GLU B 1 367 ? -27.578 -16.328 -1.198 1 91.31 367 GLU B C 1
ATOM 6557 O O . GLU B 1 367 ? -27.922 -16.422 -0.019 1 91.31 367 GLU B O 1
ATOM 6562 N N . GLY B 1 368 ? -28.156 -15.516 -2.047 1 90.62 368 GLY B N 1
ATOM 6563 C CA . GLY B 1 368 ? -29.391 -14.828 -1.708 1 90.62 368 GLY B CA 1
ATOM 6564 C C . GLY B 1 368 ? -29.156 -13.453 -1.107 1 90.62 368 GLY B C 1
ATOM 6565 O O . GLY B 1 368 ? -28.031 -12.992 -1.015 1 90.62 368 GLY B O 1
ATOM 6566 N N . ILE B 1 369 ? -30.25 -12.766 -0.807 1 91.38 369 ILE B N 1
ATOM 6567 C CA . ILE B 1 369 ? -30.234 -11.422 -0.231 1 91.38 369 ILE B CA 1
ATOM 6568 C C . ILE B 1 369 ? -31.141 -11.383 0.998 1 91.38 369 ILE B C 1
ATOM 6570 O O . ILE B 1 369 ? -32.031 -12.211 1.139 1 91.38 369 ILE B O 1
ATOM 6574 N N . ASN B 1 370 ? -30.781 -10.539 1.873 1 88 370 ASN B N 1
ATOM 6575 C CA . ASN B 1 370 ? -31.562 -10.391 3.098 1 88 370 ASN B CA 1
ATOM 6576 C C . ASN B 1 370 ? -31.578 -8.945 3.582 1 88 370 ASN B C 1
ATOM 6578 O O . ASN B 1 370 ? -30.797 -8.117 3.1 1 88 370 ASN B O 1
ATOM 6582 N N . LEU B 1 371 ? -32.562 -8.594 4.402 1 87.69 371 LEU B N 1
ATOM 6583 C CA . LEU B 1 371 ? -32.562 -7.348 5.164 1 87.69 371 LEU B CA 1
ATOM 6584 C C . LEU B 1 371 ? -32.344 -7.621 6.648 1 87.69 371 LEU B C 1
ATOM 6586 O O . LEU B 1 371 ? -32.719 -8.672 7.156 1 87.69 371 LEU B O 1
ATOM 6590 N N . SER B 1 372 ? -31.625 -6.66 7.23 1 81.88 372 SER B N 1
ATOM 6591 C CA . SER B 1 372 ? -31.406 -6.816 8.664 1 81.88 372 SER B CA 1
ATOM 6592 C C . SER B 1 372 ? -32.719 -6.699 9.43 1 81.88 372 SER B C 1
ATOM 6594 O O . SER B 1 372 ? -33.688 -6.074 8.945 1 81.88 372 SER B O 1
ATOM 6596 N N . VAL B 1 373 ? -32.844 -7.391 10.578 1 71.31 373 VAL B N 1
ATOM 6597 C CA . VAL B 1 373 ? -34.094 -7.48 11.367 1 71.31 373 VAL B CA 1
ATOM 6598 C C . VAL B 1 373 ? -34.531 -6.078 11.781 1 71.31 373 VAL B C 1
ATOM 6600 O O . VAL B 1 373 ? -35.719 -5.773 11.75 1 71.31 373 VAL B O 1
ATOM 6603 N N . ASN B 1 374 ? -33.594 -5.223 12.258 1 63.47 374 ASN B N 1
ATOM 6604 C CA . ASN B 1 374 ? -33.969 -3.916 12.789 1 63.47 374 ASN B CA 1
ATOM 6605 C C . ASN B 1 374 ? -34.094 -2.877 11.68 1 63.47 374 ASN B C 1
ATOM 6607 O O . ASN B 1 374 ? -34.188 -1.678 11.953 1 63.47 374 ASN B O 1
ATOM 6611 N N . CYS B 1 375 ? -33.969 -3.244 10.57 1 60.22 375 CYS B N 1
ATOM 6612 C CA . CYS B 1 375 ? -33.969 -2.262 9.492 1 60.22 375 CYS B CA 1
ATOM 6613 C C . CYS B 1 375 ? -35.312 -1.541 9.414 1 60.22 375 CYS B C 1
ATOM 6615 O O . CYS B 1 375 ? -36.312 -2.111 8.953 1 60.22 375 CYS B O 1
ATOM 6617 N N . LYS B 1 376 ? -35.562 -0.86 10.531 1 50.28 376 LYS B N 1
ATOM 6618 C CA . LYS B 1 376 ? -36.719 0.034 10.609 1 50.28 376 LYS B CA 1
ATOM 6619 C C . LYS B 1 376 ? -37 0.666 9.25 1 50.28 376 LYS B C 1
ATOM 6621 O O . LYS B 1 376 ? -38.094 1.2 9.039 1 50.28 376 LYS B O 1
ATOM 6626 N N . ASN B 1 377 ? -35.875 1.402 8.734 1 51 377 ASN B N 1
ATOM 6627 C CA . ASN B 1 377 ? -36.281 2.168 7.562 1 51 377 ASN B CA 1
ATOM 6628 C C . ASN B 1 377 ? -36.656 1.256 6.402 1 51 377 ASN B C 1
ATOM 6630 O O . ASN B 1 377 ? -35.844 0.473 5.922 1 51 377 ASN B O 1
ATOM 6634 N N . ALA B 1 378 ? -37.75 0.83 6.398 1 49.69 378 ALA B N 1
ATOM 6635 C CA . ALA B 1 378 ? -38.5 0.039 5.445 1 49.69 378 ALA B CA 1
ATOM 6636 C C . ALA B 1 378 ? -37.906 0.119 4.047 1 49.69 378 ALA B C 1
ATOM 6638 O O . ALA B 1 378 ? -38.25 -0.679 3.17 1 49.69 378 ALA B O 1
ATOM 6639 N N . ASP B 1 379 ? -37.25 1.142 3.637 1 56.44 379 ASP B N 1
ATOM 6640 C CA . ASP B 1 379 ? -37.094 1.22 2.186 1 56.44 379 ASP B CA 1
ATOM 6641 C C . ASP B 1 379 ? -35.812 0.577 1.716 1 56.44 379 ASP B C 1
ATOM 6643 O O . ASP B 1 379 ? -35.406 0.745 0.562 1 56.44 379 ASP B O 1
ATOM 6647 N N . GLY B 1 380 ? -35.156 -0.457 2.293 1 63.22 380 GLY B N 1
ATOM 6648 C CA . GLY B 1 380 ? -34.156 -1.345 1.738 1 63.22 380 GLY B CA 1
ATOM 6649 C C . GLY B 1 380 ? -32.812 -0.654 1.48 1 63.22 380 GLY B C 1
ATOM 6650 O O . GLY B 1 380 ? -32.094 -0.302 2.422 1 63.22 380 GLY B O 1
ATOM 6651 N N . ILE B 1 381 ? -32.469 -0.212 0.312 1 67.69 381 ILE B N 1
ATOM 6652 C CA . ILE B 1 381 ? -31.25 0.437 -0.136 1 67.69 381 ILE B CA 1
ATOM 6653 C C . ILE B 1 381 ? -31.219 1.882 0.358 1 67.69 381 ILE B C 1
ATOM 6655 O O . ILE B 1 381 ? -32.094 2.68 0.01 1 67.69 381 ILE B O 1
ATOM 6659 N N . PRO B 1 382 ? -30.328 2.135 1.288 1 72.06 382 PRO B N 1
ATOM 6660 C CA . PRO B 1 382 ? -30.266 3.496 1.822 1 72.06 382 PRO B CA 1
ATOM 6661 C C . PRO B 1 382 ? -30.062 4.547 0.735 1 72.06 382 PRO B C 1
ATOM 6663 O O . PRO B 1 382 ? -29.438 4.266 -0.294 1 72.06 382 PRO B O 1
ATOM 6666 N N . ALA B 1 383 ? -30.656 5.746 0.849 1 75.06 383 ALA B N 1
ATOM 6667 C CA . ALA B 1 383 ? -30.469 6.867 -0.068 1 75.06 383 ALA B CA 1
ATOM 6668 C C . ALA B 1 383 ? -29.062 7.457 0.078 1 75.06 383 ALA B C 1
ATOM 6670 O O . ALA B 1 383 ? -28.516 7.508 1.182 1 75.06 383 ALA B O 1
ATOM 6671 N N . PRO B 1 384 ? -28.547 7.738 -0.922 1 83.19 384 PRO B N 1
ATOM 6672 C CA . PRO B 1 384 ? -28.938 7.766 -2.33 1 83.19 384 PRO B CA 1
ATOM 6673 C C . PRO B 1 384 ? -28.734 6.422 -3.027 1 83.19 384 PRO B C 1
ATOM 6675 O O . PRO B 1 384 ? -27.844 5.66 -2.654 1 83.19 384 PRO B O 1
ATOM 6678 N N . VAL B 1 385 ? -29.594 6.215 -4.062 1 89.94 385 VAL B N 1
ATOM 6679 C CA . VAL B 1 385 ? -29.516 4.977 -4.836 1 89.94 385 VAL B CA 1
ATOM 6680 C C . VAL B 1 385 ? -28.281 4.988 -5.719 1 89.94 385 VAL B C 1
ATOM 6682 O O . VAL B 1 385 ? -27.953 6 -6.352 1 89.94 385 VAL B O 1
ATOM 6685 N N . PRO B 1 386 ? -27.547 3.902 -5.723 1 92.94 386 PRO B N 1
ATOM 6686 C CA . PRO B 1 386 ? -26.375 3.846 -6.586 1 92.94 386 PRO B CA 1
ATOM 6687 C C . PRO B 1 386 ? -26.688 4.172 -8.047 1 92.94 386 PRO B C 1
ATOM 6689 O O . PRO B 1 386 ? -27.719 3.75 -8.562 1 92.94 386 PRO B O 1
ATOM 6692 N N . PRO B 1 387 ? -25.828 4.855 -8.68 1 93.75 387 PRO B N 1
ATOM 6693 C CA . PRO B 1 387 ? -26.094 5.324 -10.047 1 93.75 387 PRO B CA 1
ATOM 6694 C C . PRO B 1 387 ? -26.328 4.184 -11.031 1 93.75 387 PRO B C 1
ATOM 6696 O O . PRO B 1 387 ? -27.094 4.328 -11.977 1 93.75 387 PRO B O 1
ATOM 6699 N N . CYS B 1 388 ? -25.734 3.107 -10.828 1 94.5 388 CYS B N 1
ATOM 6700 C CA . CYS B 1 388 ? -25.891 1.993 -11.758 1 94.5 388 CYS B CA 1
ATOM 6701 C C . CYS B 1 388 ? -27.328 1.495 -11.789 1 94.5 388 CYS B C 1
ATOM 6703 O O . CYS B 1 388 ? -27.797 1.007 -12.812 1 94.5 388 CYS B O 1
ATOM 6705 N N . PHE B 1 389 ? -28.047 1.667 -10.734 1 94.75 389 PHE B N 1
ATOM 6706 C CA . PHE B 1 389 ? -29.438 1.245 -10.648 1 94.75 389 PHE B CA 1
ATOM 6707 C C . PHE B 1 389 ? -30.328 2.107 -11.547 1 94.75 389 PHE B C 1
ATOM 6709 O O . PHE B 1 389 ? -31.375 1.652 -12.023 1 94.75 389 PHE B O 1
ATOM 6716 N N . LEU B 1 390 ? -29.859 3.264 -11.797 1 93.69 390 LEU B N 1
ATOM 6717 C CA . LEU B 1 390 ? -30.641 4.238 -12.539 1 93.69 390 LEU B CA 1
ATOM 6718 C C . LEU B 1 390 ? -30.281 4.223 -14.016 1 93.69 390 LEU B C 1
ATOM 6720 O O . LEU B 1 390 ? -31.047 4.715 -14.852 1 93.69 390 LEU B O 1
ATOM 6724 N N . SER B 1 391 ? -29.188 3.607 -14.312 1 93.75 391 SER B N 1
ATOM 6725 C CA . SER B 1 391 ? -28.703 3.822 -15.672 1 93.75 391 SER B CA 1
ATOM 6726 C C . SER B 1 391 ? -28.344 2.504 -16.344 1 93.75 391 SER B C 1
ATOM 6728 O O . SER B 1 391 ? -28.828 2.193 -17.422 1 93.75 391 SER B O 1
ATOM 6730 N N . HIS B 1 392 ? -27.547 1.664 -15.703 1 95.75 392 HIS B N 1
ATOM 6731 C CA . HIS B 1 392 ? -26.891 0.612 -16.469 1 95.75 392 HIS B CA 1
ATOM 6732 C C . HIS B 1 392 ? -27.266 -0.77 -15.938 1 95.75 392 HIS B C 1
ATOM 6734 O O . HIS B 1 392 ? -27.031 -1.778 -16.609 1 95.75 392 HIS B O 1
ATOM 6740 N N . LEU B 1 393 ? -27.859 -0.931 -14.805 1 96.94 393 LEU B N 1
ATOM 6741 C CA . LEU B 1 393 ? -28.141 -2.229 -14.203 1 96.94 393 LEU B CA 1
ATOM 6742 C C . LEU B 1 393 ? -29.312 -2.908 -14.914 1 96.94 393 LEU B C 1
ATOM 6744 O O . LEU B 1 393 ? -30.469 -2.613 -14.633 1 96.94 393 LEU B O 1
ATOM 6748 N N . ARG B 1 394 ? -29 -3.938 -15.773 1 97.19 394 ARG B N 1
ATOM 6749 C CA . ARG B 1 394 ? -30.016 -4.543 -16.641 1 97.19 394 ARG B CA 1
ATOM 6750 C C . ARG B 1 394 ? -30.453 -5.898 -16.109 1 97.19 394 ARG B C 1
ATOM 6752 O O . ARG B 1 394 ? -31.547 -6.367 -16.422 1 97.19 394 ARG B O 1
ATOM 6759 N N . CYS B 1 395 ? -29.562 -6.406 -15.352 1 98.25 395 CYS B N 1
ATOM 6760 C CA . CYS B 1 395 ? -29.859 -7.766 -14.914 1 98.25 395 CYS B CA 1
ATOM 6761 C C . CYS B 1 395 ? -29.5 -7.957 -13.445 1 98.25 395 CYS B C 1
ATOM 6763 O O . CYS B 1 395 ? -28.406 -7.605 -13.023 1 98.25 395 CYS B O 1
ATOM 6765 N N . ILE B 1 396 ? -30.453 -8.539 -12.672 1 97.56 396 ILE B N 1
ATOM 6766 C CA . ILE B 1 396 ? -30.219 -8.93 -11.289 1 97.56 396 ILE B CA 1
ATOM 6767 C C . ILE B 1 396 ? -30.531 -10.414 -11.102 1 97.56 396 ILE B C 1
ATOM 6769 O O . ILE B 1 396 ? -31.594 -10.875 -11.523 1 97.56 396 ILE B O 1
ATOM 6773 N N . LYS B 1 397 ? -29.609 -11.102 -10.547 1 97.44 397 LYS B N 1
ATOM 6774 C CA . LYS B 1 397 ? -29.828 -12.523 -10.289 1 97.44 397 LYS B CA 1
ATOM 6775 C C . LYS B 1 397 ? -29.766 -12.828 -8.797 1 97.44 397 LYS B C 1
ATOM 6777 O O . LYS B 1 397 ? -28.766 -12.562 -8.141 1 97.44 397 LYS B O 1
ATOM 6782 N N . VAL B 1 398 ? -30.812 -13.383 -8.234 1 95.5 398 VAL B N 1
ATOM 6783 C CA . VAL B 1 398 ? -30.891 -13.773 -6.832 1 95.5 398 VAL B CA 1
ATOM 6784 C C . VAL B 1 398 ? -31.125 -15.281 -6.73 1 95.5 398 VAL B C 1
ATOM 6786 O O . VAL B 1 398 ? -32.219 -15.773 -7.051 1 95.5 398 VAL B O 1
ATOM 6789 N N . TYR B 1 399 ? -30.109 -15.875 -6.199 1 92.94 399 TYR B N 1
ATOM 6790 C CA . TYR B 1 399 ? -30.219 -17.328 -6.07 1 92.94 399 TYR B CA 1
ATOM 6791 C C . TYR B 1 399 ? -30.516 -17.719 -4.629 1 92.94 399 TYR B C 1
ATOM 6793 O O . TYR B 1 399 ? -30.562 -16.859 -3.74 1 92.94 399 TYR B O 1
ATOM 6801 N N . CYS B 1 400 ? -30.875 -18.906 -4.352 1 87.25 400 CYS B N 1
ATOM 6802 C CA . CYS B 1 400 ? -31.125 -19.484 -3.033 1 87.25 400 CYS B CA 1
ATOM 6803 C C . CYS B 1 400 ? -32.219 -18.734 -2.307 1 87.25 400 CYS B C 1
ATOM 6805 O O . CYS B 1 400 ? -32.094 -18.422 -1.121 1 87.25 400 CYS B O 1
ATOM 6807 N N . TYR B 1 401 ? -33.281 -18.375 -2.98 1 88 401 TYR B N 1
ATOM 6808 C CA . TYR B 1 401 ? -34.438 -17.781 -2.344 1 88 401 TYR B CA 1
ATOM 6809 C C . TYR B 1 401 ? -35.188 -18.797 -1.487 1 88 401 TYR B C 1
ATOM 6811 O O . TYR B 1 401 ? -35.438 -19.922 -1.935 1 88 401 TYR B O 1
ATOM 6819 N N . ALA B 1 402 ? -35.281 -18.641 -0.154 1 81.81 402 ALA B N 1
ATOM 6820 C CA . ALA B 1 402 ? -35.938 -19.609 0.75 1 81.81 402 ALA B CA 1
ATOM 6821 C C . ALA B 1 402 ? -37.188 -19.031 1.363 1 81.81 402 ALA B C 1
ATOM 6823 O O . ALA B 1 402 ? -37.75 -19.594 2.316 1 81.81 402 ALA B O 1
ATOM 6824 N N . GLU B 1 403 ? -37.875 -18.125 0.856 1 73.12 403 GLU B N 1
ATOM 6825 C CA . GLU B 1 403 ? -39.094 -17.516 1.335 1 73.12 403 GLU B CA 1
ATOM 6826 C C . GLU B 1 403 ? -39 -17.109 2.803 1 73.12 403 GLU B C 1
ATOM 6828 O O . GLU B 1 403 ? -39.938 -17.297 3.58 1 73.12 403 GLU B O 1
ATOM 6833 N N . VAL B 1 404 ? -37.812 -16.797 3.188 1 73.88 404 VAL B N 1
ATOM 6834 C CA . VAL B 1 404 ? -37.625 -16.312 4.547 1 73.88 404 VAL B CA 1
ATOM 6835 C C . VAL B 1 404 ? -38.062 -14.859 4.645 1 73.88 404 VAL B C 1
ATOM 6837 O O . VAL B 1 404 ? -38.125 -14.148 3.637 1 73.88 404 VAL B O 1
ATOM 6840 N N . GLN B 1 405 ? -38.594 -14.383 5.727 1 71.31 405 GLN B N 1
ATOM 6841 C CA . GLN B 1 405 ? -39.281 -13.141 6 1 71.31 405 GLN B CA 1
ATOM 6842 C C . GLN B 1 405 ? -38.531 -11.938 5.449 1 71.31 405 GLN B C 1
ATOM 6844 O O . GLN B 1 405 ? -39.156 -10.969 4.977 1 71.31 405 GLN B O 1
ATOM 6849 N N . ASN B 1 406 ? -37.25 -12.016 5.324 1 83.44 406 ASN B N 1
ATOM 6850 C CA . ASN B 1 406 ? -36.562 -10.766 4.984 1 83.44 406 ASN B CA 1
ATOM 6851 C C . ASN B 1 406 ? -35.969 -10.82 3.578 1 83.44 406 ASN B C 1
ATOM 6853 O O . ASN B 1 406 ? -35.312 -9.875 3.146 1 83.44 406 ASN B O 1
ATOM 6857 N N . GLN B 1 407 ? -36.406 -11.742 2.766 1 87.75 407 GLN B N 1
ATOM 6858 C CA . GLN B 1 407 ? -35.875 -11.859 1.41 1 87.75 407 GLN B CA 1
ATOM 6859 C C . GLN B 1 407 ? -36.781 -11.172 0.403 1 87.75 407 GLN B C 1
ATOM 6861 O O . GLN B 1 407 ? -36.312 -10.492 -0.514 1 87.75 407 GLN B O 1
ATOM 6866 N N . LEU B 1 408 ? -38.094 -11.336 0.669 1 88.69 408 LEU B N 1
ATOM 6867 C CA . LEU B 1 408 ? -39.062 -10.758 -0.262 1 88.69 408 LEU B CA 1
ATOM 6868 C C . LEU B 1 408 ? -39 -9.234 -0.228 1 88.69 408 LEU B C 1
ATOM 6870 O O . LEU B 1 408 ? -39 -8.586 -1.276 1 88.69 408 LEU B O 1
ATOM 6874 N N . PRO B 1 409 ? -38.906 -8.711 0.963 1 88.38 409 PRO B N 1
ATOM 6875 C CA . PRO B 1 409 ? -38.75 -7.254 1.004 1 88.38 409 PRO B CA 1
ATOM 6876 C C . PRO B 1 409 ? -37.469 -6.785 0.322 1 88.38 409 PRO B C 1
ATOM 6878 O O . PRO B 1 409 ? -37.406 -5.688 -0.238 1 88.38 409 PRO B O 1
ATOM 6881 N N . ALA B 1 410 ? -36.5 -7.547 0.399 1 90.88 410 ALA B N 1
ATOM 6882 C CA . ALA B 1 410 ? -35.219 -7.211 -0.26 1 90.88 410 ALA B CA 1
ATOM 6883 C C . ALA B 1 410 ? -35.406 -7.164 -1.775 1 90.88 410 ALA B C 1
ATOM 6885 O O . ALA B 1 410 ? -34.906 -6.246 -2.434 1 90.88 410 ALA B O 1
ATOM 6886 N N . ILE B 1 411 ? -36.094 -8.117 -2.299 1 91.44 411 ILE B N 1
ATOM 6887 C CA . ILE B 1 411 ? -36.344 -8.164 -3.732 1 91.44 411 ILE B CA 1
ATOM 6888 C C . ILE B 1 411 ? -37.219 -6.973 -4.137 1 91.44 411 ILE B C 1
ATOM 6890 O O . ILE B 1 411 ? -36.969 -6.352 -5.172 1 91.44 411 ILE B O 1
ATOM 6894 N N . LYS B 1 412 ? -38.188 -6.707 -3.271 1 91 412 LYS B N 1
ATOM 6895 C CA . LYS B 1 412 ? -39.031 -5.551 -3.506 1 91 412 LYS B CA 1
ATOM 6896 C C . LYS B 1 412 ? -38.219 -4.273 -3.645 1 91 412 LYS B C 1
ATOM 6898 O O . LYS B 1 412 ? -38.5 -3.455 -4.531 1 91 412 LYS B O 1
ATOM 6903 N N . ASN B 1 413 ? -37.25 -4.176 -2.814 1 90.75 413 ASN B N 1
ATOM 6904 C CA . ASN B 1 413 ? -36.406 -2.998 -2.816 1 90.75 413 ASN B CA 1
ATOM 6905 C C . ASN B 1 413 ? -35.562 -2.906 -4.098 1 90.75 413 ASN B C 1
ATOM 6907 O O . ASN B 1 413 ? -35.375 -1.816 -4.641 1 90.75 413 ASN B O 1
ATOM 6911 N N . LEU B 1 414 ? -35.094 -3.994 -4.535 1 92.81 414 LEU B N 1
ATOM 6912 C CA . LEU B 1 414 ? -34.312 -4.02 -5.773 1 92.81 414 LEU B CA 1
ATOM 6913 C C . LEU B 1 414 ? -35.188 -3.605 -6.961 1 92.81 414 LEU B C 1
ATOM 6915 O O . LEU B 1 414 ? -34.781 -2.779 -7.777 1 92.81 414 LEU B O 1
ATOM 6919 N N . LEU B 1 415 ? -36.375 -4.117 -6.984 1 93.06 415 LEU B N 1
ATOM 6920 C CA . LEU B 1 415 ? -37.312 -3.846 -8.086 1 93.06 415 LEU B CA 1
ATOM 6921 C C . LEU B 1 415 ? -37.719 -2.377 -8.102 1 93.06 415 LEU B C 1
ATOM 6923 O O . LEU B 1 415 ? -37.812 -1.768 -9.172 1 93.06 415 LEU B O 1
ATOM 6927 N N . LYS B 1 416 ? -37.844 -1.856 -6.957 1 91.75 416 LYS B N 1
ATOM 6928 C CA . LYS B 1 416 ? -38.281 -0.471 -6.816 1 91.75 416 LYS B CA 1
ATOM 6929 C C . LYS B 1 416 ? -37.219 0.497 -7.312 1 91.75 416 LYS B C 1
ATOM 6931 O O . LYS B 1 416 ? -37.531 1.501 -7.957 1 91.75 416 LYS B O 1
ATOM 6936 N N . ASN B 1 417 ? -36 0.171 -7.094 1 92.19 417 ASN B N 1
ATOM 6937 C CA . ASN B 1 417 ? -34.938 1.143 -7.281 1 92.19 417 ASN B CA 1
ATOM 6938 C C . ASN B 1 417 ? -34.219 0.928 -8.609 1 92.19 417 ASN B C 1
ATOM 6940 O O . ASN B 1 417 ? -33.5 1.817 -9.086 1 92.19 417 ASN B O 1
ATOM 6944 N N . ALA B 1 418 ? -34.344 -0.237 -9.18 1 94.12 418 ALA B N 1
ATOM 6945 C CA . ALA B 1 418 ? -33.656 -0.524 -10.438 1 94.12 418 ALA B CA 1
ATOM 6946 C C . ALA B 1 418 ? -34.469 -0.055 -11.633 1 94.12 418 ALA B C 1
ATOM 6948 O O . ALA B 1 418 ? -35.219 -0.838 -12.227 1 94.12 418 ALA B O 1
ATOM 6949 N N . VAL B 1 419 ? -34.188 1.113 -12.031 1 94.25 419 VAL B N 1
ATOM 6950 C CA . VAL B 1 419 ? -35.031 1.764 -13.047 1 94.25 419 VAL B CA 1
ATOM 6951 C C . VAL B 1 419 ? -34.656 1.227 -14.43 1 94.25 419 VAL B C 1
ATOM 6953 O O . VAL B 1 419 ? -35.5 1.209 -15.328 1 94.25 419 VAL B O 1
ATOM 6956 N N . ALA B 1 420 ? -33.5 0.763 -14.586 1 93.94 420 ALA B N 1
ATOM 6957 C CA . ALA B 1 420 ? -33.031 0.328 -15.898 1 93.94 420 ALA B CA 1
ATOM 6958 C C . ALA B 1 420 ? -33.062 -1.192 -16.016 1 93.94 420 ALA B C 1
ATOM 6960 O O . ALA B 1 420 ? -32.562 -1.76 -17 1 93.94 420 ALA B O 1
ATOM 6961 N N . LEU B 1 421 ? -33.719 -1.863 -15.188 1 96.12 421 LEU B N 1
ATOM 6962 C CA . LEU B 1 421 ? -33.688 -3.318 -15.086 1 96.12 421 LEU B CA 1
ATOM 6963 C C . LEU B 1 421 ? -34.438 -3.967 -16.219 1 96.12 421 LEU B C 1
ATOM 6965 O O . LEU B 1 421 ? -35.625 -3.623 -16.469 1 96.12 421 LEU B O 1
ATOM 6969 N N . ASP B 1 422 ? -33.875 -4.902 -16.938 1 96.56 422 ASP B N 1
ATOM 6970 C CA . ASP B 1 422 ? -34.531 -5.66 -18 1 96.56 422 ASP B CA 1
ATOM 6971 C C . ASP B 1 422 ? -35.094 -6.969 -17.469 1 96.56 422 ASP B C 1
ATOM 6973 O O . ASP B 1 422 ? -36.188 -7.395 -17.891 1 96.56 422 ASP B O 1
ATOM 6977 N N . LYS B 1 423 ? -34.344 -7.504 -16.609 1 96.69 423 LYS B N 1
ATOM 6978 C CA . LYS B 1 423 ? -34.781 -8.805 -16.109 1 96.69 423 LYS B CA 1
ATOM 6979 C C . LYS B 1 423 ? -34.25 -9.062 -14.695 1 96.69 423 LYS B C 1
ATOM 6981 O O . LYS B 1 423 ? -33.156 -8.625 -14.352 1 96.69 423 LYS B O 1
ATOM 6986 N N . ILE B 1 424 ? -35 -9.781 -13.906 1 96.38 424 ILE B N 1
ATOM 6987 C CA . ILE B 1 424 ? -34.594 -10.297 -12.602 1 96.38 424 ILE B CA 1
ATOM 6988 C C . ILE B 1 424 ? -34.781 -11.812 -12.57 1 96.38 424 ILE B C 1
ATOM 6990 O O . ILE B 1 424 ? -35.812 -12.336 -13.016 1 96.38 424 ILE B O 1
ATOM 6994 N N . VAL B 1 425 ? -33.688 -12.414 -12.227 1 97 425 VAL B N 1
ATOM 6995 C CA . VAL B 1 425 ? -33.688 -13.875 -12.141 1 97 425 VAL B CA 1
ATOM 6996 C C . VAL B 1 425 ? -33.75 -14.297 -10.672 1 97 425 VAL B C 1
ATOM 6998 O O . VAL B 1 425 ? -32.906 -13.883 -9.867 1 97 425 VAL B O 1
ATOM 7001 N N . ILE B 1 426 ? -34.781 -15.086 -10.312 1 95.62 426 ILE B N 1
ATOM 7002 C CA . ILE B 1 426 ? -34.906 -15.594 -8.953 1 95.62 426 ILE B CA 1
ATOM 7003 C C . ILE B 1 426 ? -35 -17.125 -8.977 1 95.62 426 ILE B C 1
ATOM 7005 O O . ILE B 1 426 ? -35.844 -17.703 -9.672 1 95.62 426 ILE B O 1
ATOM 7009 N N . SER B 1 427 ? -34.031 -17.672 -8.289 1 94.38 427 SER B N 1
ATOM 7010 C CA . SER B 1 427 ? -34 -19.141 -8.227 1 94.38 427 SER B CA 1
ATOM 7011 C C . SER B 1 427 ? -34.125 -19.625 -6.793 1 94.38 427 SER B C 1
ATOM 7013 O O . SER B 1 427 ? -33.719 -18.953 -5.855 1 94.38 427 SER B O 1
ATOM 7015 N N . SER B 1 428 ? -34.812 -20.75 -6.551 1 90.88 428 SER B N 1
ATOM 7016 C CA . SER B 1 428 ? -35 -21.375 -5.246 1 90.88 428 SER B CA 1
ATOM 7017 C C . SER B 1 428 ? -34.844 -22.891 -5.34 1 90.88 428 SER B C 1
ATOM 7019 O O . SER B 1 428 ? -35.125 -23.484 -6.379 1 90.88 428 SER B O 1
ATOM 7021 N N . ASN B 1 429 ? -34.25 -23.359 -4.32 1 86 429 ASN B N 1
ATOM 7022 C CA . ASN B 1 429 ? -34.188 -24.812 -4.223 1 86 429 ASN B CA 1
ATOM 7023 C C . ASN B 1 429 ? -35.531 -25.422 -3.809 1 86 429 ASN B C 1
ATOM 7025 O O . ASN B 1 429 ? -35.719 -26.625 -3.922 1 86 429 ASN B O 1
ATOM 7029 N N . ASN B 1 430 ? -36.375 -24.531 -3.338 1 83.94 430 ASN B N 1
ATOM 7030 C CA . ASN B 1 430 ? -37.688 -24.969 -2.898 1 83.94 430 ASN B CA 1
ATOM 7031 C C . ASN B 1 430 ? -38.781 -24.469 -3.84 1 83.94 430 ASN B C 1
ATOM 7033 O O . ASN B 1 430 ? -38.531 -23.656 -4.73 1 83.94 430 ASN B O 1
ATOM 7037 N N . HIS B 1 431 ? -39.969 -25.047 -3.686 1 83.81 431 HIS B N 1
ATOM 7038 C CA . HIS B 1 431 ? -41.125 -24.594 -4.484 1 83.81 431 HIS B CA 1
ATOM 7039 C C . HIS B 1 431 ? -41.562 -23.203 -4.07 1 83.81 431 HIS B C 1
ATOM 7041 O O . HIS B 1 431 ? -41.594 -22.875 -2.881 1 83.81 431 HIS B O 1
ATOM 7047 N N . PHE B 1 432 ? -41.844 -22.438 -5.043 1 86.69 432 PHE B N 1
ATOM 7048 C CA . PHE B 1 432 ? -42.344 -21.094 -4.797 1 86.69 432 PHE B CA 1
ATOM 7049 C C . PHE B 1 432 ? -43.812 -21.156 -4.383 1 86.69 432 PHE B C 1
ATOM 7051 O O . PHE B 1 432 ? -44.531 -22.078 -4.773 1 86.69 432 PHE B O 1
ATOM 7058 N N . ALA B 1 433 ? -44.031 -20.188 -3.518 1 80.88 433 ALA B N 1
ATOM 7059 C CA . ALA B 1 433 ? -45.469 -20.031 -3.225 1 80.88 433 ALA B CA 1
ATOM 7060 C C . ALA B 1 433 ? -46.25 -19.781 -4.496 1 80.88 433 ALA B C 1
ATOM 7062 O O . ALA B 1 433 ? -45.75 -19.188 -5.449 1 80.88 433 ALA B O 1
ATOM 7063 N N . ARG B 1 434 ? -47.469 -20.328 -4.586 1 82.69 434 ARG B N 1
ATOM 7064 C CA . ARG B 1 434 ? -48.344 -20.234 -5.766 1 82.69 434 ARG B CA 1
ATOM 7065 C C . ARG B 1 434 ? -48.5 -18.781 -6.203 1 82.69 434 ARG B C 1
ATOM 7067 O O . ARG B 1 434 ? -48.594 -18.5 -7.402 1 82.69 434 ARG B O 1
ATOM 7074 N N . ASP B 1 435 ? -48.5 -17.859 -5.219 1 88.06 435 ASP B N 1
ATOM 7075 C CA . ASP B 1 435 ? -48.781 -16.469 -5.555 1 88.06 435 ASP B CA 1
ATOM 7076 C C . ASP B 1 435 ? -47.5 -15.648 -5.59 1 88.06 435 ASP B C 1
ATOM 7078 O O . ASP B 1 435 ? -47.531 -14.414 -5.527 1 88.06 435 ASP B O 1
ATOM 7082 N N . PHE B 1 436 ? -46.375 -16.328 -5.715 1 91.06 436 PHE B N 1
ATOM 7083 C CA . PHE B 1 436 ? -45.094 -15.617 -5.625 1 91.06 436 PHE B CA 1
ATOM 7084 C C . PHE B 1 436 ? -44.938 -14.641 -6.781 1 91.06 436 PHE B C 1
ATOM 7086 O O . PHE B 1 436 ? -44.594 -13.477 -6.57 1 91.06 436 PHE B O 1
ATOM 7093 N N . GLU B 1 437 ? -45.188 -15.086 -8.016 1 89.88 437 GLU B N 1
ATOM 7094 C CA . GLU B 1 437 ? -45.062 -14.234 -9.195 1 89.88 437 GLU B CA 1
ATOM 7095 C C . GLU B 1 437 ? -46.062 -13.078 -9.156 1 89.88 437 GLU B C 1
ATOM 7097 O O . GLU B 1 437 ? -45.719 -11.961 -9.555 1 89.88 437 GLU B O 1
ATOM 7102 N N . LYS B 1 438 ? -47.281 -13.406 -8.688 1 91.12 438 LYS B N 1
ATOM 7103 C CA . LYS B 1 438 ? -48.281 -12.367 -8.555 1 91.12 438 LYS B CA 1
ATOM 7104 C C . LYS B 1 438 ? -47.844 -11.305 -7.551 1 91.12 438 LYS B C 1
ATOM 7106 O O . LYS B 1 438 ? -48.094 -10.109 -7.766 1 91.12 438 LYS B O 1
ATOM 7111 N N . GLN B 1 439 ? -47.281 -11.773 -6.516 1 90.38 439 GLN B N 1
ATOM 7112 C CA . GLN B 1 439 ? -46.781 -10.852 -5.5 1 90.38 439 GLN B CA 1
ATOM 7113 C C . GLN B 1 439 ? -45.719 -9.922 -6.074 1 90.38 439 GLN B C 1
ATOM 7115 O O . GLN B 1 439 ? -45.719 -8.727 -5.801 1 90.38 439 GLN B O 1
ATOM 7120 N N . LEU B 1 440 ? -44.812 -10.484 -6.848 1 91.5 440 LEU B N 1
ATOM 7121 C CA . LEU B 1 440 ? -43.719 -9.695 -7.457 1 91.5 440 LEU B CA 1
ATOM 7122 C C . LEU B 1 440 ? -44.312 -8.633 -8.391 1 91.5 440 LEU B C 1
ATOM 7124 O O . LEU B 1 440 ? -43.812 -7.508 -8.438 1 91.5 440 LEU B O 1
ATOM 7128 N N . MET B 1 441 ? -45.375 -9.008 -9.109 1 90.88 441 MET B N 1
ATOM 7129 C CA . MET B 1 441 ? -46 -8.109 -10.086 1 90.88 441 MET B CA 1
ATOM 7130 C C . MET B 1 441 ? -46.688 -6.941 -9.398 1 90.88 441 MET B C 1
ATOM 7132 O O . MET B 1 441 ? -46.906 -5.891 -10.008 1 90.88 441 MET B O 1
ATOM 7136 N N . GLU B 1 442 ? -46.969 -7.16 -8.125 1 92.06 442 GLU B N 1
ATOM 7137 C CA . GLU B 1 442 ? -47.688 -6.125 -7.375 1 92.06 442 GLU B CA 1
ATOM 7138 C C . GLU B 1 442 ? -46.719 -5.117 -6.77 1 92.06 442 GLU B C 1
ATOM 7140 O O . GLU B 1 442 ? -47.125 -4.031 -6.352 1 92.06 442 GLU B O 1
ATOM 7145 N N . PHE B 1 443 ? -45.5 -5.465 -6.691 1 92.19 443 PHE B N 1
ATOM 7146 C CA . PHE B 1 443 ? -44.5 -4.57 -6.125 1 92.19 443 PHE B CA 1
ATOM 7147 C C . PHE B 1 443 ? -44.281 -3.363 -7.031 1 92.19 443 PHE B C 1
ATOM 7149 O O . PHE B 1 443 ? -44.406 -3.461 -8.25 1 92.19 443 PHE B O 1
ATOM 7156 N N . PRO B 1 444 ? -43.969 -2.191 -6.383 1 91.31 444 PRO B N 1
ATOM 7157 C CA . PRO B 1 444 ? -43.531 -1.074 -7.223 1 91.31 444 PRO B CA 1
ATOM 7158 C C . PRO B 1 444 ? -42.25 -1.392 -8.008 1 91.31 444 PRO B C 1
ATOM 7160 O O . PRO B 1 444 ? -41.312 -2.006 -7.473 1 91.31 444 PRO B O 1
ATOM 7163 N N . ARG B 1 445 ? -42.25 -1.068 -9.297 1 92.31 445 ARG B N 1
ATOM 7164 C CA . ARG B 1 445 ? -41.125 -1.368 -10.148 1 92.31 445 ARG B CA 1
ATOM 7165 C C . ARG B 1 445 ? -40.531 -0.095 -10.758 1 92.31 445 ARG B C 1
ATOM 7167 O O . ARG B 1 445 ? -41.281 0.759 -11.242 1 92.31 445 ARG B O 1
ATOM 7174 N N . GLY B 1 446 ? -39.312 0.049 -10.664 1 91.19 446 GLY B N 1
ATOM 7175 C CA . GLY B 1 446 ? -38.625 1.142 -11.344 1 91.19 446 GLY B CA 1
ATOM 7176 C C . GLY B 1 446 ? -38.656 1.005 -12.859 1 91.19 446 GLY B C 1
ATOM 7177 O O . GLY B 1 446 ? -38.844 1.991 -13.57 1 91.19 446 GLY B O 1
ATOM 7178 N N . SER B 1 447 ? -38.438 -0.229 -13.289 1 92.25 447 SER B N 1
ATOM 7179 C CA . SER B 1 447 ? -38.531 -0.549 -14.703 1 92.25 447 SER B CA 1
ATOM 7180 C C . SER B 1 447 ? -39.844 -1.247 -15.039 1 92.25 447 SER B C 1
ATOM 7182 O O . SER B 1 447 ? -40.094 -2.373 -14.594 1 92.25 447 SER B O 1
ATOM 7184 N N . LYS B 1 448 ? -40.688 -0.702 -15.859 1 88.19 448 LYS B N 1
ATOM 7185 C CA . LYS B 1 448 ? -42 -1.242 -16.188 1 88.19 448 LYS B CA 1
ATOM 7186 C C . LYS B 1 448 ? -41.875 -2.477 -17.078 1 88.19 448 LYS B C 1
ATOM 7188 O O . LYS B 1 448 ? -42.75 -3.338 -17.078 1 88.19 448 LYS B O 1
ATOM 7193 N N . ASN B 1 449 ? -40.844 -2.574 -17.766 1 88.94 449 ASN B N 1
ATOM 7194 C CA . ASN B 1 449 ? -40.656 -3.658 -18.734 1 88.94 449 ASN B CA 1
ATOM 7195 C C . ASN B 1 449 ? -39.812 -4.785 -18.156 1 88.94 449 ASN B C 1
ATOM 7197 O O . ASN B 1 449 ? -39.375 -5.672 -18.891 1 88.94 449 ASN B O 1
ATOM 7201 N N . CYS B 1 450 ? -39.625 -4.824 -16.891 1 93.88 450 CYS B N 1
ATOM 7202 C CA . CYS B 1 450 ? -38.75 -5.816 -16.281 1 93.88 450 CYS B CA 1
ATOM 7203 C C . CYS B 1 450 ? -39.344 -7.211 -16.359 1 93.88 450 CYS B C 1
ATOM 7205 O O . CYS B 1 450 ? -40.5 -7.406 -16 1 93.88 450 CYS B O 1
ATOM 7207 N N . LYS B 1 451 ? -38.594 -8.164 -16.906 1 95.5 451 LYS B N 1
ATOM 7208 C CA . LYS B 1 451 ? -39.031 -9.555 -17 1 95.5 451 LYS B CA 1
ATOM 7209 C C . LYS B 1 451 ? -38.625 -10.352 -15.773 1 95.5 451 LYS B C 1
ATOM 7211 O O . LYS B 1 451 ? -37.531 -10.172 -15.25 1 95.5 451 LYS B O 1
ATOM 7216 N N . PHE B 1 452 ? -39.562 -11.203 -15.336 1 94.69 452 PHE B N 1
ATOM 7217 C CA . PHE B 1 452 ? -39.312 -12.07 -14.203 1 94.69 452 PHE B CA 1
ATOM 7218 C C . PHE B 1 452 ? -38.969 -13.484 -14.664 1 94.69 452 PHE B C 1
ATOM 7220 O O . PHE B 1 452 ? -39.75 -14.102 -15.383 1 94.69 452 PHE B O 1
ATOM 7227 N N . ILE B 1 453 ? -37.781 -13.898 -14.375 1 95.38 453 ILE B N 1
ATOM 7228 C CA . ILE B 1 453 ? -37.406 -15.281 -14.633 1 95.38 453 ILE B CA 1
ATOM 7229 C C . ILE B 1 453 ? -37.281 -16.031 -13.312 1 95.38 453 ILE B C 1
ATOM 7231 O O . ILE B 1 453 ? -36.375 -15.805 -12.523 1 95.38 453 ILE B O 1
ATOM 7235 N N . ILE B 1 454 ? -38.312 -16.938 -13.055 1 93.5 454 ILE B N 1
ATOM 7236 C CA . ILE B 1 454 ? -38.406 -17.641 -11.789 1 93.5 454 ILE B CA 1
ATOM 7237 C C . ILE B 1 454 ? -38.25 -19.156 -12.023 1 93.5 454 ILE B C 1
ATOM 7239 O O . ILE B 1 454 ? -38.938 -19.719 -12.875 1 93.5 454 ILE B O 1
ATOM 7243 N N . TYR B 1 455 ? -37.281 -19.781 -11.312 1 90.38 455 TYR B N 1
ATOM 7244 C CA . TYR B 1 455 ? -37.156 -21.234 -11.445 1 90.38 455 TYR B CA 1
ATOM 7245 C C . TYR B 1 455 ? -36.531 -21.844 -10.188 1 90.38 455 TYR B C 1
ATOM 7247 O O . TYR B 1 455 ? -35.875 -21.156 -9.406 1 90.38 455 TYR B O 1
#

InterPro domains:
  IPR001810 F-box domain [PF00646] (29-67)
  IPR001810 F-box domain [PS50181] (26-74)
  IPR001810 F-box domain [SM00256] (32-73)
  IPR006566 FBD domain [PF08387] (382-426)
  IPR006566 FBD domain [SM00579] (387-455)
  IPR032675 Leucine-rich repeat domain superfamily [G3DSA:3.80.10.10] (116-445)
  IPR036047 F-box-like domain superfamily [SSF81383] (27-69)
  IPR050232 F-box/LRR-repeat protein 13/AtMIF1-like [PTHR31900] (28-448)
  IPR053781 F-box/LRR-repeat protein 13-like, F-box domain [cd22160] (29-64)
  IPR055411 F-box/LRR-repeat protein 15/At3g58940/PEG3-like, LRR domain [PF24758] (117-232)

Solvent-accessible surface area (backbone atoms only — not comparable to full-atom values): 45785 Å² total; per-residue (Å²): 136,78,87,67,82,86,78,83,74,77,79,76,73,72,78,71,84,84,77,78,69,79,69,60,80,66,73,46,78,81,76,48,55,66,71,56,46,39,53,57,44,44,73,37,59,37,70,56,24,54,56,43,26,74,74,40,80,86,37,47,63,49,50,30,54,44,33,51,43,56,47,68,71,54,93,84,54,58,62,67,60,50,55,50,47,53,52,50,53,62,68,60,33,49,91,47,54,25,46,32,43,36,42,36,47,75,32,82,49,69,68,47,50,55,52,50,37,50,53,53,49,50,41,53,76,24,50,27,24,31,43,36,38,40,38,54,45,72,50,67,62,48,70,68,55,67,65,66,38,53,34,60,54,30,32,34,42,34,42,31,37,58,25,33,59,54,61,63,91,65,49,44,26,69,42,28,30,34,42,35,46,27,33,31,28,46,60,44,45,67,41,54,32,40,57,36,61,22,27,69,46,22,29,36,40,36,41,36,40,40,36,69,44,83,35,55,51,42,53,42,47,24,74,49,21,29,37,40,37,39,33,51,34,76,73,31,56,76,41,84,72,32,30,36,35,39,34,43,21,56,42,23,29,35,40,36,40,35,30,48,54,40,44,38,47,33,47,40,66,32,73,41,26,40,39,38,37,41,39,34,44,80,45,69,93,46,28,49,51,30,14,55,32,50,49,45,35,56,65,27,54,67,48,31,33,34,43,36,34,18,37,37,39,52,54,35,38,50,54,33,57,85,49,54,86,64,55,64,68,30,69,52,23,31,35,41,33,38,30,82,43,56,37,51,53,51,38,63,58,52,46,54,55,47,47,28,25,55,44,23,28,34,43,37,20,66,42,13,57,29,43,57,90,76,55,73,68,79,66,37,59,55,86,72,74,35,56,11,28,62,62,37,23,29,35,40,36,35,24,56,48,75,87,47,88,38,32,60,58,38,51,42,33,50,37,40,56,22,37,37,26,46,33,39,36,41,29,34,91,56,84,72,61,92,57,45,67,59,52,59,70,67,41,64,55,40,21,87,76,46,40,81,45,78,83,138,87,86,80,82,78,82,85,70,88,74,75,76,73,82,70,84,83,71,84,62,82,65,56,77,62,67,39,75,78,76,46,55,66,72,56,44,39,51,57,43,42,71,38,60,39,69,56,24,54,54,42,27,75,75,39,79,85,38,46,65,48,51,29,54,42,32,48,43,56,46,68,70,54,93,86,53,58,64,68,60,51,54,50,49,55,51,48,52,61,68,58,33,51,91,46,53,26,46,34,43,35,43,40,47,76,32,83,50,70,71,48,50,56,51,50,38,48,52,54,49,50,41,53,75,25,49,26,24,30,43,36,36,40,39,53,44,72,50,66,63,48,70,66,54,66,65,66,38,52,33,60,52,27,33,36,43,34,41,32,37,57,24,32,59,53,62,63,92,65,50,44,26,70,42,27,28,35,43,36,44,26,33,32,29,45,62,46,45,68,41,52,33,41,58,36,62,21,27,70,47,21,31,36,40,35,41,36,41,40,36,68,41,82,33,58,51,42,53,41,48,23,73,49,21,29,37,43,37,40,32,53,32,74,75,30,56,76,39,83,72,32,31,37,34,40,35,44,22,54,41,22,27,34,42,37,41,37,30,48,52,39,44,38,48,32,46,39,68,32,72,41,27,40,39,38,36,41,39,34,44,80,46,69,93,47,28,48,52,30,14,54,31,49,48,45,35,57,63,27,54,65,47,30,32,32,42,35,34,17,39,36,39,51,55,36,39,49,52,34,58,85,49,55,86,64,56,64,68,31,68,52,24,33,36,41,33,38,30,82,42,57,36,52,52,52,38,63,58,52,46,54,55,46,48,28,24,55,44,23,27,34,44,36,18,66,43,12,54,29,44,60,89,76,56,70,70,74,68,38,58,55,86,70,74,35,56,11,27,63,62,37,23,30,35,40,37,36,23,56,47,75,85,48,88,38,32,59,57,36,51,42,32,50,37,40,56,22,37,37,25,45,32,41,37,40,29,34,92,56,84,71,61,93,56,47,68,61,51,58,71,67,42,64,54,40,21,88,73,45,41,81,45,75,84

Radius of gyration: 39.97 Å; Cα contacts (8 Å, |Δi|>4): 2011; chains: 2; bounding box: 128×161×74 Å

Foldseek 3Di:
DPPDDDDPPPDCPPPPDPPDPPCPCCCPLVPDPLVVNLVVLLPDALVVSCVCLPVDVSSVLSSLQRQEHEADDDPPDDPVVSLVVLVVSLVSRDLAAHAEHEEEDEDDDPVSLVSVLVSVVSNLSSLYAAYYYEYEYPDAEHEHDPCVQVRASYAYYAYAYQHEYDADQDGAHNHHAEYHYHNYEYEDQRRQQNSLVRCARYAEYHAYQYHYHNAAEHEHDYANHAYYEHEYHQVLLVDLRAYEYEYEYLNHAEYEYAEQQSHQYAYANPQRYEEYEYHHADSPPNLVVSLVSLLRRQVNVAAYAEYEYELRSLVSVVSPVVCLQVRAARARHAYYEYDDAAHAQQDQSVQSNLLSYQQHAEYEYAHAYFHDPPSVPLQRHDPPGRNCLVPHHAEYEGEADPVDPTRLSNVLNSQQRRLNYAEYEYEHPDDDDPCSVVVSLPRHGNHPNYYYHYD/DDPDDDDDDDDPPDPDDDPDPCCPCVCPLVPDPLVVNLVVLLPDALVVSCVCLVVDVSSVLSSLQRQEHEADDDPPDDPVVSLVVLVVSLVSRDLAAHAYYEEEDEDDDPVSLVSVLVSVVSNLSSLYAAYEYEYEYPDAEHEHDLCVQVRASYAYYAYAYQHEYDADQDGAHNHHAEYHYHNYEYEDQRRVQNSLVRCARYAEYHAYQYHYHNAAEHEHDYANHAYYEHEYHQVLLVDLRAYEYEYEYLNHAEYEYAEQQSHQYAYANPQRHEEYEYHHADSPPNLVVSLVSLLRRQVNVAAYAEYEYELRSLVSVVSPVVCLQVRAARARHAYYEYDDAAHAQQDPSVQSNLLSYQQHAEYEYAHAYFHDPVPVPLQRHDPPGRNCLVPHHAEYEGEADDVPPGRLSNVLNSQQRRLNYAEYEYEHPDDDDPCRVVVSLPRHGNHPNYYYHYD